Protein AF-0000000066258397 (afdb_homodimer)

Organism: Lactococcus lactis subsp. lactis (strain IL1403) (NCBI:txid272623)

Structure (mmCIF, N/CA/C/O backbone):
data_AF-0000000066258397-model_v1
#
loop_
_entity.id
_entity.type
_entity.pdbx_description
1 polymer 'Anthranilate synthase component 1'
#
loop_
_atom_site.group_PDB
_atom_site.id
_atom_site.type_symbol
_atom_site.label_atom_id
_atom_site.label_alt_id
_atom_site.label_comp_id
_atom_site.label_asym_id
_atom_site.label_entity_id
_atom_site.label_seq_id
_atom_site.pdbx_PDB_ins_code
_atom_site.Cartn_x
_atom_site.Cartn_y
_atom_site.Cartn_z
_atom_site.occupancy
_atom_site.B_iso_or_equiv
_atom_site.auth_seq_id
_atom_site.auth_comp_id
_atom_site.auth_asym_id
_atom_site.auth_atom_id
_atom_site.pdbx_PDB_model_num
ATOM 1 N N . MET A 1 1 ? -23.359 -24.047 6.211 1 88.62 1 MET A N 1
ATOM 2 C CA . MET A 1 1 ? -23.328 -23.016 7.242 1 88.62 1 MET A CA 1
ATOM 3 C C . MET A 1 1 ? -21.953 -22.359 7.297 1 88.62 1 MET A C 1
ATOM 5 O O . MET A 1 1 ? -20.938 -22.984 6.961 1 88.62 1 MET A O 1
ATOM 9 N N . ARG A 1 2 ? -21.891 -21.062 7.586 1 91.75 2 ARG A N 1
ATOM 10 C CA . ARG A 1 2 ? -20.641 -20.328 7.656 1 91.75 2 ARG A CA 1
ATOM 11 C C . ARG A 1 2 ? -20.656 -19.328 8.812 1 91.75 2 ARG A C 1
ATOM 13 O O . ARG A 1 2 ? -21.719 -18.828 9.188 1 91.75 2 ARG A O 1
ATOM 20 N N . LYS A 1 3 ? -19.562 -19.234 9.398 1 95.25 3 LYS A N 1
ATOM 21 C CA . LYS A 1 3 ? -19.359 -18.172 10.375 1 95.25 3 LYS A CA 1
ATOM 22 C C . LYS A 1 3 ? -18.312 -17.172 9.891 1 95.25 3 LYS A C 1
ATOM 24 O O . LYS A 1 3 ? -17.25 -17.562 9.398 1 95.25 3 LYS A O 1
ATOM 29 N N . ILE A 1 4 ? -18.688 -15.914 9.961 1 94.69 4 ILE A N 1
ATOM 30 C CA . ILE A 1 4 ? -17.812 -14.844 9.523 1 94.69 4 ILE A CA 1
ATOM 31 C C . ILE A 1 4 ? -17.625 -13.828 10.656 1 94.69 4 ILE A C 1
ATOM 33 O O . ILE A 1 4 ? -18.594 -13.492 11.352 1 94.69 4 ILE A O 1
ATOM 37 N N . LYS A 1 5 ? -16.469 -13.422 10.93 1 95.25 5 LYS A N 1
ATOM 38 C CA . LYS A 1 5 ? -16.156 -12.359 11.883 1 95.25 5 LYS A CA 1
ATOM 39 C C . LYS A 1 5 ? -15.148 -11.367 11.297 1 95.25 5 LYS A C 1
ATOM 41 O O . LYS A 1 5 ? -14.195 -11.766 10.625 1 95.25 5 LYS A O 1
ATOM 46 N N . GLU A 1 6 ? -15.414 -10.117 11.438 1 93.12 6 GLU A N 1
ATOM 47 C CA . GLU A 1 6 ? -14.508 -9.07 10.977 1 93.12 6 GLU A CA 1
ATOM 48 C C . GLU A 1 6 ? -13.844 -8.352 12.148 1 93.12 6 GLU A C 1
ATOM 50 O O . GLU A 1 6 ? -14.484 -8.102 13.172 1 93.12 6 GLU A O 1
ATOM 55 N N . ILE A 1 7 ? -12.594 -8.109 12 1 91.5 7 ILE A N 1
ATOM 56 C CA . ILE A 1 7 ? -11.883 -7.289 12.977 1 91.5 7 ILE A CA 1
ATOM 57 C C . ILE A 1 7 ? -11.008 -6.27 12.258 1 91.5 7 ILE A C 1
ATOM 59 O O . ILE A 1 7 ? -10.789 -6.379 11.047 1 91.5 7 ILE A O 1
ATOM 63 N N . SER A 1 8 ? -10.531 -5.223 12.992 1 90.31 8 SER A N 1
ATOM 64 C CA . SER A 1 8 ? -9.594 -4.262 12.422 1 90.31 8 SER A CA 1
ATOM 65 C C . SER A 1 8 ? -8.242 -4.914 12.133 1 90.31 8 SER A C 1
ATOM 67 O O . SER A 1 8 ? -7.762 -5.727 12.93 1 90.31 8 SER A O 1
ATOM 69 N N . ALA A 1 9 ? -7.711 -4.551 11.023 1 91.44 9 ALA A N 1
ATOM 70 C CA . ALA A 1 9 ? -6.434 -5.141 10.625 1 91.44 9 ALA A CA 1
ATOM 71 C C . ALA A 1 9 ? -5.32 -4.098 10.641 1 91.44 9 ALA A C 1
ATOM 73 O O . ALA A 1 9 ? -4.23 -4.336 10.117 1 91.44 9 ALA A O 1
ATOM 74 N N . ASP A 1 10 ? -5.539 -2.971 11.219 1 91.62 10 ASP A N 1
ATOM 75 C CA . ASP A 1 10 ? -4.598 -1.864 11.086 1 91.62 10 ASP A CA 1
ATOM 76 C C . ASP A 1 10 ? -3.355 -2.096 11.938 1 91.62 10 ASP A C 1
ATOM 78 O O . ASP A 1 10 ? -2.367 -1.369 11.82 1 91.62 10 ASP A O 1
ATOM 82 N N . THR A 1 11 ? -3.371 -3.172 12.812 1 92.25 11 THR A N 1
ATOM 83 C CA . THR A 1 11 ? -2.223 -3.441 13.672 1 92.25 11 THR A CA 1
ATOM 84 C C . THR A 1 11 ? -1.526 -4.734 13.25 1 92.25 11 THR A C 1
ATOM 86 O O . THR A 1 11 ? -0.631 -5.219 13.945 1 92.25 11 THR A O 1
ATOM 89 N N . MET A 1 12 ? -1.95 -5.32 12.188 1 93.25 12 MET A N 1
ATOM 90 C CA . MET A 1 12 ? -1.392 -6.59 11.734 1 93.25 12 MET A CA 1
ATOM 91 C C . MET A 1 12 ? -1.061 -6.547 10.25 1 93.25 12 MET A C 1
ATOM 93 O O . MET A 1 12 ? -1.583 -5.703 9.516 1 93.25 12 MET A O 1
ATOM 97 N N . THR A 1 13 ? -0.168 -7.434 9.867 1 93.94 13 THR A N 1
ATOM 98 C CA . THR A 1 13 ? 0.16 -7.645 8.461 1 93.94 13 THR A CA 1
ATOM 99 C C . THR A 1 13 ? -0.183 -9.062 8.031 1 93.94 13 THR A C 1
ATOM 101 O O . THR A 1 13 ? -0.36 -9.953 8.875 1 93.94 13 THR A O 1
ATOM 104 N N . PRO A 1 14 ? -0.27 -9.281 6.734 1 95.31 14 PRO A N 1
ATOM 105 C CA . PRO A 1 14 ? -0.478 -10.664 6.293 1 95.31 14 PRO A CA 1
ATOM 106 C C . PRO A 1 14 ? 0.588 -11.617 6.824 1 95.31 14 PRO A C 1
ATOM 108 O O . PRO A 1 14 ? 0.277 -12.758 7.188 1 95.31 14 PRO A O 1
ATOM 111 N N . ILE A 1 15 ? 1.784 -11.156 6.957 1 95.69 15 ILE A N 1
ATOM 112 C CA . ILE A 1 15 ? 2.902 -11.984 7.406 1 95.69 15 ILE A CA 1
ATOM 113 C C . ILE A 1 15 ? 2.734 -12.32 8.883 1 95.69 15 ILE A C 1
ATOM 115 O O . ILE A 1 15 ? 2.877 -13.484 9.281 1 95.69 15 ILE A O 1
ATOM 119 N N . SER A 1 16 ? 2.406 -11.297 9.695 1 94.69 16 SER A N 1
ATOM 120 C CA . SER A 1 16 ? 2.219 -11.57 11.117 1 94.69 16 SER A CA 1
ATOM 121 C C . SER A 1 16 ? 1.047 -12.516 11.344 1 94.69 16 SER A C 1
ATOM 123 O O . SER A 1 16 ? 1.122 -13.406 12.195 1 94.69 16 SER A O 1
ATOM 125 N N . VAL A 1 17 ? -0.025 -12.312 10.57 1 96.06 17 VAL A N 1
ATOM 126 C CA . VAL A 1 17 ? -1.19 -13.18 10.703 1 96.06 17 VAL A CA 1
ATOM 127 C C . VAL A 1 17 ? -0.81 -14.617 10.344 1 96.06 17 VAL A C 1
ATOM 129 O O . VAL A 1 17 ? -1.126 -15.555 11.078 1 96.06 17 VAL A O 1
ATOM 132 N N . TYR A 1 18 ? -0.112 -14.797 9.258 1 97.31 18 TYR A N 1
ATOM 133 C CA . TYR A 1 18 ? 0.313 -16.125 8.82 1 97.31 18 TYR A CA 1
ATOM 134 C C . TYR A 1 18 ? 1.156 -16.797 9.898 1 97.31 18 TYR A C 1
ATOM 136 O O . TYR A 1 18 ? 0.972 -17.984 10.18 1 97.31 18 TYR A O 1
ATOM 144 N N . LEU A 1 19 ? 2.061 -16.047 10.477 1 95.75 19 LEU A N 1
ATOM 145 C CA . LEU A 1 19 ? 2.988 -16.594 11.461 1 95.75 19 LEU A CA 1
ATOM 146 C C . LEU A 1 19 ? 2.258 -16.969 12.75 1 95.75 19 LEU A C 1
ATOM 148 O O . LEU A 1 19 ? 2.609 -17.938 13.406 1 95.75 19 LEU A O 1
ATOM 152 N N . ARG A 1 20 ? 1.218 -16.219 13.078 1 94.88 20 ARG A N 1
ATOM 153 C CA . ARG A 1 20 ? 0.537 -16.391 14.359 1 94.88 20 ARG A CA 1
ATOM 154 C C . ARG A 1 20 ? -0.481 -17.531 14.281 1 94.88 20 ARG A C 1
ATOM 156 O O . ARG A 1 20 ? -0.776 -18.172 15.281 1 94.88 20 ARG A O 1
ATOM 163 N N . LEU A 1 21 ? -0.991 -17.766 13.109 1 96.75 21 LEU A N 1
ATOM 164 C CA . LEU A 1 21 ? -1.981 -18.812 12.945 1 96.75 21 LEU A CA 1
ATOM 165 C C . LEU A 1 21 ? -1.349 -20.188 13.141 1 96.75 21 LEU A C 1
ATOM 167 O O . LEU A 1 21 ? -0.221 -20.438 12.703 1 96.75 21 LEU A O 1
ATOM 171 N N . LYS A 1 22 ? -2.139 -21 13.781 1 94.88 22 LYS A N 1
ATOM 172 C CA . LYS A 1 22 ? -1.744 -22.391 13.953 1 94.88 22 LYS A CA 1
ATOM 173 C C . LYS A 1 22 ? -2.535 -23.312 13.016 1 94.88 22 LYS A C 1
ATOM 175 O O . LYS A 1 22 ? -3.729 -23.094 12.797 1 94.88 22 LYS A O 1
ATOM 180 N N . GLY A 1 23 ? -1.866 -24.141 12.32 1 95.44 23 GLY A N 1
ATOM 181 C CA . GLY A 1 23 ? -2.533 -25.078 11.43 1 95.44 23 GLY A CA 1
ATOM 182 C C . GLY A 1 23 ? -1.586 -25.766 10.461 1 95.44 23 GLY A C 1
ATOM 183 O O . GLY A 1 23 ? -0.372 -25.562 10.523 1 95.44 23 GLY A O 1
ATOM 184 N N . LYS A 1 24 ? -2.223 -26.609 9.609 1 97 24 LYS A N 1
ATOM 185 C CA . LYS A 1 24 ? -1.438 -27.375 8.641 1 97 24 LYS A CA 1
ATOM 186 C C . LYS A 1 24 ? -1.704 -26.891 7.219 1 97 24 LYS A C 1
ATOM 188 O O . LYS A 1 24 ? -2.75 -26.297 6.945 1 97 24 LYS A O 1
ATOM 193 N N . ASN A 1 25 ? -0.706 -27.172 6.363 1 98.44 25 ASN A N 1
ATOM 194 C CA . ASN A 1 25 ? -0.832 -26.875 4.941 1 98.44 25 ASN A CA 1
ATOM 195 C C . ASN A 1 25 ? -1.389 -25.469 4.711 1 98.44 25 ASN A C 1
ATOM 197 O O . ASN A 1 25 ? -2.354 -25.297 3.963 1 98.44 25 ASN A O 1
ATOM 201 N N . LYS A 1 26 ? -0.768 -24.531 5.391 1 98.25 26 LYS A N 1
ATOM 202 C CA . LYS A 1 26 ? -1.188 -23.141 5.254 1 98.25 26 LYS A CA 1
ATOM 203 C C . LYS A 1 26 ? -0.774 -22.562 3.898 1 98.25 26 LYS A C 1
ATOM 205 O O . LYS A 1 26 ? 0.26 -22.953 3.348 1 98.25 26 LYS A O 1
ATOM 210 N N . VAL A 1 27 ? -1.556 -21.641 3.42 1 98.75 27 VAL A N 1
ATOM 211 C CA . VAL A 1 27 ? -1.253 -20.922 2.186 1 98.75 27 VAL A CA 1
ATOM 212 C C . VAL A 1 27 ? -1.474 -19.422 2.389 1 98.75 27 VAL A C 1
ATOM 214 O O . VAL A 1 27 ? -2.355 -19.016 3.15 1 98.75 27 VAL A O 1
ATOM 217 N N . ILE A 1 28 ? -0.637 -18.625 1.788 1 98.31 28 ILE A N 1
ATOM 218 C CA . ILE A 1 28 ? -0.837 -17.188 1.727 1 98.31 28 ILE A CA 1
ATOM 219 C C . ILE A 1 28 ? -0.708 -16.703 0.282 1 98.31 28 ILE A C 1
ATOM 221 O O . ILE A 1 28 ? 0.275 -17.016 -0.395 1 98.31 28 ILE A O 1
ATOM 225 N N . LEU A 1 29 ? -1.745 -16.141 -0.219 1 97.44 29 LEU A N 1
ATOM 226 C CA . LEU A 1 29 ? -1.781 -15.469 -1.517 1 97.44 29 LEU A CA 1
ATOM 227 C C . LEU A 1 29 ? -1.863 -13.953 -1.349 1 97.44 29 LEU A C 1
ATOM 229 O O . LEU A 1 29 ? -2.791 -13.445 -0.715 1 97.44 29 LEU A O 1
ATOM 233 N N . GLU A 1 30 ? -0.84 -13.305 -1.896 1 93.69 30 GLU A N 1
ATOM 234 C CA . GLU A 1 30 ? -0.806 -11.844 -1.771 1 93.69 30 GLU A CA 1
ATOM 235 C C . GLU A 1 30 ? -0.762 -11.18 -3.143 1 93.69 30 GLU A C 1
ATOM 237 O O . GLU A 1 30 ? -0.23 -11.742 -4.098 1 93.69 30 GLU A O 1
ATOM 242 N N . SER A 1 31 ? -1.447 -10.047 -3.139 1 80.31 31 SER A N 1
ATOM 243 C CA . SER A 1 31 ? -1.341 -9.227 -4.34 1 80.31 31 SER A CA 1
ATOM 244 C C . SER A 1 31 ? -0.853 -7.82 -4.004 1 80.31 31 SER A C 1
ATOM 246 O O . SER A 1 31 ? -1.221 -7.262 -2.967 1 80.31 31 SER A O 1
ATOM 248 N N . ILE A 1 32 ? 0.237 -7.426 -4.57 1 64.38 32 ILE A N 1
ATOM 249 C CA . ILE A 1 32 ? 0.676 -6.047 -4.375 1 64.38 32 ILE A CA 1
ATOM 250 C C . ILE A 1 32 ? -0.079 -5.125 -5.332 1 64.38 32 ILE A C 1
ATOM 252 O O . ILE A 1 32 ? -0.235 -5.441 -6.516 1 64.38 32 ILE A O 1
ATOM 256 N N . PRO A 1 33 ? -0.688 -4.145 -4.703 1 53.62 33 PRO A N 1
ATOM 257 C CA . PRO A 1 33 ? -1.507 -3.256 -5.531 1 53.62 33 PRO A CA 1
ATOM 258 C C . PRO A 1 33 ? -0.742 -2.691 -6.727 1 53.62 33 PRO A C 1
ATOM 260 O O . PRO A 1 33 ? 0.428 -2.32 -6.594 1 53.62 33 PRO A O 1
ATOM 263 N N . ARG A 1 34 ? -1.153 -2.951 -7.988 1 48.69 34 ARG A N 1
ATOM 264 C CA . ARG A 1 34 ? -0.758 -2.197 -9.172 1 48.69 34 ARG A CA 1
ATOM 265 C C . ARG A 1 34 ? -1.249 -0.756 -9.094 1 48.69 34 ARG A C 1
ATOM 267 O O . ARG A 1 34 ? -2.176 -0.45 -8.344 1 48.69 34 ARG A O 1
ATOM 274 N N . GLU A 1 35 ? -0.537 0.176 -9.57 1 47 35 GLU A N 1
ATOM 275 C CA . GLU A 1 35 ? -1 1.56 -9.602 1 47 35 GLU A CA 1
ATOM 276 C C . GLU A 1 35 ? -2.508 1.633 -9.828 1 47 35 GLU A C 1
ATOM 278 O O . GLU A 1 35 ? -3.189 2.471 -9.234 1 47 35 GLU A O 1
ATOM 283 N N . ASN A 1 36 ? -2.959 0.744 -10.891 1 43.81 36 ASN A N 1
ATOM 284 C CA . ASN A 1 36 ? -4.379 0.851 -11.211 1 43.81 36 ASN A CA 1
ATOM 285 C C . ASN A 1 36 ? -5.172 -0.315 -10.633 1 43.81 36 ASN A C 1
ATOM 287 O O . ASN A 1 36 ? -6.402 -0.334 -10.711 1 43.81 36 ASN A O 1
ATOM 291 N N . ASP A 1 37 ? -4.449 -1.285 -10.391 1 49.91 37 ASP A N 1
ATOM 292 C CA . ASP A 1 37 ? -5.133 -2.529 -10.055 1 49.91 37 ASP A CA 1
ATOM 293 C C . ASP A 1 37 ? -5.324 -2.66 -8.547 1 49.91 37 ASP A C 1
ATOM 295 O O . ASP A 1 37 ? -4.445 -2.287 -7.77 1 49.91 37 ASP A O 1
ATOM 299 N N . GLN A 1 38 ? -6.523 -2.527 -8.07 1 50.38 38 GLN A N 1
ATOM 300 C CA . GLN A 1 38 ? -6.973 -2.611 -6.684 1 50.38 38 GLN A CA 1
ATOM 301 C C . GLN A 1 38 ? -6.578 -3.949 -6.059 1 50.38 38 GLN A C 1
ATOM 303 O O . GLN A 1 38 ? -7.379 -4.887 -6.039 1 50.38 38 GLN A O 1
ATOM 308 N N . SER A 1 39 ? -5.316 -4.328 -6.152 1 62.12 39 SER A N 1
ATOM 309 C CA . SER A 1 39 ? -5.074 -5.457 -5.262 1 62.12 39 SER A CA 1
ATOM 310 C C . SER A 1 39 ? -5.574 -5.16 -3.85 1 62.12 39 SER A C 1
ATOM 312 O O . SER A 1 39 ? -4.926 -4.43 -3.098 1 62.12 39 SER A O 1
ATOM 314 N N . ARG A 1 40 ? -6.684 -5.621 -3.641 1 78.88 40 ARG A N 1
ATOM 315 C CA . ARG A 1 40 ? -7.449 -5.277 -2.445 1 78.88 40 ARG A CA 1
ATOM 316 C C . ARG A 1 40 ? -7.309 -6.355 -1.376 1 78.88 40 ARG A C 1
ATOM 318 O O . ARG A 1 40 ? -7.316 -6.055 -0.18 1 78.88 40 ARG A O 1
ATOM 325 N N . PHE A 1 41 ? -6.938 -7.629 -1.854 1 91 41 PHE A N 1
ATOM 326 C CA . PHE A 1 41 ? -7.102 -8.672 -0.85 1 91 41 PHE A CA 1
ATOM 327 C C . PHE A 1 41 ? -5.84 -9.523 -0.744 1 91 41 PHE A C 1
ATOM 329 O O . PHE A 1 41 ? -5.098 -9.672 -1.719 1 91 41 PHE A O 1
ATOM 336 N N . SER A 1 42 ? -5.555 -10.031 0.389 1 95.12 42 SER A N 1
ATOM 337 C CA . SER A 1 42 ? -4.691 -11.18 0.647 1 95.12 42 SER A CA 1
ATOM 338 C C . SER A 1 42 ? -5.473 -12.328 1.282 1 95.12 42 SER A C 1
ATOM 340 O O . SER A 1 42 ? -6.375 -12.102 2.09 1 95.12 42 SER A O 1
ATOM 342 N N . ILE A 1 43 ? -5.141 -13.539 0.92 1 97.31 43 ILE A N 1
ATOM 343 C CA . ILE A 1 43 ? -5.867 -14.719 1.383 1 97.31 43 ILE A CA 1
ATOM 344 C C . ILE A 1 43 ? -4.93 -15.625 2.17 1 97.31 43 ILE A C 1
ATOM 346 O O . ILE A 1 43 ? -3.846 -15.977 1.693 1 97.31 43 ILE A O 1
ATOM 350 N N . ILE A 1 44 ? -5.316 -15.977 3.326 1 98.38 44 ILE A N 1
ATOM 351 C CA . ILE A 1 44 ? -4.656 -17.016 4.102 1 98.38 44 ILE A CA 1
ATOM 352 C C . ILE A 1 44 ? -5.633 -18.156 4.375 1 98.38 44 ILE A C 1
ATOM 354 O O . ILE A 1 44 ? -6.75 -17.922 4.848 1 98.38 44 ILE A O 1
ATOM 358 N N . ALA A 1 45 ? -5.277 -19.328 4.031 1 98.69 45 ALA A N 1
ATOM 359 C CA . ALA A 1 45 ? -6.105 -20.5 4.297 1 98.69 45 ALA A CA 1
ATOM 360 C C . ALA A 1 45 ? -5.32 -21.562 5.059 1 98.69 45 ALA A C 1
ATOM 362 O O . ALA A 1 45 ? -4.094 -21.641 4.953 1 98.69 45 ALA A O 1
ATOM 363 N N . LEU A 1 46 ? -6.051 -22.375 5.852 1 98.38 46 LEU A N 1
ATOM 364 C CA . LEU A 1 46 ? -5.367 -23.359 6.672 1 98.38 46 LEU A CA 1
ATOM 365 C C . LEU A 1 46 ? -6.262 -24.578 6.91 1 98.38 46 LEU A C 1
ATOM 367 O O . LEU A 1 46 ? -7.484 -24.484 6.766 1 98.38 46 LEU A O 1
ATOM 371 N N . ASN A 1 47 ? -5.648 -25.672 7.203 1 98.12 47 ASN A N 1
ATOM 372 C CA . ASN A 1 47 ? -6.305 -26.922 7.57 1 98.12 47 ASN A CA 1
ATOM 373 C C . ASN A 1 47 ? -7.246 -27.391 6.469 1 98.12 47 ASN A C 1
ATOM 375 O O . ASN A 1 47 ? -8.453 -27.531 6.691 1 98.12 47 ASN A O 1
ATOM 379 N N . PRO A 1 48 ? -6.652 -27.734 5.281 1 98.5 48 PRO A N 1
ATOM 380 C CA . PRO A 1 48 ? -7.512 -28.25 4.215 1 98.5 48 PRO A CA 1
ATOM 381 C C . PRO A 1 48 ? -8.242 -29.531 4.617 1 98.5 48 PRO A C 1
ATOM 383 O O . PRO A 1 48 ? -7.688 -30.359 5.34 1 98.5 48 PRO A O 1
ATOM 386 N N . VAL A 1 49 ? -9.406 -29.703 4.051 1 97.94 49 VAL A N 1
ATOM 387 C CA . VAL A 1 49 ? -10.234 -30.828 4.453 1 97.94 49 VAL A CA 1
ATOM 388 C C . VAL A 1 49 ? -10.102 -31.953 3.434 1 97.94 49 VAL A C 1
ATOM 390 O O . VAL A 1 49 ? -10.469 -33.094 3.715 1 97.94 49 VAL A O 1
ATOM 393 N N . LYS A 1 50 ? -9.625 -31.625 2.254 1 97.88 50 LYS A N 1
ATOM 394 C CA . LYS A 1 50 ? -9.359 -32.625 1.221 1 97.88 50 LYS A CA 1
ATOM 395 C C . LYS A 1 50 ? -8.086 -32.281 0.445 1 97.88 50 LYS A C 1
ATOM 397 O O . LYS A 1 50 ? -7.727 -31.109 0.312 1 97.88 50 LYS A O 1
ATOM 402 N N . HIS A 1 51 ? -7.445 -33.312 -0.001 1 98.19 51 HIS A N 1
ATOM 403 C CA . HIS A 1 51 ? -6.301 -33.219 -0.9 1 98.19 51 HIS A CA 1
ATOM 404 C C . HIS A 1 51 ? -6.609 -33.875 -2.244 1 98.19 51 HIS A C 1
ATOM 406 O O . HIS A 1 51 ? -6.855 -35.094 -2.314 1 98.19 51 HIS A O 1
ATOM 412 N N . ILE A 1 52 ? -6.629 -33.094 -3.281 1 97.88 52 ILE A N 1
ATOM 413 C CA . ILE A 1 52 ? -6.922 -33.594 -4.621 1 97.88 52 ILE A CA 1
ATOM 414 C C . ILE A 1 52 ? -5.645 -33.594 -5.457 1 97.88 52 ILE A C 1
ATOM 416 O O . ILE A 1 52 ? -5.098 -32.531 -5.785 1 97.88 52 ILE A O 1
ATOM 420 N N . LYS A 1 53 ? -5.242 -34.781 -5.84 1 97.31 53 LYS A N 1
ATOM 421 C CA . LYS A 1 53 ? -3.996 -34.938 -6.586 1 97.31 53 LYS A CA 1
ATOM 422 C C . LYS A 1 53 ? -4.238 -35.625 -7.922 1 97.31 53 LYS A C 1
ATOM 424 O O . LYS A 1 53 ? -5.086 -36.531 -8.016 1 97.31 53 LYS A O 1
ATOM 429 N N . PHE A 1 54 ? -3.609 -35.156 -8.906 1 96.19 54 PHE A N 1
ATOM 430 C CA . PHE A 1 54 ? -3.539 -35.781 -10.219 1 96.19 54 PHE A CA 1
ATOM 431 C C . PHE A 1 54 ? -2.092 -36.062 -10.602 1 96.19 54 PHE A C 1
ATOM 433 O O . PHE A 1 54 ? -1.285 -35.156 -10.742 1 96.19 54 PHE A O 1
ATOM 440 N N . THR A 1 55 ? -1.747 -37.344 -10.695 1 92.88 55 THR A N 1
ATOM 441 C CA . THR A 1 55 ? -0.384 -37.75 -10.992 1 92.88 55 THR A CA 1
ATOM 442 C C . THR A 1 55 ? -0.381 -38.844 -12.062 1 92.88 55 THR A C 1
ATOM 444 O O . THR A 1 55 ? -0.959 -39.906 -11.875 1 92.88 55 THR A O 1
ATOM 447 N N . ASP A 1 56 ? 0.226 -38.531 -13.133 1 88.31 56 ASP A N 1
ATOM 448 C CA . ASP A 1 56 ? 0.394 -39.5 -14.211 1 88.31 56 ASP A CA 1
ATOM 449 C C . ASP A 1 56 ? -0.948 -40.094 -14.625 1 88.31 56 ASP A C 1
ATOM 451 O O . ASP A 1 56 ? -1.089 -41.312 -14.711 1 88.31 56 ASP A O 1
ATOM 455 N N . GLY A 1 57 ? -1.865 -39.219 -14.664 1 88.75 57 GLY A N 1
ATOM 456 C CA . GLY A 1 57 ? -3.16 -39.656 -15.18 1 88.75 57 GLY A CA 1
ATOM 457 C C . GLY A 1 57 ? -4.07 -40.219 -14.102 1 88.75 57 GLY A C 1
ATOM 458 O O . GLY A 1 57 ? -5.211 -40.594 -14.383 1 88.75 57 GLY A O 1
ATOM 459 N N . ILE A 1 58 ? -3.598 -40.25 -12.898 1 92.94 58 ILE A N 1
ATOM 460 C CA . ILE A 1 58 ? -4.383 -40.844 -11.812 1 92.94 58 ILE A CA 1
ATOM 461 C C . ILE A 1 58 ? -4.859 -39.719 -10.875 1 92.94 58 ILE A C 1
ATOM 463 O O . ILE A 1 58 ? -4.051 -38.969 -10.344 1 92.94 58 ILE A O 1
ATOM 467 N N . LEU A 1 59 ? -6.156 -39.719 -10.719 1 96.12 59 LEU A N 1
ATOM 468 C CA . LEU A 1 59 ? -6.773 -38.781 -9.805 1 96.12 59 LEU A CA 1
ATOM 469 C C . LEU A 1 59 ? -7.027 -39.406 -8.445 1 96.12 59 LEU A C 1
ATOM 471 O O . LEU A 1 59 ? -7.496 -40.531 -8.359 1 96.12 59 LEU A O 1
ATOM 475 N N . SER A 1 60 ? -6.676 -38.75 -7.406 1 97 60 SER A N 1
ATOM 476 C CA . SER A 1 60 ? -6.922 -39.25 -6.059 1 97 60 SER A CA 1
ATOM 477 C C . SER A 1 60 ? -7.422 -38.156 -5.141 1 97 60 SER A C 1
ATOM 479 O O . SER A 1 60 ? -7.07 -36.969 -5.324 1 97 60 SER A O 1
ATOM 481 N N . VAL A 1 61 ? -8.25 -38.469 -4.242 1 97.06 61 VAL A N 1
ATOM 482 C CA . VAL A 1 61 ? -8.727 -37.625 -3.166 1 97.06 61 VAL A CA 1
ATOM 483 C C . VAL A 1 61 ? -8.352 -38.219 -1.815 1 97.06 61 VAL A C 1
ATOM 485 O O . VAL A 1 61 ? -8.773 -39.312 -1.485 1 97.06 61 VAL A O 1
ATOM 488 N N . ASN A 1 62 ? -7.598 -37.562 -1.067 1 96.44 62 ASN A N 1
ATOM 489 C CA . ASN A 1 62 ? -7.094 -38.062 0.197 1 96.44 62 ASN A CA 1
ATOM 490 C C . ASN A 1 62 ? -6.434 -39.438 0.014 1 96.44 62 ASN A C 1
ATOM 492 O O . ASN A 1 62 ? -6.73 -40.375 0.753 1 96.44 62 ASN A O 1
ATOM 496 N N . ASP A 1 63 ? -5.785 -39.562 -1.095 1 91.62 63 ASP A N 1
ATOM 497 C CA . ASP A 1 63 ? -4.969 -40.719 -1.434 1 91.62 63 ASP A CA 1
ATOM 498 C C . ASP A 1 63 ? -5.844 -41.906 -1.854 1 91.62 63 ASP A C 1
ATOM 500 O O . ASP A 1 63 ? -5.352 -43.031 -2.002 1 91.62 63 ASP A O 1
ATOM 504 N N . GLU A 1 64 ? -7.086 -41.625 -2.01 1 95.25 64 GLU A N 1
ATOM 505 C CA . GLU A 1 64 ? -7.965 -42.625 -2.611 1 95.25 64 GLU A CA 1
ATOM 506 C C . GLU A 1 64 ? -8.148 -42.375 -4.105 1 95.25 64 GLU A C 1
ATOM 508 O O . GLU A 1 64 ? -8.523 -41.25 -4.508 1 95.25 64 GLU A O 1
ATOM 513 N N . ILE A 1 65 ? -7.957 -43.344 -4.812 1 94.88 65 ILE A N 1
ATOM 514 C CA . ILE A 1 65 ? -7.988 -43.219 -6.266 1 94.88 65 ILE A CA 1
ATOM 515 C C . ILE A 1 65 ? -9.43 -43.031 -6.734 1 94.88 65 ILE A C 1
ATOM 517 O O . ILE A 1 65 ? -10.328 -43.75 -6.293 1 94.88 65 ILE A O 1
ATOM 521 N N . ILE A 1 66 ? -9.586 -42 -7.457 1 90.5 66 ILE A N 1
ATOM 522 C CA . ILE A 1 66 ? -10.875 -41.75 -8.086 1 90.5 66 ILE A CA 1
ATOM 523 C C . ILE A 1 66 ? -10.812 -42.125 -9.57 1 90.5 66 ILE A C 1
ATOM 525 O O . ILE A 1 66 ? -9.914 -41.656 -10.289 1 90.5 66 ILE A O 1
ATOM 529 N N . SER A 1 67 ? -11.508 -43.094 -10.039 1 78.88 67 SER A N 1
ATOM 530 C CA . SER A 1 67 ? -11.383 -43.594 -11.398 1 78.88 67 SER A CA 1
ATOM 531 C C . SER A 1 67 ? -12.203 -42.781 -12.383 1 78.88 67 SER A C 1
ATOM 533 O O . SER A 1 67 ? -13.242 -42.219 -12.023 1 78.88 67 SER A O 1
ATOM 535 N N . ASP A 1 68 ? -11.547 -42.594 -13.711 1 68.12 68 ASP A N 1
ATOM 536 C CA . ASP A 1 68 ? -12.203 -42.25 -14.969 1 68.12 68 ASP A CA 1
ATOM 537 C C . ASP A 1 68 ? -12.805 -40.844 -14.891 1 68.12 68 ASP A C 1
ATOM 539 O O . ASP A 1 68 ? -13.93 -40.625 -15.336 1 68.12 68 ASP A O 1
ATOM 543 N N . GLU A 1 69 ? -11.969 -39.906 -14.266 1 79.56 69 GLU A N 1
ATOM 544 C CA . GLU A 1 69 ? -12.516 -38.562 -14.273 1 79.56 69 GLU A CA 1
ATOM 545 C C . GLU A 1 69 ? -11.469 -37.562 -14.719 1 79.56 69 GLU A C 1
ATOM 547 O O . GLU A 1 69 ? -10.281 -37.719 -14.438 1 79.56 69 GLU A O 1
ATOM 552 N N . ASN A 1 70 ? -11.969 -36.688 -15.562 1 89.19 70 ASN A N 1
ATOM 553 C CA . ASN A 1 70 ? -11.18 -35.469 -15.82 1 89.19 70 ASN A CA 1
ATOM 554 C C . ASN A 1 70 ? -10.953 -34.656 -14.547 1 89.19 70 ASN A C 1
ATOM 556 O O . ASN A 1 70 ? -11.914 -34.281 -13.883 1 89.19 70 ASN A O 1
ATOM 560 N N . PRO A 1 71 ? -9.68 -34.562 -14.211 1 93.81 71 PRO A N 1
ATOM 561 C CA . PRO A 1 71 ? -9.422 -33.906 -12.914 1 93.81 71 PRO A CA 1
ATOM 562 C C . PRO A 1 71 ? -10.016 -32.531 -12.82 1 93.81 71 PRO A C 1
ATOM 564 O O . PRO A 1 71 ? -10.453 -32.094 -11.742 1 93.81 71 PRO A O 1
ATOM 567 N N . MET A 1 72 ? -10.109 -31.75 -13.945 1 94.62 72 MET A N 1
ATOM 568 C CA . MET A 1 72 ? -10.648 -30.406 -13.93 1 94.62 72 MET A CA 1
ATOM 569 C C . MET A 1 72 ? -12.156 -30.422 -13.688 1 94.62 72 MET A C 1
ATOM 571 O O . MET A 1 72 ? -12.672 -29.641 -12.891 1 94.62 72 MET A O 1
ATOM 575 N N . GLU A 1 73 ? -12.781 -31.266 -14.398 1 93.62 73 GLU A N 1
ATOM 576 C CA . GLU A 1 73 ? -14.227 -31.406 -14.227 1 93.62 73 GLU A CA 1
ATOM 577 C C . GLU A 1 73 ? -14.562 -31.906 -12.82 1 93.62 73 GLU A C 1
ATOM 579 O O . GLU A 1 73 ? -15.523 -31.422 -12.211 1 93.62 73 GLU A O 1
ATOM 584 N N . PHE A 1 74 ? -13.797 -32.875 -12.383 1 95.31 74 PHE A N 1
ATOM 585 C CA . PHE A 1 74 ? -13.992 -33.406 -11.039 1 95.31 74 PHE A CA 1
ATOM 586 C C . PHE A 1 74 ? -13.867 -32.312 -10 1 95.31 74 PHE A C 1
ATOM 588 O O . PHE A 1 74 ? -14.711 -32.188 -9.109 1 95.31 74 PHE A O 1
ATOM 595 N N . LEU A 1 75 ? -12.82 -31.5 -10.117 1 96.38 75 LEU A N 1
ATOM 596 C CA . LEU A 1 75 ? -12.586 -30.406 -9.172 1 96.38 75 LEU A CA 1
ATOM 597 C C . LEU A 1 75 ? -13.742 -29.406 -9.188 1 96.38 75 LEU A C 1
ATOM 599 O O . LEU A 1 75 ? -14.18 -28.938 -8.133 1 96.38 75 LEU A O 1
ATOM 603 N N . GLU A 1 76 ? -14.211 -29.109 -10.367 1 95.38 76 GLU A N 1
ATOM 604 C CA . GLU A 1 76 ? -15.328 -28.172 -10.516 1 95.38 76 GLU A CA 1
ATOM 605 C C . GLU A 1 76 ? -16.562 -28.672 -9.781 1 95.38 76 GLU A C 1
ATOM 607 O O . GLU A 1 76 ? -17.188 -27.938 -9.023 1 95.38 76 GLU A O 1
ATOM 612 N N . LYS A 1 77 ? -16.859 -29.891 -9.977 1 94.19 77 LYS A N 1
ATOM 613 C CA . LYS A 1 77 ? -18.047 -30.484 -9.359 1 94.19 77 LYS A CA 1
ATOM 614 C C . LYS A 1 77 ? -17.906 -30.562 -7.844 1 94.19 77 LYS A C 1
ATOM 616 O O . LYS A 1 77 ? -18.875 -30.375 -7.109 1 94.19 77 LYS A O 1
ATOM 621 N N . LEU A 1 78 ? -16.703 -30.891 -7.492 1 95 78 LEU A N 1
ATOM 622 C CA . LEU A 1 78 ? -16.438 -31.047 -6.062 1 95 78 LEU A CA 1
ATOM 623 C C . LEU A 1 78 ? -16.531 -29.703 -5.344 1 95 78 LEU A C 1
ATOM 625 O O . LEU A 1 78 ? -17.062 -29.625 -4.238 1 95 78 LEU A O 1
ATOM 629 N N . VAL A 1 79 ? -16.047 -28.625 -5.938 1 96.31 79 VAL A N 1
ATOM 630 C CA . VAL A 1 79 ? -15.836 -27.359 -5.258 1 96.31 79 VAL A CA 1
ATOM 631 C C . VAL A 1 79 ? -17.094 -26.484 -5.387 1 96.31 79 VAL A C 1
ATOM 633 O O . VAL A 1 79 ? -17.531 -25.875 -4.414 1 96.31 79 VAL A O 1
ATOM 636 N N . CYS A 1 80 ? -17.656 -26.438 -6.555 1 94.19 80 CYS A N 1
ATOM 637 C CA . CYS A 1 80 ? -18.688 -25.469 -6.848 1 94.19 80 CYS A CA 1
ATOM 638 C C . CYS A 1 80 ? -20.047 -25.938 -6.316 1 94.19 80 CYS A C 1
ATOM 640 O O . CYS A 1 80 ? -20.422 -27.094 -6.496 1 94.19 80 CYS A O 1
ATOM 642 N N . GLN A 1 81 ? -20.625 -24.984 -5.609 1 87.25 81 GLN A N 1
ATOM 643 C CA . GLN A 1 81 ? -21.969 -25.25 -5.07 1 87.25 81 GLN A CA 1
ATOM 644 C C . GLN A 1 81 ? -22.984 -24.281 -5.672 1 87.25 81 GLN A C 1
ATOM 646 O O . GLN A 1 81 ? -22.719 -23.094 -5.855 1 87.25 81 GLN A O 1
ATOM 651 N N . PRO A 1 82 ? -24.125 -24.766 -6.148 1 69.94 82 PRO A N 1
ATOM 652 C CA . PRO A 1 82 ? -25.141 -23.922 -6.801 1 69.94 82 PRO A CA 1
ATOM 653 C C . PRO A 1 82 ? -25.562 -22.734 -5.945 1 69.94 82 PRO A C 1
ATOM 655 O O . PRO A 1 82 ? -25.766 -21.641 -6.469 1 69.94 82 PRO A O 1
ATOM 658 N N . GLU A 1 83 ? -26.172 -22.844 -4.723 1 62.84 83 GLU A N 1
ATOM 659 C CA . GLU A 1 83 ? -26.859 -21.797 -3.961 1 62.84 83 GLU A CA 1
ATOM 660 C C . GLU A 1 83 ? -25.859 -20.922 -3.193 1 62.84 83 GLU A C 1
ATOM 662 O O . GLU A 1 83 ? -25.766 -21.031 -1.97 1 62.84 83 GLU A O 1
ATOM 667 N N . SER A 1 84 ? -24.797 -20.5 -3.854 1 61.03 84 SER A N 1
ATOM 668 C CA . SER A 1 84 ? -23.844 -19.844 -2.959 1 61.03 84 SER A CA 1
ATOM 669 C C . SER A 1 84 ? -24.219 -18.375 -2.762 1 61.03 84 SER A C 1
ATOM 671 O O . SER A 1 84 ? -24.438 -17.641 -3.732 1 61.03 84 SER A O 1
ATOM 673 N N . THR A 1 85 ? -24.844 -17.984 -1.566 1 62.16 85 THR A N 1
ATOM 674 C CA . THR A 1 85 ? -25.141 -16.625 -1.134 1 62.16 85 THR A CA 1
ATOM 675 C C . THR A 1 85 ? -23.859 -15.82 -0.964 1 62.16 85 THR A C 1
ATOM 677 O O . THR A 1 85 ? -23.875 -14.711 -0.42 1 62.16 85 THR A O 1
ATOM 680 N N . ASP A 1 86 ? -22.797 -16.391 -1.486 1 65.62 86 ASP A N 1
ATOM 681 C CA . ASP A 1 86 ? -21.516 -15.742 -1.225 1 65.62 86 ASP A CA 1
ATOM 682 C C . ASP A 1 86 ? -21.344 -14.492 -2.082 1 65.62 86 ASP A C 1
ATOM 684 O O . ASP A 1 86 ? -20.516 -13.625 -1.771 1 65.62 86 ASP A O 1
ATOM 688 N N . GLU A 1 87 ? -22.125 -14.367 -3.1 1 59.47 87 GLU A N 1
ATOM 689 C CA . GLU A 1 87 ? -22.016 -13.219 -3.992 1 59.47 87 GLU A CA 1
ATOM 690 C C . GLU A 1 87 ? -22.234 -11.906 -3.24 1 59.47 87 GLU A C 1
ATOM 692 O O . GLU A 1 87 ? -21.719 -10.859 -3.639 1 59.47 87 GLU A O 1
ATOM 697 N N . ASN A 1 88 ? -22.781 -12.047 -2.115 1 67.31 88 ASN A N 1
ATOM 698 C CA . ASN A 1 88 ? -23.109 -10.828 -1.375 1 67.31 88 ASN A CA 1
ATOM 699 C C . ASN A 1 88 ? -21.953 -10.391 -0.473 1 67.31 88 ASN A C 1
ATOM 701 O O . ASN A 1 88 ? -21.969 -9.289 0.066 1 67.31 88 ASN A O 1
ATOM 705 N N . LEU A 1 89 ? -20.891 -11.172 -0.368 1 75.12 89 LEU A N 1
ATOM 706 C CA . LEU A 1 89 ? -19.812 -10.844 0.563 1 75.12 89 LEU A CA 1
ATOM 707 C C . LEU A 1 89 ? -18.672 -10.125 -0.149 1 75.12 89 LEU A C 1
ATOM 709 O O . LEU A 1 89 ? -17.875 -9.43 0.489 1 75.12 89 LEU A O 1
ATOM 713 N N . ASP A 1 90 ? -18.703 -9.703 -1.261 1 83.75 90 ASP A N 1
ATOM 714 C CA . ASP A 1 90 ? -17.641 -9.055 -2.025 1 83.75 90 ASP A CA 1
ATOM 715 C C . ASP A 1 90 ? -16.266 -9.539 -1.574 1 83.75 90 ASP A C 1
ATOM 717 O O . ASP A 1 90 ? -15.398 -8.734 -1.218 1 83.75 90 ASP A O 1
ATOM 721 N N . LEU A 1 91 ? -15.992 -10.805 -1.448 1 90.69 91 LEU A N 1
ATOM 722 C CA . LEU A 1 91 ? -14.734 -11.445 -1.066 1 90.69 91 LEU A CA 1
ATOM 723 C C . LEU A 1 91 ? -14.211 -12.328 -2.191 1 90.69 91 LEU A C 1
ATOM 725 O O . LEU A 1 91 ? -14.992 -12.953 -2.912 1 90.69 91 LEU A O 1
ATOM 729 N N . PRO A 1 92 ? -13.016 -12.375 -2.332 1 90.94 92 PRO A N 1
ATOM 730 C CA . PRO A 1 92 ? -12.43 -13.188 -3.4 1 90.94 92 PRO A CA 1
ATOM 731 C C . PRO A 1 92 ? -12.539 -14.688 -3.127 1 90.94 92 PRO A C 1
ATOM 733 O O . PRO A 1 92 ? -12.523 -15.492 -4.062 1 90.94 92 PRO A O 1
ATOM 736 N N . PHE A 1 93 ? -12.656 -15.078 -1.844 1 93.25 93 PHE A N 1
ATOM 737 C CA . PHE A 1 93 ? -12.594 -16.484 -1.436 1 93.25 93 PHE A CA 1
ATOM 738 C C . PHE A 1 93 ? -13.352 -16.703 -0.132 1 93.25 93 PHE A C 1
ATOM 740 O O . PHE A 1 93 ? -13.219 -15.914 0.81 1 93.25 93 PHE A O 1
ATOM 747 N N . THR A 1 94 ? -14.172 -17.641 -0.045 1 92.06 94 THR A N 1
ATOM 748 C CA . THR A 1 94 ? -14.844 -18.047 1.187 1 92.06 94 THR A CA 1
ATOM 749 C C . THR A 1 94 ? -14.492 -19.484 1.543 1 92.06 94 THR A C 1
ATOM 751 O O . THR A 1 94 ? -14.008 -19.766 2.643 1 92.06 94 THR A O 1
ATOM 754 N N . SER A 1 95 ? -14.68 -20.344 0.649 1 95.5 95 SER A N 1
ATOM 755 C CA . SER A 1 95 ? -14.25 -21.75 0.668 1 95.5 95 SER A CA 1
ATOM 756 C C . SER A 1 95 ? -14.008 -22.266 -0.743 1 95.5 95 SER A C 1
ATOM 758 O O . SER A 1 95 ? -14.57 -21.75 -1.708 1 95.5 95 SER A O 1
ATOM 760 N N . GLY A 1 96 ? -13.133 -23.156 -0.81 1 97.75 96 GLY A N 1
ATOM 761 C CA . GLY A 1 96 ? -12.797 -23.672 -2.133 1 97.75 96 GLY A CA 1
ATOM 762 C C . GLY A 1 96 ? -11.422 -24.297 -2.199 1 97.75 96 GLY A C 1
ATOM 763 O O . GLY A 1 96 ? -10.875 -24.719 -1.179 1 97.75 96 GLY A O 1
ATOM 764 N N . ALA A 1 97 ? -10.984 -24.422 -3.43 1 98.69 97 ALA A N 1
ATOM 765 C CA . ALA A 1 97 ? -9.727 -25.109 -3.688 1 98.69 97 ALA A CA 1
ATOM 766 C C . ALA A 1 97 ? -8.609 -24.125 -3.992 1 98.69 97 ALA A C 1
ATOM 768 O O . ALA A 1 97 ? -8.805 -23.172 -4.754 1 98.69 97 ALA A O 1
ATOM 769 N N . ILE A 1 98 ? -7.477 -24.266 -3.311 1 98.81 98 ILE A N 1
ATOM 770 C CA . ILE A 1 98 ? -6.258 -23.531 -3.609 1 98.81 98 ILE A CA 1
ATOM 771 C C . ILE A 1 98 ? -5.137 -24.5 -3.967 1 98.81 98 ILE A C 1
ATOM 773 O O . ILE A 1 98 ? -4.953 -25.516 -3.301 1 98.81 98 ILE A O 1
ATOM 777 N N . GLY A 1 99 ? -4.453 -24.234 -5.062 1 98.75 99 GLY A N 1
ATOM 778 C CA . GLY A 1 99 ? -3.375 -25.109 -5.492 1 98.75 99 GLY A CA 1
ATOM 779 C C . GLY A 1 99 ? -2.838 -24.766 -6.867 1 98.75 99 GLY A C 1
ATOM 780 O O . GLY A 1 99 ? -2.688 -23.594 -7.207 1 98.75 99 GLY A O 1
ATOM 781 N N . TYR A 1 100 ? -2.416 -25.875 -7.562 1 98.75 100 TYR A N 1
ATOM 782 C CA . TYR A 1 100 ? -1.829 -25.609 -8.867 1 98.75 100 TYR A CA 1
ATOM 783 C C . TYR A 1 100 ? -2.209 -26.688 -9.867 1 98.75 100 TYR A C 1
ATOM 785 O O . TYR A 1 100 ? -2.611 -27.797 -9.477 1 98.75 100 TYR A O 1
ATOM 793 N N . ALA A 1 101 ? -2.213 -26.312 -11.086 1 98.38 101 ALA A N 1
ATOM 794 C CA . ALA A 1 101 ? -2.154 -27.203 -12.242 1 98.38 101 ALA A CA 1
ATOM 795 C C . ALA A 1 101 ? -0.836 -27.047 -12.992 1 98.38 101 ALA A C 1
ATOM 797 O O . ALA A 1 101 ? -0.549 -25.984 -13.539 1 98.38 101 ALA A O 1
ATOM 798 N N . GLY A 1 102 ? -0.114 -28.078 -13.016 1 97.88 102 GLY A N 1
ATOM 799 C CA . GLY A 1 102 ? 1.215 -28.016 -13.602 1 97.88 102 GLY A CA 1
ATOM 800 C C . GLY A 1 102 ? 1.196 -27.891 -15.117 1 97.88 102 GLY A C 1
ATOM 801 O O . GLY A 1 102 ? 0.169 -28.125 -15.75 1 97.88 102 GLY A O 1
ATOM 802 N N . PHE A 1 103 ? 2.32 -27.562 -15.656 1 97.44 103 PHE A N 1
ATOM 803 C CA . PHE A 1 103 ? 2.506 -27.375 -17.094 1 97.44 103 PHE A CA 1
ATOM 804 C C . PHE A 1 103 ? 2.164 -28.656 -17.844 1 97.44 103 PHE A C 1
ATOM 806 O O . PHE A 1 103 ? 1.526 -28.594 -18.906 1 97.44 103 PHE A O 1
ATOM 813 N N . ASP A 1 104 ? 2.406 -29.734 -17.297 1 95.75 104 ASP A N 1
ATOM 814 C CA . ASP A 1 104 ? 2.361 -31.016 -18.016 1 95.75 104 ASP A CA 1
ATOM 815 C C . ASP A 1 104 ? 0.936 -31.562 -18.078 1 95.75 104 ASP A C 1
ATOM 817 O O . ASP A 1 104 ? 0.669 -32.531 -18.781 1 95.75 104 ASP A O 1
ATOM 821 N N . THR A 1 105 ? 0.07 -30.875 -17.391 1 94.44 105 THR A N 1
ATOM 822 C CA . THR A 1 105 ? -1.319 -31.312 -17.453 1 94.44 105 THR A CA 1
ATOM 823 C C . THR A 1 105 ? -1.853 -31.234 -18.875 1 94.44 105 THR A C 1
ATOM 825 O O . THR A 1 105 ? -2.646 -32.094 -19.297 1 94.44 105 THR A O 1
ATOM 828 N N . TYR A 1 106 ? -1.4 -30.266 -19.609 1 93.75 106 TYR A N 1
ATOM 829 C CA . TYR A 1 106 ? -1.817 -30.109 -20.984 1 93.75 106 TYR A CA 1
ATOM 830 C C . TYR A 1 106 ? -1.456 -31.344 -21.812 1 93.75 106 TYR A C 1
ATOM 832 O O . TYR A 1 106 ? -2.281 -31.859 -22.562 1 93.75 106 TYR A O 1
ATOM 840 N N . GLY A 1 107 ? -0.243 -31.797 -21.703 1 92.5 107 GLY A N 1
ATOM 841 C CA . GLY A 1 107 ? 0.197 -32.969 -22.438 1 92.5 107 GLY A CA 1
ATOM 842 C C . GLY A 1 107 ? -0.617 -34.219 -22.109 1 92.5 107 GLY A C 1
ATOM 843 O O . GLY A 1 107 ? -0.881 -35.031 -23 1 92.5 107 GLY A O 1
ATOM 844 N N . ILE A 1 108 ? -0.978 -34.25 -20.922 1 88.75 108 ILE A N 1
ATOM 845 C CA . ILE A 1 108 ? -1.778 -35.406 -20.5 1 88.75 108 ILE A CA 1
ATOM 846 C C . ILE A 1 108 ? -3.168 -35.312 -21.125 1 88.75 108 ILE A C 1
ATOM 848 O O . ILE A 1 108 ? -3.656 -36.312 -21.688 1 88.75 108 ILE A O 1
ATOM 852 N N . PHE A 1 109 ? -3.764 -34.156 -21.109 1 88.69 109 PHE A N 1
ATOM 853 C CA . PHE A 1 109 ? -5.117 -33.969 -21.641 1 88.69 109 PHE A CA 1
ATOM 854 C C . PHE A 1 109 ? -5.145 -34.156 -23.141 1 88.69 109 PHE A C 1
ATOM 856 O O . PHE A 1 109 ? -6.121 -34.688 -23.688 1 88.69 109 PHE A O 1
ATOM 863 N N . GLU A 1 110 ? -4.051 -33.719 -23.75 1 90 110 GLU A N 1
ATOM 864 C CA . GLU A 1 110 ? -4.02 -33.75 -25.219 1 90 110 GLU A CA 1
ATOM 865 C C . GLU A 1 110 ? -3.41 -35.062 -25.719 1 90 110 GLU A C 1
ATOM 867 O O . GLU A 1 110 ? -3.371 -35.281 -26.938 1 90 110 GLU A O 1
ATOM 872 N N . GLY A 1 111 ? -2.936 -35.812 -24.859 1 86.56 111 GLY A N 1
ATOM 873 C CA . GLY A 1 111 ? -2.383 -37.125 -25.234 1 86.56 111 GLY A CA 1
ATOM 874 C C . GLY A 1 111 ? -1.045 -37 -25.938 1 86.56 111 GLY A C 1
ATOM 875 O O . GLY A 1 111 ? -0.776 -37.75 -26.891 1 86.56 111 GLY A O 1
ATOM 876 N N . ILE A 1 112 ? -0.296 -36.031 -25.578 1 85.56 112 ILE A N 1
ATOM 877 C CA . ILE A 1 112 ? 0.976 -35.875 -26.266 1 85.56 112 ILE A CA 1
ATOM 878 C C . ILE A 1 112 ? 2.127 -35.969 -25.266 1 85.56 112 ILE A C 1
ATOM 880 O O . ILE A 1 112 ? 3.262 -35.594 -25.578 1 85.56 112 ILE A O 1
ATOM 884 N N . GLN A 1 113 ? 1.918 -36.438 -24.125 1 76.38 113 GLN A N 1
ATOM 885 C CA . GLN A 1 113 ? 2.996 -36.5 -23.141 1 76.38 113 GLN A CA 1
ATOM 886 C C . GLN A 1 113 ? 3.807 -37.812 -23.297 1 76.38 113 GLN A C 1
ATOM 888 O O . GLN A 1 113 ? 3.307 -38.906 -23.031 1 76.38 113 GLN A O 1
ATOM 893 N N . PRO A 1 114 ? 4.969 -37.531 -23.781 1 74.56 114 PRO A N 1
ATOM 894 C CA . PRO A 1 114 ? 5.859 -38.688 -23.781 1 74.56 114 PRO A CA 1
ATOM 895 C C . PRO A 1 114 ? 6.309 -39.094 -22.375 1 74.56 114 PRO A C 1
ATOM 897 O O . PRO A 1 114 ? 5.887 -38.469 -21.406 1 74.56 114 PRO A O 1
ATOM 900 N N . GLU A 1 115 ? 6.949 -40.219 -22.297 1 81.56 115 GLU A N 1
ATOM 901 C CA . GLU A 1 115 ? 7.59 -40.594 -21.047 1 81.56 115 GLU A CA 1
ATOM 902 C C . GLU A 1 115 ? 8.75 -39.656 -20.719 1 81.56 115 GLU A C 1
ATOM 904 O O . GLU A 1 115 ? 9.797 -39.719 -21.359 1 81.56 115 GLU A O 1
ATOM 909 N N . LEU A 1 116 ? 8.477 -38.719 -19.891 1 86.19 116 LEU A N 1
ATOM 910 C CA . LEU A 1 116 ? 9.531 -37.812 -19.469 1 86.19 116 LEU A CA 1
ATOM 911 C C . LEU A 1 116 ? 9.992 -38.094 -18.047 1 86.19 116 LEU A C 1
ATOM 913 O O . LEU A 1 116 ? 9.219 -38.594 -17.234 1 86.19 116 LEU A O 1
ATOM 917 N N . LYS A 1 117 ? 11.203 -37.812 -17.828 1 90.06 117 LYS A N 1
ATOM 918 C CA . LYS A 1 117 ? 11.742 -37.906 -16.469 1 90.06 117 LYS A CA 1
ATOM 919 C C . LYS A 1 117 ? 11.133 -36.844 -15.57 1 90.06 117 LYS A C 1
ATOM 921 O O . LYS A 1 117 ? 10.977 -35.688 -15.977 1 90.06 117 LYS A O 1
ATOM 926 N N . ASP A 1 118 ? 10.672 -37.25 -14.414 1 93.38 118 ASP A N 1
ATOM 927 C CA . ASP A 1 118 ? 10.172 -36.344 -13.391 1 93.38 118 ASP A CA 1
ATOM 928 C C . ASP A 1 118 ? 11.188 -36.156 -12.266 1 93.38 118 ASP A C 1
ATOM 930 O O . ASP A 1 118 ? 11.125 -36.875 -11.25 1 93.38 118 ASP A O 1
ATOM 934 N N . SER A 1 119 ? 11.961 -35.188 -12.422 1 91.75 119 SER A N 1
ATOM 935 C CA . SER A 1 119 ? 13.102 -35.031 -11.523 1 91.75 119 SER A CA 1
ATOM 936 C C . SER A 1 119 ? 12.688 -34.406 -10.195 1 91.75 119 SER A C 1
ATOM 938 O O . SER A 1 119 ? 13.406 -34.5 -9.203 1 91.75 119 SER A O 1
ATOM 940 N N . ILE A 1 120 ? 11.602 -33.75 -10.102 1 95.62 120 ILE A N 1
ATOM 941 C CA . ILE A 1 120 ? 11.18 -33.125 -8.867 1 95.62 120 ILE A CA 1
ATOM 942 C C . ILE A 1 120 ? 10.195 -34.031 -8.125 1 95.62 120 ILE A C 1
ATOM 944 O O . ILE A 1 120 ? 10.273 -34.156 -6.902 1 95.62 120 ILE A O 1
ATOM 948 N N . GLY A 1 121 ? 9.336 -34.625 -8.867 1 95.69 121 GLY A N 1
ATOM 949 C CA . GLY A 1 121 ? 8.422 -35.594 -8.281 1 95.69 121 GLY A CA 1
ATOM 950 C C . GLY A 1 121 ? 7.23 -34.938 -7.594 1 95.69 121 GLY A C 1
ATOM 951 O O . GLY A 1 121 ? 6.801 -35.406 -6.535 1 95.69 121 GLY A O 1
ATOM 952 N N . THR A 1 122 ? 6.719 -33.844 -8.086 1 97.31 122 THR A N 1
ATOM 953 C CA . THR A 1 122 ? 5.469 -33.281 -7.605 1 97.31 122 THR A CA 1
ATOM 954 C C . THR A 1 122 ? 4.289 -33.75 -8.445 1 97.31 122 THR A C 1
ATOM 956 O O . THR A 1 122 ? 4.453 -34.094 -9.625 1 97.31 122 THR A O 1
ATOM 959 N N . PRO A 1 123 ? 3.07 -33.781 -7.844 1 97.25 123 PRO A N 1
ATOM 960 C CA . PRO A 1 123 ? 1.908 -34.125 -8.672 1 97.25 123 PRO A CA 1
ATOM 961 C C . PRO A 1 123 ? 1.735 -33.188 -9.859 1 97.25 123 PRO A C 1
ATOM 963 O O . PRO A 1 123 ? 2.178 -32.031 -9.797 1 97.25 123 PRO A O 1
ATOM 966 N N . ASP A 1 124 ? 1.069 -33.656 -10.914 1 96.5 124 ASP A N 1
ATOM 967 C CA . ASP A 1 124 ? 0.778 -32.844 -12.07 1 96.5 124 ASP A CA 1
ATOM 968 C C . ASP A 1 124 ? -0.247 -31.75 -11.719 1 96.5 124 ASP A C 1
ATOM 970 O O . ASP A 1 124 ? -0.245 -30.672 -12.312 1 96.5 124 ASP A O 1
ATOM 974 N N . MET A 1 125 ? -1.138 -32.062 -10.906 1 97.38 125 MET A N 1
ATOM 975 C CA . MET A 1 125 ? -2.102 -31.125 -10.312 1 97.38 125 MET A CA 1
ATOM 976 C C . MET A 1 125 ? -2.303 -31.438 -8.836 1 97.38 125 MET A C 1
ATOM 978 O O . MET A 1 125 ? -2.35 -32.594 -8.438 1 97.38 125 MET A O 1
ATOM 982 N N . TYR A 1 126 ? -2.332 -30.438 -8.008 1 98.62 126 TYR A N 1
ATOM 983 C CA . TYR A 1 126 ? -2.555 -30.625 -6.578 1 98.62 126 TYR A CA 1
ATOM 984 C C . TYR A 1 126 ? -3.328 -29.438 -5.996 1 98.62 126 TYR A C 1
ATOM 986 O O . TYR A 1 126 ? -2.809 -28.328 -5.922 1 98.62 126 TYR A O 1
ATOM 994 N N . PHE A 1 127 ? -4.57 -29.703 -5.621 1 98.75 127 PHE A N 1
ATOM 995 C CA . PHE A 1 127 ? -5.418 -28.719 -4.973 1 98.75 127 PHE A CA 1
ATOM 996 C C . PHE A 1 127 ? -5.828 -29.188 -3.582 1 98.75 127 PHE A C 1
ATOM 998 O O . PHE A 1 127 ? -6.086 -30.375 -3.369 1 98.75 127 PHE A O 1
ATOM 1005 N N . MET A 1 128 ? -5.848 -28.281 -2.711 1 98.75 128 MET A N 1
ATOM 1006 C CA . MET A 1 128 ? -6.328 -28.516 -1.352 1 98.75 128 MET A CA 1
ATOM 1007 C C . MET A 1 128 ? -7.617 -27.75 -1.095 1 98.75 128 MET A C 1
ATOM 1009 O O . MET A 1 128 ? -7.738 -26.578 -1.476 1 98.75 128 MET A O 1
ATOM 1013 N N . LEU A 1 129 ? -8.562 -28.438 -0.549 1 98.38 129 LEU A N 1
ATOM 1014 C CA . LEU A 1 129 ? -9.867 -27.844 -0.284 1 98.38 129 LEU A CA 1
ATOM 1015 C C . LEU A 1 129 ? -9.906 -27.219 1.108 1 98.38 129 LEU A C 1
ATOM 1017 O O . LEU A 1 129 ? -9.727 -27.906 2.109 1 98.38 129 LEU A O 1
ATOM 1021 N N . TYR A 1 130 ? -10.211 -25.938 1.17 1 98.44 130 TYR A N 1
ATOM 1022 C CA . TYR A 1 130 ? -10.18 -25.188 2.428 1 98.44 130 TYR A CA 1
ATOM 1023 C C . TYR A 1 130 ? -11.57 -24.703 2.807 1 98.44 130 TYR A C 1
ATOM 1025 O O . TYR A 1 130 ? -12.359 -24.312 1.94 1 98.44 130 TYR A O 1
ATOM 1033 N N . GLU A 1 131 ? -11.844 -24.703 4.117 1 97.81 131 GLU A N 1
ATOM 1034 C CA . GLU A 1 131 ? -13.062 -24.141 4.699 1 97.81 131 GLU A CA 1
ATOM 1035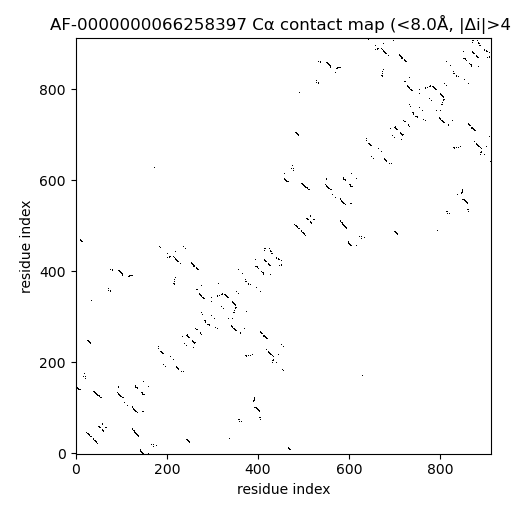 C C . GLU A 1 131 ? -12.742 -23.094 5.766 1 97.81 131 GLU A C 1
ATOM 1037 O O . GLU A 1 131 ? -13.648 -22.469 6.32 1 97.81 131 GLU A O 1
ATOM 1042 N N . SER A 1 132 ? -11.469 -22.984 6.148 1 98.19 132 SER A N 1
ATOM 1043 C CA . SER A 1 132 ? -10.961 -21.969 7.074 1 98.19 132 SER A CA 1
ATOM 1044 C C . SER A 1 132 ? -10.023 -21 6.371 1 98.19 132 SER A C 1
ATOM 1046 O O . SER A 1 132 ? -8.969 -21.391 5.875 1 98.19 132 SER A O 1
ATOM 1048 N N . ALA A 1 133 ? -10.484 -19.734 6.348 1 97.94 133 ALA A N 1
ATOM 1049 C CA . ALA A 1 133 ? -9.672 -18.734 5.66 1 97.94 133 ALA A CA 1
ATOM 1050 C C . ALA A 1 133 ? -9.773 -17.375 6.355 1 97.94 133 ALA A C 1
ATOM 1052 O O . ALA A 1 133 ? -10.742 -17.109 7.066 1 97.94 133 ALA A O 1
ATOM 1053 N N . LEU A 1 134 ? -8.758 -16.656 6.289 1 97.88 134 LEU A N 1
ATOM 1054 C CA . LEU A 1 134 ? -8.703 -15.25 6.68 1 97.88 134 LEU A CA 1
ATOM 1055 C C . LEU A 1 134 ? -8.398 -14.359 5.477 1 97.88 134 LEU A C 1
ATOM 1057 O O . LEU A 1 134 ? -7.414 -14.578 4.77 1 97.88 134 LEU A O 1
ATOM 1061 N N . ILE A 1 135 ? -9.266 -13.391 5.266 1 96.56 135 ILE A N 1
ATOM 1062 C CA . ILE A 1 135 ? -9.109 -12.477 4.137 1 96.56 135 ILE A CA 1
ATOM 1063 C C . ILE A 1 135 ? -8.727 -11.086 4.645 1 96.56 135 ILE A C 1
ATOM 1065 O O . ILE A 1 135 ? -9.461 -10.484 5.426 1 96.56 135 ILE A O 1
ATOM 1069 N N . PHE A 1 136 ? -7.582 -10.68 4.195 1 94 136 PHE A N 1
ATOM 1070 C CA . PHE A 1 136 ? -7.191 -9.297 4.449 1 94 136 PHE A CA 1
ATOM 1071 C C . PHE A 1 136 ? -7.793 -8.367 3.404 1 94 136 PHE A C 1
ATOM 1073 O O . PHE A 1 136 ? -7.543 -8.523 2.207 1 94 136 PHE A O 1
ATOM 1080 N N . ASP A 1 137 ? -8.609 -7.438 3.846 1 90.56 137 ASP A N 1
ATOM 1081 C CA . ASP A 1 137 ? -9.07 -6.332 3.012 1 90.56 137 ASP A CA 1
ATOM 1082 C C . ASP A 1 137 ? -8.211 -5.086 3.227 1 90.56 137 ASP A C 1
ATOM 1084 O O . ASP A 1 137 ? -8.453 -4.32 4.164 1 90.56 137 ASP A O 1
ATOM 1088 N N . HIS A 1 138 ? -7.293 -4.906 2.303 1 86.75 138 HIS A N 1
ATOM 1089 C CA . HIS A 1 138 ? -6.309 -3.844 2.475 1 86.75 138 HIS A CA 1
ATOM 1090 C C . HIS A 1 138 ? -6.953 -2.469 2.354 1 86.75 138 HIS A C 1
ATOM 1092 O O . HIS A 1 138 ? -6.496 -1.506 2.975 1 86.75 138 HIS A O 1
ATOM 1098 N N . LYS A 1 139 ? -7.977 -2.389 1.567 1 80.06 139 LYS A N 1
ATOM 1099 C CA . LYS A 1 139 ? -8.664 -1.118 1.364 1 80.06 139 LYS A CA 1
ATOM 1100 C C . LYS A 1 139 ? -9.414 -0.692 2.623 1 80.06 139 LYS A C 1
ATOM 1102 O O . LYS A 1 139 ? -9.32 0.46 3.051 1 80.06 139 LYS A O 1
ATOM 1107 N N . ARG A 1 140 ? -10.062 -1.603 3.25 1 84.38 140 ARG A N 1
ATOM 1108 C CA . ARG A 1 140 ? -10.883 -1.286 4.418 1 84.38 140 ARG A CA 1
ATOM 1109 C C . ARG A 1 140 ? -10.102 -1.514 5.707 1 84.38 140 ARG A C 1
ATOM 1111 O O . ARG A 1 140 ? -10.57 -1.18 6.797 1 84.38 140 ARG A O 1
ATOM 1118 N N . GLU A 1 141 ? -8.93 -2.092 5.57 1 88.12 141 GLU A N 1
ATOM 1119 C CA . GLU A 1 141 ? -8.086 -2.445 6.711 1 88.12 141 GLU A CA 1
ATOM 1120 C C . GLU A 1 141 ? -8.844 -3.332 7.699 1 88.12 141 GLU A C 1
ATOM 1122 O O . GLU A 1 141 ? -8.898 -3.029 8.891 1 88.12 141 GLU A O 1
ATOM 1127 N N . LYS A 1 142 ? -9.375 -4.355 7.145 1 92.19 142 LYS A N 1
ATOM 1128 C CA . LYS A 1 142 ? -10.109 -5.344 7.934 1 92.19 142 LYS A CA 1
ATOM 1129 C C . LYS A 1 142 ? -9.578 -6.754 7.68 1 92.19 142 LYS A C 1
ATOM 1131 O O . LYS A 1 142 ? -9.062 -7.039 6.598 1 92.19 142 LYS A O 1
ATOM 1136 N N . LEU A 1 143 ? -9.664 -7.52 8.695 1 95.44 143 LEU A N 1
ATOM 1137 C CA . LEU A 1 143 ? -9.414 -8.953 8.602 1 95.44 143 LEU A CA 1
ATOM 1138 C C . LEU A 1 143 ? -10.711 -9.742 8.781 1 95.44 143 LEU A C 1
ATOM 1140 O O . LEU A 1 143 ? -11.398 -9.578 9.789 1 95.44 143 LEU A O 1
ATOM 1144 N N . ILE A 1 144 ? -11.039 -10.492 7.797 1 96.38 144 ILE A N 1
ATOM 1145 C CA . ILE A 1 144 ? -12.289 -11.242 7.809 1 96.38 144 ILE A CA 1
ATOM 1146 C C . ILE A 1 144 ? -11.992 -12.727 8.023 1 96.38 144 ILE A C 1
ATOM 1148 O O . ILE A 1 144 ? -11.328 -13.367 7.207 1 96.38 144 ILE A O 1
ATOM 1152 N N . PHE A 1 145 ? -12.531 -13.258 9.133 1 97.19 145 PHE A N 1
ATOM 1153 C CA . PHE A 1 145 ? -12.438 -14.688 9.43 1 97.19 145 PHE A CA 1
ATOM 1154 C C . PHE A 1 145 ? -13.602 -15.445 8.797 1 97.19 145 PHE A C 1
ATOM 1156 O O . PHE A 1 145 ? -14.758 -15.047 8.938 1 97.19 145 PHE A O 1
ATOM 1163 N N . ILE A 1 146 ? -13.258 -16.484 8.156 1 97 146 ILE A N 1
ATOM 1164 C CA . ILE A 1 146 ? -14.297 -17.312 7.543 1 97 146 ILE A CA 1
ATOM 1165 C C . ILE A 1 146 ? -14.125 -18.766 7.992 1 97 146 ILE A C 1
ATOM 1167 O O . ILE A 1 146 ? -13.055 -19.344 7.828 1 97 146 ILE A O 1
ATOM 1171 N N . GLU A 1 147 ? -15.148 -19.312 8.578 1 97.44 147 GLU A N 1
ATOM 1172 C CA . GLU A 1 147 ? -15.289 -20.734 8.852 1 97.44 147 GLU A CA 1
ATOM 1173 C C . GLU A 1 147 ? -16.516 -21.312 8.148 1 97.44 147 GLU A C 1
ATOM 1175 O O . GLU A 1 147 ? -17.656 -20.906 8.438 1 97.44 147 GLU A O 1
ATOM 1180 N N . ASP A 1 14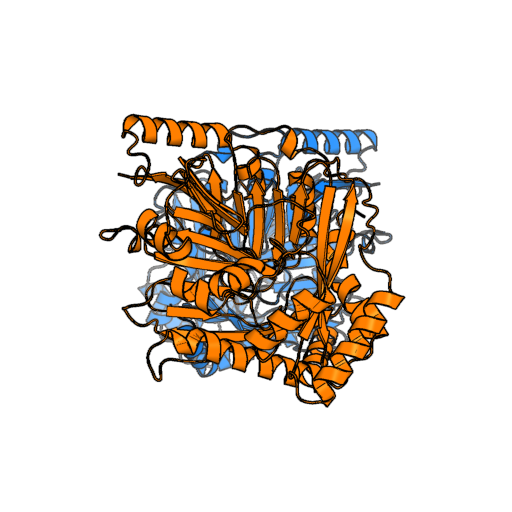8 ? -16.219 -22.156 7.246 1 95.81 148 ASP A N 1
ATOM 1181 C CA . ASP A 1 148 ? -17.281 -22.766 6.445 1 95.81 148 ASP A CA 1
ATOM 1182 C C . ASP A 1 148 ? -17.359 -24.281 6.688 1 95.81 148 ASP A C 1
ATOM 1184 O O . ASP A 1 148 ? -16.469 -24.844 7.34 1 95.81 148 ASP A O 1
ATOM 1188 N N . ASN A 1 149 ? -18.484 -24.938 6.281 1 95.94 149 ASN A N 1
ATOM 1189 C CA . ASN A 1 149 ? -18.625 -26.375 6.453 1 95.94 149 ASN A CA 1
ATOM 1190 C C . ASN A 1 149 ? -19.156 -27.047 5.188 1 95.94 149 ASN A C 1
ATOM 1192 O O . ASN A 1 149 ? -19.828 -28.078 5.258 1 95.94 149 ASN A O 1
ATOM 1196 N N . THR A 1 150 ? -18.938 -26.375 4.047 1 92.94 150 THR A N 1
ATOM 1197 C CA . THR A 1 150 ? -19.453 -26.828 2.758 1 92.94 150 THR A CA 1
ATOM 1198 C C . THR A 1 150 ? -19 -28.25 2.451 1 92.94 150 THR A C 1
ATOM 1200 O O . THR A 1 150 ? -19.766 -29.062 1.928 1 92.94 150 THR A O 1
ATOM 1203 N N . TYR A 1 151 ? -17.797 -28.594 2.771 1 95.25 151 TYR A N 1
ATOM 1204 C CA . TYR A 1 151 ? -17.219 -29.844 2.314 1 95.25 151 TYR A CA 1
ATOM 1205 C C . TYR A 1 151 ? -17.094 -30.844 3.463 1 95.25 151 TYR A C 1
ATOM 1207 O O . TYR A 1 151 ? -17.266 -32.062 3.264 1 95.25 151 TYR A O 1
ATOM 1215 N N . SER A 1 152 ? -16.859 -30.359 4.645 1 95.25 152 SER A N 1
ATOM 1216 C CA . SER A 1 152 ? -16.625 -31.234 5.789 1 95.25 152 SER A CA 1
ATOM 1217 C C . SER A 1 152 ? -17.922 -31.5 6.547 1 95.25 152 SER A C 1
ATOM 1219 O O . SER A 1 152 ? -18 -32.438 7.34 1 95.25 152 SER A O 1
ATOM 1221 N N . GLN A 1 153 ? -18.828 -30.641 6.473 1 94.62 153 GLN A N 1
ATOM 1222 C CA . GLN A 1 153 ? -20.094 -30.703 7.203 1 94.62 153 GLN A CA 1
ATOM 1223 C C . GLN A 1 153 ? -19.875 -30.578 8.703 1 94.62 153 GLN A C 1
ATOM 1225 O O . GLN A 1 153 ? -20.594 -31.172 9.5 1 94.62 153 GLN A O 1
ATOM 1230 N N . ARG A 1 154 ? -18.828 -29.891 9.094 1 95.12 154 ARG A N 1
ATOM 1231 C CA . ARG A 1 154 ? -18.578 -29.625 10.5 1 95.12 154 ARG A CA 1
ATOM 1232 C C . ARG A 1 154 ? -19.766 -28.953 11.164 1 95.12 154 ARG A C 1
ATOM 1234 O O . ARG A 1 154 ? -20.531 -28.234 10.5 1 95.12 154 ARG A O 1
ATOM 1241 N N . SER A 1 155 ? -19.906 -29.188 12.43 1 96.88 155 SER A N 1
ATOM 1242 C CA . SER A 1 155 ? -21.016 -28.625 13.195 1 96.88 155 SER A CA 1
ATOM 1243 C C . SER A 1 155 ? -20.797 -27.141 13.469 1 96.88 155 SER A C 1
ATOM 1245 O O . SER A 1 155 ? -19.688 -26.625 13.305 1 96.88 155 SER A O 1
ATOM 1247 N N . GLU A 1 156 ? -21.844 -26.547 13.852 1 96.38 156 GLU A N 1
ATOM 1248 C CA . GLU A 1 156 ? -21.781 -25.125 14.219 1 96.38 156 GLU A CA 1
ATOM 1249 C C . GLU A 1 156 ? -20.797 -24.906 15.367 1 96.38 156 GLU A C 1
ATOM 1251 O O . GLU A 1 156 ? -20.062 -23.906 15.375 1 96.38 156 GLU A O 1
ATOM 1256 N N . LYS A 1 157 ? -20.891 -25.812 16.297 1 97.06 157 LYS A N 1
ATOM 1257 C CA . LYS A 1 157 ? -20 -25.734 17.438 1 97.06 157 LYS A CA 1
ATOM 1258 C C . LYS A 1 157 ? -18.531 -25.828 16.984 1 97.06 157 LYS A C 1
ATOM 1260 O O . LYS A 1 157 ? -17.672 -25.109 17.5 1 97.06 157 LYS A O 1
ATOM 1265 N N . GLU A 1 158 ? -18.25 -26.688 16.078 1 97.12 158 GLU A N 1
ATOM 1266 C CA . GLU A 1 158 ? -16.891 -26.844 15.555 1 97.12 158 GLU A CA 1
ATOM 1267 C C . GLU A 1 158 ? -16.453 -25.578 14.82 1 97.12 158 GLU A C 1
ATOM 1269 O O . GLU A 1 158 ? -15.289 -25.172 14.914 1 97.12 158 GLU A O 1
ATOM 1274 N N . LEU A 1 159 ? -17.375 -24.984 14.125 1 97.31 159 LEU A N 1
ATOM 1275 C CA . LEU A 1 159 ? -17.078 -23.734 13.43 1 97.31 159 LEU A CA 1
ATOM 1276 C C . LEU A 1 159 ? -16.734 -22.625 14.422 1 97.31 159 LEU A C 1
ATOM 1278 O O . LEU A 1 159 ? -15.773 -21.891 14.227 1 97.31 159 LEU A O 1
ATOM 1282 N N . GLN A 1 160 ? -17.516 -22.547 15.453 1 97.38 160 GLN A N 1
ATOM 1283 C CA . GLN A 1 160 ? -17.297 -21.516 16.469 1 97.38 160 GLN A CA 1
ATOM 1284 C C . GLN A 1 160 ? -15.969 -21.734 17.188 1 97.38 160 GLN A C 1
ATOM 1286 O O . GLN A 1 160 ? -15.266 -20.766 17.5 1 97.38 160 GLN A O 1
ATOM 1291 N N . ASN A 1 161 ? -15.703 -22.953 17.484 1 97.38 161 ASN A N 1
ATOM 1292 C CA . ASN A 1 161 ? -14.438 -23.266 18.156 1 97.38 161 ASN A CA 1
ATOM 1293 C C . ASN A 1 161 ? -13.242 -22.875 17.281 1 97.38 161 ASN A C 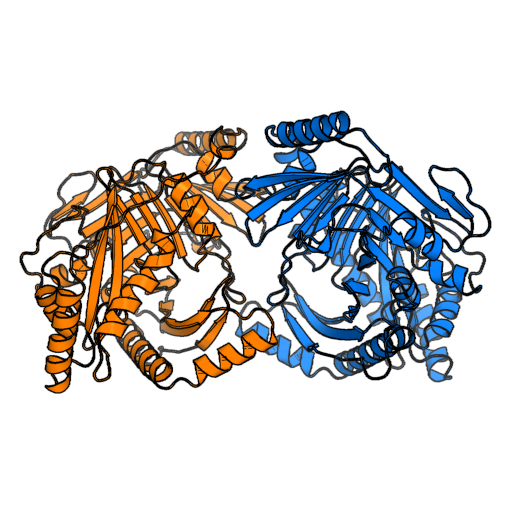1
ATOM 1295 O O . ASN A 1 161 ? -12.258 -22.328 17.781 1 97.38 161 ASN A O 1
ATOM 1299 N N . ALA A 1 162 ? -13.336 -23.203 15.992 1 97.12 162 ALA A N 1
ATOM 1300 C CA . ALA A 1 162 ? -12.25 -22.859 15.07 1 97.12 162 ALA A CA 1
ATOM 1301 C C . ALA A 1 162 ? -12.078 -21.344 14.969 1 97.12 162 ALA A C 1
ATOM 1303 O O . ALA A 1 162 ? -10.953 -20.844 14.977 1 97.12 162 ALA A O 1
ATOM 1304 N N . LEU A 1 163 ? -13.18 -20.656 14.875 1 97.25 163 LEU A N 1
ATOM 1305 C CA . LEU A 1 163 ? -13.172 -19.188 14.797 1 97.25 163 LEU A CA 1
ATOM 1306 C C . LEU A 1 163 ? -12.508 -18.594 16.031 1 97.25 163 LEU A C 1
ATOM 1308 O O . LEU A 1 163 ? -11.625 -17.734 15.906 1 97.25 163 LEU A O 1
ATOM 1312 N N . SER A 1 164 ? -12.898 -19.031 17.203 1 96.75 164 SER A N 1
ATOM 1313 C CA . SER A 1 164 ? -12.359 -18.516 18.453 1 96.75 164 SER A CA 1
ATOM 1314 C C . SER A 1 164 ? -10.867 -18.828 18.578 1 96.75 164 SER A C 1
ATOM 1316 O O . SER A 1 164 ? -10.094 -18 19.062 1 96.75 164 SER A O 1
ATOM 1318 N N . ALA A 1 165 ? -10.516 -19.984 18.172 1 96.56 165 ALA A N 1
ATOM 1319 C CA . ALA A 1 165 ? -9.117 -20.406 18.25 1 96.56 165 ALA A CA 1
ATOM 1320 C C . ALA A 1 165 ? -8.242 -19.516 17.359 1 96.56 165 ALA A C 1
ATOM 1322 O O . ALA A 1 165 ? -7.141 -19.125 17.766 1 96.56 165 ALA A O 1
ATOM 1323 N N . ASN A 1 166 ? -8.703 -19.25 16.172 1 96.38 166 ASN A N 1
ATOM 1324 C CA . ASN A 1 166 ? -7.945 -18.406 15.25 1 96.38 166 ASN A CA 1
ATOM 1325 C C . ASN A 1 166 ? -7.824 -16.984 15.773 1 96.38 166 ASN A C 1
ATOM 1327 O O . ASN A 1 166 ? -6.762 -16.359 15.672 1 96.38 166 ASN A O 1
ATOM 1331 N N . ILE A 1 167 ? -8.875 -16.469 16.328 1 94.19 167 ILE A N 1
ATOM 1332 C CA . ILE A 1 167 ? -8.852 -15.133 16.891 1 94.19 167 ILE A CA 1
ATOM 1333 C C . ILE A 1 167 ? -7.875 -15.078 18.062 1 94.19 167 ILE A C 1
ATOM 1335 O O . ILE A 1 167 ? -7.09 -14.133 18.188 1 94.19 167 ILE A O 1
ATOM 1339 N N . GLU A 1 168 ? -7.91 -16.062 18.891 1 93.25 168 GLU A N 1
ATOM 1340 C CA . GLU A 1 168 ? -7.012 -16.141 20.047 1 93.25 168 GLU A CA 1
ATOM 1341 C C . GLU A 1 168 ? -5.555 -16.219 19.609 1 93.25 168 GLU A C 1
ATOM 1343 O O . GLU A 1 168 ? -4.68 -15.617 20.219 1 93.25 168 GLU A O 1
ATOM 1348 N N . SER A 1 169 ? -5.324 -16.938 18.562 1 94.12 169 SER A N 1
ATOM 1349 C CA . SER A 1 169 ? -3.961 -17.109 18.062 1 94.12 169 SER A CA 1
ATOM 1350 C C . SER A 1 169 ? -3.377 -15.766 17.609 1 94.12 169 SER A C 1
ATOM 1352 O O . SER A 1 169 ? -2.166 -15.547 17.703 1 94.12 169 SER A O 1
ATOM 1354 N N . LEU A 1 170 ? -4.172 -14.883 17.109 1 92.06 170 LEU A N 1
ATOM 1355 C CA . LEU A 1 170 ? -3.709 -13.602 16.578 1 92.06 170 LEU A CA 1
ATOM 1356 C C . LEU A 1 170 ? -3.312 -12.664 17.719 1 92.06 170 LEU A C 1
ATOM 1358 O O . LEU A 1 170 ? -2.641 -11.656 17.484 1 92.06 170 LEU A O 1
ATOM 1362 N N . SER A 1 171 ? -3.705 -12.953 18.922 1 86.88 171 SER A N 1
ATOM 1363 C CA . SER A 1 171 ? -3.404 -12.102 20.078 1 86.88 171 SER A CA 1
ATOM 1364 C C . SER A 1 171 ? -2.055 -12.461 20.688 1 86.88 171 SER A C 1
ATOM 1366 O O . SER A 1 171 ? -1.641 -11.859 21.688 1 86.88 171 SER A O 1
ATOM 1368 N N . LEU A 1 172 ? -1.405 -13.414 20.062 1 82.94 172 LEU A N 1
ATOM 1369 C CA . LEU A 1 172 ? -0.124 -13.875 20.594 1 82.94 172 LEU A CA 1
ATOM 1370 C C . LEU A 1 172 ? 0.994 -13.633 19.578 1 82.94 172 LEU A C 1
ATOM 1372 O O . LEU A 1 172 ? 0.842 -13.945 18.406 1 82.94 172 LEU A O 1
ATOM 1376 N N . LEU A 1 173 ? 2.07 -13.047 20.109 1 84.19 173 LEU A N 1
ATOM 1377 C CA . LEU A 1 173 ? 3.248 -12.914 19.266 1 84.19 173 LEU A CA 1
ATOM 1378 C C . LEU A 1 173 ? 4.008 -14.234 19.172 1 84.19 173 LEU A C 1
ATOM 1380 O O . LEU A 1 173 ? 3.977 -15.031 20.109 1 84.19 173 LEU A O 1
ATOM 1384 N N . THR A 1 174 ? 4.57 -14.391 18.016 1 84.5 174 THR A N 1
ATOM 1385 C CA . THR A 1 174 ? 5.414 -15.57 17.859 1 84.5 174 THR A CA 1
ATOM 1386 C C . THR A 1 174 ? 6.887 -15.172 17.781 1 84.5 174 THR A C 1
ATOM 1388 O O . THR A 1 174 ? 7.211 -14.055 17.375 1 84.5 174 THR A O 1
ATOM 1391 N N . GLU A 1 175 ? 7.754 -16.047 18.156 1 79.19 175 GLU A N 1
ATOM 1392 C CA . GLU A 1 175 ? 9.188 -15.797 18.094 1 79.19 175 GLU A CA 1
ATOM 1393 C C . GLU A 1 175 ? 9.648 -15.555 16.656 1 79.19 175 GLU A C 1
ATOM 1395 O O . GLU A 1 175 ? 10.602 -14.812 16.422 1 79.19 175 GLU A O 1
ATOM 1400 N N . ALA A 1 176 ? 8.961 -16.094 15.781 1 79.75 176 ALA A N 1
ATOM 1401 C CA . ALA A 1 176 ? 9.312 -16.016 14.367 1 79.75 176 ALA A CA 1
ATOM 1402 C C . ALA A 1 176 ? 9.172 -14.594 13.844 1 79.75 176 ALA A C 1
ATOM 1404 O O . ALA A 1 176 ? 9.812 -14.219 12.859 1 79.75 176 ALA A O 1
ATOM 1405 N N . GLU A 1 177 ? 8.352 -13.867 14.484 1 82.31 177 GLU A N 1
ATOM 1406 C CA . GLU A 1 177 ? 8.133 -12.484 14.047 1 82.31 177 GLU A CA 1
ATOM 1407 C C . GLU A 1 177 ? 9.391 -11.641 14.25 1 82.31 177 GLU A C 1
ATOM 1409 O O . GLU A 1 177 ? 9.609 -10.672 13.523 1 82.31 177 GLU A O 1
ATOM 1414 N N . ASN A 1 178 ? 10.211 -12.039 15.156 1 75.06 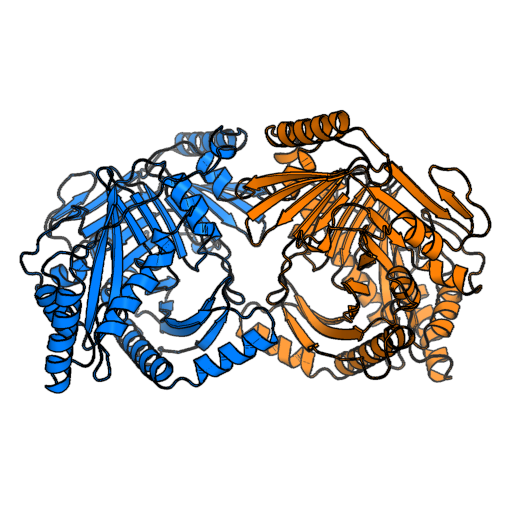178 ASN A N 1
ATOM 1415 C CA . ASN A 1 178 ? 11.398 -11.258 15.484 1 75.06 178 ASN A CA 1
ATOM 1416 C C . ASN A 1 178 ? 12.664 -11.898 14.93 1 75.06 178 ASN A C 1
ATOM 1418 O O . ASN A 1 178 ? 13.766 -11.414 15.18 1 75.06 178 ASN A O 1
ATOM 1422 N N . GLU A 1 179 ? 12.461 -12.969 14.25 1 72.44 179 GLU A N 1
ATOM 1423 C CA . GLU A 1 179 ? 13.625 -13.664 13.711 1 72.44 179 GLU A CA 1
ATOM 1424 C C . GLU A 1 179 ? 14.195 -12.93 12.5 1 72.44 179 GLU A C 1
ATOM 1426 O O . GLU A 1 179 ? 13.445 -12.391 11.688 1 72.44 179 GLU A O 1
ATOM 1431 N N . LEU A 1 180 ? 15.531 -12.75 12.625 1 65.31 180 LEU A N 1
ATOM 1432 C CA . LEU A 1 180 ? 16.219 -12.195 11.469 1 65.31 180 LEU A CA 1
ATOM 1433 C C . LEU A 1 180 ? 16.141 -13.141 10.281 1 65.31 180 LEU A C 1
ATOM 1435 O O . LEU A 1 180 ? 16.359 -14.352 10.422 1 65.31 180 LEU A O 1
ATOM 1439 N N . THR A 1 181 ? 15.688 -12.711 9.266 1 69.25 181 THR A N 1
ATOM 1440 C CA . THR A 1 181 ? 15.531 -13.523 8.062 1 69.25 181 THR A CA 1
ATOM 1441 C C . THR A 1 181 ? 16.859 -13.719 7.359 1 69.25 181 THR A C 1
ATOM 1443 O O . THR A 1 181 ? 17.094 -13.164 6.281 1 69.25 181 THR A O 1
ATOM 1446 N N . GLU A 1 182 ? 17.859 -14.18 8.094 1 77.94 182 GLU A N 1
ATOM 1447 C CA . GLU A 1 182 ? 19.109 -14.453 7.395 1 77.94 182 GLU A CA 1
ATOM 1448 C C . GLU A 1 182 ? 19.031 -15.758 6.605 1 77.94 182 GLU A C 1
ATOM 1450 O O . GLU A 1 182 ? 18.547 -16.781 7.121 1 77.94 182 GLU A O 1
ATOM 1455 N N . LEU A 1 183 ? 19.266 -15.68 5.355 1 86.44 183 LEU A N 1
ATOM 1456 C CA . LEU A 1 183 ? 19.219 -16.844 4.469 1 86.44 183 LEU A CA 1
ATOM 1457 C C . LEU A 1 183 ? 20.625 -17.234 4.023 1 86.44 183 LEU A C 1
ATOM 1459 O O . LEU A 1 183 ? 21.484 -16.359 3.834 1 86.44 183 LEU A O 1
ATOM 1463 N N . SER A 1 184 ? 20.812 -18.469 3.926 1 87.38 184 SER A N 1
ATOM 1464 C CA . SER A 1 184 ? 22.062 -18.969 3.373 1 87.38 184 SER A CA 1
ATOM 1465 C C . SER A 1 184 ? 22.156 -18.719 1.872 1 87.38 184 SER A C 1
ATOM 1467 O O . SER A 1 184 ? 21.125 -18.656 1.188 1 87.38 184 SER A O 1
ATOM 1469 N N . LYS A 1 185 ? 23.406 -18.562 1.478 1 88.19 185 LYS A N 1
ATOM 1470 C CA . LYS A 1 185 ? 23.609 -18.438 0.039 1 88.19 185 LYS A CA 1
ATOM 1471 C C . LYS A 1 185 ? 23.25 -19.734 -0.686 1 88.19 185 LYS A C 1
ATOM 1473 O O . LYS A 1 185 ? 23.656 -20.812 -0.265 1 88.19 185 LYS A O 1
ATOM 1478 N N . LEU A 1 186 ? 22.484 -19.609 -1.71 1 91.69 186 LEU A N 1
ATOM 1479 C CA . LEU A 1 186 ? 22.094 -20.766 -2.502 1 91.69 186 LEU A CA 1
ATOM 1480 C C . LEU A 1 186 ? 23.016 -20.938 -3.709 1 91.69 186 LEU A C 1
ATOM 1482 O O . LEU A 1 186 ? 23.203 -20 -4.484 1 91.69 186 LEU A O 1
ATOM 1486 N N . ASN A 1 187 ? 23.609 -22.031 -3.85 1 93.69 187 ASN A N 1
ATOM 1487 C CA . ASN A 1 187 ? 24.453 -22.359 -4.992 1 93.69 187 ASN A CA 1
ATOM 1488 C C . ASN A 1 187 ? 23.703 -23.172 -6.039 1 93.69 187 ASN A C 1
ATOM 1490 O O . ASN A 1 187 ? 23.734 -24.406 -6.008 1 93.69 187 ASN A O 1
ATOM 1494 N N . PHE A 1 188 ? 23.219 -22.516 -7.004 1 94.69 188 PHE A N 1
ATOM 1495 C CA . PHE A 1 188 ? 22.375 -23.156 -8.008 1 94.69 188 PHE A CA 1
ATOM 1496 C C . PHE A 1 188 ? 23.219 -23.766 -9.125 1 94.69 188 PHE A C 1
ATOM 1498 O O . PHE A 1 188 ? 24.219 -23.172 -9.547 1 94.69 188 PHE A O 1
ATOM 1505 N N . VAL A 1 189 ? 22.797 -24.891 -9.516 1 95.5 189 VAL A N 1
ATOM 1506 C CA . VAL A 1 189 ? 23.391 -25.562 -10.656 1 95.5 189 VAL A CA 1
ATOM 1507 C C . VAL A 1 189 ? 22.328 -25.844 -11.719 1 95.5 189 VAL A C 1
ATOM 1509 O O . VAL A 1 189 ? 21.25 -26.344 -11.398 1 95.5 189 VAL A O 1
ATOM 1512 N N . SER A 1 190 ? 22.688 -25.531 -12.914 1 95.56 190 SER A N 1
ATOM 1513 C CA . SER A 1 190 ? 21.75 -25.75 -14.016 1 95.56 190 SER A CA 1
ATOM 1514 C C . SER A 1 190 ? 21.75 -27.203 -14.461 1 95.56 190 SER A C 1
ATOM 1516 O O . SER A 1 190 ? 22.766 -27.891 -14.352 1 95.56 190 SER A O 1
ATOM 1518 N N . ASN A 1 191 ? 20.625 -27.656 -14.914 1 94.38 191 ASN A N 1
ATOM 1519 C CA . ASN A 1 191 ? 20.531 -29 -15.469 1 94.38 191 ASN A CA 1
ATOM 1520 C C . ASN A 1 191 ? 21.047 -29.047 -16.906 1 94.38 191 ASN A C 1
ATOM 1522 O O . ASN A 1 191 ? 21.062 -30.109 -17.516 1 94.38 191 ASN A O 1
ATOM 1526 N N . MET A 1 192 ? 21.422 -27.906 -17.391 1 94.5 192 MET A N 1
ATOM 1527 C CA . MET A 1 192 ? 21.906 -27.812 -18.766 1 94.5 192 MET A CA 1
ATOM 1528 C C . MET A 1 192 ? 23.078 -26.828 -18.875 1 94.5 192 MET A C 1
ATOM 1530 O O . MET A 1 192 ? 23.062 -25.766 -18.234 1 94.5 192 MET A O 1
ATOM 1534 N N . SER A 1 193 ? 24.141 -27.234 -19.688 1 96.19 193 SER A N 1
ATOM 1535 C CA . SER A 1 193 ? 25.234 -26.297 -19.938 1 96.19 193 SER A CA 1
ATOM 1536 C C . SER A 1 193 ? 24.812 -25.172 -20.875 1 96.19 193 SER A C 1
ATOM 1538 O O . SER A 1 193 ? 23.844 -25.312 -21.609 1 96.19 193 SER A O 1
ATOM 1540 N N . GLN A 1 194 ? 25.531 -24.141 -20.797 1 97.38 194 GLN A N 1
ATOM 1541 C CA . GLN A 1 194 ? 25.266 -23.031 -21.703 1 97.38 194 GLN A CA 1
ATOM 1542 C C . GLN A 1 194 ? 25.359 -23.469 -23.156 1 97.38 194 GLN A C 1
ATOM 1544 O O . GLN A 1 194 ? 24.516 -23.109 -23.984 1 97.38 194 GLN A O 1
ATOM 1549 N N . GLU A 1 195 ? 26.375 -24.219 -23.453 1 97.81 195 GLU A N 1
ATOM 1550 C CA . GLU A 1 195 ? 26.594 -24.688 -24.828 1 97.81 195 GLU A CA 1
ATOM 1551 C C . GLU A 1 195 ? 25.406 -25.516 -25.312 1 97.81 195 GLU A C 1
ATOM 1553 O O . GLU A 1 195 ? 24.953 -25.328 -26.453 1 97.81 195 GLU A O 1
ATOM 1558 N N . LEU A 1 196 ? 25.016 -26.375 -24.453 1 97.5 196 LEU A N 1
ATOM 1559 C CA . LEU A 1 196 ? 23.891 -27.219 -24.828 1 97.5 196 LEU A CA 1
ATOM 1560 C C . LEU A 1 196 ? 22.641 -26.375 -25.047 1 97.5 196 LEU A C 1
ATOM 1562 O O . LEU A 1 196 ? 21.875 -26.625 -25.984 1 97.5 196 LEU A O 1
ATOM 1566 N N . PHE A 1 197 ? 22.359 -25.453 -24.156 1 97.88 197 PHE A N 1
ATOM 1567 C CA . PHE A 1 197 ? 21.203 -24.578 -24.312 1 97.88 197 PHE A CA 1
ATOM 1568 C C . PHE A 1 197 ? 21.266 -23.828 -25.625 1 97.88 197 PHE A C 1
ATOM 1570 O O . PHE A 1 197 ? 20.266 -23.75 -26.359 1 97.88 197 PHE A O 1
ATOM 1577 N N . GLU A 1 198 ? 22.391 -23.297 -25.938 1 98.25 198 GLU A N 1
ATOM 1578 C CA . GLU A 1 198 ? 22.562 -22.531 -27.156 1 98.25 198 GLU A CA 1
ATOM 1579 C C . GLU A 1 198 ? 22.391 -23.406 -28.391 1 98.25 198 GLU A C 1
ATOM 1581 O O . GLU A 1 198 ? 21.859 -22.953 -29.422 1 98.25 198 GLU A O 1
ATOM 1586 N N . GLU A 1 199 ? 22.828 -24.547 -28.266 1 98.19 199 GLU A N 1
ATOM 1587 C CA . GLU A 1 199 ? 22.609 -25.5 -29.359 1 98.19 199 GLU A CA 1
ATOM 1588 C C . GLU A 1 199 ? 21.125 -25.734 -29.594 1 98.19 199 GLU A C 1
ATOM 1590 O O . GLU A 1 199 ? 20.672 -25.797 -30.75 1 98.19 199 GLU A O 1
ATOM 1595 N N . LYS A 1 200 ? 20.422 -25.938 -28.516 1 97.94 200 LYS A N 1
ATOM 1596 C CA . LYS A 1 200 ? 18.969 -26.141 -28.625 1 97.94 200 LYS A CA 1
ATOM 1597 C C . LYS A 1 200 ? 18.281 -24.922 -29.219 1 97.94 200 LYS A C 1
ATOM 1599 O O . LYS A 1 200 ? 17.328 -25.047 -29.984 1 97.94 200 LYS A O 1
ATOM 1604 N N . VAL A 1 201 ? 18.766 -23.719 -28.844 1 97.88 201 VAL A N 1
ATOM 1605 C CA . VAL A 1 201 ? 18.219 -22.5 -29.406 1 97.88 201 VAL A CA 1
ATOM 1606 C C . VAL A 1 201 ? 18.453 -22.469 -30.922 1 97.88 201 VAL A C 1
ATOM 1608 O O . VAL A 1 201 ? 17.562 -22.125 -31.688 1 97.88 201 VAL A O 1
ATOM 1611 N N . ALA A 1 202 ? 19.609 -22.859 -31.359 1 98 202 ALA A N 1
ATOM 1612 C CA . ALA A 1 202 ? 19.938 -22.875 -32.781 1 98 202 ALA A CA 1
ATOM 1613 C C . ALA A 1 202 ? 19.047 -23.859 -33.531 1 98 202 ALA A C 1
ATOM 1615 O O . ALA A 1 202 ? 18.562 -23.562 -34.625 1 98 202 ALA A O 1
ATOM 1616 N N . LYS A 1 203 ? 18.859 -24.969 -32.938 1 98.12 203 LYS A N 1
ATOM 1617 C CA . LYS A 1 203 ? 18 -25.969 -33.531 1 98.12 203 LYS A CA 1
ATOM 1618 C C . LYS A 1 203 ? 16.562 -25.469 -33.625 1 98.12 203 LYS A C 1
ATOM 1620 O O . LYS A 1 203 ? 15.875 -25.719 -34.625 1 98.12 203 LYS A O 1
ATOM 1625 N N . ALA A 1 204 ? 16.109 -24.859 -32.562 1 97.94 204 ALA A N 1
ATOM 1626 C CA . ALA A 1 204 ? 14.758 -24.297 -32.562 1 97.94 204 ALA A CA 1
ATOM 1627 C C . ALA A 1 204 ? 14.594 -23.25 -33.656 1 97.94 204 ALA A C 1
ATOM 1629 O O . ALA A 1 204 ? 13.562 -23.203 -34.312 1 97.94 204 ALA A O 1
ATOM 1630 N N . LYS A 1 205 ? 15.594 -22.438 -33.844 1 96.62 205 LYS A N 1
ATOM 1631 C CA . LYS A 1 205 ? 15.57 -21.422 -34.906 1 96.62 205 LYS A CA 1
ATOM 1632 C C . LYS A 1 205 ? 15.43 -22.062 -36.281 1 96.62 205 LYS A C 1
ATOM 1634 O O . LYS A 1 205 ? 14.719 -21.531 -37.125 1 96.62 205 LYS A O 1
ATOM 1639 N N . GLU A 1 206 ? 16.109 -23.078 -36.438 1 97.38 206 GLU A N 1
ATOM 1640 C CA . GLU A 1 206 ? 16.031 -23.781 -37.719 1 97.38 206 GLU A CA 1
ATOM 1641 C C . GLU A 1 206 ? 14.617 -24.297 -38 1 97.38 206 GLU A C 1
ATOM 1643 O O . GLU A 1 206 ? 14.117 -24.203 -39.125 1 97.38 206 GLU A O 1
ATOM 1648 N N . LEU A 1 207 ? 14.062 -24.828 -36.969 1 97.56 207 LEU A N 1
ATOM 1649 C CA . LEU A 1 207 ? 12.695 -25.312 -37.094 1 97.56 207 LEU A CA 1
ATOM 1650 C C . LEU A 1 207 ? 11.734 -24.172 -37.406 1 97.56 207 LEU A C 1
ATOM 1652 O O . LEU A 1 207 ? 10.805 -24.344 -38.219 1 97.56 207 LEU A O 1
ATOM 1656 N N . ILE A 1 208 ? 11.969 -23.031 -36.812 1 96.06 208 ILE A N 1
ATOM 1657 C CA . ILE A 1 208 ? 11.148 -21.859 -37.062 1 96.06 208 ILE A CA 1
ATOM 1658 C C . ILE A 1 208 ? 11.344 -21.359 -38.5 1 96.06 208 ILE A C 1
ATOM 1660 O O . ILE A 1 208 ? 10.375 -21.031 -39.188 1 96.06 208 ILE A O 1
ATOM 1664 N N . ARG A 1 209 ? 12.523 -21.391 -38.938 1 95.38 209 ARG A N 1
ATOM 1665 C CA . ARG A 1 209 ? 12.828 -20.984 -40.312 1 95.38 209 ARG A CA 1
ATOM 1666 C C . ARG A 1 209 ? 12.141 -21.891 -41.312 1 95.38 209 ARG A C 1
ATOM 1668 O O . ARG A 1 209 ? 11.734 -21.453 -42.375 1 95.38 209 ARG A O 1
ATOM 1675 N N . ASN A 1 210 ? 11.977 -23.078 -40.938 1 96.75 210 ASN A N 1
ATOM 1676 C CA . ASN A 1 210 ? 11.383 -24.078 -41.812 1 96.75 210 ASN A CA 1
ATOM 1677 C C . ASN A 1 210 ? 9.859 -24.078 -41.719 1 96.75 210 ASN A C 1
ATOM 1679 O O . ASN A 1 210 ? 9.195 -24.922 -42.312 1 96.75 210 ASN A O 1
ATOM 1683 N N . GLY A 1 211 ? 9.352 -23.266 -40.875 1 95.38 211 GLY A N 1
ATOM 1684 C CA . GLY A 1 211 ? 7.91 -23.094 -40.781 1 95.38 211 GLY A CA 1
ATOM 1685 C C . GLY A 1 211 ? 7.246 -24.062 -39.812 1 95.38 211 GLY A C 1
ATOM 1686 O O . GLY A 1 211 ? 6.027 -24.25 -39.875 1 95.38 211 GLY A O 1
ATOM 1687 N N . ASP A 1 212 ? 8.031 -24.719 -38.969 1 96.19 212 ASP A N 1
ATOM 1688 C CA . ASP A 1 212 ? 7.488 -25.688 -38.031 1 96.19 212 ASP A CA 1
ATOM 1689 C C . ASP A 1 212 ? 6.613 -25 -37 1 96.19 212 ASP A C 1
ATOM 1691 O O . ASP A 1 212 ? 5.602 -25.547 -36.562 1 96.19 212 ASP A O 1
ATOM 1695 N N . MET A 1 213 ? 7.055 -23.906 -36.531 1 94.94 213 MET A N 1
ATOM 1696 C CA . MET A 1 213 ? 6.387 -23.062 -35.562 1 94.94 213 MET A CA 1
ATOM 1697 C C . MET A 1 213 ? 6.879 -21.625 -35.656 1 94.94 213 MET A C 1
ATOM 1699 O O . MET A 1 213 ? 7.84 -21.344 -36.375 1 94.94 213 MET A O 1
ATOM 1703 N N . PHE A 1 214 ? 6.148 -20.75 -35 1 91.5 214 PHE A N 1
ATOM 1704 C CA . PHE A 1 214 ? 6.551 -19.344 -35 1 91.5 214 PHE A CA 1
ATOM 1705 C C . PHE A 1 214 ? 7.445 -19.047 -33.781 1 91.5 214 PHE A C 1
ATOM 1707 O O . PHE A 1 214 ? 8.297 -18.156 -33.844 1 91.5 214 PHE A O 1
ATOM 1714 N N . GLN A 1 215 ? 7.191 -19.719 -32.719 1 92.44 215 GLN A N 1
ATOM 1715 C CA . GLN A 1 215 ? 7.914 -19.5 -31.484 1 92.44 215 GLN A CA 1
ATOM 1716 C C . GLN A 1 215 ? 7.875 -20.734 -30.594 1 92.44 215 GLN A C 1
ATOM 1718 O O . GLN A 1 215 ? 6.891 -21.469 -30.594 1 92.44 215 GLN A O 1
ATOM 1723 N N . VAL A 1 216 ? 8.938 -20.938 -29.828 1 96.06 216 VAL A N 1
ATOM 1724 C CA . VAL A 1 216 ? 8.969 -21.953 -28.797 1 96.06 216 VAL A CA 1
ATOM 1725 C C . VAL A 1 216 ? 9.719 -21.422 -27.578 1 96.06 216 VAL A C 1
ATOM 1727 O O . VAL A 1 216 ? 10.695 -20.688 -27.703 1 96.06 216 VAL A O 1
ATOM 1730 N N . VAL A 1 217 ? 9.273 -21.75 -26.391 1 95.75 217 VAL A N 1
ATOM 1731 C CA . VAL A 1 217 ? 9.922 -21.281 -25.172 1 95.75 217 VAL A CA 1
ATOM 1732 C C . VAL A 1 217 ? 10.789 -22.391 -24.594 1 95.75 217 VAL A C 1
ATOM 1734 O O . VAL A 1 217 ? 10.281 -23.406 -24.141 1 95.75 217 VAL A O 1
ATOM 1737 N N . LEU A 1 218 ? 12.039 -22.219 -24.625 1 97.25 218 LEU A N 1
ATOM 1738 C CA . LEU A 1 218 ? 12.977 -23.156 -24.016 1 97.25 218 LEU A CA 1
ATOM 1739 C C . LEU A 1 218 ? 13.391 -22.688 -22.625 1 97.25 218 LEU A C 1
ATOM 1741 O O . LEU A 1 218 ? 13.57 -21.5 -22.391 1 97.25 218 LEU A O 1
ATOM 1745 N N . SER A 1 219 ? 13.555 -23.688 -21.703 1 97.38 219 SER A N 1
ATOM 1746 C CA . SER A 1 219 ? 13.867 -23.312 -20.328 1 97.38 219 SER A CA 1
ATOM 1747 C C . SER A 1 219 ? 14.977 -24.188 -19.75 1 97.38 219 SER A C 1
ATOM 1749 O O . SER A 1 219 ? 15.32 -25.219 -20.328 1 97.38 219 SER A O 1
ATOM 1751 N N . GLN A 1 220 ? 15.602 -23.719 -18.75 1 97.12 220 GLN A N 1
ATOM 1752 C CA . GLN A 1 220 ? 16.531 -24.484 -17.938 1 97.12 220 GLN A CA 1
ATOM 1753 C C . GLN A 1 220 ? 16.156 -24.453 -16.469 1 97.12 220 GLN A C 1
ATOM 1755 O O . GLN A 1 220 ? 15.469 -23.516 -16.031 1 97.12 220 GLN A O 1
ATOM 1760 N N . ARG A 1 221 ? 16.484 -25.453 -15.758 1 97.56 221 ARG A N 1
ATOM 1761 C CA . ARG A 1 221 ? 16.188 -25.562 -14.328 1 97.56 221 ARG A CA 1
ATOM 1762 C C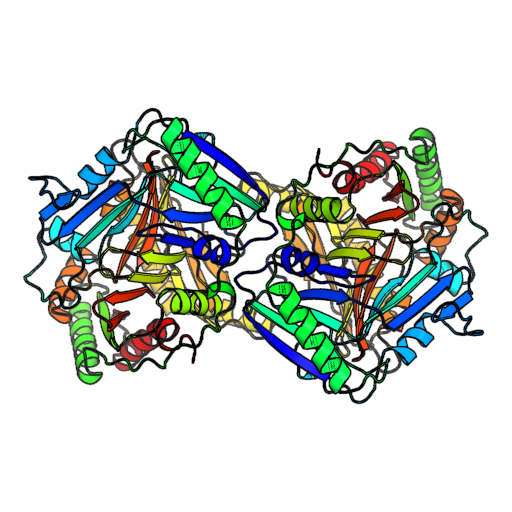 . ARG A 1 221 ? 17.453 -25.438 -13.492 1 97.56 221 ARG A C 1
ATOM 1764 O O . ARG A 1 221 ? 18.453 -26.109 -13.766 1 97.56 221 ARG A O 1
ATOM 1771 N N . LEU A 1 222 ? 17.406 -24.578 -12.57 1 97.5 222 LEU A N 1
ATOM 1772 C CA . LEU A 1 222 ? 18.469 -24.406 -11.586 1 97.5 222 LEU A CA 1
ATOM 1773 C C . LEU A 1 222 ? 18.078 -25.047 -10.258 1 97.5 222 LEU A C 1
ATOM 1775 O O . LEU A 1 222 ? 16.953 -24.891 -9.797 1 97.5 222 LEU A O 1
ATOM 1779 N N . THR A 1 223 ? 18.984 -25.812 -9.688 1 97.62 223 THR A N 1
ATOM 1780 C CA . THR A 1 223 ? 18.719 -26.5 -8.438 1 97.62 223 THR A CA 1
ATOM 1781 C C . THR A 1 223 ? 19.812 -26.219 -7.41 1 97.62 223 THR A C 1
ATOM 1783 O O . THR A 1 223 ? 21 -26.109 -7.762 1 97.62 223 THR A O 1
ATOM 1786 N N . ALA A 1 224 ? 19.453 -26.047 -6.199 1 97.31 224 ALA A N 1
ATOM 1787 C CA . ALA A 1 224 ? 20.375 -25.828 -5.09 1 97.31 224 ALA A CA 1
ATOM 1788 C C . ALA A 1 224 ? 19.922 -26.578 -3.842 1 97.31 224 ALA A C 1
ATOM 1790 O O . ALA A 1 224 ? 18.734 -26.922 -3.711 1 97.31 224 ALA A O 1
ATOM 1791 N N . ASP A 1 225 ? 20.844 -26.844 -2.982 1 96.81 225 ASP A N 1
ATOM 1792 C CA . ASP A 1 225 ? 20.469 -27.312 -1.652 1 96.81 225 ASP A CA 1
ATOM 1793 C C . ASP A 1 225 ? 19.781 -26.219 -0.852 1 96.81 225 ASP A C 1
ATOM 1795 O O . ASP A 1 225 ? 20.141 -25.047 -0.954 1 96.81 225 ASP A O 1
ATOM 1799 N N . PHE A 1 226 ? 18.844 -26.672 -0.163 1 96.06 226 PHE A N 1
ATOM 1800 C CA . PHE A 1 226 ? 18.078 -25.703 0.624 1 96.06 226 PHE A CA 1
ATOM 1801 C C . PHE A 1 226 ? 17.812 -26.234 2.027 1 96.06 226 PHE A C 1
ATOM 1803 O O . PHE A 1 226 ? 17.156 -27.266 2.195 1 96.06 226 PHE A O 1
ATOM 1810 N N . THR A 1 227 ? 18.281 -25.438 3.078 1 92 227 THR A N 1
ATOM 1811 C CA . THR A 1 227 ? 18.141 -25.906 4.453 1 92 227 THR A CA 1
ATOM 1812 C C . THR A 1 227 ? 17.469 -24.844 5.312 1 92 227 THR A C 1
ATOM 1814 O O . THR A 1 227 ? 17.109 -25.094 6.469 1 92 227 THR A O 1
ATOM 1817 N N . ASP A 1 228 ? 17.219 -23.719 4.805 1 92.62 228 ASP A N 1
ATOM 1818 C CA . ASP A 1 228 ? 16.641 -22.625 5.57 1 92.62 228 ASP A CA 1
ATOM 1819 C C . ASP A 1 228 ? 15.133 -22.812 5.754 1 92.62 228 ASP A C 1
ATOM 1821 O O . ASP A 1 228 ? 14.555 -23.766 5.227 1 92.62 228 ASP A O 1
ATOM 1825 N N . ASN A 1 229 ? 14.562 -21.891 6.586 1 93.38 229 ASN A N 1
ATOM 1826 C CA . ASN A 1 229 ? 13.109 -21.875 6.738 1 93.38 229 ASN A CA 1
ATOM 1827 C C . ASN A 1 229 ? 12.422 -21.328 5.484 1 93.38 229 ASN A C 1
ATOM 1829 O O . ASN A 1 229 ? 12.664 -20.203 5.074 1 93.38 229 ASN A O 1
ATOM 1833 N N . PRO A 1 230 ? 11.57 -22.141 4.863 1 95.62 230 PRO A N 1
ATOM 1834 C CA . PRO A 1 230 ? 10.938 -21.734 3.609 1 95.62 230 PRO A CA 1
ATOM 1835 C C . PRO A 1 230 ? 10.195 -20.391 3.732 1 95.62 230 PRO A C 1
ATOM 1837 O O . PRO A 1 230 ? 10.234 -19.578 2.811 1 95.62 230 PRO A O 1
ATOM 1840 N N . PHE A 1 231 ? 9.555 -20.188 4.848 1 95.75 231 PHE A N 1
ATOM 1841 C CA . PHE A 1 231 ? 8.758 -18.984 4.98 1 95.75 231 PHE A CA 1
ATOM 1842 C C . PHE A 1 231 ? 9.656 -17.75 5.117 1 95.75 231 PHE A C 1
ATOM 1844 O O . PHE A 1 231 ? 9.297 -16.656 4.676 1 95.75 231 PHE A O 1
ATOM 1851 N N . ASN A 1 232 ? 10.812 -17.891 5.746 1 93.81 232 ASN A N 1
ATOM 1852 C CA . ASN A 1 232 ? 11.773 -16.797 5.773 1 93.81 232 ASN A CA 1
ATOM 1853 C C . ASN A 1 232 ? 12.211 -16.391 4.371 1 93.81 232 ASN A C 1
ATOM 1855 O O . ASN A 1 232 ? 12.398 -15.211 4.086 1 93.81 232 ASN A O 1
ATOM 1859 N N . TYR A 1 233 ? 12.359 -17.438 3.531 1 94.81 233 TYR A N 1
ATOM 1860 C CA . TYR A 1 233 ? 12.68 -17.141 2.139 1 94.81 233 TYR A CA 1
ATOM 1861 C C . TYR A 1 233 ? 11.57 -16.328 1.486 1 94.81 233 TYR A C 1
ATOM 1863 O O . TYR A 1 233 ? 11.844 -15.352 0.789 1 94.81 233 TYR A O 1
ATOM 1871 N N . TYR A 1 234 ? 10.367 -16.672 1.765 1 96.25 234 TYR A N 1
ATOM 1872 C CA . TYR A 1 234 ? 9.227 -15.969 1.194 1 96.25 234 TYR A CA 1
ATOM 1873 C C . TYR A 1 234 ? 9.203 -14.516 1.664 1 96.25 234 TYR A C 1
ATOM 1875 O O . TYR A 1 234 ? 8.945 -13.602 0.872 1 96.25 234 TYR A O 1
ATOM 1883 N N . ARG A 1 235 ? 9.383 -14.305 2.922 1 94.12 235 ARG A N 1
ATOM 1884 C CA . ARG A 1 235 ? 9.383 -12.961 3.502 1 94.12 235 ARG A CA 1
ATOM 1885 C C . ARG A 1 235 ? 10.391 -12.062 2.795 1 94.12 235 ARG A C 1
ATOM 1887 O O . ARG A 1 235 ? 10.109 -10.891 2.525 1 94.12 235 ARG A O 1
ATOM 1894 N N . LYS A 1 236 ? 11.531 -12.586 2.457 1 91.94 236 LYS A N 1
ATOM 1895 C CA . LYS A 1 236 ? 12.562 -11.805 1.772 1 91.94 236 LYS A CA 1
ATOM 1896 C C . LYS A 1 236 ? 12.203 -11.602 0.303 1 91.94 236 LYS A C 1
ATOM 1898 O O . LYS A 1 236 ? 12.398 -10.508 -0.239 1 91.94 236 LYS A O 1
ATOM 1903 N N . LEU A 1 237 ? 11.688 -12.656 -0.301 1 92.69 237 LEU A N 1
ATOM 1904 C CA . LEU A 1 237 ? 11.32 -12.594 -1.712 1 92.69 237 LEU A CA 1
ATOM 1905 C C . LEU A 1 237 ? 10.305 -11.484 -1.966 1 92.69 237 LEU A C 1
ATOM 1907 O O . LEU A 1 237 ? 10.438 -10.727 -2.926 1 92.69 237 LEU A O 1
ATOM 1911 N N . ARG A 1 238 ? 9.344 -11.398 -1.146 1 89.88 238 ARG A N 1
ATOM 1912 C CA . ARG A 1 238 ? 8.234 -10.453 -1.329 1 89.88 238 ARG A CA 1
ATOM 1913 C C . ARG A 1 238 ? 8.734 -9.016 -1.28 1 89.88 238 ARG A C 1
ATOM 1915 O O . ARG A 1 238 ? 8.125 -8.125 -1.877 1 89.88 238 ARG A O 1
ATOM 1922 N N . VAL A 1 239 ? 9.75 -8.789 -0.57 1 86.12 239 VAL A N 1
ATOM 1923 C CA . VAL A 1 239 ? 10.289 -7.445 -0.405 1 86.12 239 VAL A CA 1
ATOM 1924 C C . VAL A 1 239 ? 11.227 -7.117 -1.568 1 86.12 239 VAL A C 1
ATOM 1926 O O . VAL A 1 239 ? 11.172 -6.016 -2.119 1 86.12 239 VAL A O 1
ATOM 1929 N N . GLU A 1 240 ? 11.984 -8.039 -1.932 1 86.38 240 GLU A N 1
ATOM 1930 C CA . GLU A 1 240 ? 13.031 -7.797 -2.92 1 86.38 240 GLU A CA 1
ATOM 1931 C C . GLU A 1 240 ? 12.477 -7.859 -4.34 1 86.38 240 GLU A C 1
ATOM 1933 O O . GLU A 1 240 ? 12.961 -7.164 -5.234 1 86.38 240 GLU A O 1
ATOM 1938 N N . ASN A 1 241 ? 11.477 -8.742 -4.496 1 86.62 241 ASN A N 1
ATOM 1939 C CA . ASN A 1 241 ? 10.898 -8.93 -5.824 1 86.62 241 ASN A CA 1
ATOM 1940 C C . ASN A 1 241 ? 9.375 -8.945 -5.777 1 86.62 241 ASN A C 1
ATOM 1942 O O . ASN A 1 241 ? 8.75 -9.922 -6.188 1 86.62 241 ASN A O 1
ATOM 1946 N N . PRO A 1 242 ? 8.852 -7.82 -5.344 1 85.19 242 PRO A N 1
ATOM 1947 C CA . PRO A 1 242 ? 7.387 -7.785 -5.312 1 85.19 242 PRO A CA 1
ATOM 1948 C C . PRO A 1 242 ? 6.762 -7.941 -6.695 1 85.19 242 PRO A C 1
ATOM 1950 O O . PRO A 1 242 ? 7.344 -7.504 -7.691 1 85.19 242 PRO A O 1
ATOM 1953 N N . SER A 1 243 ? 5.621 -8.617 -6.727 1 86.25 243 SER A N 1
ATOM 1954 C CA . SER A 1 243 ? 4.918 -8.844 -7.988 1 86.25 243 SER A CA 1
ATOM 1955 C C . SER A 1 243 ? 3.408 -8.859 -7.785 1 86.25 243 SER A C 1
ATOM 1957 O O . SER A 1 243 ? 2.926 -8.75 -6.656 1 86.25 243 SER A O 1
ATOM 1959 N N . SER A 1 244 ? 2.701 -9.008 -8.82 1 86.25 244 SER A N 1
ATOM 1960 C CA . SER A 1 244 ? 1.242 -8.984 -8.781 1 86.25 244 SER A CA 1
ATOM 1961 C C . SER A 1 244 ? 0.687 -10.195 -8.039 1 86.25 244 SER A C 1
ATOM 1963 O O . SER A 1 244 ? -0.358 -10.102 -7.391 1 86.25 244 SER A O 1
ATOM 1965 N N . TYR A 1 245 ? 1.373 -11.297 -8.203 1 92.38 245 TYR A N 1
ATOM 1966 C CA . TYR A 1 245 ? 0.934 -12.531 -7.559 1 92.38 245 TYR A CA 1
ATOM 1967 C C . TYR A 1 245 ? 2.047 -13.125 -6.703 1 92.38 245 TYR A C 1
ATOM 1969 O O . TYR A 1 245 ? 2.998 -13.711 -7.227 1 92.38 245 TYR A O 1
ATOM 1977 N N . MET A 1 246 ? 1.927 -12.961 -5.449 1 95.25 246 MET A N 1
ATOM 1978 C CA . MET A 1 246 ? 2.855 -13.594 -4.512 1 95.25 246 MET A CA 1
ATOM 1979 C C . MET A 1 246 ? 2.176 -14.727 -3.748 1 95.25 246 MET A C 1
ATOM 1981 O O . MET A 1 246 ? 1.008 -14.609 -3.371 1 95.25 246 MET A O 1
ATOM 1985 N N . TYR A 1 247 ? 2.883 -15.805 -3.629 1 98 247 TYR A N 1
ATOM 1986 C CA . TYR A 1 247 ? 2.246 -16.938 -2.963 1 98 247 TYR A CA 1
ATOM 1987 C C . TYR A 1 247 ? 3.273 -17.781 -2.229 1 98 247 TYR A C 1
ATOM 1989 O O . TYR A 1 247 ? 4.422 -17.891 -2.666 1 98 247 TYR A O 1
ATOM 1997 N N . PHE A 1 248 ? 2.904 -18.328 -1.111 1 98.62 248 PHE A N 1
ATOM 1998 C CA . PHE A 1 248 ? 3.553 -19.375 -0.317 1 98.62 248 PHE A CA 1
ATOM 1999 C C . PHE A 1 248 ? 2.576 -20.484 0.014 1 98.62 248 PHE A C 1
ATOM 2001 O O . PHE A 1 248 ? 1.554 -20.266 0.663 1 98.62 248 PHE A O 1
ATOM 2008 N N . MET A 1 249 ? 2.863 -21.641 -0.483 1 98.88 249 MET A N 1
ATOM 2009 C CA . MET A 1 249 ? 1.967 -22.781 -0.274 1 98.88 249 MET A CA 1
ATOM 2010 C C . MET A 1 249 ? 2.709 -23.953 0.363 1 98.88 249 MET A C 1
ATOM 2012 O O . MET A 1 249 ? 3.721 -24.406 -0.169 1 98.88 249 MET A O 1
ATOM 2016 N N . GLU A 1 250 ? 2.168 -24.391 1.449 1 98.62 250 GLU A N 1
ATOM 2017 C CA . GLU A 1 250 ? 2.668 -25.594 2.096 1 98.62 250 GLU A CA 1
ATOM 2018 C C . GLU A 1 250 ? 1.869 -26.828 1.665 1 98.62 250 GLU A C 1
ATOM 2020 O O . GLU A 1 250 ? 0.678 -26.938 1.962 1 98.62 250 GLU A O 1
ATOM 2025 N N . PHE A 1 251 ? 2.537 -27.656 0.924 1 98.06 251 PHE A N 1
ATOM 2026 C CA . PHE A 1 251 ? 1.954 -28.953 0.624 1 98.06 251 PHE A CA 1
ATOM 2027 C C . PHE A 1 251 ? 2.488 -30.016 1.574 1 98.06 251 PHE A C 1
ATOM 2029 O O . PHE A 1 251 ? 3.07 -29.703 2.611 1 98.06 251 PHE A O 1
ATOM 2036 N N . ASP A 1 252 ? 2.141 -31.281 1.375 1 94.06 252 ASP A N 1
ATOM 2037 C CA . ASP A 1 252 ? 2.51 -32.344 2.324 1 94.06 252 ASP A CA 1
ATOM 2038 C C . ASP A 1 252 ? 4.023 -32.531 2.369 1 94.06 252 ASP A C 1
ATOM 2040 O O . ASP A 1 252 ? 4.613 -32.594 3.449 1 94.06 252 ASP A O 1
ATOM 2044 N N . ASN A 1 253 ? 4.703 -32.5 1.288 1 95.5 253 ASN A N 1
ATOM 2045 C CA . ASN A 1 253 ? 6.125 -32.844 1.306 1 95.5 253 ASN A CA 1
ATOM 2046 C C . ASN A 1 253 ? 6.941 -31.844 0.489 1 95.5 253 ASN A C 1
ATOM 2048 O O . ASN A 1 253 ? 8.102 -32.094 0.154 1 95.5 253 ASN A O 1
ATOM 2052 N N . PHE A 1 254 ? 6.34 -30.75 0.205 1 98.31 254 PHE A N 1
ATOM 2053 C CA . PHE A 1 254 ? 7.086 -29.719 -0.522 1 98.31 254 PHE A CA 1
ATOM 2054 C C . PHE A 1 254 ? 6.41 -28.359 -0.392 1 98.31 254 PHE A C 1
ATOM 2056 O O . PHE A 1 254 ? 5.332 -28.25 0.193 1 98.31 254 PHE A O 1
ATOM 2063 N N . HIS A 1 255 ? 7.059 -27.266 -0.775 1 98.69 255 HIS A N 1
ATOM 2064 C CA . HIS A 1 255 ? 6.57 -25.891 -0.759 1 98.69 255 HIS A CA 1
ATOM 2065 C C . HIS A 1 255 ? 6.66 -25.266 -2.145 1 98.69 255 HIS A C 1
ATOM 2067 O O . HIS A 1 255 ? 7.516 -25.641 -2.947 1 98.69 255 HIS A O 1
ATOM 2073 N N . VAL A 1 256 ? 5.738 -24.438 -2.402 1 98.88 256 VAL A N 1
ATOM 2074 C CA . VAL A 1 256 ? 5.781 -23.609 -3.596 1 98.88 256 VAL A CA 1
ATOM 2075 C C . VAL A 1 256 ? 5.801 -22.125 -3.189 1 98.88 256 VAL A C 1
ATOM 2077 O O . VAL A 1 256 ? 4.941 -21.672 -2.432 1 98.88 256 VAL A O 1
ATOM 2080 N N . ILE A 1 257 ? 6.801 -21.453 -3.602 1 98.44 257 ILE A N 1
ATOM 2081 C CA . ILE A 1 257 ? 7.012 -20.047 -3.291 1 98.44 257 ILE A CA 1
ATOM 2082 C C . ILE A 1 257 ? 7.191 -19.25 -4.582 1 98.44 257 ILE A C 1
ATOM 2084 O O . ILE A 1 257 ? 7.969 -19.641 -5.457 1 98.44 257 ILE A O 1
ATOM 2088 N N . GLY A 1 258 ? 6.41 -18.141 -4.691 1 97.12 258 GLY A N 1
ATOM 2089 C CA . GLY A 1 258 ? 6.621 -17.438 -5.949 1 97.12 258 GLY A CA 1
ATOM 2090 C C . GLY A 1 258 ? 6.156 -16 -5.922 1 97.12 258 GLY A C 1
ATOM 2091 O O . GLY A 1 258 ? 5.508 -15.57 -4.961 1 97.12 258 GLY A O 1
ATOM 2092 N N . SER A 1 259 ? 6.566 -15.258 -6.879 1 94.06 259 SER A N 1
ATOM 2093 C CA . SER A 1 259 ? 6.219 -13.875 -7.168 1 94.06 259 SER A CA 1
ATOM 2094 C C . SER A 1 259 ? 5.965 -13.672 -8.656 1 94.06 259 SER A C 1
ATOM 2096 O O . SER A 1 259 ? 6.699 -12.93 -9.32 1 94.06 259 SER A O 1
ATOM 2098 N N . SER A 1 260 ? 4.883 -14.141 -9.109 1 93.19 260 SER A N 1
ATOM 2099 C CA . SER A 1 260 ? 4.562 -14.156 -10.531 1 93.19 260 SER A CA 1
ATOM 2100 C C . SER A 1 260 ? 3.971 -12.82 -10.969 1 93.19 260 SER A C 1
ATOM 2102 O O . SER A 1 260 ? 3.051 -12.305 -10.336 1 93.19 260 SER A O 1
ATOM 2104 N N . PRO A 1 261 ? 4.383 -12.266 -12.039 1 88.81 261 PRO A N 1
ATOM 2105 C CA . PRO A 1 261 ? 3.848 -10.992 -12.516 1 88.81 261 PRO A CA 1
ATOM 2106 C C . PRO A 1 261 ? 2.627 -11.164 -13.422 1 88.81 261 PRO A C 1
ATOM 2108 O O . PRO A 1 261 ? 1.976 -10.18 -13.773 1 88.81 261 PRO A O 1
ATOM 2111 N N . GLU A 1 262 ? 2.205 -12.398 -13.633 1 89.88 262 GLU A N 1
ATOM 2112 C CA . GLU A 1 262 ? 1.284 -12.555 -14.758 1 89.88 262 GLU A CA 1
ATOM 2113 C C . GLU A 1 262 ? 0.098 -13.438 -14.375 1 89.88 262 GLU A C 1
ATOM 2115 O O . GLU A 1 262 ? 0.279 -14.539 -13.859 1 89.88 262 GLU A O 1
ATOM 2120 N N . ARG A 1 263 ? -1.072 -12.906 -14.734 1 93.25 263 ARG A N 1
ATOM 2121 C CA . ARG A 1 263 ? -2.293 -13.703 -14.617 1 93.25 263 ARG A CA 1
ATOM 2122 C C . ARG A 1 263 ? -2.463 -14.633 -15.812 1 93.25 263 ARG A C 1
ATOM 2124 O O . ARG A 1 263 ? -2.326 -14.211 -16.953 1 93.25 263 ARG A O 1
ATOM 2131 N N . LEU A 1 264 ? -2.744 -15.828 -15.508 1 96.75 264 LEU A N 1
ATOM 2132 C CA . LEU A 1 264 ? -3.104 -16.75 -16.562 1 96.75 264 LEU A CA 1
ATOM 2133 C C . LEU A 1 264 ? -4.57 -16.609 -16.953 1 96.75 264 LEU A C 1
ATOM 2135 O O . LEU A 1 264 ? -4.895 -16.406 -18.125 1 96.75 264 LEU A O 1
ATOM 2139 N N . VAL A 1 265 ? -5.418 -16.703 -15.914 1 97.06 265 VAL A N 1
ATOM 2140 C CA . VAL A 1 265 ? -6.844 -16.609 -16.203 1 97.06 265 VAL A CA 1
ATOM 2141 C C . VAL A 1 265 ? -7.617 -16.297 -14.922 1 97.06 265 VAL A C 1
ATOM 2143 O O . VAL A 1 265 ? -7.25 -16.766 -13.844 1 97.06 265 VAL A O 1
ATOM 2146 N N . ALA A 1 266 ? -8.602 -15.5 -15.016 1 96.44 266 ALA A N 1
ATOM 2147 C CA . ALA A 1 266 ? -9.562 -15.258 -13.945 1 96.44 266 ALA A CA 1
ATOM 2148 C C . ALA A 1 266 ? -10.992 -15.32 -14.469 1 96.44 266 ALA A C 1
ATOM 2150 O O . ALA A 1 266 ? -11.266 -14.898 -15.602 1 96.44 266 ALA A O 1
ATOM 2151 N N . VAL A 1 267 ? -11.828 -15.922 -13.695 1 95.75 267 VAL A N 1
ATOM 2152 C CA . VAL A 1 267 ? -13.258 -15.93 -13.977 1 95.75 267 VAL A CA 1
ATOM 2153 C C . VAL A 1 267 ? -14.023 -15.305 -12.812 1 95.75 267 VAL A C 1
ATOM 2155 O O . VAL A 1 267 ? -13.867 -15.734 -11.664 1 95.75 267 VAL A O 1
ATOM 2158 N N . HIS A 1 268 ? -14.75 -14.336 -13.039 1 92.56 268 HIS A N 1
ATOM 2159 C CA . HIS A 1 268 ? -15.672 -13.695 -12.117 1 92.56 268 HIS A CA 1
ATOM 2160 C C . HIS A 1 268 ? -17.078 -13.602 -12.719 1 92.56 268 HIS A C 1
ATOM 2162 O O . HIS A 1 268 ? -17.328 -12.75 -13.578 1 92.56 268 HIS A O 1
ATOM 2168 N N . GLY A 1 269 ? -17.922 -14.367 -12.133 1 89.88 269 GLY A N 1
ATOM 2169 C CA . GLY A 1 269 ? -19.203 -14.492 -12.805 1 89.88 269 GLY A CA 1
ATOM 2170 C C . GLY A 1 269 ? -19.078 -15.062 -14.211 1 89.88 269 GLY A C 1
ATOM 2171 O O . GLY A 1 269 ? -18.562 -16.156 -14.398 1 89.88 269 GLY A O 1
ATOM 2172 N N . ASN A 1 270 ? -19.5 -14.289 -15.164 1 93.69 270 ASN A N 1
ATOM 2173 C CA . ASN A 1 270 ? -19.406 -14.75 -16.547 1 93.69 270 ASN A CA 1
ATOM 2174 C C . ASN A 1 270 ? -18.281 -14.039 -17.297 1 93.69 270 ASN A C 1
ATOM 2176 O O . ASN A 1 270 ? -18.203 -14.141 -18.531 1 93.69 270 ASN A O 1
ATOM 2180 N N . GLN A 1 271 ? -17.516 -13.383 -16.547 1 94.94 271 GLN A N 1
ATOM 2181 C CA . GLN A 1 271 ? -16.406 -12.688 -17.188 1 94.94 271 GLN A CA 1
ATOM 2182 C C . GLN A 1 271 ? -15.102 -13.477 -17.062 1 94.94 271 GLN A C 1
ATOM 2184 O O . GLN A 1 271 ? -14.734 -13.891 -15.961 1 94.94 271 GLN A O 1
ATOM 2189 N N . VAL A 1 272 ? -14.492 -13.703 -18.172 1 96.62 272 VAL A N 1
ATOM 2190 C CA . VAL A 1 272 ? -13.188 -14.359 -18.203 1 96.62 272 VAL A CA 1
ATOM 2191 C C . VAL A 1 272 ? -12.125 -13.367 -18.656 1 96.62 272 VAL A C 1
ATOM 2193 O O . VAL A 1 272 ? -12.367 -12.539 -19.547 1 96.62 272 VAL A O 1
ATOM 2196 N N . SER A 1 273 ? -10.977 -13.414 -18.016 1 95.5 273 SER A N 1
ATOM 2197 C CA . SER A 1 273 ? -9.922 -12.469 -18.359 1 95.5 273 SER A CA 1
ATOM 2198 C C . SER A 1 273 ? -8.547 -13.117 -18.281 1 95.5 273 SER A C 1
ATOM 2200 O O . SER A 1 273 ? -8.344 -14.055 -17.5 1 95.5 273 SER A O 1
ATOM 2202 N N . THR A 1 274 ? -7.637 -12.727 -19.125 1 94.19 274 THR A N 1
ATOM 2203 C CA . THR A 1 274 ? -6.215 -13.055 -19.109 1 94.19 274 THR A CA 1
ATOM 2204 C C . THR A 1 274 ? -5.367 -11.805 -19.297 1 94.19 274 THR A C 1
ATOM 2206 O O . THR A 1 274 ? -5.828 -10.82 -19.875 1 94.19 274 THR A O 1
ATOM 2209 N N . ASN A 1 275 ? -4.188 -11.781 -18.75 1 90.81 275 ASN A N 1
ATOM 2210 C CA . ASN A 1 275 ? -3.334 -10.594 -18.766 1 90.81 275 ASN A CA 1
ATOM 2211 C C . ASN A 1 275 ? -1.936 -10.914 -19.281 1 90.81 275 ASN A C 1
ATOM 2213 O O . ASN A 1 275 ? -0.99 -11.031 -18.5 1 90.81 275 ASN A O 1
ATOM 2217 N N . PRO A 1 276 ? -1.802 -10.891 -20.578 1 88.75 276 PRO A N 1
ATOM 2218 C CA . PRO A 1 276 ? -0.457 -11.102 -21.109 1 88.75 276 PRO A CA 1
ATOM 2219 C C . PRO A 1 276 ? 0.507 -9.977 -20.75 1 88.75 276 PRO A C 1
ATOM 2221 O O . PRO A 1 276 ? 0.118 -8.805 -20.75 1 88.75 276 PRO A O 1
ATOM 2224 N N . ILE A 1 277 ? 1.714 -10.328 -20.422 1 84.81 277 ILE A N 1
ATOM 2225 C CA . ILE A 1 277 ? 2.756 -9.359 -20.094 1 84.81 277 ILE A CA 1
ATOM 2226 C C . ILE A 1 277 ? 4.008 -9.656 -20.922 1 84.81 277 ILE A C 1
ATOM 2228 O O . ILE A 1 277 ? 4.328 -10.82 -21.172 1 84.81 277 ILE A O 1
ATOM 2232 N N . ALA A 1 278 ? 4.609 -8.594 -21.422 1 80.06 278 ALA A N 1
ATOM 2233 C CA . ALA A 1 278 ? 5.887 -8.711 -22.125 1 80.06 278 ALA A CA 1
ATOM 2234 C C . ALA A 1 278 ? 6.68 -7.41 -22.047 1 80.06 278 ALA A C 1
ATOM 2236 O O . ALA A 1 278 ? 6.125 -6.359 -21.719 1 80.06 278 ALA A O 1
ATOM 2237 N N . GLY A 1 279 ? 7.957 -7.547 -22.234 1 78.44 279 GLY A N 1
ATOM 2238 C CA . GLY A 1 279 ? 8.789 -6.352 -22.203 1 78.44 279 GLY A CA 1
ATOM 2239 C C . GLY A 1 279 ? 9.055 -5.852 -20.797 1 78.44 279 GLY A C 1
ATOM 2240 O O . GLY A 1 279 ? 8.125 -5.609 -20.016 1 78.44 279 GLY A O 1
ATOM 2241 N N . THR A 1 280 ? 10.312 -5.742 -20.422 1 80.12 280 THR A N 1
ATOM 2242 C CA . THR A 1 280 ? 10.688 -5.316 -19.078 1 80.12 280 THR A CA 1
ATOM 2243 C C . THR A 1 280 ? 11.805 -4.281 -19.125 1 80.12 280 THR A C 1
ATOM 2245 O O . THR A 1 280 ? 12.711 -4.375 -19.953 1 80.12 280 THR A O 1
ATOM 2248 N N . ARG A 1 281 ? 11.625 -3.189 -18.422 1 84.94 281 ARG A N 1
ATOM 2249 C CA . ARG A 1 281 ? 12.719 -2.256 -18.141 1 84.94 281 ARG A CA 1
ATOM 2250 C C . ARG A 1 281 ? 12.828 -1.971 -16.656 1 84.94 281 ARG A C 1
ATOM 2252 O O . ARG A 1 281 ? 11.859 -2.125 -15.914 1 84.94 281 ARG A O 1
ATOM 2259 N N . LYS A 1 282 ? 14.016 -1.59 -16.25 1 83.88 282 LYS A N 1
ATOM 2260 C CA . LYS A 1 282 ? 14.195 -1.128 -14.875 1 83.88 282 LYS A CA 1
ATOM 2261 C C . LYS A 1 282 ? 13.555 0.241 -14.672 1 83.88 282 LYS A C 1
ATOM 2263 O O . LYS A 1 282 ? 13.359 0.995 -15.625 1 83.88 282 LYS A O 1
ATOM 2268 N N . ARG A 1 283 ? 13.156 0.574 -13.422 1 83 283 ARG A N 1
ATOM 2269 C CA . ARG A 1 283 ? 12.672 1.908 -13.086 1 83 283 ARG A CA 1
ATOM 2270 C C . ARG A 1 283 ? 13.805 2.926 -13.109 1 83 283 ARG A C 1
ATOM 2272 O O . ARG A 1 283 ? 14.945 2.602 -12.766 1 83 283 ARG A O 1
ATOM 2279 N N . GLY A 1 284 ? 13.43 4.09 -13.516 1 80.88 284 GLY A N 1
ATOM 2280 C CA . GLY A 1 284 ? 14.398 5.172 -13.461 1 80.88 284 GLY A CA 1
ATOM 2281 C C . GLY A 1 284 ? 14.617 5.703 -12.055 1 80.88 284 GLY A C 1
ATOM 2282 O O . GLY A 1 284 ? 13.805 5.461 -11.156 1 80.88 284 GLY A O 1
ATOM 2283 N N . GLN A 1 285 ? 15.766 6.258 -11.945 1 73.06 285 GLN A N 1
ATOM 2284 C CA . GLN A 1 285 ? 16.062 6.902 -10.672 1 73.06 285 GLN A CA 1
ATOM 2285 C C . GLN A 1 285 ? 15.211 8.156 -10.477 1 73.06 285 GLN A C 1
ATOM 2287 O O . GLN A 1 285 ? 14.984 8.586 -9.344 1 73.06 285 GLN A O 1
ATOM 2292 N N . THR A 1 286 ? 14.867 8.742 -11.578 1 70.12 286 THR A N 1
ATOM 2293 C CA . THR A 1 286 ? 14.023 9.938 -11.594 1 70.12 286 THR A CA 1
ATOM 2294 C C . THR A 1 286 ? 12.781 9.711 -12.453 1 70.12 286 THR A C 1
ATOM 2296 O O . THR A 1 286 ? 12.719 8.75 -13.219 1 70.12 286 THR A O 1
ATOM 2299 N N . GLU A 1 287 ? 11.812 10.594 -12.266 1 71.31 287 GLU A N 1
ATOM 2300 C CA . GLU A 1 287 ? 10.617 10.492 -13.094 1 71.31 287 GLU A CA 1
ATOM 2301 C C . GLU A 1 287 ? 10.945 10.695 -14.57 1 71.31 287 GLU A C 1
ATOM 2303 O O . GLU A 1 287 ? 10.32 10.086 -15.438 1 71.31 287 GLU A O 1
ATOM 2308 N N . PHE A 1 288 ? 11.875 11.508 -14.734 1 69.75 288 PHE A N 1
ATOM 2309 C CA . PHE A 1 288 ? 12.281 11.766 -16.109 1 69.75 288 PHE A CA 1
ATOM 2310 C C . PHE A 1 288 ? 12.914 10.531 -16.734 1 69.75 288 PHE A C 1
ATOM 2312 O O . PHE A 1 288 ? 12.617 10.172 -17.875 1 69.75 288 PHE A O 1
ATOM 2319 N N . GLU A 1 289 ? 13.703 9.906 -15.922 1 80.5 289 GLU A N 1
ATOM 2320 C CA . GLU A 1 289 ? 14.328 8.68 -16.391 1 80.5 289 GLU A CA 1
ATOM 2321 C C . GLU A 1 289 ? 13.297 7.578 -16.594 1 80.5 289 GLU A C 1
ATOM 2323 O O . GLU A 1 289 ? 13.398 6.793 -17.547 1 80.5 289 GLU A O 1
ATOM 2328 N N . ASP A 1 290 ? 12.367 7.629 -15.781 1 84.06 290 ASP A N 1
ATOM 2329 C CA . ASP A 1 290 ? 11.289 6.656 -15.914 1 84.06 290 ASP A CA 1
ATOM 2330 C C . ASP A 1 290 ? 10.531 6.852 -17.234 1 84.06 290 ASP A C 1
ATOM 2332 O O . ASP A 1 290 ? 10.219 5.883 -17.922 1 84.06 290 ASP A O 1
ATOM 2336 N N . GLN A 1 291 ? 10.336 8.062 -17.484 1 82.56 291 GLN A N 1
ATOM 2337 C CA . GLN A 1 291 ? 9.586 8.367 -18.703 1 82.56 291 GLN A CA 1
ATOM 2338 C C . GLN A 1 291 ? 10.391 7.984 -19.938 1 82.56 291 GLN A C 1
ATOM 2340 O O . GLN A 1 291 ? 9.828 7.484 -20.922 1 82.56 291 GLN A O 1
ATOM 2345 N N . ALA A 1 292 ? 11.609 8.203 -19.844 1 87.06 292 ALA A N 1
ATOM 2346 C CA . ALA A 1 292 ? 12.469 7.836 -20.969 1 87.06 292 ALA A CA 1
ATOM 2347 C C . ALA A 1 292 ? 12.469 6.324 -21.188 1 87.06 292 ALA A C 1
ATOM 2349 O O . ALA A 1 292 ? 12.461 5.855 -22.328 1 87.06 292 ALA A O 1
ATOM 2350 N N . LEU A 1 293 ? 12.469 5.648 -20.172 1 89.56 293 LEU A N 1
ATOM 2351 C CA . LEU A 1 293 ? 12.469 4.191 -20.25 1 89.56 293 LEU A CA 1
ATOM 2352 C C . LEU A 1 293 ? 11.125 3.668 -20.75 1 89.56 293 LEU A C 1
ATOM 2354 O O . LEU A 1 293 ? 11.07 2.662 -21.453 1 89.56 293 LEU A O 1
ATOM 2358 N N . ILE A 1 294 ? 10.117 4.379 -20.375 1 87.94 294 ILE A N 1
ATOM 2359 C CA . ILE A 1 294 ? 8.789 4.02 -20.859 1 87.94 294 ILE A CA 1
ATOM 2360 C C . ILE A 1 294 ? 8.727 4.18 -22.375 1 87.94 294 ILE A C 1
ATOM 2362 O O . ILE A 1 294 ? 8.289 3.273 -23.094 1 87.94 294 ILE A O 1
ATOM 2366 N N . GLU A 1 295 ? 9.227 5.258 -22.812 1 89 295 GLU A N 1
ATOM 2367 C CA . GLU A 1 295 ? 9.219 5.523 -24.25 1 89 295 GLU A CA 1
ATOM 2368 C C . GLU A 1 295 ? 10.07 4.508 -25 1 89 295 GLU A C 1
ATOM 2370 O O . GLU A 1 295 ? 9.695 4.066 -26.094 1 89 295 GLU A O 1
ATOM 2375 N N . ASP A 1 296 ? 11.086 4.18 -24.391 1 89.88 296 ASP A N 1
ATOM 2376 C CA . ASP A 1 296 ? 11.961 3.17 -24.984 1 89.88 296 ASP A CA 1
ATOM 2377 C C . ASP A 1 296 ? 11.242 1.828 -25.109 1 89.88 296 ASP A C 1
ATOM 2379 O O . ASP A 1 296 ? 11.312 1.178 -26.156 1 89.88 296 ASP A O 1
ATOM 2383 N N . LEU A 1 297 ? 10.617 1.513 -24.141 1 88.06 297 LEU A N 1
ATOM 2384 C CA . LEU A 1 297 ? 9.914 0.236 -24.094 1 88.06 297 LEU A CA 1
ATOM 2385 C C . LEU A 1 297 ? 8.758 0.219 -25.094 1 88.06 297 LEU A C 1
ATOM 2387 O O . LEU A 1 297 ? 8.555 -0.774 -25.781 1 88.06 297 LEU A O 1
ATOM 2391 N N . GLU A 1 298 ? 8.156 1.301 -25.188 1 89.12 298 GLU A N 1
ATOM 2392 C CA . GLU A 1 298 ? 6.992 1.407 -26.062 1 89.12 298 GLU A CA 1
ATOM 2393 C C . GLU A 1 298 ? 7.395 1.421 -27.531 1 89.12 298 GLU A C 1
ATOM 2395 O O . GLU A 1 298 ? 6.617 1.019 -28.406 1 89.12 298 GLU A O 1
ATOM 2400 N N . SER A 1 299 ? 8.602 1.823 -27.766 1 88.56 299 SER A N 1
ATOM 2401 C CA . SER A 1 299 ? 9.031 1.988 -29.141 1 88.56 299 SER A CA 1
ATOM 2402 C C . SER A 1 299 ? 9.914 0.828 -29.594 1 88.56 299 SER A C 1
ATOM 2404 O O . SER A 1 299 ? 10.352 0.778 -30.734 1 88.56 299 SER A O 1
ATOM 2406 N N . ASP A 1 300 ? 10.148 -0.063 -28.75 1 85.62 300 ASP A N 1
ATOM 2407 C CA . ASP A 1 300 ? 10.984 -1.207 -29.109 1 85.62 300 ASP A CA 1
ATOM 2408 C C . ASP A 1 300 ? 10.234 -2.182 -30 1 85.62 300 ASP A C 1
ATOM 2410 O O . ASP A 1 300 ? 9.297 -2.846 -29.562 1 85.62 300 ASP A O 1
ATOM 2414 N N . PRO A 1 301 ? 10.633 -2.318 -31.188 1 83.75 301 PRO A N 1
ATOM 2415 C CA . PRO A 1 301 ? 9.859 -3.115 -32.125 1 83.75 301 PRO A CA 1
ATOM 2416 C C . PRO A 1 301 ? 9.781 -4.59 -31.75 1 83.75 301 PRO A C 1
ATOM 2418 O O . PRO A 1 301 ? 8.75 -5.23 -31.969 1 83.75 301 PRO A O 1
ATOM 2421 N N . LYS A 1 302 ? 10.742 -5.082 -31.219 1 76.62 302 LYS A N 1
ATOM 2422 C CA . LYS A 1 302 ? 10.758 -6.488 -30.828 1 76.62 302 LYS A CA 1
ATOM 2423 C C . LYS A 1 302 ? 9.758 -6.758 -29.703 1 76.62 302 LYS A C 1
ATOM 2425 O O . LYS A 1 302 ? 8.969 -7.695 -29.781 1 76.62 302 LYS A O 1
ATOM 2430 N N . GLU A 1 303 ? 9.875 -5.922 -28.766 1 81.44 303 GLU A N 1
ATOM 2431 C CA . GLU A 1 303 ? 9 -6.105 -27.625 1 81.44 303 GLU A CA 1
ATOM 2432 C C . GLU A 1 303 ? 7.531 -5.926 -28 1 81.44 303 GLU A C 1
ATOM 2434 O O . GLU A 1 303 ? 6.664 -6.664 -27.531 1 81.44 303 GLU A O 1
ATOM 2439 N N . VAL A 1 304 ? 7.336 -5.008 -28.875 1 84.88 304 VAL A N 1
ATOM 2440 C CA . VAL A 1 304 ? 5.977 -4.695 -29.297 1 84.88 304 VAL A CA 1
ATOM 2441 C C . VAL A 1 304 ? 5.41 -5.859 -30.109 1 84.88 304 VAL A C 1
ATOM 2443 O O . VAL A 1 304 ? 4.266 -6.27 -29.906 1 84.88 304 VAL A O 1
ATOM 2446 N N . ALA A 1 305 ? 6.172 -6.336 -30.984 1 81.81 305 ALA A N 1
ATOM 2447 C CA . ALA A 1 305 ? 5.734 -7.449 -31.828 1 81.81 305 ALA A CA 1
ATOM 2448 C C . ALA A 1 305 ? 5.434 -8.688 -30.984 1 81.81 305 ALA A C 1
ATOM 2450 O O . ALA A 1 305 ? 4.418 -9.359 -31.188 1 81.81 305 ALA A O 1
ATOM 2451 N N . GLU A 1 306 ? 6.258 -8.945 -30.094 1 80.38 306 GLU A N 1
ATOM 2452 C CA . GLU A 1 306 ? 6.059 -10.086 -29.203 1 80.38 306 GLU A CA 1
ATOM 2453 C C . GLU A 1 306 ? 4.793 -9.914 -28.359 1 80.38 306 GLU A C 1
ATOM 2455 O O . GLU A 1 306 ? 4.027 -10.867 -28.188 1 80.38 306 GLU A O 1
ATOM 2460 N N . HIS A 1 307 ? 4.668 -8.781 -27.906 1 85.81 307 HIS A N 1
ATOM 2461 C CA . HIS A 1 307 ? 3.506 -8.547 -27.062 1 85.81 307 HIS A CA 1
ATOM 2462 C C . HIS A 1 307 ? 2.209 -8.695 -27.844 1 85.81 307 HIS A C 1
ATOM 2464 O O . HIS A 1 307 ? 1.24 -9.273 -27.359 1 85.81 307 HIS A O 1
ATOM 2470 N N . LYS A 1 308 ? 2.229 -8.188 -29.016 1 87.31 308 LYS A N 1
ATOM 2471 C CA . LYS A 1 308 ? 1.045 -8.305 -29.875 1 87.31 308 LYS A CA 1
ATOM 2472 C C . LYS A 1 308 ? 0.696 -9.766 -30.125 1 87.31 308 LYS A C 1
ATOM 2474 O O . LYS A 1 308 ? -0.477 -10.148 -30.109 1 87.31 308 LYS A O 1
ATOM 2479 N N . MET A 1 309 ? 1.684 -10.492 -30.344 1 85.06 309 MET A N 1
ATOM 2480 C CA . MET A 1 309 ? 1.487 -11.922 -30.578 1 85.06 309 MET A CA 1
ATOM 2481 C C . MET A 1 309 ? 0.856 -12.578 -29.344 1 85.06 309 MET A C 1
ATOM 2483 O O . MET A 1 309 ? -0.05 -13.406 -29.484 1 85.06 309 MET A O 1
ATOM 2487 N N . LEU A 1 310 ? 1.28 -12.195 -28.25 1 84.62 310 LEU A N 1
ATOM 2488 C CA . LEU A 1 310 ? 0.781 -12.797 -27.016 1 84.62 310 LEU A CA 1
ATOM 2489 C C . LEU A 1 310 ? -0.669 -12.398 -26.766 1 84.62 310 LEU A C 1
ATOM 2491 O O . LEU A 1 310 ? -1.456 -13.195 -26.25 1 84.62 310 LEU A O 1
ATOM 2495 N N . VAL A 1 311 ? -0.986 -11.164 -27.094 1 89.25 311 VAL A N 1
ATOM 2496 C CA . VAL A 1 311 ? -2.369 -10.711 -26.984 1 89.25 311 VAL A CA 1
ATOM 2497 C C . VAL A 1 311 ? -3.258 -11.547 -27.906 1 89.25 311 VAL A C 1
ATOM 2499 O O . VAL A 1 311 ? -4.352 -11.961 -27.516 1 89.25 311 VAL A O 1
ATOM 2502 N N . ASP A 1 312 ? -2.727 -11.812 -29.062 1 89.62 312 ASP A N 1
ATOM 2503 C CA . ASP A 1 312 ? -3.49 -12.609 -30.031 1 89.62 312 ASP A CA 1
ATOM 2504 C C . ASP A 1 312 ? -3.688 -14.039 -29.516 1 89.62 312 ASP A C 1
ATOM 2506 O O . ASP A 1 312 ? -4.754 -14.625 -29.703 1 89.62 312 ASP A O 1
ATOM 2510 N N . LEU A 1 313 ? -2.695 -14.516 -28.984 1 88.56 313 LEU A N 1
ATOM 2511 C CA . LEU A 1 313 ? -2.803 -15.844 -28.406 1 88.56 313 LEU A CA 1
ATOM 2512 C C . LEU A 1 313 ? -3.824 -15.867 -27.281 1 88.56 313 LEU A C 1
ATOM 2514 O O . LEU A 1 313 ? -4.594 -16.828 -27.141 1 88.56 313 LEU A O 1
ATOM 2518 N N . GLY A 1 314 ? -3.836 -14.891 -26.469 1 90.38 314 GLY A N 1
ATOM 2519 C CA . GLY A 1 314 ? -4.824 -14.758 -25.406 1 90.38 314 GLY A CA 1
ATOM 2520 C C . GLY A 1 314 ? -6.246 -14.656 -25.922 1 90.38 314 GLY A C 1
ATOM 2521 O O . GLY A 1 314 ? -7.152 -15.297 -25.391 1 90.38 314 GLY A O 1
ATOM 2522 N N . ARG A 1 315 ? -6.375 -13.867 -26.938 1 92.12 315 ARG A N 1
ATOM 2523 C CA . ARG A 1 315 ? -7.676 -13.742 -27.578 1 92.12 315 ARG A CA 1
ATOM 2524 C C . ARG A 1 315 ? -8.172 -15.094 -28.078 1 92.12 315 ARG A C 1
ATOM 2526 O O . ARG A 1 315 ? -9.352 -15.422 -27.922 1 92.12 315 ARG A O 1
ATOM 2533 N N . ASN A 1 316 ? -7.277 -15.742 -28.625 1 90.88 316 ASN A N 1
ATOM 2534 C CA . ASN A 1 316 ? -7.629 -17.062 -29.156 1 90.88 316 ASN A CA 1
ATOM 2535 C C . ASN A 1 316 ? -8.016 -18.016 -28.031 1 90.88 316 ASN A C 1
ATOM 2537 O O . ASN A 1 316 ? -9.008 -18.75 -28.141 1 90.88 316 ASN A O 1
ATOM 2541 N N . ASP A 1 317 ? -7.285 -18.078 -27.062 1 92.44 317 ASP A N 1
ATOM 2542 C CA . ASP A 1 317 ? -7.512 -19.016 -25.969 1 92.44 317 ASP A CA 1
ATOM 2543 C C . ASP A 1 317 ? -8.859 -18.766 -25.281 1 92.44 317 ASP A C 1
ATOM 2545 O O . ASP A 1 317 ? -9.633 -19.703 -25.062 1 92.44 317 ASP A O 1
ATOM 2549 N N . ILE A 1 318 ? -9.148 -17.562 -24.906 1 93.94 318 ILE A N 1
ATOM 2550 C CA . ILE A 1 318 ? -10.406 -17.312 -24.203 1 93.94 318 ILE A CA 1
ATOM 2551 C C . ILE A 1 318 ? -11.555 -17.234 -25.219 1 93.94 318 ILE A C 1
ATOM 2553 O O . ILE A 1 318 ? -12.719 -17.391 -24.844 1 93.94 318 ILE A O 1
ATOM 2557 N N . GLY A 1 319 ? -11.227 -16.938 -26.453 1 93.75 319 GLY A N 1
ATOM 2558 C CA . GLY A 1 319 ? -12.242 -16.906 -27.5 1 93.75 319 GLY A CA 1
ATOM 2559 C C . GLY A 1 319 ? -12.969 -18.234 -27.641 1 93.75 319 GLY A C 1
ATOM 2560 O O . GLY A 1 319 ? -14.164 -18.25 -27.969 1 93.75 319 GLY A O 1
ATOM 2561 N N . LYS A 1 320 ? -12.281 -19.281 -27.406 1 93.19 320 LYS A N 1
ATOM 2562 C CA . LYS A 1 320 ? -12.836 -20.625 -27.562 1 93.19 320 LYS A CA 1
ATOM 2563 C C . LYS A 1 320 ? -13.961 -20.859 -26.562 1 93.19 320 LYS A C 1
ATOM 2565 O O . LYS A 1 320 ? -14.836 -21.703 -26.797 1 93.19 320 LYS A O 1
ATOM 2570 N N . ILE A 1 321 ? -13.961 -20.156 -25.531 1 96 321 ILE A N 1
ATOM 2571 C CA . ILE A 1 321 ? -14.914 -20.453 -24.453 1 96 321 ILE A CA 1
ATOM 2572 C C . ILE A 1 321 ? -15.797 -19.234 -24.188 1 96 321 ILE A C 1
ATOM 2574 O O . ILE A 1 321 ? -16.578 -19.234 -23.25 1 96 321 ILE A O 1
ATOM 2578 N N . SER A 1 322 ? -15.664 -18.25 -24.969 1 97.19 322 SER A N 1
ATOM 2579 C CA . SER A 1 322 ? -16.406 -17.016 -24.75 1 97.19 322 SER A CA 1
ATOM 2580 C C . SER A 1 322 ? -17.531 -16.875 -25.781 1 97.19 322 SER A C 1
ATOM 2582 O O . SER A 1 322 ? -17.484 -17.484 -26.844 1 97.19 322 SER A O 1
ATOM 2584 N N . LYS A 1 323 ? -18.469 -16.031 -25.406 1 96.94 323 LYS A N 1
ATOM 2585 C CA . LYS A 1 323 ? -19.531 -15.68 -26.344 1 96.94 323 LYS A CA 1
ATOM 2586 C C . LYS A 1 323 ? -18.969 -14.938 -27.562 1 96.94 323 LYS A C 1
ATOM 2588 O O . LYS A 1 323 ? -18.078 -14.094 -27.422 1 96.94 323 LYS A O 1
ATOM 2593 N N . TYR A 1 324 ? -19.578 -15.305 -28.672 1 93.19 324 TYR A N 1
ATOM 2594 C CA . TYR A 1 324 ? -19.125 -14.664 -29.906 1 93.19 324 TYR A CA 1
ATOM 2595 C C . TYR A 1 324 ? -19.281 -13.148 -29.828 1 93.19 324 TYR A C 1
ATOM 2597 O O . TYR A 1 324 ? -20.328 -12.648 -29.391 1 93.19 324 TYR A O 1
ATOM 2605 N N . GLY A 1 325 ? -18.234 -12.469 -30.141 1 93.62 325 GLY A N 1
ATOM 2606 C CA . GLY A 1 325 ? -18.281 -11.016 -30.188 1 93.62 325 GLY A CA 1
ATOM 2607 C C . GLY A 1 325 ? -18.031 -10.359 -28.844 1 93.62 325 GLY A C 1
ATOM 2608 O O . GLY A 1 325 ? -18.031 -9.133 -28.734 1 93.62 325 GLY A O 1
ATOM 2609 N N . SER A 1 326 ? -17.75 -11.188 -27.828 1 95.31 326 SER A N 1
ATOM 2610 C CA . SER A 1 326 ? -17.641 -10.617 -26.5 1 95.31 326 SER A CA 1
ATOM 2611 C C . SER A 1 326 ? -16.203 -10.305 -26.141 1 95.31 326 SER A C 1
ATOM 2613 O O . SER A 1 326 ? -15.922 -9.656 -25.125 1 95.31 326 SER A O 1
ATOM 2615 N N . ILE A 1 327 ? -15.266 -10.664 -26.953 1 94.62 327 ILE A N 1
ATOM 2616 C CA . ILE A 1 327 ? -13.844 -10.484 -26.641 1 94.62 327 ILE A CA 1
ATOM 2617 C C . ILE A 1 327 ? -13.484 -9 -26.734 1 94.62 327 ILE A C 1
ATOM 2619 O O . ILE A 1 327 ? -13.789 -8.344 -27.719 1 94.62 327 ILE A O 1
ATOM 2623 N N . GLU A 1 328 ? -12.867 -8.523 -25.672 1 92.75 328 GLU A N 1
ATOM 2624 C CA . GLU A 1 328 ? -12.391 -7.148 -25.609 1 92.75 328 GLU A CA 1
ATOM 2625 C C . GLU A 1 328 ? -10.969 -7.09 -25.062 1 92.75 328 GLU A C 1
ATOM 2627 O O . GLU A 1 328 ? -10.516 -8.008 -24.375 1 92.75 328 GLU A O 1
ATOM 2632 N N . VAL A 1 329 ? -10.266 -6.059 -25.469 1 90.94 329 VAL A N 1
ATOM 2633 C CA . VAL A 1 329 ? -8.945 -5.754 -24.922 1 90.94 329 VAL A CA 1
ATOM 2634 C C . VAL A 1 329 ? -8.969 -4.391 -24.234 1 90.94 329 VAL A C 1
ATOM 2636 O O . VAL A 1 329 ? -8.391 -3.424 -24.75 1 90.94 329 VAL A O 1
ATOM 2639 N N . PRO A 1 330 ? -9.5 -4.352 -23.047 1 84.88 330 PRO A N 1
ATOM 2640 C CA . PRO A 1 330 ? -9.68 -3.064 -22.375 1 84.88 330 PRO A CA 1
ATOM 2641 C C . PRO A 1 330 ? -8.352 -2.355 -22.094 1 84.88 330 PRO A C 1
ATOM 2643 O O . PRO A 1 330 ? -8.312 -1.126 -22.016 1 84.88 330 PRO A O 1
ATOM 2646 N N . VAL A 1 331 ? -7.348 -3.072 -21.859 1 82.25 331 VAL A N 1
ATOM 2647 C CA . VAL A 1 331 ? -5.992 -2.555 -21.719 1 82.25 331 VAL A CA 1
ATOM 2648 C C . VAL A 1 331 ? -5.09 -3.133 -22.797 1 82.25 331 VAL A C 1
ATOM 2650 O O . VAL A 1 331 ? -4.926 -4.352 -22.891 1 82.25 331 VAL A O 1
ATOM 2653 N N . PHE A 1 332 ? -4.602 -2.24 -23.609 1 88.25 332 PHE A N 1
ATOM 2654 C CA . PHE A 1 332 ? -3.783 -2.713 -24.719 1 88.25 332 PHE A CA 1
ATOM 2655 C C . PHE A 1 332 ? -2.404 -2.064 -24.688 1 88.25 332 PHE A C 1
ATOM 2657 O O . PHE A 1 332 ? -2.271 -0.861 -24.922 1 88.25 332 PHE A O 1
ATOM 2664 N N . MET A 1 333 ? -1.411 -2.791 -24.266 1 89.38 333 MET A N 1
ATOM 2665 C CA . MET A 1 333 ? 0.004 -2.434 -24.312 1 89.38 333 MET A CA 1
ATOM 2666 C C . MET A 1 333 ? 0.286 -1.196 -23.469 1 89.38 333 MET A C 1
ATOM 2668 O O . MET A 1 333 ? 0.902 -0.241 -23.953 1 89.38 333 MET A O 1
ATOM 2672 N N . LYS A 1 334 ? -0.198 -1.229 -22.406 1 86.5 334 LYS A N 1
ATOM 2673 C CA . LYS A 1 334 ? 0.1 -0.162 -21.453 1 86.5 334 LYS A CA 1
ATOM 2674 C C . LYS A 1 334 ? 1.33 -0.501 -20.609 1 86.5 334 LYS A C 1
ATOM 2676 O O . LYS A 1 334 ? 1.497 -1.644 -20.188 1 86.5 334 LYS A O 1
ATOM 2681 N N . VAL A 1 335 ? 2.195 0.488 -20.406 1 86.19 335 VAL A N 1
ATOM 2682 C CA . VAL A 1 335 ? 3.348 0.279 -19.531 1 86.19 335 VAL A CA 1
ATOM 2683 C C . VAL A 1 335 ? 2.93 0.436 -18.078 1 86.19 335 VAL A C 1
ATOM 2685 O O . VAL A 1 335 ? 2.404 1.48 -17.688 1 86.19 335 VAL A O 1
ATOM 2688 N N . GLU A 1 336 ? 3.062 -0.571 -17.391 1 82.06 336 GLU A N 1
ATOM 2689 C CA . GLU A 1 336 ? 2.748 -0.552 -15.961 1 82.06 336 GLU A CA 1
ATOM 2690 C C . GLU A 1 336 ? 4.016 -0.552 -15.117 1 82.06 336 GLU A C 1
ATOM 2692 O O . GLU A 1 336 ? 4.941 -1.325 -15.375 1 82.06 336 GLU A O 1
ATOM 2697 N N . LYS A 1 337 ? 3.949 0.382 -14.133 1 77.38 337 LYS A N 1
ATOM 2698 C CA . LYS A 1 337 ? 5.113 0.537 -13.266 1 77.38 337 LYS A CA 1
ATOM 2699 C C . LYS A 1 337 ? 4.965 -0.304 -12 1 77.38 337 LYS A C 1
ATOM 2701 O O . LYS A 1 337 ? 3.883 -0.375 -11.414 1 77.38 337 LYS A O 1
ATOM 2706 N N . TYR A 1 338 ? 6.043 -1.078 -11.703 1 71.94 338 TYR A N 1
ATOM 2707 C CA . TYR A 1 338 ? 6.18 -1.765 -10.422 1 71.94 338 TYR A CA 1
ATOM 2708 C C . TYR A 1 338 ? 7.305 -1.152 -9.594 1 71.94 338 TYR A C 1
ATOM 2710 O O . TYR A 1 338 ? 7.801 -0.069 -9.914 1 71.94 338 TYR A O 1
ATOM 2718 N N . ARG A 1 339 ? 7.648 -1.738 -8.484 1 67.56 339 ARG A N 1
ATOM 2719 C CA . ARG A 1 339 ? 8.602 -1.143 -7.551 1 67.56 339 ARG A CA 1
ATOM 2720 C C . ARG A 1 339 ? 9.977 -0.985 -8.195 1 67.56 339 ARG A C 1
ATOM 2722 O O . ARG A 1 339 ? 10.633 0.045 -8.023 1 67.56 339 ARG A O 1
ATOM 2729 N N . TYR A 1 340 ? 10.398 -2.051 -8.953 1 69.94 340 TYR A N 1
ATOM 2730 C CA . TYR A 1 340 ? 11.766 -2.029 -9.453 1 69.94 340 TYR A CA 1
ATOM 2731 C C . TYR A 1 340 ? 11.797 -2.168 -10.969 1 69.94 340 TYR A C 1
ATOM 2733 O O . TYR A 1 340 ? 12.836 -1.949 -11.602 1 69.94 340 TYR A O 1
ATOM 2741 N N . VAL A 1 341 ? 10.602 -2.475 -11.508 1 77.62 341 VAL A N 1
ATOM 2742 C CA . VAL A 1 341 ? 10.57 -2.727 -12.945 1 77.62 341 VAL A CA 1
ATOM 2743 C C . VAL A 1 341 ? 9.266 -2.199 -13.539 1 77.62 341 VAL A C 1
ATOM 2745 O O . VAL A 1 341 ? 8.367 -1.791 -12.805 1 77.62 341 VAL A O 1
ATOM 2748 N N . MET A 1 342 ? 9.289 -2.018 -14.867 1 85.94 342 MET A N 1
ATOM 2749 C CA . MET A 1 342 ? 8.078 -1.721 -15.617 1 85.94 342 MET A CA 1
ATOM 2750 C C . MET A 1 342 ? 7.871 -2.732 -16.734 1 85.94 342 MET A C 1
ATOM 2752 O O . MET A 1 342 ? 8.836 -3.281 -17.266 1 85.94 342 MET A O 1
ATOM 2756 N N . HIS A 1 343 ? 6.648 -3.096 -17.016 1 85.06 343 HIS A N 1
ATOM 2757 C CA . HIS A 1 343 ? 6.281 -4.062 -18.047 1 85.06 343 HIS A CA 1
ATOM 2758 C C . HIS A 1 343 ? 5.234 -3.486 -19 1 85.06 343 HIS A C 1
ATOM 2760 O O . HIS A 1 343 ? 4.469 -2.596 -18.609 1 85.06 343 HIS A O 1
ATOM 2766 N N . ILE A 1 344 ? 5.219 -3.965 -20.203 1 87.69 344 ILE A N 1
ATOM 2767 C CA . ILE A 1 344 ? 4.059 -3.756 -21.062 1 87.69 344 ILE A CA 1
ATOM 2768 C C . ILE A 1 344 ? 2.963 -4.758 -20.703 1 87.69 344 ILE A C 1
ATOM 2770 O O . ILE A 1 344 ? 3.215 -5.961 -20.625 1 87.69 344 ILE A O 1
ATOM 2774 N N . THR A 1 345 ? 1.771 -4.258 -20.438 1 88.12 345 THR A N 1
ATOM 2775 C CA . THR A 1 345 ? 0.685 -5.125 -20 1 88.12 345 THR A CA 1
ATOM 2776 C C . THR A 1 345 ? -0.553 -4.926 -20.875 1 88.12 345 THR A C 1
ATOM 2778 O O . THR A 1 345 ? -0.783 -3.83 -21.391 1 88.12 345 THR A O 1
ATOM 2781 N N . SER A 1 346 ? -1.257 -6.012 -21.094 1 89.88 346 SER A N 1
ATOM 2782 C CA . SER A 1 346 ? -2.576 -5.984 -21.719 1 89.88 346 SER A CA 1
ATOM 2783 C C . SER A 1 346 ? -3.568 -6.848 -20.938 1 89.88 346 SER A C 1
ATOM 2785 O O . SER A 1 346 ? -3.172 -7.668 -20.109 1 89.88 346 SER A O 1
ATOM 2787 N N . GLU A 1 347 ? -4.797 -6.531 -21.172 1 90.25 347 GLU A N 1
ATOM 2788 C CA . GLU A 1 347 ? -5.871 -7.359 -20.625 1 90.25 347 GLU A CA 1
ATOM 2789 C C . GLU A 1 347 ? -6.844 -7.789 -21.719 1 90.25 347 GLU A C 1
ATOM 2791 O O . GLU A 1 347 ? -7.305 -6.961 -22.516 1 90.25 347 GLU A O 1
ATOM 2796 N N . VAL A 1 348 ? -7.039 -9.047 -21.781 1 92.88 348 VAL A N 1
ATOM 2797 C CA . VAL A 1 348 ? -8.031 -9.602 -22.688 1 92.88 348 VAL A CA 1
ATOM 2798 C C . VAL A 1 348 ? -9.219 -10.156 -21.891 1 92.88 348 VAL A C 1
ATOM 2800 O O . VAL A 1 348 ? -9.031 -10.922 -20.938 1 92.88 348 VAL A O 1
ATOM 2803 N N . THR A 1 349 ? -10.383 -9.75 -22.266 1 94.81 349 THR A N 1
ATOM 2804 C CA . THR A 1 349 ? -11.57 -10.188 -21.531 1 94.81 349 THR A CA 1
ATOM 2805 C C . THR A 1 349 ? -12.633 -10.719 -22.5 1 94.81 349 THR A C 1
ATOM 2807 O O . THR A 1 349 ? -12.586 -10.438 -23.688 1 94.81 349 THR A O 1
ATOM 2810 N N . GLY A 1 350 ? -13.477 -11.57 -22 1 96.25 350 GLY A N 1
ATOM 2811 C CA . GLY A 1 350 ? -14.633 -12.094 -22.703 1 96.25 350 GLY A CA 1
ATOM 2812 C C . GLY A 1 350 ? -15.734 -12.562 -21.781 1 96.25 350 GLY A C 1
ATOM 2813 O O . GLY A 1 350 ? -15.547 -12.625 -20.562 1 96.25 350 GLY A O 1
ATOM 2814 N N . GLU A 1 351 ? -16.891 -12.711 -22.422 1 97.44 351 GLU A N 1
ATOM 2815 C CA . GLU A 1 351 ? -18 -13.297 -21.672 1 97.44 351 GLU A CA 1
ATOM 2816 C C . GLU A 1 351 ? -18.016 -14.82 -21.812 1 97.44 351 GLU A C 1
ATOM 2818 O O . GLU A 1 351 ? -18.203 -15.336 -22.906 1 97.44 351 GLU A O 1
ATOM 2823 N N . LEU A 1 352 ? -17.828 -15.492 -20.688 1 97.06 352 LEU A N 1
ATOM 2824 C CA . LEU A 1 352 ? -17.812 -16.953 -20.672 1 97.06 352 LEU A CA 1
ATOM 2825 C C . LEU A 1 352 ? -19.156 -17.516 -21.109 1 97.06 352 LEU A C 1
ATOM 2827 O O . LEU A 1 352 ? -20.203 -17.078 -20.609 1 97.06 352 LEU A O 1
ATOM 2831 N N . ARG A 1 353 ? -19.172 -18.453 -22.047 1 97.12 353 ARG A N 1
ATOM 2832 C CA . ARG A 1 353 ? -20.406 -19.125 -22.422 1 97.12 353 ARG A CA 1
ATOM 2833 C C . ARG A 1 353 ? -20.953 -19.953 -21.25 1 97.12 353 ARG A C 1
ATOM 2835 O O . ARG A 1 353 ? -20.188 -20.516 -20.484 1 97.12 353 ARG A O 1
ATOM 2842 N N . PRO A 1 354 ? -22.219 -20.109 -21.188 1 94.38 354 PRO A N 1
ATOM 2843 C CA . PRO A 1 354 ? -22.844 -20.719 -20.016 1 94.38 354 PRO A CA 1
ATOM 2844 C C . PRO A 1 354 ? -22.469 -22.172 -19.844 1 94.38 354 PRO A C 1
ATOM 2846 O O . PRO A 1 354 ? -22.531 -22.703 -18.719 1 94.38 354 PRO A O 1
ATOM 2849 N N . GLU A 1 355 ? -22.078 -22.844 -20.875 1 95 355 GLU A N 1
ATOM 2850 C CA . GLU A 1 355 ? -21.766 -24.266 -20.781 1 95 355 GLU A CA 1
ATOM 2851 C C . GLU A 1 355 ? -20.344 -24.469 -20.25 1 95 355 GLU A C 1
ATOM 2853 O O . GLU A 1 355 ? -19.969 -25.594 -19.875 1 95 355 GLU A O 1
ATOM 2858 N N . PHE A 1 356 ? -19.609 -23.453 -20.219 1 95.88 356 PHE A N 1
ATOM 2859 C CA . PHE A 1 356 ? -18.234 -23.578 -19.75 1 95.88 356 PHE A CA 1
ATOM 2860 C C . PHE A 1 356 ? -18.094 -23.062 -18.312 1 95.88 356 PHE A C 1
ATOM 2862 O O . PHE A 1 356 ? -18.906 -22.25 -17.859 1 95.88 356 PHE A O 1
ATOM 2869 N N . THR A 1 357 ? -17.094 -23.609 -17.625 1 95.44 357 THR A N 1
ATOM 2870 C CA . THR A 1 357 ? -16.844 -23.281 -16.234 1 95.44 357 THR A CA 1
ATOM 2871 C C . THR A 1 357 ? -15.469 -22.625 -16.078 1 95.44 357 THR A C 1
ATOM 2873 O O . THR A 1 357 ? -14.742 -22.469 -17.062 1 95.44 357 THR A O 1
ATOM 2876 N N . ALA A 1 358 ? -15.164 -22.234 -14.844 1 96.5 358 ALA A N 1
ATOM 2877 C CA . ALA A 1 358 ? -13.852 -21.672 -14.523 1 96.5 358 ALA A CA 1
ATOM 2878 C C . ALA A 1 358 ? -12.734 -22.656 -14.844 1 96.5 358 ALA A C 1
ATOM 2880 O O . ALA A 1 358 ? -11.672 -22.25 -15.32 1 96.5 358 ALA A O 1
ATOM 2881 N N . MET A 1 359 ? -12.961 -23.891 -14.602 1 96.62 359 MET A N 1
ATOM 2882 C CA . MET A 1 359 ? -11.93 -24.891 -14.852 1 96.62 359 MET A CA 1
ATOM 2883 C C . MET A 1 359 ? -11.789 -25.172 -16.344 1 96.62 359 MET A C 1
ATOM 2885 O O . MET A 1 359 ? -10.703 -25.516 -16.812 1 96.62 359 MET A O 1
ATOM 2889 N N . ASP A 1 360 ? -12.883 -24.953 -17.094 1 96.06 360 ASP A N 1
ATOM 2890 C CA . ASP A 1 360 ? -12.75 -24.969 -18.547 1 96.06 360 ASP A CA 1
ATOM 2891 C C . ASP A 1 360 ? -11.852 -23.828 -19.031 1 96.06 360 ASP A C 1
ATOM 2893 O O . ASP A 1 360 ? -11.055 -24.016 -19.953 1 96.06 360 ASP A O 1
ATOM 2897 N N . ALA A 1 361 ? -12.094 -22.719 -18.406 1 97.38 361 ALA A N 1
ATOM 2898 C CA . ALA A 1 361 ? -11.258 -21.578 -18.75 1 97.38 361 ALA A CA 1
ATOM 2899 C C . ALA A 1 361 ? -9.789 -21.859 -18.453 1 97.38 361 ALA A C 1
ATOM 2901 O O . ALA A 1 361 ? -8.914 -21.531 -19.266 1 97.38 361 ALA A O 1
ATOM 2902 N N . LEU A 1 362 ? -9.547 -22.469 -17.328 1 97.69 362 LEU A N 1
ATOM 2903 C CA . LEU A 1 362 ? -8.18 -22.828 -16.984 1 97.69 362 LEU A CA 1
ATOM 2904 C C . LEU A 1 362 ? -7.598 -23.797 -18 1 97.69 362 LEU A C 1
ATOM 2906 O O . LEU A 1 362 ? -6.465 -23.625 -18.453 1 97.69 362 LEU A O 1
ATOM 2910 N N . ARG A 1 363 ? -8.32 -24.75 -18.359 1 95.31 363 ARG A N 1
ATOM 2911 C CA . ARG A 1 363 ? -7.871 -25.75 -19.328 1 95.31 363 ARG A CA 1
ATOM 2912 C C . ARG A 1 363 ? -7.582 -25.109 -20.688 1 95.31 363 ARG A C 1
ATOM 2914 O O . ARG A 1 363 ? -6.617 -25.484 -21.359 1 95.31 363 ARG A O 1
ATOM 2921 N N . ALA A 1 364 ? -8.359 -24.203 -21.031 1 94.12 364 ALA A N 1
ATOM 2922 C CA . ALA A 1 364 ? -8.242 -23.562 -22.344 1 94.12 364 ALA A CA 1
ATOM 2923 C C . ALA A 1 364 ? -7 -22.672 -22.406 1 94.12 364 ALA A C 1
ATOM 2925 O O . ALA A 1 364 ? -6.426 -22.484 -23.484 1 94.12 364 ALA A O 1
ATOM 2926 N N . THR A 1 365 ? -6.609 -22.172 -21.312 1 96 365 THR A N 1
ATOM 2927 C CA . THR A 1 365 ? -5.559 -21.156 -21.328 1 96 365 THR A CA 1
ATOM 2928 C C . THR A 1 365 ? -4.219 -21.766 -20.922 1 96 365 THR A C 1
ATOM 2930 O O . THR A 1 365 ? -3.162 -21.203 -21.203 1 96 365 THR A O 1
ATOM 2933 N N . LEU A 1 366 ? -4.25 -22.922 -20.312 1 95.69 366 LEU A N 1
ATOM 2934 C CA . LEU A 1 366 ? -3.037 -23.578 -19.828 1 95.69 366 LEU A CA 1
ATOM 2935 C C . LEU A 1 366 ? -2.453 -24.484 -20.906 1 95.69 366 LEU A C 1
ATOM 2937 O O . LEU A 1 366 ? -3.16 -25.328 -21.469 1 95.69 366 LEU A O 1
ATOM 2941 N N . PRO A 1 367 ? -1.199 -24.422 -21.234 1 95.44 367 PRO A N 1
ATOM 2942 C CA . PRO A 1 367 ? -0.259 -23.406 -20.75 1 95.44 367 PRO A CA 1
ATOM 2943 C C . PRO A 1 367 ? -0.392 -22.078 -21.5 1 95.44 367 PRO A C 1
ATOM 2945 O O . PRO A 1 367 ? -0.979 -22.016 -22.578 1 95.44 367 PRO A O 1
ATOM 2948 N N . ALA A 1 368 ? 0.1 -21.078 -20.844 1 93.69 368 ALA A N 1
ATOM 2949 C CA . ALA A 1 368 ? 0.141 -19.781 -21.516 1 93.69 368 ALA A CA 1
ATOM 2950 C C . ALA A 1 368 ? 1.065 -19.812 -22.734 1 93.69 368 ALA A C 1
ATOM 2952 O O . ALA A 1 368 ? 2.107 -20.469 -22.703 1 93.69 368 ALA A O 1
ATOM 2953 N N . GLY A 1 369 ? 0.709 -19.047 -23.734 1 89.69 369 GLY A N 1
ATOM 2954 C CA . GLY A 1 369 ? 1.584 -18.922 -24.891 1 89.69 369 GLY A CA 1
ATOM 2955 C C . GLY A 1 369 ? 2.967 -18.406 -24.531 1 89.69 369 GLY A C 1
ATOM 2956 O O . GLY A 1 369 ? 3.953 -18.766 -25.172 1 89.69 369 GLY A O 1
ATOM 2957 N N . THR A 1 370 ? 3.035 -17.625 -23.531 1 89 370 THR A N 1
ATOM 2958 C CA . THR A 1 370 ? 4.293 -17.031 -23.078 1 89 370 THR A CA 1
ATOM 2959 C C . THR A 1 370 ? 5.211 -18.109 -22.5 1 89 370 THR A C 1
ATOM 2961 O O . THR A 1 370 ? 6.41 -17.875 -22.312 1 89 370 THR A O 1
ATOM 2964 N N . LEU A 1 371 ? 4.688 -19.312 -22.312 1 93.75 371 LEU A N 1
ATOM 2965 C CA . LEU A 1 371 ? 5.488 -20.375 -21.734 1 93.75 371 LEU A CA 1
ATOM 2966 C C . LEU A 1 371 ? 5.57 -21.578 -22.672 1 93.75 371 LEU A C 1
ATOM 2968 O O . LEU A 1 371 ? 6.316 -22.531 -22.422 1 93.75 371 LEU A O 1
ATOM 2972 N N . SER A 1 372 ? 4.832 -21.578 -23.703 1 94.31 372 SER A N 1
ATOM 2973 C CA . SER A 1 372 ? 4.867 -22.656 -24.672 1 94.31 372 SER A CA 1
ATOM 2974 C C . SER A 1 372 ? 5.379 -22.156 -26.031 1 94.31 372 SER A C 1
ATOM 2976 O O . SER A 1 372 ? 6.551 -22.359 -26.359 1 94.31 372 SER A O 1
ATOM 2978 N N . GLY A 1 373 ? 4.645 -21.266 -26.641 1 92.25 373 GLY A N 1
ATOM 2979 C CA . GLY A 1 373 ? 4.926 -20.766 -27.969 1 92.25 373 GLY A CA 1
ATOM 2980 C C . GLY A 1 373 ? 3.717 -20.797 -28.891 1 92.25 373 GLY A C 1
ATOM 2981 O O . GLY A 1 373 ? 2.578 -20.828 -28.422 1 92.25 373 GLY A O 1
ATOM 2982 N N . ALA A 1 374 ? 4.105 -20.688 -30.094 1 90.69 374 ALA A N 1
ATOM 2983 C CA . ALA A 1 374 ? 3.045 -20.594 -31.094 1 90.69 374 ALA A CA 1
ATOM 2984 C C . ALA A 1 374 ? 3.426 -21.344 -32.375 1 90.69 374 ALA A C 1
ATOM 2986 O O . ALA A 1 374 ? 4.527 -21.172 -32.875 1 90.69 374 ALA A O 1
ATOM 2987 N N . PRO A 1 375 ? 2.426 -22.172 -32.938 1 92.69 375 PRO A N 1
ATOM 2988 C CA . PRO A 1 375 ? 1.162 -22.625 -32.344 1 92.69 375 PRO A CA 1
ATOM 2989 C C . PRO A 1 375 ? 1.36 -23.438 -31.078 1 92.69 375 PRO A C 1
ATOM 2991 O O . PRO A 1 375 ? 2.279 -24.266 -31 1 92.69 375 PRO A O 1
ATOM 2994 N N . LYS A 1 376 ? 0.503 -23.375 -30.141 1 92 376 LYS A N 1
ATOM 2995 C CA . LYS A 1 376 ? 0.658 -23.906 -28.781 1 92 376 LYS A CA 1
ATOM 2996 C C . LYS A 1 376 ? 0.943 -25.391 -28.797 1 92 376 LYS A C 1
ATOM 2998 O O . LYS A 1 376 ? 1.922 -25.859 -28.203 1 92 376 LYS A O 1
ATOM 3003 N N . HIS A 1 377 ? 0.142 -26.125 -29.547 1 93.31 377 HIS A N 1
ATOM 3004 C CA . HIS A 1 377 ? 0.248 -27.578 -29.562 1 93.31 377 HIS A CA 1
ATOM 3005 C C . HIS A 1 377 ? 1.589 -28.016 -30.125 1 93.31 377 HIS A C 1
ATOM 3007 O O . HIS A 1 377 ? 2.25 -28.891 -29.562 1 93.31 377 HIS A O 1
ATOM 3013 N N . ARG A 1 378 ? 1.971 -27.469 -31.219 1 95.06 378 ARG A N 1
ATOM 3014 C CA . ARG A 1 378 ? 3.229 -27.812 -31.875 1 95.06 378 ARG A CA 1
ATOM 3015 C C . ARG A 1 378 ? 4.422 -27.406 -31.016 1 95.06 378 ARG A C 1
ATOM 3017 O O . ARG A 1 378 ? 5.367 -28.188 -30.859 1 95.06 378 ARG A O 1
ATOM 3024 N N . ALA A 1 379 ? 4.379 -26.25 -30.516 1 95.44 379 ALA A N 1
ATOM 3025 C CA . ALA A 1 379 ? 5.449 -25.781 -29.641 1 95.44 379 ALA A CA 1
ATOM 3026 C C . ALA A 1 379 ? 5.598 -26.688 -28.422 1 95.44 379 ALA A C 1
ATOM 3028 O O . ALA A 1 379 ? 6.715 -27.016 -28.016 1 95.44 379 ALA A O 1
ATOM 3029 N N . TYR A 1 380 ? 4.531 -27.078 -27.875 1 95.5 380 TYR A N 1
ATOM 3030 C CA . TYR A 1 380 ? 4.516 -27.953 -26.703 1 95.5 380 TYR A CA 1
ATOM 3031 C C . TYR A 1 380 ? 5.207 -29.281 -27.016 1 95.5 380 TYR A C 1
ATOM 3033 O O . TYR A 1 380 ? 6.012 -29.766 -26.219 1 95.5 380 TYR A O 1
ATOM 3041 N N . GLN A 1 381 ? 4.941 -29.859 -28.125 1 95.5 381 GLN A N 1
ATOM 3042 C CA . GLN A 1 381 ? 5.582 -31.094 -28.562 1 95.5 381 GLN A CA 1
ATOM 3043 C C . GLN A 1 381 ? 7.098 -30.922 -28.656 1 95.5 381 GLN A C 1
ATOM 3045 O O . GLN A 1 381 ? 7.855 -31.781 -28.203 1 95.5 381 GLN A O 1
ATOM 3050 N N . ARG A 1 382 ? 7.441 -29.844 -29.25 1 96.5 382 ARG A N 1
ATOM 3051 C CA . ARG A 1 382 ? 8.867 -29.578 -29.438 1 96.5 382 ARG A CA 1
ATOM 3052 C C . ARG A 1 382 ? 9.562 -29.375 -28.094 1 96.5 382 ARG A C 1
ATOM 3054 O O . ARG A 1 382 ? 10.719 -29.766 -27.922 1 96.5 382 ARG A O 1
ATOM 3061 N N . ILE A 1 383 ? 8.898 -28.734 -27.109 1 96.75 383 ILE A N 1
ATOM 3062 C CA . ILE A 1 383 ? 9.453 -28.516 -25.781 1 96.75 383 ILE A CA 1
ATOM 3063 C C . ILE A 1 383 ? 9.844 -29.875 -25.172 1 96.75 383 ILE A C 1
ATOM 3065 O O . ILE A 1 383 ? 10.93 -30.016 -24.609 1 96.75 383 ILE A O 1
ATOM 3069 N N . TYR A 1 384 ? 9.016 -30.891 -25.297 1 94.69 384 TYR A N 1
ATOM 3070 C CA . TYR A 1 384 ? 9.281 -32.219 -24.719 1 94.69 384 TYR A CA 1
ATOM 3071 C C . TYR A 1 384 ? 10.477 -32.844 -25.406 1 94.69 384 TYR A C 1
ATOM 3073 O O . TYR A 1 384 ? 11.211 -33.625 -24.781 1 94.69 384 TYR A O 1
ATOM 3081 N N . GLU A 1 385 ? 10.672 -32.5 -26.656 1 94.38 385 GLU A N 1
ATOM 3082 C CA . GLU A 1 385 ? 11.828 -33.031 -27.375 1 94.38 385 GLU A CA 1
ATOM 3083 C C . GLU A 1 385 ? 13.117 -32.344 -26.922 1 94.38 385 GLU A C 1
ATOM 3085 O O . GLU A 1 385 ? 14.156 -33 -26.781 1 94.38 385 GLU A O 1
ATOM 3090 N N . PHE A 1 386 ? 13.008 -31.078 -26.703 1 95.56 386 PHE A N 1
ATOM 3091 C CA . PHE A 1 386 ? 14.195 -30.297 -26.375 1 95.56 386 PHE A CA 1
ATOM 3092 C C . PHE A 1 386 ? 14.578 -30.469 -24.922 1 95.56 386 PHE A C 1
ATOM 3094 O O . PHE A 1 386 ? 15.766 -30.531 -24.594 1 95.56 386 PHE A O 1
ATOM 3101 N N . GLU A 1 387 ? 13.617 -30.438 -23.938 1 94.31 387 GLU A N 1
ATOM 3102 C CA . GLU A 1 387 ? 13.922 -30.406 -22.516 1 94.31 387 GLU A CA 1
ATOM 3103 C C . GLU A 1 387 ? 13.992 -31.828 -21.938 1 94.31 387 GLU A C 1
ATOM 3105 O O . GLU A 1 387 ? 14.68 -32.062 -20.938 1 94.31 387 GLU A O 1
ATOM 3110 N N . THR A 1 388 ? 13.336 -32.781 -22.344 1 89.25 388 THR A N 1
ATOM 3111 C CA . THR A 1 388 ? 13.383 -34.219 -22.062 1 89.25 388 THR A CA 1
ATOM 3112 C C . THR A 1 388 ? 13.016 -34.5 -20.609 1 89.25 388 THR A C 1
ATOM 3114 O O . THR A 1 388 ? 13.289 -35.562 -20.078 1 89.25 388 THR A O 1
ATOM 3117 N N . GLN A 1 389 ? 12.617 -33.531 -19.859 1 92.5 389 GLN A N 1
ATOM 3118 C CA . GLN A 1 389 ? 12.117 -33.656 -18.5 1 92.5 389 GLN A CA 1
ATOM 3119 C C . GLN A 1 389 ? 10.805 -32.906 -18.328 1 92.5 389 GLN A C 1
ATOM 3121 O O . GLN A 1 389 ? 10.539 -31.938 -19.031 1 92.5 389 GLN A O 1
ATOM 3126 N N . LYS A 1 390 ? 10.039 -33.344 -17.312 1 94.69 390 LYS A N 1
ATOM 3127 C CA . LYS A 1 390 ? 8.82 -32.625 -16.984 1 94.69 390 LYS A CA 1
ATOM 3128 C C . LYS A 1 390 ? 9.148 -31.234 -16.422 1 94.69 390 LYS A C 1
ATOM 3130 O O . LYS A 1 390 ? 10.109 -31.078 -15.664 1 94.69 390 LYS A O 1
ATOM 3135 N N . ARG A 1 391 ? 8.352 -30.266 -16.828 1 96.81 391 ARG A N 1
ATOM 3136 C CA . ARG A 1 391 ? 8.492 -28.938 -16.219 1 96.81 391 ARG A CA 1
ATOM 3137 C C . ARG A 1 391 ? 7.828 -28.891 -14.852 1 96.81 391 ARG A C 1
ATOM 3139 O O . ARG A 1 391 ? 8.242 -28.125 -13.984 1 96.81 391 ARG A O 1
ATOM 3146 N N . GLY A 1 392 ? 6.777 -29.781 -14.695 1 96.94 392 GLY A N 1
ATOM 3147 C CA . GLY A 1 392 ? 6.062 -29.781 -13.43 1 96.94 392 GLY A CA 1
ATOM 3148 C C . GLY A 1 392 ? 5.281 -28.516 -13.18 1 96.94 392 GLY A C 1
ATOM 3149 O O . GLY A 1 392 ? 4.488 -28.094 -14.016 1 96.94 392 GLY A O 1
ATOM 3150 N N . ILE A 1 393 ? 5.559 -27.859 -12.07 1 98.38 393 ILE A N 1
ATOM 3151 C CA . ILE A 1 393 ? 4.797 -26.703 -11.633 1 98.38 393 ILE A CA 1
ATOM 3152 C C . ILE A 1 393 ? 5.172 -25.484 -12.484 1 98.38 393 ILE A C 1
ATOM 3154 O O . ILE A 1 393 ? 4.324 -24.641 -12.781 1 98.38 393 ILE A O 1
ATOM 3158 N N . TYR A 1 394 ? 6.496 -25.422 -12.945 1 98.12 394 TYR A N 1
ATOM 3159 C CA . TYR A 1 394 ? 6.945 -24.312 -13.766 1 98.12 394 TYR A CA 1
ATOM 3160 C C . TYR A 1 394 ? 6.121 -24.203 -15.047 1 98.12 394 TYR A C 1
ATOM 3162 O O . TYR A 1 394 ? 5.953 -25.188 -15.766 1 98.12 394 TYR A O 1
ATOM 3170 N N . GLY A 1 395 ? 5.613 -22.984 -15.242 1 97.44 395 GLY A N 1
ATOM 3171 C CA . GLY A 1 395 ? 4.824 -22.734 -16.438 1 97.44 395 GLY A CA 1
ATOM 3172 C C . GLY A 1 395 ? 3.369 -23.141 -16.297 1 97.44 395 GLY A C 1
ATOM 3173 O O . GLY A 1 395 ? 2.566 -22.922 -17.203 1 97.44 395 GLY A O 1
ATOM 3174 N N . GLY A 1 396 ? 3.051 -23.734 -15.188 1 98.25 396 GLY A N 1
ATOM 3175 C CA . GLY A 1 396 ? 1.669 -24.062 -14.883 1 98.25 396 GLY A CA 1
ATOM 3176 C C . GLY A 1 396 ? 0.875 -22.891 -14.352 1 98.25 396 GLY A C 1
ATOM 3177 O O . GLY A 1 396 ? 1.143 -21.734 -14.703 1 98.25 396 GLY A O 1
ATOM 3178 N N . ALA A 1 397 ? -0.182 -23.281 -13.609 1 98.5 397 ALA A N 1
ATOM 3179 C CA . ALA A 1 397 ? -1.098 -22.281 -13.039 1 98.5 397 ALA A CA 1
ATOM 3180 C C . ALA A 1 397 ? -1.204 -22.438 -11.523 1 98.5 397 ALA A C 1
ATOM 3182 O O . ALA A 1 397 ? -1.303 -23.562 -11.016 1 98.5 397 ALA A O 1
ATOM 3183 N N . ILE A 1 398 ? -1.11 -21.344 -10.805 1 98.5 398 ILE A N 1
ATOM 3184 C CA . ILE A 1 398 ? -1.261 -21.328 -9.352 1 98.5 398 ILE A CA 1
ATOM 3185 C C . ILE A 1 398 ? -2.371 -20.359 -8.961 1 98.5 398 ILE A C 1
ATOM 3187 O O . ILE A 1 398 ? -2.395 -19.219 -9.422 1 98.5 398 ILE A O 1
ATOM 3191 N N . GLY A 1 399 ? -3.271 -20.828 -8.156 1 98.19 399 GLY A N 1
ATOM 3192 C CA . GLY A 1 399 ? -4.359 -19.953 -7.742 1 98.19 399 GLY A CA 1
ATOM 3193 C C . GLY A 1 399 ? -5.477 -20.688 -7.023 1 98.19 399 GLY A C 1
ATOM 3194 O O . GLY A 1 399 ? -5.215 -21.609 -6.234 1 98.19 399 GLY A O 1
ATOM 3195 N N . TYR A 1 400 ? -6.715 -20.172 -7.199 1 98.38 400 TYR A N 1
ATOM 3196 C CA . TYR A 1 400 ? -7.801 -20.766 -6.43 1 98.38 400 TYR A CA 1
ATOM 3197 C C . TYR A 1 400 ? -9.078 -20.844 -7.262 1 98.38 400 TYR A C 1
ATOM 3199 O O . TYR A 1 400 ? -9.219 -20.141 -8.266 1 98.38 400 TYR A O 1
ATOM 3207 N N . LEU A 1 401 ? -9.867 -21.797 -6.949 1 97.94 401 LEU A N 1
ATOM 3208 C CA . LEU A 1 401 ? -11.273 -21.953 -7.324 1 97.94 401 LEU A CA 1
ATOM 3209 C C . LEU A 1 401 ? -12.172 -21.875 -6.094 1 97.94 401 LEU A C 1
ATOM 3211 O O . LEU A 1 401 ? -12.008 -22.641 -5.148 1 97.94 401 LEU A O 1
ATOM 3215 N N . THR A 1 402 ? -13.047 -20.953 -6.109 1 95.62 402 THR A N 1
ATOM 3216 C CA . THR A 1 402 ? -13.906 -20.781 -4.941 1 95.62 402 THR A CA 1
ATOM 3217 C C . THR A 1 402 ? -15.273 -21.422 -5.172 1 95.62 402 THR A C 1
ATOM 3219 O O . THR A 1 402 ? -15.633 -21.734 -6.309 1 95.62 402 THR A O 1
ATOM 3222 N N . LYS A 1 403 ? -16.016 -21.609 -4.145 1 94.06 403 LYS A N 1
ATOM 3223 C CA . LYS A 1 403 ? -17.266 -22.375 -4.141 1 94.06 403 LYS A CA 1
ATOM 3224 C C . LYS A 1 403 ? -18.297 -21.75 -5.078 1 94.06 403 LYS A C 1
ATOM 3226 O O . LYS A 1 403 ? -19.172 -22.438 -5.602 1 94.06 403 LYS A O 1
ATOM 3231 N N . ASN A 1 404 ? -18.188 -20.453 -5.34 1 92.06 404 ASN A N 1
ATOM 3232 C CA . ASN A 1 404 ? -19.156 -19.781 -6.211 1 92.06 404 ASN A CA 1
ATOM 3233 C C . ASN A 1 404 ? -18.75 -19.906 -7.68 1 92.06 404 ASN A C 1
ATOM 3235 O O . ASN A 1 404 ? -19.422 -19.344 -8.547 1 92.06 404 ASN A O 1
ATOM 3239 N N . GLY A 1 405 ? -17.625 -20.5 -7.969 1 93.56 405 GLY A N 1
ATOM 3240 C CA . GLY A 1 405 ? -17.25 -20.781 -9.344 1 93.56 405 GLY A CA 1
ATOM 3241 C C . GLY A 1 405 ? -16.25 -19.781 -9.898 1 93.56 405 GLY A C 1
ATOM 3242 O O . GLY A 1 405 ? -15.773 -19.938 -11.023 1 93.56 405 GLY A O 1
ATOM 3243 N N . ASN A 1 406 ? -15.953 -18.734 -9.117 1 94.38 406 ASN A N 1
ATOM 3244 C CA . ASN A 1 406 ? -14.914 -17.812 -9.531 1 94.38 406 ASN A CA 1
ATOM 3245 C C . ASN A 1 406 ? -13.523 -18.406 -9.336 1 94.38 406 ASN A C 1
ATOM 3247 O O . ASN A 1 406 ? -13.328 -19.281 -8.5 1 94.38 406 ASN A O 1
ATOM 3251 N N . CYS A 1 407 ? -12.633 -17.969 -10.172 1 96.75 407 CYS A N 1
ATOM 3252 C CA . CYS A 1 407 ? -11.25 -18.406 -10 1 96.75 407 CYS A CA 1
ATOM 3253 C C . CYS A 1 407 ? -10.273 -17.312 -10.391 1 96.75 407 CYS A C 1
ATOM 3255 O O . CYS A 1 407 ? -10.656 -16.328 -11.031 1 96.75 407 CYS A O 1
ATOM 3257 N N . ASP A 1 408 ? -9.102 -17.391 -9.938 1 96.5 408 ASP A N 1
ATOM 3258 C CA . ASP A 1 408 ? -7.984 -16.516 -10.297 1 96.5 408 ASP A CA 1
ATOM 3259 C C . ASP A 1 408 ? -6.66 -17.281 -10.227 1 96.5 408 ASP A C 1
ATOM 3261 O O . ASP A 1 408 ? -6.238 -17.703 -9.148 1 96.5 408 ASP A O 1
ATOM 3265 N N . PHE A 1 409 ? -6.035 -17.438 -11.406 1 97.81 409 PHE A N 1
ATOM 3266 C CA . PHE A 1 409 ? -4.805 -18.219 -11.492 1 97.81 409 PHE A CA 1
ATOM 3267 C C . PHE A 1 409 ? -3.682 -17.391 -12.102 1 97.81 409 PHE A C 1
ATOM 3269 O O . PHE A 1 409 ? -3.877 -16.734 -13.133 1 97.81 409 PHE A O 1
ATOM 3276 N N . ALA A 1 410 ? -2.533 -17.453 -11.492 1 96.81 410 ALA A N 1
ATOM 3277 C CA . ALA A 1 410 ? -1.307 -16.875 -12.039 1 96.81 410 ALA A CA 1
ATOM 3278 C C . ALA A 1 410 ? -0.471 -17.922 -12.758 1 96.81 410 ALA A C 1
ATOM 3280 O O . ALA A 1 410 ? -0.6 -19.125 -12.484 1 96.81 410 ALA A O 1
ATOM 3281 N N . ILE A 1 411 ? 0.346 -17.438 -13.656 1 97.06 411 ILE A N 1
ATOM 3282 C CA . ILE A 1 411 ? 1.316 -18.344 -14.258 1 97.06 411 ILE A CA 1
ATOM 3283 C C . ILE A 1 411 ? 2.418 -18.672 -13.25 1 97.06 411 ILE A C 1
ATOM 3285 O O . ILE A 1 411 ? 2.92 -17.781 -12.562 1 97.06 411 ILE A O 1
ATOM 3289 N N . ALA A 1 412 ? 2.734 -19.922 -13.148 1 98.06 412 ALA A N 1
ATOM 3290 C CA . ALA A 1 412 ? 3.771 -20.344 -12.211 1 98.06 412 ALA A CA 1
ATOM 3291 C C . ALA A 1 412 ? 5.164 -20.047 -12.758 1 98.06 412 ALA A C 1
ATOM 3293 O O . ALA A 1 412 ? 5.938 -20.969 -13.039 1 98.06 412 ALA A O 1
ATOM 3294 N N . ILE A 1 413 ? 5.48 -18.828 -12.883 1 95.38 413 ILE A N 1
ATOM 3295 C CA . ILE A 1 413 ? 6.82 -18.344 -13.188 1 95.38 413 ILE A CA 1
ATOM 3296 C C . ILE A 1 413 ? 7.371 -17.578 -11.992 1 95.38 413 ILE A C 1
ATOM 3298 O O . ILE A 1 413 ? 6.629 -17.219 -11.078 1 95.38 413 ILE A O 1
ATOM 3302 N N . ARG A 1 414 ? 8.727 -17.406 -12.062 1 94.12 414 ARG A N 1
ATOM 3303 C CA . ARG A 1 414 ? 9.367 -16.844 -10.883 1 94.12 414 ARG A CA 1
ATOM 3304 C C . ARG A 1 414 ? 8.922 -17.578 -9.617 1 94.12 414 ARG A C 1
ATOM 3306 O O . ARG A 1 414 ? 8.492 -16.953 -8.648 1 94.12 414 ARG A O 1
ATOM 3313 N N . THR A 1 415 ? 8.992 -18.797 -9.742 1 97.88 415 THR A N 1
ATOM 3314 C CA . THR A 1 415 ? 8.5 -19.719 -8.719 1 97.88 415 THR A CA 1
ATOM 3315 C C . THR A 1 415 ? 9.602 -20.688 -8.297 1 97.88 415 THR A C 1
ATOM 3317 O O . THR A 1 415 ? 10.344 -21.203 -9.141 1 97.88 415 THR A O 1
ATOM 3320 N N . MET A 1 416 ? 9.734 -20.906 -7.062 1 98.19 416 MET A N 1
ATOM 3321 C CA . MET A 1 416 ? 10.641 -21.891 -6.484 1 98.19 416 MET A CA 1
ATOM 3322 C C . MET A 1 416 ? 9.867 -23.047 -5.883 1 98.19 416 MET A C 1
ATOM 3324 O O . MET A 1 416 ? 8.891 -22.859 -5.168 1 98.19 416 MET A O 1
ATOM 3328 N N . VAL A 1 417 ? 10.281 -24.234 -6.25 1 98.62 417 VAL A N 1
ATOM 3329 C CA . VAL A 1 417 ? 9.75 -25.453 -5.633 1 98.62 417 VAL A CA 1
ATOM 3330 C C . VAL A 1 417 ? 10.773 -26.031 -4.656 1 98.62 417 VAL A C 1
ATOM 3332 O O . VAL A 1 417 ? 11.914 -26.312 -5.039 1 98.62 417 VAL A O 1
ATOM 3335 N N . LEU A 1 418 ? 10.391 -26.125 -3.416 1 98.44 418 LEU A N 1
ATOM 3336 C CA . LEU A 1 418 ? 11.234 -26.75 -2.393 1 98.44 418 LEU A CA 1
ATOM 3337 C C . LEU A 1 418 ? 10.789 -28.172 -2.111 1 98.44 418 LEU A C 1
ATOM 3339 O O . LEU A 1 418 ? 9.656 -28.406 -1.676 1 98.44 418 LEU A O 1
ATOM 3343 N N . LYS A 1 419 ? 11.602 -29.062 -2.35 1 98.25 419 LYS A N 1
ATOM 3344 C CA . LYS A 1 419 ? 11.305 -30.469 -2.078 1 98.25 419 LYS A CA 1
ATOM 3345 C C . LYS A 1 419 ? 12.586 -31.25 -1.8 1 98.25 419 LYS A C 1
ATOM 3347 O O . LYS A 1 419 ? 13.594 -31.062 -2.484 1 98.25 419 LYS A O 1
ATOM 3352 N N . ASP A 1 420 ? 12.539 -32.062 -0.76 1 97.38 420 ASP A N 1
ATOM 3353 C CA . ASP A 1 420 ? 13.641 -32.938 -0.412 1 97.38 420 ASP A CA 1
ATOM 3354 C C . ASP A 1 420 ? 14.938 -32.156 -0.185 1 97.38 420 ASP A C 1
ATOM 3356 O O . ASP A 1 420 ? 15.992 -32.531 -0.7 1 97.38 420 ASP A O 1
ATOM 3360 N N . LYS A 1 421 ? 14.82 -31.016 0.405 1 96.69 421 LYS A N 1
ATOM 3361 C CA . LYS A 1 421 ? 15.93 -30.141 0.791 1 96.69 421 LYS A CA 1
ATOM 3362 C C . LYS A 1 421 ? 16.625 -29.562 -0.436 1 96.69 421 LYS A C 1
ATOM 3364 O O . LYS A 1 421 ? 17.828 -29.297 -0.409 1 96.69 421 LYS A O 1
ATOM 3369 N N . LYS A 1 422 ? 15.828 -29.531 -1.468 1 97.88 422 LYS A N 1
ATOM 3370 C CA . LYS A 1 422 ? 16.328 -28.891 -2.686 1 97.88 422 LYS A CA 1
ATOM 3371 C C . LYS A 1 422 ? 15.391 -27.75 -3.125 1 97.88 422 LYS A C 1
ATOM 3373 O O . LYS A 1 422 ? 14.172 -27.859 -2.979 1 97.88 422 LYS A O 1
ATOM 3378 N N . ALA A 1 423 ? 16 -26.766 -3.623 1 98 423 ALA A N 1
ATOM 3379 C CA . ALA A 1 423 ? 15.281 -25.672 -4.25 1 98 423 ALA A CA 1
ATOM 3380 C C . ALA A 1 423 ? 15.406 -25.719 -5.77 1 98 423 ALA A C 1
ATOM 3382 O O . ALA A 1 423 ? 16.516 -25.812 -6.305 1 98 423 ALA A O 1
ATOM 3383 N N . HIS A 1 424 ? 14.289 -25.734 -6.43 1 98.25 424 HIS A N 1
ATOM 3384 C CA . HIS A 1 424 ? 14.266 -25.781 -7.887 1 98.25 424 HIS A CA 1
ATOM 3385 C C . HIS A 1 424 ? 13.672 -24.5 -8.469 1 98.25 424 HIS A C 1
ATOM 3387 O O . HIS A 1 424 ? 12.555 -24.109 -8.102 1 98.25 424 HIS A O 1
ATOM 3393 N N . VAL A 1 425 ? 14.398 -23.859 -9.336 1 97.81 425 VAL A N 1
ATOM 3394 C CA . VAL A 1 425 ? 13.953 -22.672 -10.062 1 97.81 425 VAL A CA 1
ATOM 3395 C C . VAL A 1 425 ? 14.133 -22.891 -11.562 1 97.81 425 VAL A C 1
ATOM 3397 O O . VAL A 1 425 ? 15.211 -23.312 -12.008 1 97.81 425 VAL A O 1
ATOM 3400 N N . GLN A 1 426 ? 13.078 -22.688 -12.258 1 97.81 426 GLN A N 1
ATOM 3401 C CA . GLN A 1 426 ? 13.156 -22.844 -13.703 1 97.81 426 GLN A CA 1
ATOM 3402 C C . GLN A 1 426 ? 12.734 -21.562 -14.422 1 97.81 426 GLN A C 1
ATOM 3404 O O . GLN A 1 426 ? 11.875 -20.828 -13.938 1 97.81 426 GLN A O 1
ATOM 3409 N N . ALA A 1 427 ? 13.406 -21.203 -15.477 1 96.12 427 ALA A N 1
ATOM 3410 C CA . ALA A 1 427 ? 13.148 -20.016 -16.266 1 96.12 427 ALA A CA 1
ATOM 3411 C C . ALA A 1 427 ? 13.391 -20.281 -17.75 1 96.12 427 ALA A C 1
ATOM 3413 O O . ALA A 1 427 ? 14.273 -21.062 -18.109 1 96.12 427 ALA A O 1
ATOM 3414 N N . GLY A 1 428 ? 12.594 -19.609 -18.547 1 95.06 428 GLY A N 1
ATOM 3415 C CA . GLY A 1 428 ? 12.672 -19.859 -19.984 1 95.06 428 GLY A CA 1
ATOM 3416 C C . GLY A 1 428 ? 12.758 -18.594 -20.797 1 95.06 428 GLY A C 1
ATOM 3417 O O . GLY A 1 428 ? 12.648 -17.484 -20.266 1 95.06 428 GLY A O 1
ATOM 3418 N N . ALA A 1 429 ? 13.031 -18.797 -22.078 1 92.62 429 ALA A N 1
ATOM 3419 C CA . ALA A 1 429 ? 13.109 -17.734 -23.078 1 92.62 429 ALA A CA 1
ATOM 3420 C C . ALA A 1 429 ? 12.359 -18.125 -24.344 1 92.62 429 ALA A C 1
ATOM 3422 O O . ALA A 1 429 ? 12.422 -19.266 -24.781 1 92.62 429 ALA A O 1
ATOM 3423 N N . GLY A 1 430 ? 11.633 -17.156 -24.844 1 91.88 430 GLY A N 1
ATOM 3424 C CA . GLY A 1 430 ? 10.945 -17.375 -26.094 1 91.88 430 GLY A CA 1
ATOM 3425 C C . GLY A 1 430 ? 11.867 -17.25 -27.297 1 91.88 430 GLY A C 1
ATOM 3426 O O . GLY A 1 430 ? 12.438 -16.188 -27.547 1 91.88 430 GLY A O 1
ATOM 3427 N N . ILE A 1 431 ? 11.977 -18.359 -28.047 1 94.19 431 ILE A N 1
ATOM 3428 C CA . ILE A 1 431 ? 12.844 -18.406 -29.234 1 94.19 431 ILE A CA 1
ATOM 3429 C C . ILE A 1 431 ? 12.039 -18.047 -30.484 1 94.19 431 ILE A C 1
ATOM 3431 O O . ILE A 1 431 ? 10.992 -18.656 -30.734 1 94.19 431 ILE A O 1
ATOM 3435 N N . VAL A 1 432 ? 12.492 -17.031 -31.156 1 91 432 VAL A N 1
ATOM 3436 C CA . VAL A 1 432 ? 11.883 -16.625 -32.406 1 91 432 VAL A CA 1
ATOM 3437 C C . VAL A 1 432 ? 12.945 -16.609 -33.531 1 91 432 VAL A C 1
ATOM 3439 O O . VAL A 1 432 ? 14.094 -16.984 -33.281 1 91 432 VAL A O 1
ATOM 3442 N N . TYR A 1 433 ? 12.531 -16.156 -34.688 1 90.31 433 TYR A N 1
ATOM 3443 C CA . TYR A 1 433 ? 13.383 -16.156 -35.875 1 90.31 433 TYR A CA 1
ATOM 3444 C C . TYR A 1 433 ? 14.656 -15.359 -35.625 1 90.31 433 TYR A C 1
ATOM 3446 O O . TYR A 1 433 ? 15.742 -15.773 -36.031 1 90.31 433 TYR A O 1
ATOM 3454 N N . ASP A 1 434 ? 14.586 -14.281 -34.938 1 88.38 434 ASP A N 1
ATOM 3455 C CA . ASP A 1 434 ? 15.688 -13.344 -34.781 1 88.38 434 ASP A CA 1
ATOM 3456 C C . ASP A 1 434 ? 16.438 -13.57 -33.469 1 88.38 434 ASP A C 1
ATOM 3458 O O . ASP A 1 434 ? 17.297 -12.766 -33.094 1 88.38 434 ASP A O 1
ATOM 3462 N N . SER A 1 435 ? 16.188 -14.688 -32.844 1 91.44 435 SER A N 1
ATOM 3463 C CA . SER A 1 435 ? 16.797 -14.938 -31.547 1 91.44 435 SER A CA 1
ATOM 3464 C C . SER A 1 435 ? 18.297 -15.148 -31.672 1 91.44 435 SER A C 1
ATOM 3466 O O . SER A 1 435 ? 18.781 -15.695 -32.688 1 91.44 435 SER A O 1
ATOM 3468 N N . VAL A 1 436 ? 19.031 -14.617 -30.703 1 94.06 436 VAL A N 1
ATOM 3469 C CA . VAL A 1 436 ? 20.469 -14.867 -30.562 1 94.06 436 VAL A CA 1
ATOM 3470 C C . VAL A 1 436 ? 20.703 -15.82 -29.391 1 94.06 436 VAL A C 1
ATOM 3472 O O . VAL A 1 436 ? 20.359 -15.508 -28.25 1 94.06 436 VAL A O 1
ATOM 3475 N N . PRO A 1 437 ? 21.281 -17 -29.688 1 96.81 437 PRO A N 1
ATOM 3476 C CA . PRO A 1 437 ? 21.391 -18.062 -28.672 1 96.81 437 PRO A CA 1
ATOM 3477 C C . PRO A 1 437 ? 21.969 -17.562 -27.359 1 96.81 437 PRO A C 1
ATOM 3479 O O . PRO A 1 437 ? 21.391 -17.828 -26.297 1 96.81 437 PRO A O 1
ATOM 3482 N N . GLU A 1 438 ? 23.016 -16.812 -27.406 1 96.31 438 GLU A N 1
ATOM 3483 C CA . GLU A 1 438 ? 23.656 -16.312 -26.188 1 96.31 438 GLU A CA 1
ATOM 3484 C C . GLU A 1 438 ? 22.719 -15.383 -25.422 1 96.31 438 GLU A C 1
ATOM 3486 O O . GLU A 1 438 ? 22.703 -15.406 -24.188 1 96.31 438 GLU A O 1
ATOM 3491 N N . HIS A 1 439 ? 22 -14.641 -26.094 1 93.56 439 HIS A N 1
ATOM 3492 C CA . HIS A 1 439 ? 21.078 -13.711 -25.453 1 93.56 439 HIS A CA 1
ATOM 3493 C C . HIS A 1 439 ? 19.922 -14.453 -24.766 1 93.56 439 HIS A C 1
ATOM 3495 O O . HIS A 1 439 ? 19.516 -14.078 -23.672 1 93.56 439 HIS A O 1
ATOM 3501 N N . GLU A 1 440 ? 19.453 -15.406 -25.422 1 94.31 440 GLU A N 1
ATOM 3502 C CA . GLU A 1 440 ? 18.359 -16.188 -24.859 1 94.31 440 GLU A CA 1
ATOM 3503 C C . GLU A 1 440 ? 18.797 -16.922 -23.594 1 94.31 440 GLU A C 1
ATOM 3505 O O . GLU A 1 440 ? 18.031 -17 -22.625 1 94.31 440 GLU A O 1
ATOM 3510 N N . TYR A 1 441 ? 20.031 -17.438 -23.703 1 95.62 441 TYR A N 1
ATOM 3511 C CA . TYR A 1 441 ? 20.594 -18.078 -22.516 1 95.62 441 TYR A CA 1
ATOM 3512 C C . TYR A 1 441 ? 20.656 -17.109 -21.344 1 95.62 441 TYR A C 1
ATOM 3514 O O . TYR A 1 441 ? 20.203 -17.422 -20.234 1 95.62 441 TYR A O 1
ATOM 3522 N N . GLN A 1 442 ? 21.141 -15.969 -21.625 1 93.5 442 GLN A N 1
ATOM 3523 C CA . GLN A 1 442 ? 21.297 -14.961 -20.578 1 93.5 442 GLN A CA 1
ATOM 3524 C C . GLN A 1 442 ? 19.938 -14.5 -20.062 1 93.5 442 GLN A C 1
ATOM 3526 O O . GLN A 1 442 ? 19.781 -14.195 -18.875 1 93.5 442 GLN A O 1
ATOM 3531 N N . GLU A 1 443 ? 18.969 -14.461 -20.844 1 89.62 443 GLU A N 1
ATOM 3532 C CA . GLU A 1 443 ? 17.609 -14.062 -20.453 1 89.62 443 GLU A CA 1
ATOM 3533 C C . GLU A 1 443 ? 17.047 -15.008 -19.406 1 89.62 443 GLU A C 1
ATOM 3535 O O . GLU A 1 443 ? 16.391 -14.562 -18.453 1 89.62 443 GLU A O 1
ATOM 3540 N N . THR A 1 444 ? 17.281 -16.297 -19.609 1 94.31 444 THR A N 1
ATOM 3541 C CA . THR A 1 444 ? 16.797 -17.25 -18.641 1 94.31 444 THR A CA 1
ATOM 3542 C C . THR A 1 444 ? 17.406 -17 -17.266 1 94.31 444 THR A C 1
ATOM 3544 O O . THR A 1 444 ? 16.719 -17.062 -16.25 1 94.31 444 THR A O 1
ATOM 3547 N N . LEU A 1 445 ? 18.609 -16.688 -17.266 1 93.69 445 LEU A N 1
ATOM 3548 C CA . LEU A 1 445 ? 19.312 -16.438 -16 1 93.69 445 LEU A CA 1
ATOM 3549 C C . LEU A 1 445 ? 18.812 -15.141 -15.367 1 93.69 445 LEU A C 1
ATOM 3551 O O . LEU A 1 445 ? 18.641 -15.062 -14.148 1 93.69 445 LEU A O 1
ATOM 3555 N N . ASN A 1 446 ? 18.625 -14.195 -16.188 1 88.44 446 ASN A N 1
ATOM 3556 C CA . ASN A 1 446 ? 18.109 -12.922 -15.688 1 88.44 446 ASN A CA 1
ATOM 3557 C C . ASN A 1 446 ? 16.734 -13.086 -15.055 1 88.44 446 ASN A C 1
ATOM 3559 O O . ASN A 1 446 ? 16.453 -12.508 -14 1 88.44 446 ASN A O 1
ATOM 3563 N N . LYS A 1 447 ? 15.93 -13.836 -15.633 1 88.25 447 LYS A N 1
ATOM 3564 C CA . LYS A 1 447 ? 14.578 -14.078 -15.141 1 88.25 447 LYS A CA 1
ATOM 3565 C C . LYS A 1 447 ? 14.609 -14.852 -13.82 1 88.25 447 LYS A C 1
ATOM 3567 O O . LYS A 1 447 ? 13.734 -14.672 -12.969 1 88.25 447 LYS A O 1
ATOM 3572 N N . ALA A 1 448 ? 15.617 -15.641 -13.695 1 92.81 448 ALA A N 1
ATOM 3573 C CA . ALA A 1 448 ? 15.734 -16.453 -12.484 1 92.81 448 ALA A CA 1
ATOM 3574 C C . ALA A 1 448 ? 16.391 -15.672 -11.359 1 92.81 448 ALA A C 1
ATOM 3576 O O . ALA A 1 448 ? 16.297 -16.047 -10.188 1 92.81 448 ALA A O 1
ATOM 3577 N N . GLN A 1 449 ? 17.047 -14.633 -11.711 1 88.38 449 GLN A N 1
ATOM 3578 C CA . GLN A 1 449 ? 17.906 -13.906 -10.789 1 88.38 449 GLN A CA 1
ATOM 3579 C C . GLN A 1 449 ? 17.125 -13.406 -9.586 1 88.38 449 GLN A C 1
ATOM 3581 O O . GLN A 1 449 ? 17.641 -13.383 -8.461 1 88.38 449 GLN A O 1
ATOM 3586 N N . GLY A 1 450 ? 15.93 -13 -9.805 1 86 450 GLY A N 1
ATOM 3587 C CA . GLY A 1 450 ? 15.117 -12.516 -8.703 1 86 450 GLY A CA 1
ATOM 3588 C C . GLY A 1 450 ? 14.961 -13.523 -7.586 1 86 450 GLY A C 1
ATOM 3589 O O . GLY A 1 450 ? 14.867 -13.148 -6.414 1 86 450 GLY A O 1
ATOM 3590 N N . LEU A 1 451 ? 14.914 -14.758 -7.91 1 91.38 451 LEU A N 1
ATOM 3591 C CA . LEU A 1 451 ? 14.758 -15.82 -6.926 1 91.38 451 LEU A CA 1
ATOM 3592 C C . LEU A 1 451 ? 16.125 -16.297 -6.418 1 91.38 451 LEU A C 1
ATOM 3594 O O . LEU A 1 451 ? 16.25 -16.719 -5.266 1 91.38 451 LEU A O 1
ATOM 3598 N N . LEU A 1 452 ? 17.141 -16.203 -7.242 1 90.5 452 LEU A N 1
ATOM 3599 C CA . LEU A 1 452 ? 18.438 -16.766 -6.918 1 90.5 452 LEU A CA 1
ATOM 3600 C C . LEU A 1 452 ? 19.203 -15.844 -5.961 1 90.5 452 LEU A C 1
ATOM 3602 O O . LEU A 1 452 ? 20.047 -16.312 -5.184 1 90.5 452 LEU A O 1
ATOM 3606 N N . LYS A 1 453 ? 18.828 -14.625 -5.922 1 85.88 453 LYS A N 1
ATOM 3607 C CA . LYS A 1 453 ? 19.625 -13.664 -5.172 1 85.88 453 LYS A CA 1
ATOM 3608 C C . LYS A 1 453 ? 18.891 -13.18 -3.932 1 85.88 453 LYS A C 1
ATOM 3610 O O . LYS A 1 453 ? 19.281 -12.195 -3.309 1 85.88 453 LYS A O 1
ATOM 3615 N N . VAL A 1 454 ? 17.906 -13.859 -3.674 1 86.19 454 VAL A N 1
ATOM 3616 C CA . VAL A 1 454 ? 17.141 -13.461 -2.494 1 86.19 454 VAL A CA 1
ATOM 3617 C C . VAL A 1 454 ? 18.016 -13.578 -1.25 1 86.19 454 VAL A C 1
ATOM 3619 O O . VAL A 1 454 ? 18.641 -14.617 -1.015 1 86.19 454 VAL A O 1
ATOM 3622 N N . GLY A 1 455 ? 18.109 -12.547 -0.429 1 72.69 455 GLY A N 1
ATOM 3623 C CA . GLY A 1 455 ? 18.859 -12.562 0.823 1 72.69 455 GLY A CA 1
ATOM 3624 C C . GLY A 1 455 ? 20.344 -12.281 0.643 1 72.69 455 GLY A C 1
ATOM 3625 O O . GLY A 1 455 ? 21.109 -12.352 1.602 1 72.69 455 GLY A O 1
ATOM 3626 N N . GLN A 1 456 ? 20.812 -12.07 -0.656 1 73.69 456 GLN A N 1
ATOM 3627 C CA . GLN A 1 456 ? 22.219 -11.797 -0.878 1 73.69 456 GLN A CA 1
ATOM 3628 C C . GLN A 1 456 ? 22.5 -10.297 -0.849 1 73.69 456 GLN A C 1
ATOM 3630 O O . GLN A 1 456 ? 21.625 -9.492 -1.166 1 73.69 456 GLN A O 1
ATOM 3635 N N . MET B 1 1 ? 26.391 12.414 18.312 1 88.69 1 MET B N 1
ATOM 3636 C CA . MET B 1 1 ? 26.438 10.961 18.172 1 88.69 1 MET B CA 1
ATOM 3637 C C . MET B 1 1 ? 25.047 10.391 17.922 1 88.69 1 MET B C 1
ATOM 3639 O O . MET B 1 1 ? 24.047 10.969 18.359 1 88.69 1 MET B O 1
ATOM 3643 N N . ARG B 1 2 ? 24.938 9.336 17.109 1 91.69 2 ARG B N 1
ATOM 3644 C CA . ARG B 1 2 ? 23.656 8.719 16.797 1 91.69 2 ARG B CA 1
ATOM 3645 C C . ARG B 1 2 ? 23.781 7.203 16.75 1 91.69 2 ARG B C 1
ATOM 3647 O O . ARG B 1 2 ? 24.844 6.668 16.422 1 91.69 2 ARG B O 1
ATOM 3654 N N . LYS B 1 3 ? 22.797 6.629 17.219 1 95.25 3 LYS B N 1
ATOM 3655 C CA . LYS B 1 3 ? 22.672 5.184 17.062 1 95.25 3 LYS B CA 1
ATOM 3656 C C . LYS B 1 3 ? 21.484 4.84 16.156 1 95.25 3 LYS B C 1
ATOM 3658 O O . LYS B 1 3 ? 20.391 5.375 16.344 1 95.25 3 LYS B O 1
ATOM 3663 N N . ILE B 1 4 ? 21.766 4.016 15.195 1 94.69 4 ILE B N 1
ATOM 3664 C CA . ILE B 1 4 ? 20.75 3.594 14.242 1 94.69 4 ILE B CA 1
ATOM 3665 C C . ILE B 1 4 ? 20.672 2.07 14.203 1 94.69 4 ILE B C 1
ATOM 3667 O O . ILE B 1 4 ? 21.703 1.394 14.219 1 94.69 4 ILE B O 1
ATOM 3671 N N . LYS B 1 5 ? 19.531 1.51 14.258 1 95.31 5 LYS B N 1
ATOM 3672 C CA . LYS B 1 5 ? 19.297 0.077 14.086 1 95.31 5 LYS B CA 1
ATOM 3673 C C . LYS B 1 5 ? 18.141 -0.185 13.133 1 95.31 5 LYS B C 1
ATOM 3675 O O . LYS B 1 5 ? 17.125 0.506 13.18 1 95.31 5 LYS B O 1
ATOM 3680 N N . GLU B 1 6 ? 18.328 -1.07 12.227 1 93.12 6 GLU B N 1
ATOM 3681 C CA . GLU B 1 6 ? 17.281 -1.458 11.281 1 93.12 6 GLU B CA 1
ATOM 3682 C C . GLU B 1 6 ? 16.766 -2.863 11.578 1 93.12 6 GLU B C 1
ATOM 3684 O O . GLU B 1 6 ? 17.547 -3.756 11.914 1 93.12 6 GLU B O 1
ATOM 3689 N N . ILE B 1 7 ? 15.492 -3 11.516 1 91.5 7 ILE B N 1
ATOM 3690 C CA . ILE B 1 7 ? 14.898 -4.328 11.617 1 91.5 7 ILE B CA 1
ATOM 3691 C C . ILE B 1 7 ? 13.836 -4.496 10.531 1 91.5 7 ILE B C 1
ATOM 3693 O O . ILE B 1 7 ? 13.422 -3.521 9.898 1 91.5 7 ILE B O 1
ATOM 3697 N N . SER B 1 8 ? 13.406 -5.77 10.266 1 90.25 8 SER B N 1
ATOM 3698 C CA . SER B 1 8 ? 12.305 -6.02 9.336 1 90.25 8 SER B CA 1
ATOM 3699 C C . SER B 1 8 ? 10.984 -5.492 9.883 1 90.25 8 SER B C 1
ATOM 3701 O O . SER B 1 8 ? 10.711 -5.617 11.078 1 90.25 8 SER B O 1
ATOM 3703 N N . ALA B 1 9 ? 10.242 -4.906 9.008 1 91.44 9 ALA B N 1
ATOM 3704 C CA . ALA B 1 9 ? 8.969 -4.332 9.43 1 91.44 9 ALA B CA 1
ATOM 3705 C C . ALA B 1 9 ? 7.797 -5.102 8.828 1 91.44 9 ALA B C 1
ATOM 3707 O O . ALA B 1 9 ? 6.652 -4.637 8.875 1 91.44 9 ALA B O 1
ATOM 3708 N N . ASP B 1 10 ? 8.023 -6.242 8.289 1 91.62 10 ASP B N 1
ATOM 3709 C CA . ASP B 1 10 ? 6.984 -6.926 7.516 1 91.62 10 ASP B CA 1
ATOM 3710 C C . ASP B 1 10 ? 5.926 -7.527 8.438 1 91.62 10 ASP B C 1
ATOM 3712 O O . ASP B 1 10 ? 4.871 -7.973 7.973 1 91.62 10 ASP B O 1
ATOM 3716 N N . THR B 1 11 ? 6.168 -7.508 9.789 1 92.25 11 THR B N 1
ATOM 3717 C CA . THR B 1 11 ? 5.203 -8.078 10.727 1 92.25 11 THR B CA 1
ATOM 3718 C C . THR B 1 11 ? 4.555 -6.984 11.57 1 92.25 11 THR B C 1
ATOM 3720 O O . THR B 1 11 ? 3.836 -7.277 12.531 1 92.25 11 THR B O 1
ATOM 3723 N N . MET B 1 12 ? 4.84 -5.762 11.281 1 93.19 12 MET B N 1
ATOM 3724 C CA . MET B 1 12 ? 4.316 -4.645 12.07 1 93.19 12 MET B CA 1
ATOM 3725 C C . MET B 1 12 ? 3.74 -3.562 11.164 1 93.19 12 MET B C 1
ATOM 3727 O O . MET B 1 12 ? 4.074 -3.5 9.977 1 93.19 12 MET B O 1
ATOM 3731 N N . THR B 1 13 ? 2.867 -2.781 11.75 1 93.88 13 THR B N 1
ATOM 3732 C CA . THR B 1 13 ? 2.328 -1.599 11.086 1 93.88 13 THR B CA 1
ATOM 3733 C C . THR B 1 13 ? 2.707 -0.333 11.852 1 93.88 13 THR B C 1
ATOM 3735 O O . THR B 1 13 ? 3.09 -0.398 13.023 1 93.88 13 THR B O 1
ATOM 3738 N N . PRO B 1 14 ? 2.6 0.809 11.188 1 95.25 14 PRO B N 1
ATOM 3739 C CA . PRO B 1 14 ? 2.84 2.045 11.938 1 95.25 14 PRO B CA 1
ATOM 3740 C C . PRO B 1 14 ? 1.958 2.166 13.18 1 95.25 14 PRO B C 1
ATOM 3742 O O . PRO B 1 14 ? 2.416 2.639 14.227 1 95.25 14 PRO B O 1
ATOM 3745 N N . ILE B 1 15 ? 0.764 1.678 13.117 1 95.69 15 ILE B N 1
ATOM 3746 C CA . ILE B 1 15 ? -0.194 1.775 14.211 1 95.69 15 ILE B CA 1
ATOM 3747 C C . ILE B 1 15 ? 0.244 0.873 15.359 1 95.69 15 ILE B C 1
ATOM 3749 O O . ILE B 1 15 ? 0.261 1.296 16.516 1 95.69 15 ILE B O 1
ATOM 3753 N N . SER B 1 16 ? 0.62 -0.372 15.023 1 94.69 16 SER B N 1
ATOM 3754 C CA . SER B 1 16 ? 1.062 -1.272 16.078 1 94.69 16 SER B CA 1
ATOM 3755 C C . SER B 1 16 ? 2.328 -0.753 16.766 1 94.69 16 SER B C 1
ATOM 3757 O O . SER B 1 16 ? 2.465 -0.84 17.984 1 94.69 16 SER B O 1
ATOM 3759 N N . VAL B 1 17 ? 3.24 -0.203 15.945 1 96 17 VAL B N 1
ATOM 3760 C CA . VAL B 1 17 ? 4.477 0.343 16.5 1 96 17 VAL B CA 1
ATOM 3761 C C . VAL B 1 17 ? 4.156 1.505 17.438 1 96 17 VAL B C 1
ATOM 3763 O O . VAL B 1 17 ? 4.668 1.565 18.547 1 96 17 VAL B O 1
ATOM 3766 N N . TYR B 1 18 ? 3.303 2.391 17.016 1 97.25 18 TYR B N 1
ATOM 3767 C CA . TYR B 1 18 ? 2.916 3.535 17.828 1 97.25 18 TYR B CA 1
ATOM 3768 C C . TYR B 1 18 ? 2.32 3.08 19.156 1 97.25 18 TYR B C 1
ATOM 3770 O O . TYR B 1 18 ? 2.645 3.631 20.203 1 97.25 18 TYR B O 1
ATOM 3778 N N . LEU B 1 19 ? 1.469 2.086 19.078 1 95.75 19 LEU B N 1
ATOM 3779 C CA . LEU B 1 19 ? 0.765 1.603 20.266 1 95.75 19 LEU B CA 1
ATOM 3780 C C . LEU B 1 19 ? 1.728 0.916 21.234 1 95.75 19 LEU B C 1
ATOM 3782 O O . LEU B 1 19 ? 1.565 1.011 22.453 1 95.75 19 LEU B O 1
ATOM 3786 N N . ARG B 1 20 ? 2.744 0.264 20.688 1 94.81 20 ARG B N 1
ATOM 3787 C CA . ARG B 1 20 ? 3.643 -0.543 21.516 1 94.81 20 ARG B CA 1
ATOM 3788 C C . ARG B 1 20 ? 4.719 0.321 22.156 1 94.81 20 ARG B C 1
ATOM 3790 O O . ARG B 1 20 ? 5.23 -0.013 23.234 1 94.81 20 ARG B O 1
ATOM 3797 N N . LEU B 1 21 ? 5.043 1.404 21.531 1 96.75 21 LEU B N 1
ATOM 3798 C CA . LEU B 1 21 ? 6.074 2.285 22.062 1 96.75 21 LEU B CA 1
ATOM 3799 C C . LEU B 1 21 ? 5.594 2.961 23.344 1 96.75 21 LEU B C 1
ATOM 3801 O O . LEU B 1 21 ? 4.43 3.357 23.438 1 96.75 21 LEU B O 1
ATOM 3805 N N . LYS B 1 22 ? 6.547 3.051 24.219 1 94.81 22 LYS B N 1
ATOM 3806 C CA . LYS B 1 22 ? 6.301 3.781 25.453 1 94.81 22 LYS B CA 1
ATOM 3807 C C . LYS B 1 22 ? 6.992 5.141 25.438 1 94.81 22 LYS B C 1
ATOM 3809 O O . LYS B 1 22 ? 8.102 5.273 24.922 1 94.81 22 LYS B O 1
ATOM 3814 N N . GLY B 1 23 ? 6.297 6.16 25.766 1 95.44 23 GLY B N 1
ATOM 3815 C CA . GLY B 1 23 ? 6.879 7.492 25.812 1 95.44 23 GLY B CA 1
ATOM 3816 C C . GLY B 1 23 ? 5.84 8.594 25.891 1 95.44 23 GLY B C 1
ATOM 3817 O O . GLY B 1 23 ? 4.641 8.32 25.969 1 95.44 23 GLY B O 1
ATOM 3818 N N . LYS B 1 24 ? 6.391 9.828 25.922 1 97.06 24 LYS B N 1
ATOM 3819 C CA . LYS B 1 24 ? 5.52 10.992 26.031 1 97.06 24 LYS B CA 1
ATOM 3820 C C . LYS B 1 24 ? 5.496 11.797 24.734 1 97.06 24 LYS B C 1
ATOM 3822 O O . LYS B 1 24 ? 6.43 11.711 23.938 1 97.06 24 LYS B O 1
ATOM 3827 N N . ASN B 1 25 ? 4.395 12.555 24.578 1 98.44 25 ASN B N 1
ATOM 3828 C CA . ASN B 1 25 ? 4.254 13.461 23.453 1 98.44 25 ASN B CA 1
ATOM 3829 C C . ASN B 1 25 ? 4.645 12.781 22.141 1 98.44 25 ASN B C 1
ATOM 3831 O O . ASN B 1 25 ? 5.449 13.32 21.375 1 98.44 25 ASN B O 1
ATOM 3835 N N . LYS B 1 26 ? 4.078 11.609 21.953 1 98.25 26 LYS B N 1
ATOM 3836 C CA . LYS B 1 26 ? 4.355 10.859 20.719 1 98.25 26 LYS B CA 1
ATOM 3837 C C . LYS B 1 26 ? 3.674 11.5 19.516 1 98.25 26 LYS B C 1
ATOM 3839 O O . LYS B 1 26 ? 2.594 12.078 19.641 1 98.25 26 LYS B O 1
ATOM 3844 N N . VAL B 1 27 ? 4.289 11.344 18.375 1 98.75 27 VAL B N 1
ATOM 3845 C CA . VAL B 1 27 ? 3.727 11.805 17.109 1 98.75 27 VAL B CA 1
ATOM 3846 C C . VAL B 1 27 ? 3.859 10.711 16.062 1 98.75 27 VAL B C 1
ATOM 3848 O O . VAL B 1 27 ? 4.82 9.945 16.078 1 98.75 27 VAL B O 1
ATOM 3851 N N . ILE B 1 28 ? 2.873 10.594 15.227 1 98.31 28 ILE B N 1
ATOM 3852 C CA . ILE B 1 28 ? 2.945 9.734 14.047 1 98.31 28 ILE B CA 1
ATOM 3853 C C . ILE B 1 28 ? 2.537 10.523 12.805 1 98.31 28 ILE B C 1
ATOM 3855 O O . ILE B 1 28 ? 1.482 11.164 12.789 1 98.31 28 ILE B O 1
ATOM 3859 N N . LEU B 1 29 ? 3.428 10.625 11.883 1 97.5 29 LEU B N 1
ATOM 3860 C CA . LEU B 1 29 ? 3.193 11.195 10.555 1 97.5 29 LEU B CA 1
ATOM 3861 C C . LEU B 1 29 ? 3.184 10.102 9.492 1 97.5 29 LEU B C 1
ATOM 3863 O O . LEU B 1 29 ? 4.16 9.367 9.344 1 97.5 29 LEU B O 1
ATOM 3867 N N . GLU B 1 30 ? 2.029 10.023 8.82 1 93.62 30 GLU B N 1
ATOM 3868 C CA . GLU B 1 30 ? 1.9 9 7.793 1 93.62 30 GLU B CA 1
ATOM 3869 C C . GLU B 1 30 ? 1.573 9.609 6.434 1 93.62 30 GLU B C 1
ATOM 3871 O O . GLU B 1 30 ? 0.928 10.664 6.359 1 93.62 30 GLU B O 1
ATOM 3876 N N . SER B 1 31 ? 2.166 8.945 5.453 1 80.06 31 SER B N 1
ATOM 3877 C CA . SER B 1 31 ? 1.794 9.32 4.094 1 80.06 31 SER B CA 1
ATOM 3878 C C . SER B 1 31 ? 1.258 8.125 3.314 1 80.06 31 SER B C 1
ATOM 3880 O O . SER B 1 31 ? 1.741 7.004 3.477 1 80.06 31 SER B O 1
ATOM 3882 N N . ILE B 1 32 ? 0.063 8.227 2.859 1 64.31 32 ILE B N 1
ATOM 3883 C CA . ILE B 1 32 ? -0.449 7.16 2.012 1 64.31 32 ILE B CA 1
ATOM 3884 C C . ILE B 1 32 ? 0.041 7.359 0.578 1 64.31 32 ILE B C 1
ATOM 3886 O O . ILE B 1 32 ? 0.009 8.477 0.054 1 64.31 32 ILE B O 1
ATOM 3890 N N . PRO B 1 33 ? 0.654 6.297 0.122 1 53.66 33 PRO B N 1
ATOM 3891 C CA . PRO B 1 33 ? 1.221 6.426 -1.223 1 53.66 33 PRO B CA 1
ATOM 3892 C C . PRO B 1 33 ? 0.197 6.898 -2.252 1 53.66 33 PRO B C 1
ATOM 3894 O O . PRO B 1 33 ? -0.958 6.465 -2.225 1 53.66 33 PRO B O 1
ATOM 3897 N N . ARG B 1 34 ? 0.406 8.039 -2.93 1 48.78 34 ARG B N 1
ATOM 3898 C CA . ARG B 1 34 ? -0.266 8.398 -4.172 1 48.78 34 ARG B CA 1
ATOM 3899 C C . ARG B 1 34 ? 0.071 7.414 -5.285 1 48.78 34 ARG B C 1
ATOM 3901 O O . ARG B 1 34 ? 1.073 6.699 -5.207 1 48.78 34 ARG B O 1
ATOM 3908 N N . GLU B 1 35 ? -0.812 7.109 -6.125 1 47.19 35 GLU B N 1
ATOM 3909 C CA . GLU B 1 35 ? -0.51 6.238 -7.258 1 47.19 35 GLU B CA 1
ATOM 3910 C C . GLU B 1 35 ? 0.919 6.449 -7.75 1 47.19 35 GLU B C 1
ATOM 3912 O O . GLU B 1 35 ? 1.596 5.496 -8.133 1 47.19 35 GLU B O 1
ATOM 3917 N N . ASN B 1 36 ? 1.297 7.844 -7.844 1 43.81 36 ASN B N 1
ATOM 3918 C CA . ASN B 1 36 ? 2.627 8.102 -8.383 1 43.81 36 ASN B CA 1
ATOM 3919 C C . ASN B 1 36 ? 3.617 8.477 -7.285 1 43.81 36 ASN B C 1
ATOM 3921 O O . ASN B 1 36 ? 4.816 8.609 -7.543 1 43.81 36 ASN B O 1
ATOM 3925 N N . ASP B 1 37 ? 3.039 8.875 -6.27 1 49.72 37 ASP B N 1
ATOM 3926 C CA . ASP B 1 37 ? 3.885 9.492 -5.25 1 49.72 37 ASP B CA 1
ATOM 3927 C C . ASP B 1 37 ? 4.336 8.461 -4.219 1 49.72 37 ASP B C 1
ATOM 3929 O O . ASP B 1 37 ? 3.551 7.602 -3.809 1 49.72 37 ASP B O 1
ATOM 3933 N N . GLN B 1 38 ? 5.562 8.078 -4.258 1 50.31 38 GLN B N 1
ATOM 3934 C CA . GLN B 1 38 ? 6.234 7.129 -3.373 1 50.31 38 GLN B CA 1
ATOM 3935 C C . GLN B 1 38 ? 6.109 7.559 -1.914 1 50.31 38 GLN B C 1
ATOM 3937 O O . GLN B 1 38 ? 6.992 8.234 -1.383 1 50.31 38 GLN B O 1
ATOM 3942 N N . SER B 1 39 ? 4.895 7.777 -1.459 1 62.31 39 SER B N 1
ATOM 3943 C CA . SER B 1 39 ? 4.938 7.859 -0.002 1 62.31 39 SER B CA 1
ATOM 3944 C C . SER B 1 39 ? 5.656 6.652 0.598 1 62.31 39 SER B C 1
ATOM 3946 O O . SER B 1 39 ? 5.09 5.562 0.671 1 62.31 39 SER B O 1
ATOM 3948 N N . ARG B 1 40 ? 6.844 6.887 0.866 1 79.38 40 ARG B N 1
ATOM 3949 C CA . ARG B 1 40 ? 7.781 5.824 1.222 1 79.38 40 ARG B CA 1
ATOM 3950 C C . ARG B 1 40 ? 7.906 5.691 2.734 1 79.38 40 ARG B C 1
ATOM 3952 O O . ARG B 1 40 ? 8.094 4.59 3.252 1 79.38 40 ARG B O 1
ATOM 3959 N N . PHE B 1 41 ? 7.566 6.848 3.479 1 91.12 41 PHE B N 1
ATOM 3960 C CA . PHE B 1 41 ? 7.98 6.762 4.875 1 91.12 41 PHE B CA 1
ATOM 3961 C C . PHE B 1 41 ? 6.828 7.121 5.805 1 91.12 41 PHE B C 1
ATOM 3963 O O . PHE B 1 41 ? 5.945 7.898 5.434 1 91.12 41 PHE B O 1
ATOM 3970 N N . SER B 1 42 ? 6.777 6.551 6.945 1 95.12 42 SER B N 1
ATOM 3971 C CA . SER B 1 42 ? 6.066 7.02 8.133 1 95.12 42 SER B CA 1
ATOM 3972 C C . SER B 1 42 ? 7.035 7.328 9.266 1 95.12 42 SER B C 1
ATOM 3974 O O . SER B 1 42 ? 8.039 6.633 9.445 1 95.12 42 SER B O 1
ATOM 3976 N N . ILE B 1 43 ? 6.742 8.359 10.031 1 97.31 43 ILE B N 1
ATOM 3977 C CA . ILE B 1 43 ? 7.629 8.82 11.094 1 97.31 43 ILE B CA 1
ATOM 3978 C C . ILE B 1 43 ? 6.91 8.727 12.438 1 97.31 43 ILE B C 1
ATOM 3980 O O . ILE B 1 43 ? 5.793 9.227 12.586 1 97.31 43 ILE B O 1
ATOM 3984 N N . ILE B 1 44 ? 7.512 8.086 13.367 1 98.38 44 ILE B N 1
ATOM 3985 C CA . ILE B 1 44 ? 7.078 8.109 14.758 1 98.38 44 ILE B CA 1
ATOM 3986 C C . ILE B 1 44 ? 8.18 8.703 15.633 1 98.38 44 ILE B C 1
ATOM 3988 O O . ILE B 1 44 ? 9.336 8.273 15.562 1 98.38 44 ILE B O 1
ATOM 3992 N N . ALA B 1 45 ? 7.863 9.695 16.375 1 98.69 45 ALA B N 1
ATOM 3993 C CA . ALA B 1 45 ? 8.812 10.305 17.297 1 98.69 45 ALA B CA 1
ATOM 3994 C C . ALA B 1 45 ? 8.258 10.344 18.719 1 98.69 45 ALA B C 1
ATOM 3996 O O . ALA B 1 45 ? 7.039 10.367 18.906 1 98.69 45 ALA B O 1
ATOM 3997 N N . LEU B 1 46 ? 9.172 10.297 19.703 1 98.44 46 LEU B N 1
ATOM 3998 C CA . LEU B 1 46 ? 8.719 10.258 21.078 1 98.44 46 LEU B CA 1
ATOM 3999 C C . LEU B 1 46 ? 9.734 10.914 22.016 1 98.44 46 LEU B C 1
ATOM 4001 O O . LEU B 1 46 ? 10.906 11.07 21.641 1 98.44 46 LEU B O 1
ATOM 4005 N N . ASN B 1 47 ? 9.273 11.336 23.125 1 98.12 47 ASN B N 1
ATOM 4006 C CA . ASN B 1 47 ? 10.078 11.906 24.203 1 98.12 47 ASN B CA 1
ATOM 4007 C C . ASN B 1 47 ? 10.859 13.125 23.719 1 98.12 47 ASN B C 1
ATOM 4009 O O . ASN B 1 47 ? 12.086 13.141 23.766 1 98.12 47 ASN B O 1
ATOM 4013 N N . PRO B 1 48 ? 10.102 14.211 23.344 1 98.5 48 PRO B N 1
ATOM 4014 C CA . PRO B 1 48 ? 10.805 15.422 22.938 1 98.5 48 PRO B CA 1
ATOM 4015 C C . PRO B 1 48 ? 11.695 15.992 24.047 1 98.5 48 PRO B C 1
ATOM 4017 O O . PRO B 1 48 ? 11.344 15.93 25.219 1 98.5 48 PRO B O 1
ATOM 4020 N N . VAL B 1 49 ? 12.758 16.625 23.609 1 97.94 49 VAL B N 1
ATOM 4021 C CA . VAL B 1 49 ? 13.734 17.109 24.594 1 97.94 49 VAL B CA 1
ATOM 4022 C C . VAL B 1 49 ? 13.523 18.594 24.844 1 97.94 49 VAL B C 1
ATOM 4024 O O . VAL B 1 49 ? 14.016 19.141 25.828 1 97.94 49 VAL B O 1
ATOM 4027 N N . LYS B 1 50 ? 12.82 19.25 23.938 1 97.81 50 LYS B N 1
ATOM 4028 C CA . LYS B 1 50 ? 12.469 20.656 24.094 1 97.81 50 LYS B CA 1
ATOM 4029 C C . LYS B 1 50 ? 11.062 20.922 23.578 1 97.81 50 LYS B C 1
ATOM 4031 O O . LYS B 1 50 ? 10.586 20.25 22.656 1 97.81 50 LYS B O 1
ATOM 4036 N N . HIS B 1 51 ? 10.438 21.875 24.188 1 98.19 51 HIS B N 1
ATOM 4037 C CA . HIS B 1 51 ? 9.148 22.422 23.766 1 98.19 51 HIS B CA 1
ATOM 4038 C C . HIS B 1 51 ? 9.273 23.891 23.375 1 98.19 51 HIS B C 1
ATOM 4040 O O . HIS B 1 51 ? 9.602 24.734 24.219 1 98.19 51 HIS B O 1
ATOM 4046 N N . ILE B 1 52 ? 9.062 24.188 22.125 1 97.62 52 ILE B N 1
ATOM 4047 C CA . ILE B 1 52 ? 9.164 25.547 21.625 1 97.62 52 ILE B CA 1
ATOM 4048 C C . ILE B 1 52 ? 7.77 26.094 21.312 1 97.62 52 ILE B C 1
ATOM 4050 O O . ILE B 1 52 ? 7.094 25.625 20.406 1 97.62 52 ILE B O 1
ATOM 4054 N N . LYS B 1 53 ? 7.398 27.109 22.062 1 97.06 53 LYS B N 1
ATOM 4055 C CA . LYS B 1 53 ? 6.062 27.688 21.922 1 97.06 53 LYS B CA 1
ATOM 4056 C C . LYS B 1 53 ? 6.133 29.172 21.578 1 97.06 53 LYS B C 1
ATOM 4058 O O . LYS B 1 53 ? 7.02 29.875 22.062 1 97.06 53 LYS B O 1
ATOM 4063 N N . PHE B 1 54 ? 5.305 29.562 20.688 1 96.12 54 PHE B N 1
ATOM 4064 C CA . PHE B 1 54 ? 5.066 30.969 20.375 1 96.12 54 PHE B CA 1
ATOM 4065 C C . PHE B 1 54 ? 3.604 31.328 20.609 1 96.12 54 PHE B C 1
ATOM 4067 O O . PHE B 1 54 ? 2.713 30.781 19.953 1 96.12 54 PHE B O 1
ATOM 4074 N N . THR B 1 55 ? 3.346 32.188 21.578 1 92.81 55 THR B N 1
ATOM 4075 C CA . THR B 1 55 ? 1.99 32.562 21.938 1 92.81 55 THR B CA 1
ATOM 4076 C C . THR B 1 55 ? 1.894 34.094 22.094 1 92.81 55 THR B C 1
ATOM 4078 O O . THR B 1 55 ? 2.578 34.656 22.938 1 92.81 55 THR B O 1
ATOM 4081 N N . ASP B 1 56 ? 1.089 34.656 21.281 1 88.38 56 ASP B N 1
ATOM 4082 C CA . ASP B 1 56 ? 0.821 36.094 21.375 1 88.38 56 ASP B CA 1
ATOM 4083 C C . ASP B 1 56 ? 2.119 36.906 21.359 1 88.38 56 ASP B C 1
ATOM 4085 O O . ASP B 1 56 ? 2.336 37.75 22.203 1 88.38 56 ASP B O 1
ATOM 4089 N N . GLY B 1 57 ? 2.953 36.438 20.516 1 88.69 57 GLY B N 1
ATOM 4090 C CA . GLY B 1 57 ? 4.176 37.188 20.312 1 88.69 57 GLY B CA 1
ATOM 4091 C C . GLY B 1 57 ? 5.293 36.812 21.25 1 88.69 57 GLY B C 1
ATOM 4092 O O . GLY B 1 57 ? 6.395 37.344 21.188 1 88.69 57 GLY B O 1
ATOM 4093 N N . ILE B 1 58 ? 5.027 35.875 22.109 1 92.69 58 ILE B N 1
ATOM 4094 C CA . ILE B 1 58 ? 6.023 35.5 23.109 1 92.69 58 ILE B CA 1
ATOM 4095 C C . ILE B 1 58 ? 6.566 34.094 22.766 1 92.69 58 ILE B C 1
ATOM 4097 O O . ILE B 1 58 ? 5.801 33.156 22.656 1 92.69 58 ILE B O 1
ATOM 4101 N N . LEU B 1 59 ? 7.867 34.062 22.641 1 96 59 LEU B N 1
ATOM 4102 C CA . LEU B 1 59 ? 8.555 32.812 22.375 1 96 59 LEU B CA 1
ATOM 4103 C C . LEU B 1 59 ? 9.086 32.188 23.656 1 96 59 LEU B C 1
ATOM 4105 O O . LEU B 1 59 ? 9.672 32.906 24.484 1 96 59 LEU B O 1
ATOM 4109 N N . SER B 1 60 ? 8.836 30.969 23.875 1 96.56 60 SER B N 1
ATOM 4110 C CA . SER B 1 60 ? 9.336 30.281 25.062 1 96.56 60 SER B CA 1
ATOM 4111 C C . SER B 1 60 ? 9.891 28.906 24.688 1 96.56 60 SER B C 1
ATOM 4113 O O . SER B 1 60 ? 9.43 28.266 23.75 1 96.56 60 SER B O 1
ATOM 4115 N N . VAL B 1 61 ? 10.891 28.484 25.375 1 96.75 61 VAL B N 1
ATOM 4116 C CA . VAL B 1 61 ? 11.469 27.156 25.297 1 96.75 61 VAL B CA 1
ATOM 4117 C C . VAL B 1 61 ? 11.375 26.469 26.672 1 96.75 61 VAL B C 1
ATOM 4119 O O . VAL B 1 61 ? 11.93 26.969 27.656 1 96.75 61 VAL B O 1
ATOM 4122 N N . ASN B 1 62 ? 10.734 25.422 26.734 1 96.31 62 ASN B N 1
ATOM 4123 C CA . ASN B 1 62 ? 10.484 24.734 28.016 1 96.31 62 ASN B CA 1
ATOM 4124 C C . ASN B 1 62 ? 9.906 25.703 29.047 1 96.31 62 ASN B C 1
ATOM 4126 O O . ASN B 1 62 ? 10.391 25.75 30.188 1 96.31 62 ASN B O 1
ATOM 4130 N N . ASP B 1 63 ? 9.086 26.562 28.562 1 91.31 63 ASP B N 1
ATOM 4131 C CA . ASP B 1 63 ? 8.312 27.484 29.375 1 91.31 63 ASP B CA 1
ATOM 4132 C C . ASP B 1 63 ? 9.18 28.641 29.875 1 91.31 63 ASP B C 1
ATOM 4134 O O . ASP B 1 63 ? 8.758 29.406 30.75 1 91.31 63 ASP B O 1
ATOM 4138 N N . GLU B 1 64 ? 10.352 28.688 29.359 1 94.75 64 GLU B N 1
ATOM 4139 C CA . GLU B 1 64 ? 11.188 29.859 29.609 1 94.75 64 GLU B CA 1
ATOM 4140 C C . GLU B 1 64 ? 11.117 30.844 28.453 1 94.75 64 GLU B C 1
ATOM 4142 O O . GLU B 1 64 ? 11.336 30.469 27.297 1 94.75 64 GLU B O 1
ATOM 4147 N N . ILE B 1 65 ? 10.852 32 28.766 1 94.19 65 ILE B N 1
ATOM 4148 C CA . ILE B 1 65 ? 10.656 33.031 27.75 1 94.19 65 ILE B CA 1
ATOM 4149 C C . ILE B 1 65 ? 12 33.375 27.094 1 94.19 65 ILE B C 1
ATOM 4151 O O . ILE B 1 65 ? 13 33.562 27.797 1 94.19 65 ILE B O 1
ATOM 4155 N N . ILE B 1 66 ? 11.969 33.219 25.844 1 88.75 66 ILE B N 1
ATOM 4156 C CA . ILE B 1 66 ? 13.141 33.594 25.062 1 88.75 66 ILE B CA 1
ATOM 4157 C C . ILE B 1 66 ? 12.945 34.969 24.453 1 88.75 66 ILE B C 1
ATOM 4159 O O . ILE B 1 66 ? 11.828 35.344 24.078 1 88.75 66 ILE B O 1
ATOM 4163 N N . SER B 1 67 ? 13.641 36 24.625 1 74.19 67 SER B N 1
ATOM 4164 C CA . SER B 1 67 ? 13.477 37.375 24.234 1 74.19 67 SER B CA 1
ATOM 4165 C C . SER B 1 67 ? 13.5 37.562 22.719 1 74.19 67 SER B C 1
ATOM 4167 O O . SER B 1 67 ? 13.992 36.688 22 1 74.19 67 SER B O 1
ATOM 4169 N N . ASP B 1 68 ? 12.891 38.75 22.109 1 69.12 68 ASP B N 1
ATOM 4170 C CA . ASP B 1 68 ? 12.672 39.5 20.859 1 69.12 68 ASP B CA 1
ATOM 4171 C C . ASP B 1 68 ? 13.133 38.719 19.656 1 69.12 68 ASP B C 1
ATOM 4173 O O . ASP B 1 68 ? 13.375 39.281 18.578 1 69.12 68 ASP B O 1
ATOM 4177 N N . GLU B 1 69 ? 12.938 37.312 19.703 1 78.38 69 GLU B N 1
ATOM 4178 C CA . GLU B 1 69 ? 13.398 36.594 18.516 1 78.38 69 GLU B CA 1
ATOM 4179 C C . GLU B 1 69 ? 12.227 36.188 17.641 1 78.38 69 GLU B C 1
ATOM 4181 O O . GLU B 1 69 ? 11.125 35.906 18.141 1 78.38 69 GLU B O 1
ATOM 4186 N N . ASN B 1 70 ? 12.484 36.312 16.359 1 88.62 70 ASN B N 1
ATOM 4187 C CA . ASN B 1 70 ? 11.594 35.656 15.398 1 88.62 70 ASN B CA 1
ATOM 4188 C C . ASN B 1 70 ? 11.53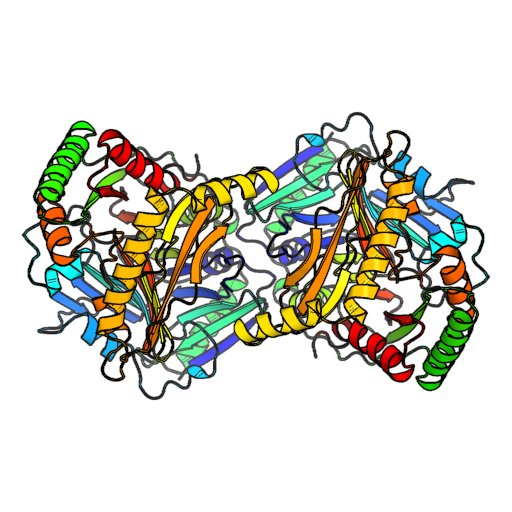9 34.156 15.602 1 88.62 70 ASN B C 1
ATOM 4190 O O . ASN B 1 70 ? 12.57 33.5 15.555 1 88.62 70 ASN B O 1
ATOM 4194 N N . PRO B 1 71 ? 10.344 33.688 15.945 1 93.31 71 PRO B N 1
ATOM 4195 C CA . PRO B 1 71 ? 10.266 32.281 16.297 1 93.31 71 PRO B CA 1
ATOM 4196 C C . PRO B 1 71 ? 10.758 31.344 15.188 1 93.31 71 PRO B C 1
ATOM 4198 O O . PRO B 1 71 ? 11.328 30.297 15.461 1 93.31 71 PRO B O 1
ATOM 4201 N N . MET B 1 72 ? 10.594 31.734 13.898 1 94.38 72 MET B N 1
ATOM 4202 C CA . MET B 1 72 ? 11.023 30.891 12.781 1 94.38 72 MET B CA 1
ATOM 4203 C C . MET B 1 72 ? 12.547 30.859 12.688 1 94.38 72 MET B C 1
ATOM 4205 O O . MET B 1 72 ? 13.125 29.781 12.492 1 94.38 72 MET B O 1
ATOM 4209 N N . GLU B 1 73 ? 13.102 31.984 12.789 1 93.19 73 GLU B N 1
ATOM 4210 C CA . GLU B 1 73 ? 14.555 32.062 12.766 1 93.19 73 GLU B CA 1
ATOM 4211 C C . GLU B 1 73 ? 15.164 31.312 13.953 1 93.19 73 GLU B C 1
ATOM 4213 O O . GLU B 1 73 ? 16.172 30.625 13.805 1 93.19 73 GLU B O 1
ATOM 4218 N N . PHE B 1 74 ? 14.562 31.547 15.109 1 95.06 74 PHE B N 1
ATOM 4219 C CA . PHE B 1 74 ? 15.031 30.859 16.312 1 95.06 74 PHE B CA 1
ATOM 4220 C C . PHE B 1 74 ? 15 29.359 16.125 1 95.06 74 PHE B C 1
ATOM 4222 O O . PHE B 1 74 ? 15.969 28.656 16.438 1 95.06 74 PHE B O 1
ATOM 4229 N N . LEU B 1 75 ? 13.883 28.844 15.602 1 96.06 75 LEU B N 1
ATOM 4230 C CA . LEU B 1 75 ? 13.719 27.406 15.383 1 96.06 75 LEU B CA 1
ATOM 4231 C C . LEU B 1 75 ? 14.781 26.875 14.422 1 96.06 75 LEU B C 1
ATOM 4233 O O . LEU B 1 75 ? 15.344 25.812 14.648 1 96.06 75 LEU B O 1
ATOM 4237 N N . GLU B 1 76 ? 15.023 27.625 13.375 1 95.12 76 GLU B N 1
ATOM 4238 C CA . GLU B 1 76 ? 16.016 27.234 12.383 1 95.12 76 GLU B CA 1
ATOM 4239 C C . GLU B 1 76 ? 17.406 27.094 13.023 1 95.12 76 GLU B C 1
ATOM 4241 O O . GLU B 1 76 ? 18.078 26.094 12.812 1 95.12 76 GLU B O 1
ATOM 4246 N N . LYS B 1 77 ? 17.75 28.031 13.781 1 93.62 77 LYS B N 1
ATOM 4247 C CA . LYS B 1 77 ? 19.062 28.047 14.43 1 93.62 77 LYS B CA 1
ATOM 4248 C C . LYS B 1 77 ? 19.172 26.922 15.453 1 93.62 77 LYS B C 1
ATOM 4250 O O . LYS B 1 77 ? 20.25 26.312 15.602 1 93.62 77 LYS B O 1
ATOM 4255 N N . LEU B 1 78 ? 18.094 26.75 16.109 1 94.62 78 LEU B N 1
ATOM 4256 C CA . LEU B 1 78 ? 18.094 25.734 17.156 1 94.62 78 LEU B CA 1
ATOM 4257 C C . LEU B 1 78 ? 18.188 24.328 16.562 1 94.62 78 LEU B C 1
ATOM 4259 O O . LEU B 1 78 ? 18.891 23.469 17.094 1 94.62 78 LEU B O 1
ATOM 4263 N N . VAL B 1 79 ? 17.531 24.062 15.461 1 96.19 79 VAL B N 1
ATOM 4264 C CA . VAL B 1 79 ? 17.328 22.719 14.938 1 96.19 79 VAL B CA 1
ATOM 4265 C C . VAL B 1 79 ? 18.469 22.359 13.984 1 96.19 79 VAL B C 1
ATOM 4267 O O . VAL B 1 79 ? 19.016 21.25 14.039 1 96.19 79 VAL B O 1
ATOM 4270 N N . CYS B 1 80 ? 18.828 23.281 13.125 1 94.12 80 CYS B N 1
ATOM 4271 C CA . CYS B 1 80 ? 19.719 22.953 12.023 1 94.12 80 CYS B CA 1
ATOM 4272 C C . CYS B 1 80 ? 21.172 22.953 12.484 1 94.12 80 CYS B C 1
ATOM 4274 O O . CYS B 1 80 ? 21.609 23.859 13.203 1 94.12 80 CYS B O 1
ATOM 4276 N N . GLN B 1 81 ? 21.797 21.859 12.102 1 87.12 81 GLN B N 1
ATOM 4277 C CA . GLN B 1 81 ? 23.219 21.719 12.406 1 87.12 81 GLN B CA 1
ATOM 4278 C C . GLN B 1 81 ? 24.047 21.641 11.133 1 87.12 81 GLN B C 1
ATOM 4280 O O . GLN B 1 81 ? 23.641 21.016 10.148 1 87.12 81 GLN B O 1
ATOM 4285 N N . PRO B 1 82 ? 25.125 22.391 11 1 70.12 82 PRO B N 1
ATOM 4286 C CA . PRO B 1 82 ? 25.953 22.438 9.789 1 70.12 82 PRO B CA 1
ATOM 4287 C C . PRO B 1 82 ? 26.406 21.047 9.328 1 70.12 82 PRO B C 1
ATOM 4289 O O . PRO B 1 82 ? 26.406 20.766 8.133 1 70.12 82 PRO B O 1
ATOM 4292 N N . GLU B 1 83 ? 27.219 20.234 10.055 1 62.66 83 GLU B N 1
ATOM 4293 C CA . GLU B 1 83 ? 27.938 19.047 9.609 1 62.66 83 GLU B CA 1
ATOM 4294 C C . GLU B 1 83 ? 27.016 17.812 9.602 1 62.66 83 GLU B C 1
ATOM 4296 O O . GLU B 1 83 ? 27.141 16.938 10.469 1 62.66 83 GLU B O 1
ATOM 4301 N N . SER B 1 84 ? 25.812 17.969 9.031 1 61.34 84 SER B N 1
ATOM 4302 C CA . SER B 1 84 ? 24.984 16.781 9.242 1 61.34 84 SER B CA 1
ATOM 4303 C C . SER B 1 84 ? 25.25 15.719 8.18 1 61.34 84 SER B C 1
ATOM 4305 O O . SER B 1 84 ? 25.234 16.016 6.984 1 61.34 84 SER B O 1
ATOM 4307 N N . THR B 1 85 ? 26.031 14.609 8.531 1 62.78 85 THR B N 1
ATOM 4308 C CA . THR B 1 85 ? 26.281 13.43 7.707 1 62.78 85 THR B CA 1
ATOM 4309 C C . THR B 1 85 ? 24.984 12.688 7.418 1 62.78 85 THR B C 1
ATOM 4311 O O . THR B 1 85 ? 25 11.562 6.914 1 62.78 85 THR B O 1
ATOM 4314 N N . ASP B 1 86 ? 23.906 13.383 7.707 1 66.62 86 ASP B N 1
ATOM 4315 C CA . ASP B 1 86 ? 22.641 12.672 7.602 1 66.62 86 ASP B CA 1
ATOM 4316 C C . ASP B 1 86 ? 22.219 12.523 6.141 1 66.62 86 ASP B C 1
ATOM 4318 O O . ASP B 1 86 ? 21.375 11.672 5.816 1 66.62 86 ASP B O 1
ATOM 4322 N N . GLU B 1 87 ? 22.812 13.289 5.289 1 60.06 87 GLU B N 1
ATOM 4323 C CA . GLU B 1 87 ? 22.438 13.227 3.881 1 60.06 87 GLU B CA 1
ATOM 4324 C C . GLU B 1 87 ? 22.672 11.836 3.307 1 60.06 87 GLU B C 1
ATOM 4326 O O . GLU B 1 87 ? 22 11.43 2.352 1 60.06 87 GLU B O 1
ATOM 4331 N N . ASN B 1 88 ? 23.438 11.117 3.996 1 67.81 88 ASN B N 1
ATOM 4332 C CA . ASN B 1 88 ? 23.781 9.797 3.473 1 67.81 88 ASN B CA 1
ATOM 4333 C C . ASN B 1 88 ? 22.766 8.742 3.898 1 67.81 88 ASN B C 1
ATOM 4335 O O . ASN B 1 88 ? 22.781 7.621 3.383 1 67.81 88 ASN B O 1
ATOM 4339 N N . LEU B 1 89 ? 21.812 9.078 4.758 1 76.06 89 LEU B N 1
ATOM 4340 C CA . LEU B 1 89 ? 20.891 8.078 5.273 1 76.06 89 LEU B CA 1
ATOM 4341 C C . LEU B 1 89 ? 19.594 8.07 4.473 1 76.06 89 LEU B C 1
ATOM 4343 O O . LEU B 1 89 ? 18.859 7.074 4.477 1 76.06 89 LEU B O 1
ATOM 4347 N N . ASP B 1 90 ? 19.391 8.617 3.447 1 84.25 90 ASP B N 1
ATOM 4348 C CA . ASP B 1 90 ? 18.156 8.695 2.656 1 84.25 90 ASP B CA 1
ATOM 4349 C C . ASP B 1 90 ? 16.922 8.555 3.543 1 84.25 90 ASP B C 1
ATOM 4351 O O . ASP B 1 90 ? 16.078 7.695 3.301 1 84.25 90 ASP B O 1
ATOM 4355 N N . LEU B 1 91 ? 16.781 9.258 4.629 1 90.81 91 LEU B N 1
ATOM 4356 C CA . LEU B 1 91 ? 15.664 9.281 5.566 1 90.81 91 LEU B CA 1
ATOM 4357 C C . LEU B 1 91 ? 15.031 10.664 5.629 1 90.81 91 LEU B C 1
ATOM 4359 O O . LEU B 1 91 ? 15.734 11.68 5.527 1 90.81 91 LEU B O 1
ATOM 4363 N N . PRO B 1 92 ? 13.844 10.711 5.781 1 91.12 92 PRO B N 1
ATOM 4364 C CA . PRO B 1 92 ? 13.156 12 5.832 1 91.12 92 PRO B CA 1
ATOM 4365 C C . PRO B 1 92 ? 13.43 12.766 7.125 1 91.12 92 PRO B C 1
ATOM 4367 O O . PRO B 1 92 ? 13.336 13.992 7.152 1 91.12 92 PRO B O 1
ATOM 4370 N N . PHE B 1 93 ? 13.781 12.055 8.211 1 93.38 93 PHE B N 1
ATOM 4371 C CA . PHE B 1 93 ? 13.898 12.633 9.547 1 93.38 93 PHE B CA 1
ATOM 4372 C C . PHE B 1 93 ? 14.883 11.844 10.398 1 93.38 93 PHE B C 1
ATOM 4374 O O . PHE B 1 93 ? 14.852 10.609 10.406 1 93.38 93 PHE B O 1
ATOM 4381 N N . THR B 1 94 ? 15.781 12.438 11.031 1 92.19 94 THR B N 1
ATOM 4382 C CA . THR B 1 94 ? 16.672 11.812 11.992 1 92.19 94 THR B CA 1
ATOM 4383 C C . THR B 1 94 ? 16.5 12.422 13.383 1 92.19 94 THR B C 1
ATOM 4385 O O . THR B 1 94 ? 16.203 11.719 14.344 1 92.19 94 THR B O 1
ATOM 4388 N N . SER B 1 95 ? 16.625 13.672 13.469 1 95.5 95 SER B N 1
ATOM 4389 C CA . SER B 1 95 ? 16.312 14.508 14.625 1 95.5 95 SER B CA 1
ATOM 4390 C C . SER B 1 95 ? 15.891 15.906 14.188 1 95.5 95 SER B C 1
ATOM 4392 O O . SER B 1 95 ? 16.266 16.359 13.109 1 95.5 95 SER B O 1
ATOM 4394 N N . GLY B 1 96 ? 15.078 16.438 14.977 1 97.75 96 GLY B N 1
ATOM 4395 C CA . GLY B 1 96 ? 14.57 17.75 14.602 1 97.75 96 GLY B CA 1
ATOM 4396 C C . GLY B 1 96 ? 13.25 18.094 15.266 1 97.75 96 GLY B C 1
ATOM 4397 O O . GLY B 1 96 ? 12.914 17.547 16.312 1 97.75 96 GLY B O 1
ATOM 4398 N N . ALA B 1 97 ? 12.633 19.094 14.672 1 98.69 97 ALA B N 1
ATOM 4399 C CA . ALA B 1 97 ? 11.398 19.625 15.25 1 98.69 97 ALA B CA 1
ATOM 4400 C C . ALA B 1 97 ? 10.172 19.141 14.492 1 98.69 97 ALA B C 1
ATOM 4402 O O . ALA B 1 97 ? 10.164 19.125 13.258 1 98.69 97 ALA B O 1
ATOM 4403 N N . ILE B 1 98 ? 9.188 18.625 15.219 1 98.81 98 ILE B N 1
ATOM 4404 C CA . ILE B 1 98 ? 7.879 18.281 14.664 1 98.81 98 ILE B CA 1
ATOM 4405 C C . ILE B 1 98 ? 6.793 19.094 15.375 1 98.81 98 ILE B C 1
ATOM 4407 O O . ILE B 1 98 ? 6.809 19.234 16.594 1 98.81 98 ILE B O 1
ATOM 4411 N N . GLY B 1 99 ? 5.926 19.703 14.609 1 98.75 99 GLY B N 1
ATOM 4412 C CA . GLY B 1 99 ? 4.863 20.516 15.195 1 98.75 99 GLY B CA 1
ATOM 4413 C C . GLY B 1 99 ? 4.078 21.312 14.164 1 98.75 99 GLY B C 1
ATOM 4414 O O . GLY B 1 99 ? 3.785 20.797 13.078 1 98.75 99 GLY B O 1
ATOM 4415 N N . TYR B 1 100 ? 3.621 22.516 14.648 1 98.75 100 TYR B N 1
ATOM 4416 C CA . TYR B 1 100 ? 2.805 23.297 13.734 1 98.75 100 TYR B CA 1
ATOM 4417 C C . TYR B 1 100 ? 3.096 24.781 13.883 1 98.75 100 TYR B C 1
ATOM 4419 O O . TYR B 1 100 ? 3.641 25.219 14.898 1 98.75 100 TYR B O 1
ATOM 4427 N N . ALA B 1 101 ? 2.867 25.484 12.828 1 98.38 101 ALA B N 1
ATOM 4428 C CA . ALA B 1 101 ? 2.688 26.922 12.805 1 98.38 101 ALA B CA 1
ATOM 4429 C C . ALA B 1 101 ? 1.251 27.297 12.438 1 98.38 101 ALA B C 1
ATOM 4431 O O . ALA B 1 101 ? 0.791 27 11.336 1 98.38 101 ALA B O 1
ATOM 4432 N N . GLY B 1 102 ? 0.612 27.922 13.336 1 98 102 GLY B N 1
ATOM 4433 C CA . GLY B 1 102 ? -0.8 28.219 13.148 1 98 102 GLY B CA 1
ATOM 4434 C C . GLY B 1 102 ? -1.05 29.297 12.102 1 98 102 GLY B C 1
ATOM 4435 O O . GLY B 1 102 ? -0.13 30.016 11.719 1 98 102 GLY B O 1
ATOM 4436 N N . PHE B 1 103 ? -2.27 29.422 11.719 1 97.69 103 PHE B N 1
ATOM 4437 C CA . PHE B 1 103 ? -2.715 30.375 10.711 1 97.69 103 PHE B CA 1
ATOM 4438 C C . PHE B 1 103 ? -2.404 31.797 11.148 1 97.69 103 PHE B C 1
ATOM 4440 O O . PHE B 1 103 ? -1.956 32.625 10.344 1 97.69 103 PHE B O 1
ATOM 4447 N N . ASP B 1 104 ? -2.465 32.062 12.367 1 96.25 104 ASP B N 1
ATOM 4448 C CA . ASP B 1 104 ? -2.438 33.438 12.891 1 96.25 104 ASP B CA 1
ATOM 4449 C C . ASP B 1 104 ? -1.004 33.938 13.016 1 96.25 104 ASP B C 1
ATOM 4451 O O . ASP B 1 104 ? -0.781 35.125 13.266 1 96.25 104 ASP B O 1
ATOM 4455 N N . THR B 1 105 ? -0.094 33.062 12.781 1 94.88 105 THR B N 1
ATOM 4456 C CA . THR B 1 105 ? 1.299 33.469 12.852 1 94.88 105 THR B CA 1
ATOM 4457 C C . THR B 1 105 ? 1.585 34.562 11.812 1 94.88 105 THR B C 1
ATOM 4459 O O . THR B 1 105 ? 2.354 35.5 12.078 1 94.88 105 THR B O 1
ATOM 4462 N N . TYR B 1 106 ? 0.955 34.469 10.711 1 94.12 106 TYR B N 1
ATOM 4463 C CA . TYR B 1 106 ? 1.132 35.469 9.656 1 94.12 106 TYR B CA 1
ATOM 4464 C C . TYR B 1 106 ? 0.734 36.844 10.141 1 94.12 106 TYR B C 1
ATOM 4466 O O . TYR B 1 106 ? 1.466 37.812 9.938 1 94.12 106 TYR B O 1
ATOM 4474 N N . GLY B 1 107 ? -0.414 36.969 10.734 1 93.25 107 GLY B N 1
ATOM 4475 C CA . GLY B 1 107 ? -0.88 38.25 11.242 1 93.25 107 GLY B CA 1
ATOM 4476 C C . GLY B 1 107 ? 0.058 38.875 12.266 1 93.25 107 GLY B C 1
ATOM 4477 O O . GLY B 1 107 ? 0.232 40.094 12.305 1 93.25 107 GLY B O 1
ATOM 4478 N N . ILE B 1 108 ? 0.603 38 12.977 1 89.81 108 ILE B N 1
ATOM 4479 C CA . ILE B 1 108 ? 1.542 38.469 13.992 1 89.81 108 ILE B CA 1
ATOM 4480 C C . ILE B 1 108 ? 2.807 39 13.32 1 89.81 108 ILE B C 1
ATOM 4482 O O . ILE B 1 108 ? 3.268 40.094 13.641 1 89.81 108 ILE B O 1
ATOM 4486 N N . PHE B 1 109 ? 3.322 38.281 12.359 1 89.44 109 PHE B N 1
ATOM 4487 C CA . PHE B 1 109 ? 4.559 38.656 11.688 1 89.44 109 PHE B CA 1
ATOM 4488 C C . PHE B 1 109 ? 4.367 39.938 10.883 1 89.44 109 PHE B C 1
ATOM 4490 O O . PHE B 1 109 ? 5.281 40.75 10.781 1 89.44 109 PHE B O 1
ATOM 4497 N N . GLU B 1 110 ? 3.164 40.062 10.344 1 90.81 110 GLU B N 1
ATOM 4498 C CA . GLU B 1 110 ? 2.904 41.188 9.461 1 90.81 110 GLU B CA 1
ATOM 4499 C C . GLU B 1 110 ? 2.338 42.375 10.242 1 90.81 110 GLU B C 1
ATOM 4501 O O . GLU B 1 110 ? 2.137 43.438 9.68 1 90.81 110 GLU B O 1
ATOM 4506 N N . GLY B 1 111 ? 2.061 42.156 11.453 1 88.06 111 GLY B N 1
ATOM 4507 C CA . GLY B 1 111 ? 1.56 43.219 12.297 1 88.06 111 GLY B CA 1
ATOM 4508 C C . GLY B 1 111 ? 0.13 43.625 11.977 1 88.06 111 GLY B C 1
ATOM 4509 O O . GLY B 1 111 ? -0.215 44.812 12.008 1 88.06 111 GLY B O 1
ATOM 4510 N N . ILE B 1 112 ? -0.623 42.625 11.578 1 87.88 112 ILE B N 1
ATOM 4511 C CA . ILE B 1 112 ? -1.987 42.969 11.195 1 87.88 112 ILE B CA 1
ATOM 4512 C C . ILE B 1 112 ? -2.979 42.188 12.055 1 87.88 112 ILE B C 1
ATOM 4514 O O . ILE B 1 112 ? -4.18 42.188 11.781 1 87.88 112 ILE B O 1
ATOM 4518 N N . GLN B 1 113 ? -2.557 41.562 13.094 1 81.62 113 GLN B N 1
ATOM 4519 C CA . GLN B 1 113 ? -3.479 40.781 13.914 1 81.62 113 GLN B CA 1
ATOM 4520 C C . GLN B 1 113 ? -4.176 41.688 14.945 1 81.62 113 GLN B C 1
ATOM 4522 O O . GLN B 1 113 ? -3.527 42.219 15.844 1 81.62 113 GLN B O 1
ATOM 4527 N N . PRO B 1 114 ? -5.434 41.75 14.734 1 81.94 114 PRO B N 1
ATOM 4528 C CA . PRO B 1 114 ? -6.184 42.438 15.789 1 81.94 114 PRO B CA 1
ATOM 4529 C C . PRO B 1 114 ? -6.363 41.594 17.031 1 81.94 114 PRO B C 1
ATOM 4531 O O . PRO B 1 114 ? -5.805 40.5 17.125 1 81.94 114 PRO B O 1
ATOM 4534 N N . GLU B 1 115 ? -6.953 42.188 18.031 1 84.12 115 GLU B N 1
ATOM 4535 C CA . GLU B 1 115 ? -7.348 41.406 19.188 1 84.12 115 GLU B CA 1
ATOM 4536 C C . GLU B 1 115 ? -8.508 40.469 18.859 1 84.12 115 GLU B C 1
ATOM 4538 O O . GLU B 1 115 ? -9.617 40.938 18.578 1 84.12 115 GLU B O 1
ATOM 4543 N N . LEU B 1 116 ? -8.18 39.281 18.719 1 88.75 116 LEU B N 1
ATOM 4544 C CA . LEU B 1 116 ? -9.203 38.281 18.438 1 88.75 116 LEU B CA 1
ATOM 4545 C C . LEU B 1 116 ? -9.414 37.344 19.625 1 88.75 116 LEU B C 1
ATOM 4547 O O . LEU B 1 116 ? -8.484 37.094 20.391 1 88.75 116 LEU B O 1
ATOM 4551 N N . LYS B 1 117 ? -10.594 36.906 19.734 1 91.06 117 LYS B N 1
ATOM 4552 C CA . LYS B 1 117 ? -10.883 35.875 20.719 1 91.06 117 LYS B CA 1
ATOM 4553 C C . LYS B 1 117 ? -10.211 34.562 20.359 1 91.06 117 LYS B C 1
ATOM 4555 O O . LYS B 1 117 ? -10.219 34.125 19.203 1 91.06 117 LYS B O 1
ATOM 4560 N N . ASP B 1 118 ? -9.539 33.969 21.328 1 94 118 ASP B N 1
ATOM 4561 C CA . ASP B 1 118 ? -8.938 32.656 21.188 1 94 118 ASP B CA 1
ATOM 4562 C C . ASP B 1 118 ? -9.75 31.578 21.906 1 94 118 ASP B C 1
ATOM 4564 O O . ASP B 1 118 ? -9.453 31.25 23.062 1 94 118 ASP B O 1
ATOM 4568 N N . SER B 1 119 ? -10.602 31.031 21.203 1 92.19 119 SER B N 1
ATOM 4569 C CA . SER B 1 119 ? -11.586 30.141 21.828 1 92.19 119 SER B CA 1
ATOM 4570 C C . SER B 1 119 ? -10.992 28.766 22.094 1 92.19 119 SER B C 1
ATOM 4572 O O . SER B 1 119 ? -11.531 28 22.906 1 92.19 119 SER B O 1
ATOM 4574 N N . ILE B 1 120 ? -9.969 28.375 21.469 1 95.81 120 ILE B N 1
ATOM 4575 C CA . ILE B 1 120 ? -9.391 27.047 21.672 1 95.81 120 ILE B CA 1
ATOM 4576 C C . ILE B 1 120 ? -8.219 27.125 22.656 1 95.81 120 ILE B C 1
ATOM 4578 O O . ILE B 1 120 ? -8.086 26.281 23.531 1 95.81 120 ILE B O 1
ATOM 4582 N N . GLY B 1 121 ? -7.453 28.141 22.516 1 95.94 121 GLY B N 1
ATOM 4583 C CA . GLY B 1 121 ? -6.387 28.391 23.469 1 95.94 121 GLY B CA 1
ATOM 4584 C C . GLY B 1 121 ? -5.145 27.562 23.203 1 95.94 121 GLY B C 1
ATOM 4585 O O . GLY B 1 121 ? -4.504 27.078 24.141 1 95.94 121 GLY B O 1
ATOM 4586 N N . THR B 1 122 ? -4.805 27.281 21.984 1 97.44 122 THR B N 1
ATOM 4587 C CA . THR B 1 122 ? -3.539 26.641 21.625 1 97.44 122 THR B CA 1
ATOM 4588 C C . THR B 1 122 ? -2.486 27.688 21.266 1 97.44 122 THR B C 1
ATOM 4590 O O . THR B 1 122 ? -2.822 28.781 20.828 1 97.44 122 THR B O 1
ATOM 4593 N N . PRO B 1 123 ? -1.181 27.344 21.469 1 97.25 123 PRO B N 1
ATOM 4594 C CA . PRO B 1 123 ? -0.155 28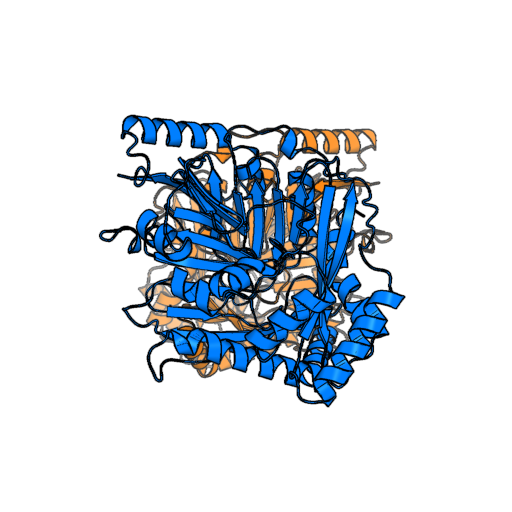.297 21 1 97.25 123 PRO B CA 1
ATOM 4595 C C . PRO B 1 123 ? -0.261 28.594 19.516 1 97.25 123 PRO B C 1
ATOM 4597 O O . PRO B 1 123 ? -0.777 27.781 18.75 1 97.25 123 PRO B O 1
ATOM 4600 N N . ASP B 1 124 ? 0.249 29.781 19.125 1 96.62 124 ASP B N 1
ATOM 4601 C CA . ASP B 1 124 ? 0.272 30.156 17.703 1 96.62 124 ASP B CA 1
ATOM 4602 C C . ASP B 1 124 ? 1.25 29.281 16.922 1 96.62 124 ASP B C 1
ATOM 4604 O O . ASP B 1 124 ? 1.059 29.031 15.734 1 96.62 124 ASP B O 1
ATOM 4608 N N . MET B 1 125 ? 2.297 28.922 17.516 1 97.44 125 MET B N 1
ATOM 4609 C CA . MET B 1 125 ? 3.268 27.953 17.016 1 97.44 125 MET B CA 1
ATOM 4610 C C . MET B 1 125 ? 3.738 27.031 18.141 1 97.44 125 MET B C 1
ATOM 4612 O O . MET B 1 125 ? 3.947 27.469 19.266 1 97.44 125 MET B O 1
ATOM 4616 N N . TYR B 1 126 ? 3.824 25.766 17.875 1 98.56 126 TYR B N 1
ATOM 4617 C CA . TYR B 1 126 ? 4.301 24.797 18.875 1 98.56 126 TYR B CA 1
ATOM 4618 C C . TYR B 1 126 ? 5.066 23.672 18.203 1 98.56 126 TYR B C 1
ATOM 4620 O O . TYR B 1 126 ? 4.48 22.859 17.469 1 98.56 126 TYR B O 1
ATOM 4628 N N . PHE B 1 127 ? 6.367 23.656 18.422 1 98.69 127 PHE B N 1
ATOM 4629 C CA . PHE B 1 127 ? 7.23 22.578 17.938 1 98.69 127 PHE B CA 1
ATOM 4630 C C . PHE B 1 127 ? 7.902 21.844 19.078 1 98.69 127 PHE B C 1
ATOM 4632 O O . PHE B 1 127 ? 8.281 22.469 20.078 1 98.69 127 PHE B O 1
ATOM 4639 N N . MET B 1 128 ? 8 20.609 18.938 1 98.75 128 MET B N 1
ATOM 4640 C CA . MET B 1 128 ? 8.719 19.766 19.875 1 98.75 128 MET B CA 1
ATOM 4641 C C . MET B 1 128 ? 9.969 19.172 19.234 1 98.75 128 MET B C 1
ATOM 4643 O O . MET B 1 128 ? 9.93 18.734 18.078 1 98.75 128 MET B O 1
ATOM 4647 N N . LEU B 1 129 ? 11.039 19.281 19.938 1 98.38 129 LEU B N 1
ATOM 4648 C CA . LEU B 1 129 ? 12.32 18.797 19.422 1 98.38 129 LEU B CA 1
ATOM 4649 C C . LEU B 1 129 ? 12.547 17.344 19.812 1 98.38 129 LEU B C 1
ATOM 4651 O O . LEU B 1 129 ? 12.609 17.016 21 1 98.38 129 LEU B O 1
ATOM 4655 N N . TYR B 1 130 ? 12.766 16.484 18.812 1 98.44 130 TYR B N 1
ATOM 4656 C CA . TYR B 1 130 ? 12.891 15.055 19.031 1 98.44 130 TYR B CA 1
ATOM 4657 C C . TYR B 1 130 ? 14.281 14.562 18.656 1 98.44 130 TYR B C 1
ATOM 4659 O O . TYR B 1 130 ? 14.875 15.039 17.688 1 98.44 130 TYR B O 1
ATOM 4667 N N . GLU B 1 131 ? 14.758 13.562 19.422 1 97.81 131 GLU B N 1
ATOM 4668 C CA . GLU B 1 131 ? 16.016 12.859 19.156 1 97.81 131 GLU B CA 1
ATOM 4669 C C . GLU B 1 131 ? 15.797 11.352 19.078 1 97.81 131 GLU B C 1
ATOM 4671 O O . GLU B 1 131 ? 16.719 10.602 18.781 1 97.81 131 GLU B O 1
ATOM 4676 N N . SER B 1 132 ? 14.602 10.883 19.438 1 98.19 132 SER B N 1
ATOM 4677 C CA . SER B 1 132 ? 14.172 9.492 19.328 1 98.19 132 SER B CA 1
ATOM 4678 C C . SER B 1 132 ? 13.055 9.336 18.312 1 98.19 132 SER B C 1
ATOM 4680 O O . SER B 1 132 ? 11.961 9.883 18.484 1 98.19 132 SER B O 1
ATOM 4682 N N . ALA B 1 133 ? 13.406 8.586 17.25 1 98 133 ALA B N 1
ATOM 4683 C CA . ALA B 1 133 ? 12.414 8.414 16.188 1 98 133 ALA B CA 1
ATOM 4684 C C . ALA B 1 133 ? 12.523 7.02 15.57 1 98 133 ALA B C 1
ATOM 4686 O O . ALA B 1 133 ? 13.578 6.387 15.633 1 98 133 ALA B O 1
ATOM 4687 N N . LEU B 1 134 ? 11.453 6.531 15.141 1 97.88 134 LEU B N 1
ATOM 4688 C CA . LEU B 1 134 ? 11.352 5.332 14.32 1 97.88 134 LEU B CA 1
ATOM 4689 C C . LEU B 1 134 ? 10.781 5.66 12.945 1 97.88 134 LEU B C 1
ATOM 4691 O O . LEU B 1 134 ? 9.711 6.258 12.836 1 97.88 134 LEU B O 1
ATOM 4695 N N . ILE B 1 135 ? 11.523 5.262 11.922 1 96.56 135 ILE B N 1
ATOM 4696 C CA . ILE B 1 135 ? 11.109 5.527 10.555 1 96.56 135 ILE B CA 1
ATOM 4697 C C . ILE B 1 135 ? 10.703 4.223 9.875 1 96.56 135 ILE B C 1
ATOM 4699 O O . ILE B 1 135 ? 11.508 3.297 9.766 1 96.56 135 ILE B O 1
ATOM 4703 N N . PHE B 1 136 ? 9.469 4.227 9.469 1 94.06 136 PHE B N 1
ATOM 4704 C CA . PHE B 1 136 ? 9.016 3.117 8.633 1 94.06 136 PHE B CA 1
ATOM 4705 C C . PHE B 1 136 ? 9.359 3.369 7.172 1 94.06 136 PHE B C 1
ATOM 4707 O O . PHE B 1 136 ? 8.922 4.367 6.59 1 94.06 136 PHE B O 1
ATOM 4714 N N . ASP B 1 137 ? 10.156 2.504 6.594 1 90.62 137 ASP B N 1
ATOM 4715 C CA . ASP B 1 137 ? 10.383 2.471 5.148 1 90.62 137 ASP B CA 1
ATOM 4716 C C . ASP B 1 137 ? 9.477 1.44 4.477 1 90.62 137 ASP B C 1
ATOM 4718 O O . ASP B 1 137 ? 9.812 0.254 4.43 1 90.62 137 ASP B O 1
ATOM 4722 N N . HIS B 1 138 ? 8.406 1.958 3.916 1 86.81 138 HIS B N 1
ATOM 4723 C CA . HIS B 1 138 ? 7.387 1.065 3.377 1 86.81 138 HIS B CA 1
ATOM 4724 C C . HIS B 1 138 ? 7.895 0.333 2.141 1 86.81 138 HIS B C 1
ATOM 4726 O O . HIS B 1 138 ? 7.484 -0.798 1.872 1 86.81 138 HIS B O 1
ATOM 4732 N N . LYS B 1 139 ? 8.75 0.967 1.413 1 80.31 139 LYS B N 1
ATOM 4733 C CA . LYS B 1 139 ? 9.297 0.365 0.2 1 80.31 139 LYS B CA 1
ATOM 4734 C C . LYS B 1 139 ? 10.211 -0.81 0.533 1 80.31 139 LYS B C 1
ATOM 4736 O O . LYS B 1 139 ? 10.102 -1.881 -0.068 1 80.31 139 LYS B O 1
ATOM 4741 N N . ARG B 1 140 ? 11.023 -0.649 1.512 1 84.56 140 ARG B N 1
ATOM 4742 C CA . ARG B 1 140 ? 11.992 -1.681 1.86 1 84.56 140 ARG B CA 1
ATOM 4743 C C . ARG B 1 140 ? 11.461 -2.586 2.965 1 84.56 140 ARG B C 1
ATOM 4745 O O . ARG B 1 140 ? 12.078 -3.598 3.301 1 84.56 140 ARG B O 1
ATOM 4752 N N . GLU B 1 141 ? 10.336 -2.209 3.521 1 88.12 141 GLU B N 1
ATOM 4753 C CA . GLU B 1 141 ? 9.727 -2.924 4.641 1 88.12 141 GLU B CA 1
ATOM 4754 C C . GLU B 1 141 ? 10.703 -3.055 5.805 1 88.12 141 GLU B C 1
ATOM 4756 O O . GLU B 1 141 ? 10.93 -4.156 6.305 1 88.12 141 GLU B O 1
ATOM 4761 N N . LYS B 1 142 ? 11.227 -1.931 6.16 1 92.19 142 LYS B N 1
ATOM 4762 C CA . LYS B 1 142 ? 12.156 -1.846 7.281 1 92.19 142 LYS B CA 1
ATOM 4763 C C . LYS B 1 142 ? 11.703 -0.793 8.289 1 92.19 142 LYS B C 1
ATOM 4765 O O . LYS B 1 142 ? 11.039 0.179 7.926 1 92.19 142 LYS B O 1
ATOM 4770 N N . LEU B 1 143 ? 12.008 -1.079 9.492 1 95.44 143 LEU B N 1
ATOM 4771 C CA . LEU B 1 143 ? 11.867 -0.107 10.57 1 95.44 143 LEU B CA 1
ATOM 4772 C C . LEU B 1 143 ? 13.227 0.36 11.07 1 95.44 143 LEU B C 1
ATOM 4774 O O . LEU B 1 143 ? 14.062 -0.458 11.461 1 95.44 143 LEU B O 1
ATOM 4778 N N . ILE B 1 144 ? 13.453 1.627 10.984 1 96.38 144 ILE B N 1
ATOM 4779 C CA . ILE B 1 144 ? 14.742 2.199 11.359 1 96.38 144 ILE B CA 1
ATOM 4780 C C . ILE B 1 144 ? 14.609 2.951 12.68 1 96.38 144 ILE B C 1
ATOM 4782 O O . ILE B 1 144 ? 13.867 3.934 12.773 1 96.38 144 ILE B O 1
ATOM 4786 N N . PHE B 1 145 ? 15.359 2.477 13.688 1 97.19 145 PHE B N 1
ATOM 4787 C CA . PHE B 1 145 ? 15.438 3.158 14.977 1 97.19 145 PHE B CA 1
ATOM 4788 C C . PHE B 1 145 ? 16.531 4.215 14.961 1 97.19 145 PHE B C 1
ATOM 4790 O O . PHE B 1 145 ? 17.656 3.941 14.555 1 97.19 145 PHE B O 1
ATOM 4797 N N . ILE B 1 146 ? 16.172 5.352 15.414 1 97 146 ILE B N 1
ATOM 4798 C CA . ILE B 1 146 ? 17.156 6.43 15.492 1 97 146 ILE B CA 1
ATOM 4799 C C . ILE B 1 146 ? 17.188 6.996 16.906 1 97 146 ILE B C 1
ATOM 4801 O O . ILE B 1 146 ? 16.156 7.414 17.438 1 97 146 ILE B O 1
ATOM 4805 N N . GLU B 1 147 ? 18.328 6.965 17.531 1 97.5 147 GLU B N 1
ATOM 4806 C CA . GLU B 1 147 ? 18.625 7.68 18.766 1 97.5 147 GLU B CA 1
ATOM 4807 C C . GLU B 1 147 ? 19.766 8.672 18.562 1 97.5 147 GLU B C 1
ATOM 4809 O O . GLU B 1 147 ? 20.891 8.281 18.234 1 97.5 147 GLU B O 1
ATOM 4814 N N . ASP B 1 148 ? 19.391 9.883 18.688 1 95.81 148 ASP B N 1
ATOM 4815 C CA . ASP B 1 148 ? 20.344 10.969 18.484 1 95.81 148 ASP B CA 1
ATOM 4816 C C . ASP B 1 148 ? 20.578 11.75 19.781 1 95.81 148 ASP B C 1
ATOM 4818 O O . ASP B 1 148 ? 19.875 11.547 20.766 1 95.81 148 ASP B O 1
ATOM 4822 N N . ASN B 1 149 ? 21.672 12.57 19.828 1 95.94 149 ASN B N 1
ATOM 4823 C CA . ASN B 1 149 ? 21.938 13.375 21.016 1 95.94 149 ASN B CA 1
ATOM 4824 C C . ASN B 1 149 ? 22.312 14.805 20.641 1 95.94 149 ASN B C 1
ATOM 4826 O O . ASN B 1 149 ? 23.062 15.469 21.375 1 95.94 149 ASN B O 1
ATOM 4830 N N . THR B 1 150 ? 21.859 15.242 19.469 1 92.94 150 THR B N 1
ATOM 4831 C CA . THR B 1 150 ? 22.203 16.547 18.922 1 92.94 150 THR B CA 1
ATOM 4832 C C . THR B 1 150 ? 21.812 17.656 19.891 1 92.94 150 THR B C 1
ATOM 4834 O O . THR B 1 150 ? 22.547 18.641 20.047 1 92.94 150 THR B O 1
ATOM 4837 N N . TYR B 1 151 ? 20.719 17.531 20.562 1 95.19 151 TYR B N 1
ATOM 4838 C CA . TYR B 1 151 ? 20.172 18.641 21.328 1 95.19 151 TYR B CA 1
ATOM 4839 C C . TYR B 1 151 ? 20.328 18.391 22.828 1 95.19 151 TYR B C 1
ATOM 4841 O O . TYR B 1 151 ? 20.562 19.328 23.594 1 95.19 151 TYR B O 1
ATOM 4849 N N . SER B 1 152 ? 20.25 17.156 23.234 1 95.19 152 SER B N 1
ATOM 4850 C CA . SER B 1 152 ? 20.281 16.812 24.656 1 95.19 152 SER B CA 1
ATOM 4851 C C . SER B 1 152 ? 21.703 16.516 25.109 1 95.19 152 SER B C 1
ATOM 4853 O O . SER B 1 152 ? 21.984 16.516 26.312 1 95.19 152 SER B O 1
ATOM 4855 N N . GLN B 1 153 ? 22.5 16.078 24.25 1 94.62 153 GLN B N 1
ATOM 4856 C CA . GLN B 1 153 ? 23.875 15.672 24.531 1 94.62 153 GLN B CA 1
ATOM 4857 C C . GLN B 1 153 ? 23.891 14.414 25.406 1 94.62 153 GLN B C 1
ATOM 4859 O O . GLN B 1 153 ? 24.797 14.234 26.219 1 94.62 153 GLN B O 1
ATOM 4864 N N . ARG B 1 154 ? 22.875 13.609 25.312 1 95.12 154 ARG B N 1
ATOM 4865 C CA . ARG B 1 154 ? 22.844 12.344 26.031 1 95.12 154 ARG B CA 1
ATOM 4866 C C . ARG B 1 154 ? 24.078 11.5 25.719 1 95.12 154 ARG B C 1
ATOM 4868 O O . ARG B 1 154 ? 24.641 11.602 24.625 1 95.12 154 ARG B O 1
ATOM 4875 N N . SER B 1 155 ? 24.438 10.703 26.672 1 96.88 155 SER B N 1
ATOM 4876 C CA . SER B 1 155 ? 25.594 9.836 26.531 1 96.88 155 SER B CA 1
ATOM 4877 C C . SER B 1 155 ? 25.312 8.664 25.609 1 96.88 155 SER B C 1
ATOM 4879 O O . SER B 1 155 ? 24.156 8.375 25.297 1 96.88 155 SER B O 1
ATOM 4881 N N . GLU B 1 156 ? 26.375 8.055 25.219 1 96.38 156 GLU B N 1
ATOM 4882 C CA . GLU B 1 156 ? 26.25 6.867 24.375 1 96.38 156 GLU B CA 1
ATOM 4883 C C . GLU B 1 156 ? 25.453 5.777 25.094 1 96.38 156 GLU B C 1
ATOM 4885 O O . GLU B 1 156 ? 24.656 5.07 24.453 1 96.38 156 GLU B O 1
ATOM 4890 N N . LYS B 1 157 ? 25.781 5.668 26.344 1 97.06 157 LYS B N 1
ATOM 4891 C CA . LYS B 1 157 ? 25.062 4.676 27.141 1 97.06 157 LYS B CA 1
ATOM 4892 C C . LYS B 1 157 ? 23.562 4.961 27.172 1 97.06 157 LYS B C 1
ATOM 4894 O O . LYS B 1 157 ? 22.75 4.043 27.094 1 97.06 157 LYS B O 1
ATOM 4899 N N . GLU B 1 158 ? 23.219 6.184 27.312 1 97.12 158 GLU B N 1
ATOM 4900 C CA . GLU B 1 158 ? 21.812 6.578 27.328 1 97.12 158 GLU B CA 1
ATOM 4901 C C . GLU B 1 158 ? 21.141 6.301 25.984 1 97.12 158 GLU B C 1
ATOM 4903 O O . GLU B 1 158 ? 19.984 5.887 25.938 1 97.12 158 GLU B O 1
ATOM 4908 N N . LEU B 1 159 ? 21.906 6.52 24.953 1 97.31 159 LEU B N 1
ATOM 4909 C CA . LEU B 1 159 ? 21.391 6.23 23.609 1 97.31 159 LEU B CA 1
ATOM 4910 C C . LEU B 1 159 ? 21.125 4.738 23.438 1 97.31 159 LEU B C 1
ATOM 4912 O O . LEU B 1 159 ? 20.078 4.344 22.922 1 97.31 159 LEU B O 1
ATOM 4916 N N . GLN B 1 160 ? 22.062 3.961 23.891 1 97.38 160 GLN B N 1
ATOM 4917 C CA . GLN B 1 160 ? 21.938 2.512 23.781 1 97.38 160 GLN B CA 1
ATOM 4918 C C . GLN B 1 160 ? 20.75 1.998 24.609 1 97.38 160 GLN B C 1
ATOM 4920 O O . GLN B 1 160 ? 20.031 1.094 24.188 1 97.38 160 GLN B O 1
ATOM 4925 N N . ASN B 1 161 ? 20.641 2.527 25.766 1 97.31 161 ASN B N 1
ATOM 4926 C CA . ASN B 1 161 ? 19.531 2.131 26.625 1 97.31 161 ASN B CA 1
ATOM 4927 C C . ASN B 1 161 ? 18.188 2.455 26 1 97.31 161 ASN B C 1
ATOM 4929 O O . ASN B 1 161 ? 17.25 1.649 26.062 1 97.31 161 ASN B O 1
ATOM 4933 N N . ALA B 1 162 ? 18.094 3.645 25.422 1 97.12 162 ALA B N 1
ATOM 4934 C CA . ALA B 1 162 ? 16.844 4.047 24.766 1 97.12 162 ALA B CA 1
ATOM 4935 C C . ALA B 1 162 ? 16.531 3.145 23.578 1 97.12 162 ALA B C 1
ATOM 4937 O O . ALA B 1 162 ? 15.391 2.73 23.375 1 97.12 162 ALA B O 1
ATOM 4938 N N . LEU B 1 163 ? 17.547 2.857 22.797 1 97.31 163 LEU B N 1
ATOM 4939 C CA . LEU B 1 163 ? 17.406 1.983 21.641 1 97.31 163 LEU B CA 1
ATOM 4940 C C . LEU B 1 163 ? 16.922 0.603 22.062 1 97.31 163 LEU B C 1
ATOM 4942 O O . LEU B 1 163 ? 15.961 0.079 21.469 1 97.31 163 LEU B O 1
ATOM 4946 N N . SER B 1 164 ? 17.531 0.029 23.047 1 96.75 164 SER B N 1
ATOM 4947 C CA . SER B 1 164 ? 17.172 -1.299 23.531 1 96.75 164 SER B CA 1
ATOM 4948 C C . SER B 1 164 ? 15.75 -1.313 24.109 1 96.75 164 SER B C 1
ATOM 4950 O O . SER B 1 164 ? 15.008 -2.271 23.891 1 96.75 164 SER B O 1
ATOM 4952 N N . ALA B 1 165 ? 15.43 -0.292 24.797 1 96.5 165 ALA B N 1
ATOM 4953 C CA . ALA B 1 165 ? 14.102 -0.197 25.391 1 96.5 165 ALA B CA 1
ATOM 4954 C C . ALA B 1 165 ? 13.023 -0.154 24.312 1 96.5 165 ALA B C 1
ATOM 4956 O O . ALA B 1 165 ? 11.977 -0.792 24.453 1 96.5 165 ALA B O 1
ATOM 4957 N N . ASN B 1 166 ? 13.258 0.625 23.281 1 96.38 166 ASN B N 1
ATOM 4958 C CA . ASN B 1 166 ? 12.289 0.725 22.203 1 96.38 166 ASN B CA 1
ATOM 4959 C C . ASN B 1 166 ? 12.141 -0.599 21.453 1 96.38 166 ASN B C 1
ATOM 4961 O O . ASN B 1 166 ? 11.031 -0.995 21.094 1 96.38 166 ASN B O 1
ATOM 4965 N N . ILE B 1 167 ? 13.234 -1.259 21.234 1 94.25 167 ILE B N 1
ATOM 4966 C CA . ILE B 1 167 ? 13.195 -2.553 20.562 1 94.25 167 ILE B CA 1
ATOM 4967 C C . ILE B 1 167 ? 12.422 -3.557 21.422 1 94.25 167 ILE B C 1
ATOM 4969 O O . ILE B 1 167 ? 11.594 -4.312 20.906 1 94.25 167 ILE B O 1
ATOM 4973 N N . GLU B 1 168 ? 12.672 -3.557 22.672 1 93.25 168 GLU B N 1
ATOM 4974 C CA . GLU B 1 168 ? 11.984 -4.453 23.609 1 93.25 168 GLU B CA 1
ATOM 4975 C C . GLU B 1 168 ? 10.484 -4.176 23.625 1 93.25 168 GLU B C 1
ATOM 4977 O O . GLU B 1 168 ? 9.68 -5.105 23.703 1 93.25 168 GLU B O 1
ATOM 4982 N N . SER B 1 169 ? 10.141 -2.939 23.578 1 94.19 169 SER B N 1
ATOM 4983 C CA . SER B 1 169 ? 8.734 -2.562 23.609 1 94.19 169 SER B CA 1
ATOM 4984 C C . SER B 1 169 ? 7.984 -3.119 22.406 1 94.19 169 SER B C 1
ATOM 4986 O O . SER B 1 169 ? 6.793 -3.432 22.5 1 94.19 169 SER B O 1
ATOM 4988 N N . LEU B 1 170 ? 8.609 -3.23 21.281 1 92.12 170 LEU B N 1
ATOM 4989 C CA . LEU B 1 170 ? 7.969 -3.691 20.062 1 92.12 170 LEU B CA 1
ATOM 4990 C C . LEU B 1 170 ? 7.699 -5.191 20.109 1 92.12 170 LEU B C 1
ATOM 4992 O O . LEU B 1 170 ? 6.918 -5.715 19.312 1 92.12 170 LEU B O 1
ATOM 4996 N N . SER B 1 171 ? 8.312 -5.891 21.016 1 86.88 171 SER B N 1
ATOM 4997 C CA . SER B 1 171 ? 8.148 -7.336 21.125 1 86.88 171 SER B CA 1
ATOM 4998 C C . SER B 1 171 ? 6.945 -7.684 22 1 86.88 171 SER B C 1
ATOM 5000 O O . SER B 1 171 ? 6.656 -8.859 22.234 1 86.88 171 SER B O 1
ATOM 5002 N N . LEU B 1 172 ? 6.281 -6.648 22.453 1 82.88 172 LEU B N 1
ATOM 5003 C CA . LEU B 1 172 ? 5.145 -6.863 23.344 1 82.88 172 LEU B CA 1
ATOM 5004 C C . LEU B 1 172 ? 3.859 -6.332 22.719 1 82.88 172 LEU B C 1
ATOM 5006 O O . LEU B 1 172 ? 3.832 -5.215 22.203 1 82.88 172 LEU B O 1
ATOM 5010 N N . LEU B 1 173 ? 2.85 -7.207 22.766 1 84.06 173 LEU B N 1
ATOM 5011 C CA . LEU B 1 173 ? 1.538 -6.734 22.344 1 84.06 173 LEU B CA 1
ATOM 5012 C C . LEU B 1 173 ? 0.876 -5.895 23.422 1 84.06 173 LEU B C 1
ATOM 5014 O O . LEU B 1 173 ? 1.123 -6.105 24.609 1 84.06 173 LEU B O 1
ATOM 5018 N N . THR B 1 174 ? 0.146 -4.941 22.922 1 84.44 174 THR B N 1
ATOM 5019 C CA . THR B 1 174 ? -0.623 -4.141 23.875 1 84.44 174 THR B CA 1
ATOM 5020 C C . THR B 1 174 ? -2.111 -4.453 23.766 1 84.44 174 THR B C 1
ATOM 5022 O O . THR B 1 174 ? -2.584 -4.883 22.703 1 84.44 174 THR B O 1
ATOM 5025 N N . GLU B 1 175 ? -2.83 -4.262 24.812 1 79.12 175 GLU B N 1
ATOM 5026 C CA . GLU B 1 175 ? -4.27 -4.488 24.828 1 79.12 175 GLU B CA 1
ATOM 5027 C C . GLU B 1 175 ? -4.98 -3.584 23.812 1 79.12 175 GLU B C 1
ATOM 5029 O O . GLU B 1 175 ? -6.02 -3.953 23.266 1 79.12 175 GLU B O 1
ATOM 5034 N N . ALA B 1 176 ? -4.406 -2.506 23.578 1 79.56 176 ALA B N 1
ATOM 5035 C CA . ALA B 1 176 ? -4.996 -1.501 22.688 1 79.56 176 ALA B CA 1
ATOM 5036 C C . ALA B 1 176 ? -5.059 -1.997 21.25 1 79.56 176 ALA B C 1
ATOM 5038 O O . ALA B 1 176 ? -5.891 -1.54 20.469 1 79.56 176 ALA B O 1
ATOM 5039 N N . GLU B 1 177 ? -4.199 -2.887 20.953 1 82.25 177 GLU B N 1
ATOM 5040 C CA . GLU B 1 177 ? -4.168 -3.414 19.594 1 82.25 177 GLU B CA 1
ATOM 5041 C C . GLU B 1 177 ? -5.43 -4.211 19.281 1 82.25 177 GLU B C 1
ATOM 5043 O O . GLU B 1 177 ? -5.844 -4.301 18.125 1 82.25 177 GLU B O 1
ATOM 5048 N N . ASN B 1 178 ? -6.039 -4.719 20.281 1 75 178 ASN B N 1
ATOM 5049 C CA . ASN B 1 178 ? -7.207 -5.57 20.078 1 75 178 ASN B CA 1
ATOM 5050 C C . ASN B 1 178 ? -8.5 -4.844 20.438 1 75 178 ASN B C 1
ATOM 5052 O O . ASN B 1 178 ? -9.578 -5.434 20.406 1 75 178 ASN B O 1
ATOM 5056 N N . GLU B 1 179 ? -8.344 -3.623 20.797 1 72.75 179 GLU B N 1
ATOM 5057 C CA . GLU B 1 179 ? -9.531 -2.871 21.203 1 72.75 179 GLU B CA 1
ATOM 5058 C C . GLU B 1 179 ? -10.367 -2.465 20 1 72.75 179 GLU B C 1
ATOM 5060 O O . GLU B 1 179 ? -9.82 -2.127 18.938 1 72.75 179 GLU B O 1
ATOM 5065 N N . LEU B 1 180 ? -11.664 -2.779 20.172 1 65.62 180 LEU B N 1
ATOM 5066 C CA . LEU B 1 180 ? -12.586 -2.305 19.156 1 65.62 180 LEU B CA 1
ATOM 5067 C C . LEU B 1 180 ? -12.641 -0.781 19.141 1 65.62 180 LEU B C 1
ATOM 5069 O O . LEU B 1 180 ? -12.742 -0.143 20.188 1 65.62 180 LEU B O 1
ATOM 5073 N N . THR B 1 181 ? -12.414 -0.249 18.109 1 69.31 181 THR B N 1
ATOM 5074 C CA . THR B 1 181 ? -12.375 1.202 17.953 1 69.31 181 THR B CA 1
ATOM 5075 C C . THR B 1 181 ? -13.789 1.771 17.891 1 69.31 181 THR B C 1
ATOM 5077 O O . THR B 1 181 ? -14.25 2.184 16.812 1 69.31 181 THR B O 1
ATOM 5080 N N . GLU B 1 182 ? -14.602 1.438 18.844 1 78.19 182 GLU B N 1
ATOM 5081 C CA . GLU B 1 182 ? -15.922 2.055 18.812 1 78.19 182 GLU B CA 1
ATOM 5082 C C . GLU B 1 182 ? -15.875 3.494 19.328 1 78.19 182 GLU B C 1
ATOM 5084 O O . GLU B 1 182 ? -15.242 3.779 20.344 1 78.19 182 GLU B O 1
ATOM 5089 N N . LEU B 1 183 ? -16.312 4.391 18.516 1 86.12 183 LEU B N 1
ATOM 5090 C CA . LEU B 1 183 ? -16.328 5.812 18.859 1 86.12 183 LEU B CA 1
ATOM 5091 C C . LEU B 1 183 ? -17.75 6.293 19.109 1 86.12 183 LEU B C 1
ATOM 5093 O O . LEU B 1 183 ? -18.688 5.816 18.484 1 86.12 183 LEU B O 1
ATOM 5097 N N . SER B 1 184 ? -17.844 7.141 20.047 1 87.31 184 SER B N 1
ATOM 5098 C CA . SER B 1 184 ? -19.141 7.785 20.297 1 87.31 184 SER B CA 1
ATOM 5099 C C . SER B 1 184 ? -19.484 8.766 19.172 1 87.31 184 SER B C 1
ATOM 5101 O O . SER B 1 184 ? -18.609 9.328 18.531 1 87.31 184 SER B O 1
ATOM 5103 N N . LYS B 1 185 ? -20.797 8.883 19.031 1 88.12 185 LYS B N 1
ATOM 5104 C CA . LYS B 1 185 ? -21.25 9.883 18.062 1 88.12 185 LYS B CA 1
ATOM 5105 C C . LYS B 1 185 ? -20.922 11.289 18.547 1 88.12 185 LYS B C 1
ATOM 5107 O O . LYS B 1 185 ? -21.156 11.633 19.703 1 88.12 185 LYS B O 1
ATOM 5112 N N . LEU B 1 186 ? -20.359 12.062 17.688 1 91.62 186 LEU B N 1
ATOM 5113 C CA . LEU B 1 186 ? -20.016 13.445 18.016 1 91.62 186 LEU B CA 1
ATOM 5114 C C . LEU B 1 186 ? -21.109 14.398 17.547 1 91.62 186 LEU B C 1
ATOM 5116 O O . LEU B 1 186 ? -21.5 14.383 16.375 1 91.62 186 LEU B O 1
ATOM 5120 N N . ASN B 1 187 ? -21.641 15.156 18.406 1 93.56 187 ASN B N 1
ATOM 5121 C CA . ASN B 1 187 ? -22.641 16.172 18.078 1 93.56 187 ASN B CA 1
ATOM 5122 C C . ASN B 1 187 ? -22.016 17.547 17.922 1 93.56 187 ASN B C 1
ATOM 5124 O O . ASN B 1 187 ? -21.938 18.312 18.891 1 93.56 187 ASN B O 1
ATOM 5128 N N . PHE B 1 188 ? -21.75 17.922 16.75 1 94.69 188 PHE B N 1
ATOM 5129 C CA . PHE B 1 188 ? -21.047 19.156 16.469 1 94.69 188 PHE B CA 1
ATOM 5130 C C . PHE B 1 188 ? -22 20.328 16.391 1 94.69 188 PHE B C 1
ATOM 5132 O O . PHE B 1 188 ? -23.109 20.203 15.852 1 94.69 188 PHE B O 1
ATOM 5139 N N . VAL B 1 189 ? -21.562 21.391 16.938 1 95.5 189 VAL B N 1
ATOM 5140 C CA . VAL B 1 189 ? -22.297 22.656 16.844 1 95.5 189 VAL B CA 1
ATOM 5141 C C . VAL B 1 189 ? -21.391 23.719 16.219 1 95.5 189 VAL B C 1
ATOM 5143 O O . VAL B 1 189 ? -20.234 23.875 16.625 1 95.5 189 VAL B O 1
ATOM 5146 N N . SER B 1 190 ? -21.969 24.406 15.281 1 95.56 190 SER B N 1
ATOM 5147 C CA . SER B 1 190 ? -21.203 25.453 14.609 1 95.56 190 SER B CA 1
ATOM 5148 C C . SER B 1 190 ? -21.172 26.734 15.445 1 95.56 190 SER B C 1
ATOM 5150 O O . SER B 1 190 ? -22.109 27.016 16.203 1 95.56 190 SER B O 1
ATOM 5152 N N . ASN B 1 191 ? -20.109 27.438 15.32 1 94.44 191 ASN B N 1
ATOM 5153 C CA . ASN B 1 191 ? -20 28.734 15.992 1 94.44 191 ASN B CA 1
ATOM 5154 C C . ASN B 1 191 ? -20.734 29.828 15.219 1 94.44 191 ASN B C 1
ATOM 5156 O O . ASN B 1 191 ? -20.766 30.984 15.641 1 94.44 191 ASN B O 1
ATOM 5160 N N . MET B 1 192 ? -21.281 29.438 14.094 1 94.56 192 MET B N 1
ATOM 5161 C CA . MET B 1 192 ? -21.984 30.391 13.242 1 94.56 192 MET B CA 1
ATOM 5162 C C . MET B 1 192 ? -23.234 29.766 12.633 1 94.56 192 MET B C 1
ATOM 5164 O O . MET B 1 192 ? -23.203 28.594 12.219 1 94.56 192 MET B O 1
ATOM 5168 N N . SER B 1 193 ? -24.375 30.562 12.625 1 96.19 193 SER B N 1
ATOM 5169 C CA . SER B 1 193 ? -25.578 30.062 11.953 1 96.19 193 SER B CA 1
ATOM 5170 C C . SER B 1 193 ? -25.406 30.094 10.438 1 96.19 193 SER B C 1
ATOM 5172 O O . SER B 1 193 ? -24.578 30.828 9.914 1 96.19 193 SER B O 1
ATOM 5174 N N . GLN B 1 194 ? -26.188 29.328 9.805 1 97.38 194 GLN B N 1
ATOM 5175 C CA . GLN B 1 194 ? -26.172 29.328 8.352 1 97.38 194 GLN B CA 1
ATOM 5176 C C . GLN B 1 194 ? -26.484 30.719 7.797 1 97.38 194 GLN B C 1
ATOM 5178 O O . GLN B 1 194 ? -25.812 31.172 6.863 1 97.38 194 GLN B O 1
ATOM 5183 N N . GLU B 1 195 ? -27.453 31.344 8.359 1 97.81 195 GLU B N 1
ATOM 5184 C CA . GLU B 1 195 ? -27.859 32.656 7.91 1 97.81 195 GLU B CA 1
ATOM 5185 C C . GLU B 1 195 ? -26.719 33.656 8.031 1 97.81 195 GLU B C 1
ATOM 5187 O O . GLU B 1 195 ? -26.484 34.469 7.113 1 97.81 195 GLU B O 1
ATOM 5192 N N . LEU B 1 196 ? -26.125 33.594 9.156 1 97.5 196 LEU B N 1
ATOM 5193 C CA . LEU B 1 196 ? -25.016 34.5 9.375 1 97.5 196 LEU B CA 1
ATOM 5194 C C . LEU B 1 196 ? -23.891 34.25 8.391 1 97.5 196 LEU B C 1
ATOM 5196 O O . LEU B 1 196 ? -23.281 35.156 7.867 1 97.5 196 LEU B O 1
ATOM 5200 N N . PHE B 1 197 ? -23.531 33 8.195 1 97.88 197 PHE B N 1
ATOM 5201 C CA . PHE B 1 197 ? -22.5 32.625 7.242 1 97.88 197 PHE B CA 1
ATOM 5202 C C . PHE B 1 197 ? -22.828 33.156 5.852 1 97.88 197 PHE B C 1
ATOM 5204 O O . PHE B 1 197 ? -21.984 33.75 5.18 1 97.88 197 PHE B O 1
ATOM 5211 N N . GLU B 1 198 ? -24.031 32.969 5.438 1 98.25 198 GLU B N 1
ATOM 5212 C CA . GLU B 1 198 ? -24.484 33.406 4.117 1 98.25 198 GLU B CA 1
ATOM 5213 C C . GLU B 1 198 ? -24.438 34.906 3.988 1 98.25 198 GLU B C 1
ATOM 5215 O O . GLU B 1 198 ? -24.125 35.438 2.918 1 98.25 198 GLU B O 1
ATOM 5220 N N . GLU B 1 199 ? -24.75 35.531 5.023 1 98.19 199 GLU B N 1
ATOM 5221 C CA . GLU B 1 199 ? -24.641 36.969 5.035 1 98.19 199 GLU B CA 1
ATOM 5222 C C . GLU B 1 199 ? -23.203 37.438 4.816 1 98.19 199 GLU B C 1
ATOM 5224 O O . GLU B 1 199 ? -22.953 38.375 4.082 1 98.19 199 GLU B O 1
ATOM 5229 N N . LYS B 1 200 ? -22.312 36.781 5.52 1 97.94 200 LYS B N 1
ATOM 5230 C CA . LYS B 1 200 ? -20.906 37.094 5.375 1 97.94 200 LYS B CA 1
ATOM 5231 C C . LYS B 1 200 ? -20.406 36.812 3.957 1 97.94 200 LYS B C 1
ATOM 5233 O O . LYS B 1 200 ? -19.594 37.562 3.42 1 97.94 200 LYS B O 1
ATOM 5238 N N . VAL B 1 201 ? -20.922 35.75 3.352 1 97.88 201 VAL B N 1
ATOM 5239 C CA . VAL B 1 201 ? -20.578 35.438 1.967 1 97.88 201 VAL B CA 1
ATOM 5240 C C . VAL B 1 201 ? -21.062 36.562 1.052 1 97.88 201 VAL B C 1
ATOM 5242 O O . VAL B 1 201 ? -20.328 37 0.153 1 97.88 201 VAL B O 1
ATOM 5245 N N . ALA B 1 202 ? -22.25 37.031 1.269 1 98 202 ALA B N 1
ATOM 5246 C CA . ALA B 1 202 ? -22.797 38.125 0.461 1 98 202 ALA B CA 1
ATOM 5247 C C . ALA B 1 202 ? -21.969 39.375 0.597 1 98 202 ALA B C 1
ATOM 5249 O O . ALA B 1 202 ? -21.703 40.062 -0.393 1 98 202 ALA B O 1
ATOM 5250 N N . LYS B 1 203 ? -21.594 39.656 1.777 1 98.12 203 LYS B N 1
ATOM 5251 C CA . LYS B 1 203 ? -20.766 40.812 2.025 1 98.12 203 LYS B CA 1
ATOM 5252 C C . LYS B 1 203 ? -19.406 40.688 1.343 1 98.12 203 LYS B C 1
ATOM 5254 O O . LYS B 1 203 ? -18.891 41.656 0.797 1 98.12 203 LYS B O 1
ATOM 5259 N N . ALA B 1 204 ? -18.844 39.531 1.469 1 98 204 ALA B N 1
ATOM 5260 C CA . ALA B 1 204 ? -17.562 39.281 0.816 1 98 204 ALA B CA 1
ATOM 5261 C C . ALA B 1 204 ? -17.672 39.438 -0.695 1 98 204 ALA B C 1
ATOM 5263 O O . ALA B 1 204 ? -16.766 40.031 -1.323 1 98 204 ALA B O 1
ATOM 5264 N N . LYS B 1 205 ? -18.75 39 -1.271 1 96.62 205 LYS B N 1
ATOM 5265 C CA . LYS B 1 205 ? -18.984 39.156 -2.703 1 96.62 205 LYS B CA 1
ATOM 5266 C C . LYS B 1 205 ? -19.031 40.625 -3.1 1 96.62 205 LYS B C 1
ATOM 5268 O O . LYS B 1 205 ? -18.516 41 -4.152 1 96.62 205 LYS B O 1
ATOM 5273 N N . GLU B 1 206 ? -19.641 41.375 -2.324 1 97.38 206 GLU B N 1
ATOM 5274 C CA . GLU B 1 206 ? -19.719 42.781 -2.592 1 97.38 206 GLU B CA 1
ATOM 5275 C C . GLU B 1 206 ? -18.328 43.438 -2.594 1 97.38 206 GLU B C 1
ATOM 5277 O O . GLU B 1 206 ? -18.031 44.281 -3.441 1 97.38 206 GLU B O 1
ATOM 5282 N N . LEU B 1 207 ? -17.562 43.031 -1.642 1 97.5 207 LEU B N 1
ATOM 5283 C CA . LEU B 1 207 ? -16.203 43.562 -1.575 1 97.5 207 LEU B CA 1
ATOM 5284 C C . LEU B 1 207 ? -15.406 43.156 -2.809 1 97.5 207 LEU B C 1
ATOM 5286 O O . LEU B 1 207 ? -14.617 43.938 -3.326 1 97.5 207 LEU B O 1
ATOM 5290 N N . ILE B 1 208 ? -15.633 41.938 -3.275 1 95.94 208 ILE B N 1
ATOM 5291 C CA . ILE B 1 208 ? -14.961 41.438 -4.465 1 95.94 208 ILE B CA 1
ATOM 5292 C C . ILE B 1 208 ? -15.43 42.219 -5.695 1 95.94 208 ILE B C 1
ATOM 5294 O O . ILE B 1 208 ? -14.617 42.594 -6.539 1 95.94 208 ILE B O 1
ATOM 5298 N N . ARG B 1 209 ? -16.656 42.469 -5.75 1 95.31 209 ARG B N 1
ATOM 5299 C CA . ARG B 1 209 ? -17.219 43.219 -6.855 1 95.31 209 ARG B CA 1
ATOM 5300 C C . ARG B 1 209 ? -16.641 44.656 -6.902 1 95.31 209 ARG B C 1
ATOM 5302 O O . ARG B 1 209 ? -16.453 45.219 -7.984 1 95.31 209 ARG B O 1
ATOM 5309 N N . ASN B 1 210 ? -16.312 45.125 -5.789 1 96.69 210 ASN B N 1
ATOM 5310 C CA . ASN B 1 210 ? -15.805 46.469 -5.676 1 96.69 210 ASN B CA 1
ATOM 5311 C C . ASN B 1 210 ? -14.289 46.531 -5.863 1 96.69 210 ASN B C 1
ATOM 5313 O O . ASN B 1 210 ? -13.672 47.594 -5.691 1 96.69 210 ASN B O 1
ATOM 5317 N N . GLY B 1 211 ? -13.719 45.406 -6.031 1 95.31 211 GLY B N 1
ATOM 5318 C CA . GLY B 1 211 ? -12.297 45.344 -6.352 1 95.31 211 GLY B CA 1
ATOM 5319 C C . GLY B 1 211 ? -11.406 45.281 -5.125 1 95.31 211 GLY B C 1
ATOM 5320 O O . GLY B 1 211 ? -10.203 45.531 -5.211 1 95.31 211 GLY B O 1
ATOM 5321 N N . ASP B 1 212 ? -11.984 45 -3.975 1 96.12 212 ASP B N 1
ATOM 5322 C CA . ASP B 1 212 ? -11.219 44.938 -2.734 1 96.12 212 ASP B CA 1
ATOM 5323 C C . ASP B 1 212 ? -10.242 43.75 -2.764 1 96.12 212 ASP B C 1
ATOM 5325 O O . ASP B 1 212 ? -9.133 43.844 -2.229 1 96.12 212 ASP B O 1
ATOM 5329 N N . MET B 1 213 ? -10.688 42.688 -3.262 1 94.88 213 MET B N 1
ATOM 5330 C CA . MET B 1 213 ? -9.938 41.438 -3.408 1 94.88 213 MET B CA 1
ATOM 5331 C C . MET B 1 213 ? -10.555 40.562 -4.484 1 94.88 213 MET B C 1
ATOM 5333 O O . MET B 1 213 ? -11.633 40.844 -4.992 1 94.88 213 MET B O 1
ATOM 5337 N N . PHE B 1 214 ? -9.797 39.562 -4.871 1 91.5 214 PHE B N 1
ATOM 5338 C CA . PHE B 1 214 ? -10.297 38.625 -5.871 1 91.5 214 PHE B CA 1
ATOM 5339 C C . PHE B 1 214 ? -11 37.438 -5.203 1 91.5 214 PHE B C 1
ATOM 5341 O O . PHE B 1 214 ? -11.914 36.844 -5.781 1 91.5 214 PHE B O 1
ATOM 5348 N N . GLN B 1 215 ? -10.523 37.062 -4.074 1 92.5 215 GLN B N 1
ATOM 5349 C CA . GLN B 1 215 ? -11.039 35.906 -3.355 1 92.5 215 GLN B CA 1
ATOM 5350 C C . GLN B 1 215 ? -10.758 36.031 -1.86 1 92.5 215 GLN B C 1
ATOM 5352 O O . GLN B 1 215 ? -9.727 36.562 -1.456 1 92.5 215 GLN B O 1
ATOM 5357 N N . VAL B 1 216 ? -11.664 35.5 -1.059 1 96.12 216 VAL B N 1
ATOM 5358 C CA . VAL B 1 216 ? -11.43 35.344 0.375 1 96.12 216 VAL B CA 1
ATOM 5359 C C . VAL B 1 216 ? -12.008 34 0.85 1 96.12 216 VAL B C 1
ATOM 5361 O O . VAL B 1 216 ? -13.055 33.562 0.365 1 96.12 216 VAL B O 1
ATOM 5364 N N . VAL B 1 217 ? -11.352 33.344 1.755 1 95.75 217 VAL B N 1
ATOM 5365 C CA . VAL B 1 217 ? -11.82 32.062 2.26 1 95.75 217 VAL B CA 1
ATOM 5366 C C . VAL B 1 217 ? -12.492 32.25 3.621 1 95.75 217 VAL B C 1
ATOM 5368 O O . VAL B 1 217 ? -11.828 32.594 4.602 1 95.75 217 VAL B O 1
ATOM 5371 N N . LEU B 1 218 ? -13.727 32.062 3.689 1 97.25 218 LEU B N 1
ATOM 5372 C CA . LEU B 1 218 ? -14.477 32.125 4.941 1 97.25 218 LEU B CA 1
ATOM 5373 C C . LEU B 1 218 ? -14.688 30.734 5.52 1 97.25 218 LEU B C 1
ATOM 5375 O O . LEU B 1 218 ? -14.93 29.781 4.773 1 97.25 218 LEU B O 1
ATOM 5379 N N . SER B 1 219 ? -14.617 30.656 6.863 1 97.44 219 SER B N 1
ATOM 5380 C CA . SER B 1 219 ? -14.719 29.344 7.488 1 97.44 219 SER B CA 1
ATOM 5381 C C . SER B 1 219 ? -15.641 29.375 8.703 1 97.44 219 SER B C 1
ATOM 5383 O O . SER B 1 219 ? -15.992 30.453 9.195 1 97.44 219 SER B O 1
ATOM 5385 N N . GLN B 1 220 ? -16.125 28.266 9.078 1 97.12 220 GLN B N 1
ATOM 5386 C CA . GLN B 1 220 ? -16.844 28.078 10.328 1 97.12 220 GLN B CA 1
ATOM 5387 C C . GLN B 1 220 ? -16.219 26.953 11.148 1 97.12 220 GLN B C 1
ATOM 5389 O O . GLN B 1 220 ? -15.547 26.062 10.602 1 97.12 220 GLN B O 1
ATOM 5394 N N . ARG B 1 221 ? -16.359 27.016 12.414 1 97.62 221 ARG B N 1
ATOM 5395 C CA . ARG B 1 221 ? -15.812 26.016 13.328 1 97.62 221 ARG B CA 1
ATOM 5396 C C . ARG B 1 221 ? -16.938 25.203 13.977 1 97.62 221 ARG B C 1
ATOM 5398 O O . ARG B 1 221 ? -17.906 25.766 14.484 1 97.62 221 ARG B O 1
ATOM 5405 N N . LEU B 1 222 ? -16.797 23.953 13.883 1 97.5 222 LEU B N 1
ATOM 5406 C CA . LEU B 1 222 ? -17.688 23 14.547 1 97.5 222 LEU B CA 1
ATOM 5407 C C . LEU B 1 222 ? -17.031 22.422 15.797 1 97.5 222 LEU B C 1
ATOM 5409 O O . LEU B 1 222 ? -15.852 22.062 15.773 1 97.5 222 LEU B O 1
ATOM 5413 N N . THR B 1 223 ? -17.781 22.406 16.891 1 97.62 223 THR B N 1
ATOM 5414 C CA . THR B 1 223 ? -17.25 21.906 18.156 1 97.62 223 THR B CA 1
ATOM 5415 C C . THR B 1 223 ? -18.172 20.859 18.75 1 97.62 223 THR B C 1
ATOM 5417 O O . THR B 1 223 ? -19.391 20.969 18.641 1 97.62 223 THR B O 1
ATOM 5420 N N . ALA B 1 224 ? -17.625 19.844 19.297 1 97.31 224 ALA B N 1
ATOM 5421 C CA . ALA B 1 224 ? -18.359 18.781 19.984 1 97.31 224 ALA B CA 1
ATOM 5422 C C . ALA B 1 224 ? -17.641 18.344 21.25 1 97.31 224 ALA B C 1
ATOM 5424 O O . ALA B 1 224 ? -16.438 18.547 21.391 1 97.31 224 ALA B O 1
ATOM 5425 N N . ASP B 1 225 ? -18.391 17.797 22.141 1 96.81 225 ASP B N 1
ATOM 5426 C CA . ASP B 1 225 ? -17.766 17.109 23.266 1 96.81 225 ASP B CA 1
ATOM 5427 C C . ASP B 1 225 ? -17.031 15.844 22.812 1 96.81 225 ASP B C 1
ATOM 5429 O O . ASP B 1 225 ? -17.5 15.141 21.906 1 96.81 225 ASP B O 1
ATOM 5433 N N . PHE B 1 226 ? -15.961 15.672 23.438 1 96.06 226 PHE B N 1
ATOM 5434 C CA . PHE B 1 226 ? -15.148 14.516 23.062 1 96.06 226 PHE B CA 1
ATOM 5435 C C . PHE B 1 226 ? -14.617 13.805 24.297 1 96.06 226 PHE B C 1
ATOM 5437 O O . PHE B 1 226 ? -13.859 14.391 25.078 1 96.06 226 PHE B O 1
ATOM 5444 N N . THR B 1 227 ? -14.953 12.453 24.406 1 92 227 THR B N 1
ATOM 5445 C CA . THR B 1 227 ? -14.539 11.711 25.594 1 92 227 THR B CA 1
ATOM 5446 C C . THR B 1 227 ? -13.82 10.422 25.203 1 92 227 THR B C 1
ATOM 5448 O O . THR B 1 227 ? -13.258 9.734 26.062 1 92 227 THR B O 1
ATOM 5451 N N . ASP B 1 228 ? -13.758 10.117 23.984 1 92.62 228 ASP B N 1
ATOM 5452 C CA . ASP B 1 228 ? -13.148 8.867 23.531 1 92.62 228 ASP B CA 1
ATOM 5453 C C . ASP B 1 228 ? -11.625 8.969 23.531 1 92.62 228 ASP B C 1
ATOM 5455 O O . ASP B 1 228 ? -11.07 10.031 23.828 1 92.62 228 ASP B O 1
ATOM 5459 N N . ASN B 1 229 ? -10.984 7.797 23.25 1 93.38 229 ASN B N 1
ATOM 5460 C CA . ASN B 1 229 ? -9.539 7.773 23.078 1 93.38 229 ASN B CA 1
ATOM 5461 C C . ASN B 1 229 ? -9.117 8.445 21.766 1 93.38 229 ASN B C 1
ATOM 5463 O O . ASN B 1 229 ? -9.516 8.008 20.688 1 93.38 229 ASN B O 1
ATOM 5467 N N . PRO B 1 230 ? -8.328 9.5 21.875 1 95.62 230 PRO B N 1
ATOM 5468 C CA . PRO B 1 230 ? -7.949 10.25 20.672 1 95.62 230 PRO B CA 1
ATOM 5469 C C . PRO B 1 230 ? -7.305 9.359 19.609 1 95.62 230 PRO B C 1
ATOM 5471 O O . PRO B 1 230 ? -7.559 9.547 18.406 1 95.62 230 PRO B O 1
ATOM 5474 N N . PHE B 1 231 ? -6.496 8.43 20.031 1 95.69 231 PHE B N 1
ATOM 5475 C CA . PHE B 1 231 ? -5.789 7.617 19.047 1 95.69 231 PHE B CA 1
ATOM 5476 C C . PHE B 1 231 ? -6.746 6.66 18.359 1 95.69 231 PHE B C 1
ATOM 5478 O O . PHE B 1 231 ? -6.559 6.336 17.188 1 95.69 231 PHE B O 1
ATOM 5485 N N . ASN B 1 232 ? -7.762 6.16 19.031 1 93.81 232 ASN B N 1
ATOM 5486 C CA . ASN B 1 232 ? -8.789 5.363 18.375 1 93.81 232 ASN B CA 1
ATOM 5487 C C . ASN B 1 232 ? -9.484 6.148 17.266 1 93.81 232 ASN B C 1
ATOM 5489 O O . ASN B 1 232 ? -9.805 5.598 16.219 1 93.81 232 ASN B O 1
ATOM 5493 N N . TYR B 1 233 ? -9.703 7.453 17.578 1 94.75 233 TYR B N 1
ATOM 5494 C CA . TYR B 1 233 ? -10.273 8.312 16.547 1 94.75 233 TYR B CA 1
ATOM 5495 C C . TYR B 1 233 ? -9.359 8.375 15.328 1 94.75 233 TYR B C 1
ATOM 5497 O O . TYR B 1 233 ? -9.828 8.266 14.188 1 94.75 233 TYR B O 1
ATOM 5505 N N . TYR B 1 234 ? -8.102 8.484 15.555 1 96.31 234 TYR B N 1
ATOM 5506 C CA . TYR B 1 234 ? -7.137 8.555 14.469 1 96.31 234 TYR B CA 1
ATOM 5507 C C . TYR B 1 234 ? -7.145 7.277 13.641 1 96.31 234 TYR B C 1
ATOM 5509 O O . TYR B 1 234 ? -7.102 7.324 12.414 1 96.31 234 TYR B O 1
ATOM 5517 N N . ARG B 1 235 ? -7.129 6.164 14.297 1 94.12 235 ARG B N 1
ATOM 5518 C CA . ARG B 1 235 ? -7.133 4.867 13.625 1 94.12 235 ARG B CA 1
ATOM 5519 C C . ARG B 1 235 ? -8.32 4.75 12.672 1 94.12 235 ARG B C 1
ATOM 5521 O O . ARG B 1 235 ? -8.172 4.23 11.562 1 94.12 235 ARG B O 1
ATOM 5528 N N . LYS B 1 236 ? -9.453 5.25 13.062 1 91.81 236 LYS B N 1
ATOM 5529 C CA . LYS B 1 236 ? -10.641 5.195 12.211 1 91.81 236 LYS B CA 1
ATOM 5530 C C . LYS B 1 236 ? -10.555 6.215 11.078 1 91.81 236 LYS B C 1
ATOM 5532 O O . LYS B 1 236 ? -10.93 5.918 9.945 1 91.81 236 LYS B O 1
ATOM 5537 N N . LEU B 1 237 ? -10.07 7.391 11.422 1 92.56 237 LEU B N 1
ATOM 5538 C CA . LEU B 1 237 ? -9.953 8.461 10.438 1 92.56 237 LEU B CA 1
ATOM 5539 C C . LEU B 1 237 ? -9.086 8.031 9.266 1 92.56 237 LEU B C 1
ATOM 5541 O O . LEU B 1 237 ? -9.438 8.273 8.102 1 92.56 237 LEU B O 1
ATOM 5545 N N . ARG B 1 238 ? -8.008 7.422 9.531 1 89.81 238 ARG B N 1
ATOM 5546 C CA . ARG B 1 238 ? -7.027 7.055 8.516 1 89.81 238 ARG B CA 1
ATOM 5547 C C . ARG B 1 238 ? -7.617 6.059 7.523 1 89.81 238 ARG B C 1
ATOM 5549 O O . ARG B 1 238 ? -7.191 5.992 6.367 1 89.81 238 ARG B O 1
ATOM 5556 N N . VAL B 1 239 ? -8.508 5.289 7.969 1 85.75 239 VAL B N 1
ATOM 5557 C CA . VAL B 1 239 ? -9.117 4.262 7.133 1 85.75 239 VAL B CA 1
ATOM 5558 C C . VAL B 1 239 ? -10.258 4.867 6.316 1 85.75 239 VAL B C 1
ATOM 5560 O O . VAL B 1 239 ? -10.391 4.59 5.121 1 85.75 239 VAL B O 1
ATOM 5563 N N . GLU B 1 240 ? -11 5.664 6.93 1 86.19 240 GLU B N 1
ATOM 5564 C CA . GLU B 1 240 ? -12.211 6.184 6.309 1 86.19 240 GLU B CA 1
ATOM 5565 C C . GLU B 1 240 ? -11.906 7.355 5.383 1 86.19 240 GLU B C 1
ATOM 5567 O O . GLU B 1 240 ? -12.586 7.551 4.375 1 86.19 240 GLU B O 1
ATOM 5572 N N . ASN B 1 241 ? -10.875 8.117 5.789 1 86.38 241 ASN B N 1
ATOM 5573 C CA . ASN B 1 241 ? -10.516 9.305 5.012 1 86.38 241 ASN B CA 1
ATOM 5574 C C . ASN B 1 241 ? -9.008 9.398 4.801 1 86.38 241 ASN B C 1
ATOM 5576 O O . ASN B 1 241 ? -8.383 10.383 5.188 1 86.38 241 ASN B O 1
ATOM 5580 N N . PRO B 1 242 ? -8.508 8.391 4.109 1 84.94 242 PRO B N 1
ATOM 5581 C CA . PRO B 1 242 ? -7.066 8.461 3.863 1 84.94 242 PRO B CA 1
ATOM 5582 C C . PRO B 1 242 ? -6.672 9.664 3.016 1 84.94 242 PRO B C 1
ATOM 5584 O O . PRO B 1 242 ? -7.438 10.094 2.152 1 84.94 242 PRO B O 1
ATOM 5587 N N . SER B 1 243 ? -5.512 10.219 3.332 1 86 243 SER B N 1
ATOM 5588 C CA . SER B 1 243 ? -5.016 11.383 2.6 1 86 243 SER B CA 1
ATOM 5589 C C . SER B 1 243 ? -3.494 11.359 2.486 1 86 243 SER B C 1
ATOM 5591 O O . SER B 1 243 ? -2.84 10.469 3.033 1 86 243 SER B O 1
ATOM 5593 N N . SER B 1 244 ? -2.961 12.305 1.833 1 86.06 244 SER B N 1
ATOM 5594 C CA . SER B 1 244 ? -1.524 12.367 1.59 1 86.06 244 SER B CA 1
ATOM 5595 C C . SER B 1 244 ? -0.757 12.617 2.883 1 86.06 244 SER B C 1
ATOM 5597 O O . SER B 1 244 ? 0.376 12.156 3.039 1 86.06 244 SER B O 1
ATOM 5599 N N . TYR B 1 245 ? -1.383 13.398 3.744 1 92.25 245 TYR B N 1
ATOM 5600 C CA . TYR B 1 245 ? -0.743 13.727 5.012 1 92.25 245 TYR B CA 1
ATOM 5601 C C . TYR B 1 245 ? -1.643 13.367 6.188 1 92.25 245 TYR B C 1
ATOM 5603 O O . TYR B 1 245 ? -2.609 14.07 6.48 1 92.25 245 TYR B O 1
ATOM 5611 N N . MET B 1 246 ? -1.322 12.305 6.82 1 95.12 246 MET B N 1
ATOM 5612 C CA . MET B 1 246 ? -2.027 11.914 8.039 1 95.12 246 MET B CA 1
ATOM 5613 C C . MET B 1 246 ? -1.14 12.102 9.266 1 95.12 246 MET B C 1
ATOM 5615 O O . MET B 1 246 ? 0.061 11.828 9.211 1 95.12 246 MET B O 1
ATOM 5619 N N . TYR B 1 247 ? -1.726 12.656 10.281 1 97.94 247 TYR B N 1
ATOM 5620 C CA . TYR B 1 247 ? -0.897 12.914 11.453 1 97.94 247 TYR B CA 1
ATOM 5621 C C . TYR B 1 247 ? -1.717 12.812 12.734 1 97.94 247 TYR B C 1
ATOM 5623 O O . TYR B 1 247 ? -2.91 13.125 12.742 1 97.94 247 TYR B O 1
ATOM 5631 N N . PHE B 1 248 ? -1.128 12.336 13.789 1 98.62 248 PHE B N 1
ATOM 5632 C CA . PHE B 1 248 ? -1.55 12.336 15.188 1 98.62 248 PHE B CA 1
ATOM 5633 C C . PHE B 1 248 ? -0.445 12.875 16.078 1 98.62 248 PHE B C 1
ATOM 5635 O O . PHE B 1 248 ? 0.651 12.312 16.141 1 98.62 248 PHE B O 1
ATOM 5642 N N . MET B 1 249 ? -0.711 13.977 16.703 1 98.88 249 MET B N 1
ATOM 5643 C CA . MET B 1 249 ? 0.295 14.609 17.547 1 98.88 249 MET B CA 1
ATOM 5644 C C . MET B 1 249 ? -0.232 14.812 18.953 1 98.88 249 MET B C 1
ATOM 5646 O O . MET B 1 249 ? -1.274 15.445 19.156 1 98.88 249 MET B O 1
ATOM 5650 N N . GLU B 1 250 ? 0.513 14.305 19.875 1 98.62 250 GLU B N 1
ATOM 5651 C CA . GLU B 1 250 ? 0.225 14.539 21.281 1 98.62 250 GLU B CA 1
ATOM 5652 C C . GLU B 1 250 ? 1.035 15.719 21.828 1 98.62 250 GLU B C 1
ATOM 5654 O O . GLU B 1 250 ? 2.264 15.656 21.891 1 98.62 250 GLU B O 1
ATOM 5659 N N . PHE B 1 251 ? 0.322 16.766 22.109 1 98.06 251 PHE B N 1
ATOM 5660 C CA . PHE B 1 251 ? 0.947 17.875 22.812 1 98.06 251 PHE B CA 1
ATOM 5661 C C . PHE B 1 251 ? 0.667 17.781 24.312 1 98.06 251 PHE B C 1
ATOM 5663 O O . PHE B 1 251 ? 0.243 16.734 24.812 1 98.06 251 PHE B O 1
ATOM 5670 N N . ASP B 1 252 ? 1.074 18.781 25.094 1 94.19 252 ASP B N 1
ATOM 5671 C CA . ASP B 1 252 ? 0.959 18.688 26.547 1 94.19 252 ASP B CA 1
ATOM 5672 C C . ASP B 1 252 ? -0.504 18.656 26.984 1 94.19 252 ASP B C 1
ATOM 5674 O O . ASP B 1 252 ? -0.889 17.844 27.812 1 94.19 252 ASP B O 1
ATOM 5678 N N . ASN B 1 253 ? -1.367 19.422 26.422 1 95.5 253 ASN B N 1
ATOM 5679 C CA . ASN B 1 253 ? -2.734 19.5 26.922 1 95.5 253 ASN B CA 1
ATOM 5680 C C . ASN B 1 253 ? -3.754 19.422 25.781 1 95.5 253 ASN B C 1
ATOM 5682 O O . ASN B 1 253 ? -4.926 19.75 25.969 1 95.5 253 ASN B O 1
ATOM 5686 N N . PHE B 1 254 ? -3.293 19 24.672 1 98.31 254 PHE B N 1
ATOM 5687 C CA . PHE B 1 254 ? -4.23 18.844 23.562 1 98.31 254 PHE B CA 1
ATOM 5688 C C . PHE B 1 254 ? -3.654 17.922 22.5 1 98.31 254 PHE B C 1
ATOM 5690 O O . PHE B 1 254 ? -2.506 17.484 22.594 1 98.31 254 PHE B O 1
ATOM 5697 N N . HIS B 1 255 ? -4.438 17.469 21.531 1 98.69 255 HIS B N 1
ATOM 5698 C CA . HIS B 1 255 ? -4.062 16.609 20.406 1 98.69 255 HIS B CA 1
ATOM 5699 C C . HIS B 1 255 ? -4.434 17.266 19.078 1 98.69 255 HIS B C 1
ATOM 5701 O O . HIS B 1 255 ? -5.383 18.047 19.016 1 98.69 255 HIS B O 1
ATOM 5707 N N . VAL B 1 256 ? -3.635 17 18.141 1 98.88 256 VAL B N 1
ATOM 5708 C CA . VAL B 1 256 ? -3.941 17.375 16.766 1 98.88 256 VAL B CA 1
ATOM 5709 C C . VAL B 1 256 ? -4.012 16.125 15.891 1 98.88 256 VAL B C 1
ATOM 5711 O O . VAL B 1 256 ? -3.074 15.328 15.859 1 98.88 256 VAL B O 1
ATOM 5714 N N . ILE B 1 257 ? -5.121 15.93 15.281 1 98.44 257 ILE B N 1
ATOM 5715 C CA . ILE B 1 257 ? -5.387 14.773 14.438 1 98.44 257 ILE B CA 1
ATOM 5716 C C . ILE B 1 257 ? -5.848 15.234 13.055 1 98.44 257 ILE B C 1
ATOM 5718 O O . ILE B 1 257 ? -6.734 16.094 12.945 1 98.44 257 ILE B O 1
ATOM 5722 N N . GLY B 1 258 ? -5.188 14.688 12.016 1 97.06 258 GLY B N 1
ATOM 5723 C CA . GLY B 1 258 ? -5.664 15.188 10.734 1 97.06 258 GLY B CA 1
ATOM 5724 C C . GLY B 1 258 ? -5.312 14.273 9.57 1 97.06 258 GLY B C 1
ATOM 5725 O O . GLY B 1 258 ? -4.547 13.32 9.727 1 97.06 258 GLY B O 1
ATOM 5726 N N . SER B 1 259 ? -5.938 14.492 8.477 1 94 259 SER B N 1
ATOM 5727 C CA . SER B 1 259 ? -5.754 13.859 7.176 1 94 259 SER B CA 1
ATOM 5728 C C . SER B 1 259 ? -5.777 14.891 6.051 1 94 259 SER B C 1
ATOM 5730 O O . SER B 1 259 ? -6.672 14.867 5.203 1 94 259 SER B O 1
ATOM 5732 N N . SER B 1 260 ? -4.746 15.625 5.957 1 93.12 260 SER B N 1
ATOM 5733 C CA . SER B 1 260 ? -4.676 16.75 5.027 1 93.12 260 SER B CA 1
ATOM 5734 C C . SER B 1 260 ? -4.273 16.281 3.631 1 93.12 260 SER B C 1
ATOM 5736 O O . SER B 1 260 ? -3.303 15.539 3.475 1 93.12 260 SER B O 1
ATOM 5738 N N . PRO B 1 261 ? -4.898 16.719 2.609 1 88.69 261 PRO B N 1
ATOM 5739 C CA . PRO B 1 261 ? -4.555 16.297 1.246 1 88.69 261 PRO B CA 1
ATOM 5740 C C . PRO B 1 261 ? -3.492 17.203 0.61 1 88.69 261 PRO B C 1
ATOM 5742 O O . PRO B 1 261 ? -2.986 16.891 -0.472 1 88.69 261 PRO B O 1
ATOM 5745 N N . GLU B 1 262 ? -3.018 18.188 1.344 1 89.75 262 GLU B N 1
ATOM 5746 C CA . GLU B 1 262 ? -2.287 19.219 0.608 1 89.75 262 GLU B CA 1
ATOM 5747 C C . GLU B 1 262 ? -0.988 19.594 1.318 1 89.75 262 GLU B C 1
ATOM 5749 O O . GLU B 1 262 ? -0.991 19.875 2.516 1 89.75 262 GLU B O 1
ATOM 5754 N N . ARG B 1 263 ? 0.058 19.594 0.496 1 93.12 263 ARG B N 1
ATOM 5755 C CA . ARG B 1 263 ? 1.341 20.109 0.974 1 93.12 263 ARG B CA 1
ATOM 5756 C C . ARG B 1 263 ? 1.387 21.625 0.915 1 93.12 263 ARG B C 1
ATOM 5758 O O . ARG B 1 263 ? 1.025 22.219 -0.102 1 93.12 263 ARG B O 1
ATOM 5765 N N . LEU B 1 264 ? 1.811 22.188 1.969 1 96.75 264 LEU B N 1
ATOM 5766 C CA . LEU B 1 264 ? 2.061 23.625 1.956 1 96.75 264 LEU B CA 1
ATOM 5767 C C . LEU B 1 264 ? 3.426 23.938 1.351 1 96.75 264 LEU B C 1
ATOM 5769 O O . LEU B 1 264 ? 3.531 24.734 0.414 1 96.75 264 LEU B O 1
ATOM 5773 N N . VAL B 1 265 ? 4.441 23.266 1.927 1 97.06 265 VAL B N 1
ATOM 5774 C CA . VAL B 1 265 ? 5.785 23.531 1.434 1 97.06 265 VAL B CA 1
ATOM 5775 C C . VAL B 1 265 ? 6.734 22.422 1.868 1 97.06 265 VAL B C 1
ATOM 5777 O O . VAL B 1 265 ? 6.59 21.875 2.961 1 97.06 265 VAL B O 1
ATOM 5780 N N . ALA B 1 266 ? 7.617 22.047 1.03 1 96.38 266 ALA B N 1
ATOM 5781 C CA . ALA B 1 266 ? 8.719 21.156 1.343 1 96.38 266 ALA B CA 1
ATOM 5782 C C . ALA B 1 266 ? 10.047 21.703 0.823 1 96.38 266 ALA B C 1
ATOM 5784 O O . ALA B 1 266 ? 10.094 22.328 -0.243 1 96.38 266 ALA B O 1
ATOM 5785 N N . VAL B 1 267 ? 11.047 21.562 1.634 1 95.81 267 VAL B N 1
ATOM 5786 C CA . VAL B 1 267 ? 12.406 21.891 1.215 1 95.81 267 VAL B CA 1
ATOM 5787 C C . VAL B 1 267 ? 13.305 20.672 1.339 1 95.81 267 VAL B C 1
ATOM 5789 O O . VAL B 1 267 ? 13.375 20.047 2.404 1 95.81 267 VAL B O 1
ATOM 5792 N N . HIS B 1 268 ? 13.906 20.266 0.326 1 92.56 268 HIS B N 1
ATOM 5793 C CA . HIS B 1 268 ? 14.922 19.219 0.256 1 92.56 268 HIS B CA 1
ATOM 5794 C C . HIS B 1 268 ? 16.188 19.719 -0.429 1 92.56 268 HIS B C 1
ATOM 5796 O O . HIS B 1 268 ? 16.219 19.844 -1.656 1 92.56 268 HIS B O 1
ATOM 5802 N N . GLY B 1 269 ? 17.172 19.844 0.379 1 89.88 269 GLY B N 1
ATOM 5803 C CA . GLY B 1 269 ? 18.328 20.531 -0.163 1 89.88 269 GLY B CA 1
ATOM 5804 C C . GLY B 1 269 ? 18.016 21.953 -0.582 1 89.88 269 GLY B C 1
ATOM 5805 O O . GLY B 1 269 ? 17.562 22.766 0.232 1 89.88 269 GLY B O 1
ATOM 5806 N N . ASN B 1 270 ? 18.203 22.234 -1.839 1 93.69 270 ASN B N 1
ATOM 5807 C CA . ASN B 1 270 ? 17.922 23.578 -2.334 1 93.69 270 ASN B CA 1
ATOM 5808 C C . ASN B 1 270 ? 16.641 23.609 -3.152 1 93.69 270 ASN B C 1
ATOM 5810 O O . ASN B 1 270 ? 16.359 24.609 -3.824 1 93.69 270 ASN B O 1
ATOM 5814 N N . GLN B 1 271 ? 15.945 22.562 -3.051 1 94.94 271 GLN B N 1
ATOM 5815 C CA . GLN B 1 271 ? 14.695 22.516 -3.799 1 94.94 271 GLN B CA 1
ATOM 5816 C C . GLN B 1 271 ? 13.5 22.812 -2.893 1 94.94 271 GLN B C 1
ATOM 5818 O O . GLN B 1 271 ? 13.352 22.203 -1.83 1 94.94 271 GLN B O 1
ATOM 5823 N N . VAL B 1 272 ? 12.742 23.781 -3.307 1 96.56 272 VAL B N 1
ATOM 5824 C CA . VAL B 1 272 ? 11.508 24.125 -2.604 1 96.56 272 VAL B CA 1
ATOM 5825 C C . VAL B 1 272 ? 10.305 23.75 -3.465 1 96.56 272 VAL B C 1
ATOM 5827 O O . VAL B 1 272 ? 10.328 23.922 -4.688 1 96.56 272 VAL B O 1
ATOM 5830 N N . SER B 1 273 ? 9.289 23.203 -2.828 1 95.5 273 SER B N 1
ATOM 5831 C CA . SER B 1 273 ? 8.117 22.781 -3.59 1 95.5 273 SER B CA 1
ATOM 5832 C C . SER B 1 273 ? 6.828 23.031 -2.811 1 95.5 273 SER B C 1
ATOM 5834 O O . SER B 1 273 ? 6.832 23.016 -1.577 1 95.5 273 SER B O 1
ATOM 5836 N N . THR B 1 274 ? 5.758 23.359 -3.484 1 94.12 274 THR B N 1
ATOM 5837 C CA . THR B 1 274 ? 4.395 23.438 -2.979 1 94.12 274 THR B CA 1
ATOM 5838 C C . THR B 1 274 ? 3.426 22.719 -3.912 1 94.12 274 THR B C 1
ATOM 5840 O O . THR B 1 274 ? 3.699 22.578 -5.105 1 94.12 274 THR B O 1
ATOM 5843 N N . ASN B 1 275 ? 2.352 22.203 -3.381 1 90.69 275 ASN B N 1
ATOM 5844 C CA . ASN B 1 275 ? 1.416 21.391 -4.152 1 90.69 275 ASN B CA 1
ATOM 5845 C C . ASN B 1 275 ? -0.018 21.891 -3.992 1 90.69 275 ASN B C 1
ATOM 5847 O O . ASN B 1 275 ? -0.81 21.281 -3.266 1 90.69 275 ASN B O 1
ATOM 5851 N N . PRO B 1 276 ? -0.365 22.859 -4.793 1 88.69 276 PRO B N 1
ATOM 5852 C CA . PRO B 1 276 ? -1.759 23.297 -4.73 1 88.69 276 PRO B CA 1
ATOM 5853 C C . PRO B 1 276 ? -2.74 22.234 -5.211 1 88.69 276 PRO B C 1
ATOM 5855 O O . PRO B 1 276 ? -2.455 21.516 -6.172 1 88.69 276 PRO B O 1
ATOM 5858 N N . ILE B 1 277 ? -3.836 22.109 -4.527 1 84.75 277 ILE B N 1
ATOM 5859 C CA . ILE B 1 277 ? -4.891 21.172 -4.891 1 84.75 277 ILE B CA 1
ATOM 5860 C C . ILE B 1 277 ? -6.23 21.891 -4.953 1 84.75 277 ILE B C 1
ATOM 5862 O O . ILE B 1 277 ? -6.492 22.797 -4.156 1 84.75 277 ILE B O 1
ATOM 5866 N N . ALA B 1 278 ? -6.992 21.578 -5.973 1 79.94 278 ALA B N 1
ATOM 5867 C CA . ALA B 1 278 ? -8.352 22.094 -6.09 1 79.94 278 ALA B CA 1
ATOM 5868 C C . ALA B 1 278 ? -9.227 21.156 -6.922 1 79.94 278 ALA B C 1
ATOM 5870 O O . ALA B 1 278 ? -8.719 20.281 -7.621 1 79.94 278 ALA B O 1
ATOM 5871 N N . GLY B 1 279 ? -10.5 21.281 -6.715 1 78.19 279 GLY B N 1
ATOM 5872 C CA . GLY B 1 279 ? -11.406 20.438 -7.477 1 78.19 279 GLY B CA 1
ATOM 5873 C C . GLY B 1 279 ? -11.492 19.016 -6.945 1 78.19 279 GLY B C 1
ATOM 5874 O O . GLY B 1 279 ? -10.469 18.344 -6.805 1 78.19 279 GLY B O 1
ATOM 5875 N N . THR B 1 280 ? -12.68 18.562 -6.59 1 79.88 280 THR B N 1
ATOM 5876 C CA . THR B 1 280 ? -12.867 17.234 -6.02 1 79.88 280 THR B CA 1
ATOM 5877 C C . THR B 1 280 ? -14.062 16.531 -6.656 1 79.88 280 THR B C 1
ATOM 5879 O O . THR B 1 280 ? -15.07 17.172 -6.957 1 79.88 280 THR B O 1
ATOM 5882 N N . ARG B 1 281 ? -13.859 15.32 -7.082 1 84.69 281 ARG B N 1
ATOM 5883 C CA . ARG B 1 281 ? -14.961 14.43 -7.441 1 84.69 281 ARG B CA 1
ATOM 5884 C C . ARG B 1 281 ? -14.852 13.094 -6.715 1 84.69 281 ARG B C 1
ATOM 5886 O O . ARG B 1 281 ? -13.766 12.695 -6.301 1 84.69 281 ARG B O 1
ATOM 5893 N N . LYS B 1 282 ? -15.992 12.461 -6.566 1 82.94 282 LYS B N 1
ATOM 5894 C CA . LYS B 1 282 ? -15.984 11.102 -6.039 1 82.94 282 LYS B CA 1
ATOM 5895 C C . LYS B 1 282 ? -15.43 10.117 -7.062 1 82.94 282 LYS B C 1
ATOM 5897 O O . LYS B 1 282 ? -15.445 10.391 -8.266 1 82.94 282 LYS B O 1
ATOM 5902 N N . ARG B 1 283 ? -14.867 8.969 -6.613 1 82.38 283 ARG B N 1
ATOM 5903 C CA . ARG B 1 283 ? -14.445 7.898 -7.512 1 82.38 283 ARG B CA 1
ATOM 5904 C C . ARG B 1 283 ? -15.648 7.184 -8.117 1 82.38 283 ARG B C 1
ATOM 5906 O O . ARG B 1 283 ? -16.688 7.035 -7.461 1 82.38 283 ARG B O 1
ATOM 5913 N N . GLY B 1 284 ? -15.43 6.793 -9.328 1 80.44 284 GLY B N 1
ATOM 5914 C CA . GLY B 1 284 ? -16.469 5.992 -9.953 1 80.44 284 GLY B CA 1
ATOM 5915 C C . GLY B 1 284 ? -16.5 4.559 -9.453 1 80.44 284 GLY B C 1
ATOM 5916 O O . GLY B 1 284 ? -15.539 4.082 -8.852 1 80.44 284 GLY B O 1
ATOM 5917 N N . GLN B 1 285 ? -17.672 4.031 -9.625 1 72.44 285 GLN B N 1
ATOM 5918 C CA . GLN B 1 285 ? -17.812 2.617 -9.281 1 72.44 285 GLN B CA 1
ATOM 5919 C C . GLN B 1 285 ? -17.062 1.734 -10.273 1 72.44 285 GLN B C 1
ATOM 5921 O O . GLN B 1 285 ? -16.688 0.603 -9.945 1 72.44 285 GLN B O 1
ATOM 5926 N N . THR B 1 286 ? -16.938 2.229 -11.461 1 69.38 286 THR B N 1
ATOM 5927 C CA . THR B 1 286 ? -16.203 1.545 -12.531 1 69.38 286 THR B CA 1
ATOM 5928 C C . THR B 1 286 ? -15.109 2.441 -13.102 1 69.38 286 THR B C 1
ATOM 5930 O O . THR B 1 286 ? -15.102 3.648 -12.852 1 69.38 286 THR B O 1
ATOM 5933 N N . GLU B 1 287 ? -14.219 1.802 -13.82 1 71 287 GLU B N 1
ATOM 5934 C CA . GLU B 1 287 ? -13.164 2.586 -14.461 1 71 287 GLU B CA 1
ATOM 5935 C C . GLU B 1 287 ? -13.75 3.57 -15.469 1 71 287 GLU B C 1
ATOM 5937 O O . GLU B 1 287 ? -13.227 4.672 -15.641 1 71 287 GLU B O 1
ATOM 5942 N N . PHE B 1 288 ? -14.758 3.113 -16.031 1 69.88 288 PHE B N 1
ATOM 5943 C CA . PHE B 1 288 ? -15.406 3.977 -17.016 1 69.88 288 PHE B CA 1
ATOM 5944 C C . PHE B 1 288 ? -16.031 5.195 -16.328 1 69.88 288 PHE B C 1
ATOM 5946 O O . PHE B 1 288 ? -15.891 6.32 -16.812 1 69.88 288 PHE B O 1
ATOM 5953 N N . GLU B 1 289 ? -16.609 4.91 -15.219 1 80.56 289 GLU B N 1
ATOM 5954 C CA . GLU B 1 289 ? -17.203 6.004 -14.453 1 80.56 289 GLU B CA 1
ATOM 5955 C C . GLU B 1 289 ? -16.125 6.941 -13.922 1 80.56 289 GLU B C 1
ATOM 5957 O O . GLU B 1 289 ? -16.312 8.156 -13.883 1 80.56 289 GLU B O 1
ATOM 5962 N N . ASP B 1 290 ? -15.078 6.344 -13.609 1 83.69 290 ASP B N 1
ATOM 5963 C CA . ASP B 1 290 ? -13.953 7.145 -13.133 1 83.69 290 ASP B CA 1
ATOM 5964 C C . ASP B 1 290 ? -13.438 8.086 -14.227 1 83.69 290 ASP B C 1
ATOM 5966 O O . ASP B 1 290 ? -13.164 9.258 -13.961 1 83.69 290 ASP B O 1
ATOM 5970 N N . GLN B 1 291 ? -13.391 7.531 -15.336 1 82.56 291 GLN B N 1
ATOM 5971 C CA . GLN B 1 291 ? -12.883 8.328 -16.453 1 82.56 291 GLN B CA 1
ATOM 5972 C C . GLN B 1 291 ? -13.844 9.469 -16.797 1 82.56 291 GLN B C 1
ATOM 5974 O O . GLN B 1 291 ? -13.406 10.578 -17.109 1 82.56 291 GLN B O 1
ATOM 5979 N N . ALA B 1 292 ? -15.047 9.148 -16.688 1 86.94 292 ALA B N 1
ATOM 5980 C CA . ALA B 1 292 ? -16.047 10.188 -16.953 1 86.94 292 ALA B CA 1
ATOM 5981 C C . ALA B 1 292 ? -15.953 11.312 -15.938 1 86.94 292 ALA B C 1
ATOM 5983 O O . ALA B 1 292 ? -16.094 12.492 -16.281 1 86.94 292 ALA B O 1
ATOM 5984 N N . LEU B 1 293 ? -15.727 10.992 -14.797 1 89.56 293 LEU B N 1
ATOM 5985 C CA . LEU B 1 293 ? -15.617 11.969 -13.727 1 89.56 293 LEU B CA 1
ATOM 5986 C C . LEU B 1 293 ? -14.336 12.781 -13.852 1 89.56 293 LEU B C 1
ATOM 5988 O O . LEU B 1 293 ? -14.305 13.969 -13.531 1 89.56 293 LEU B O 1
ATOM 5992 N N . ILE B 1 294 ? -13.344 12.117 -14.344 1 87.75 294 ILE B N 1
ATOM 5993 C CA . ILE B 1 294 ? -12.086 12.812 -14.594 1 87.75 294 ILE B CA 1
ATOM 5994 C C . ILE B 1 294 ? -12.297 13.883 -15.664 1 87.75 294 ILE B C 1
ATOM 5996 O O . ILE B 1 294 ? -11.898 15.031 -15.484 1 87.75 294 ILE B O 1
ATOM 6000 N N . GLU B 1 295 ? -12.953 13.492 -16.672 1 88.88 295 GLU B N 1
ATOM 6001 C CA . GLU B 1 295 ? -13.203 14.43 -17.766 1 88.88 295 GLU B CA 1
ATOM 6002 C C . GLU B 1 295 ? -14.078 15.594 -17.312 1 88.88 295 GLU B C 1
ATOM 6004 O O . GLU B 1 295 ? -13.852 16.734 -17.703 1 88.88 295 GLU B O 1
ATOM 6009 N N . ASP B 1 296 ? -14.945 15.242 -16.5 1 89.88 296 ASP B N 1
ATOM 6010 C CA . ASP B 1 296 ? -15.812 16.281 -15.945 1 89.88 296 ASP B CA 1
ATOM 6011 C C . ASP B 1 296 ? -15.016 17.281 -15.117 1 89.88 296 ASP B C 1
ATOM 6013 O O . ASP B 1 296 ? -15.211 18.484 -15.25 1 89.88 296 ASP B O 1
ATOM 6017 N N . LEU B 1 297 ? -14.219 16.781 -14.383 1 88 297 LEU B N 1
ATOM 6018 C CA . LEU B 1 297 ? -13.414 17.609 -13.5 1 88 297 LEU B CA 1
ATOM 6019 C C . LEU B 1 297 ? -12.438 18.469 -14.297 1 88 297 LEU B C 1
ATOM 6021 O O . LEU B 1 297 ? -12.266 19.656 -14.008 1 88 297 LEU B O 1
ATOM 6025 N N . GLU B 1 298 ? -11.961 17.906 -15.297 1 89 298 GLU B N 1
ATOM 6026 C CA . GLU B 1 298 ? -10.969 18.594 -16.109 1 89 298 GLU B CA 1
ATOM 6027 C C . GLU B 1 298 ? -11.609 19.672 -16.969 1 89 298 GLU B C 1
ATOM 6029 O O . GLU B 1 298 ? -10.961 20.656 -17.328 1 89 298 GLU B O 1
ATOM 6034 N N . SER B 1 299 ? -12.859 19.516 -17.219 1 88.38 299 SER B N 1
ATOM 6035 C CA . SER B 1 299 ? -13.531 20.438 -18.125 1 88.38 299 SER B CA 1
ATOM 6036 C C . SER B 1 299 ? -14.383 21.453 -17.359 1 88.38 299 SER B C 1
ATOM 6038 O O . SER B 1 299 ? -15 22.328 -17.969 1 88.38 299 SER B O 1
ATOM 6040 N N . ASP B 1 300 ? -14.383 21.359 -16.125 1 85.62 300 ASP B N 1
ATOM 6041 C CA . ASP B 1 300 ? -15.164 22.297 -15.32 1 85.62 300 ASP B CA 1
ATOM 6042 C C . ASP B 1 300 ? -14.492 23.672 -15.258 1 85.62 300 ASP B C 1
ATOM 6044 O O . ASP B 1 300 ? -13.438 23.812 -14.633 1 85.62 300 ASP B O 1
ATOM 6048 N N . PRO B 1 301 ? -15.078 24.625 -15.812 1 83.81 301 PRO B N 1
ATOM 6049 C CA . PRO B 1 301 ? -14.406 25.922 -15.922 1 83.81 301 PRO B CA 1
ATOM 6050 C C . PRO B 1 301 ? -14.133 26.562 -14.562 1 83.81 301 PRO B C 1
ATOM 6052 O O . PRO B 1 301 ? -13.109 27.219 -14.383 1 83.81 301 PRO B O 1
ATOM 6055 N N . LYS B 1 302 ? -14.953 26.391 -13.703 1 76.69 302 LYS B N 1
ATOM 6056 C CA . LYS B 1 302 ? -14.789 26.984 -12.383 1 76.69 302 LYS B CA 1
ATOM 6057 C C . LYS B 1 302 ? -13.594 26.359 -11.648 1 76.69 302 LYS B C 1
ATOM 6059 O O . LYS B 1 302 ? -12.75 27.078 -11.117 1 76.69 302 LYS B O 1
ATOM 6064 N N . GLU B 1 303 ? -13.625 25.109 -11.703 1 81.5 303 GLU B N 1
ATOM 6065 C CA . GLU B 1 303 ? -12.555 24.406 -10.992 1 81.5 303 GLU B CA 1
ATOM 6066 C C . GLU B 1 303 ? -11.195 24.703 -11.625 1 81.5 303 GLU B C 1
ATOM 6068 O O . GLU B 1 303 ? -10.203 24.875 -10.914 1 81.5 303 GLU B O 1
ATOM 6073 N N . VAL B 1 304 ? -11.227 24.797 -12.891 1 84.94 304 VAL B N 1
ATOM 6074 C CA . VAL B 1 304 ? -9.984 25.031 -13.625 1 84.94 304 VAL B CA 1
ATOM 6075 C C . VAL B 1 304 ? -9.469 26.438 -13.336 1 84.94 304 VAL B C 1
ATOM 6077 O O . VAL B 1 304 ? -8.273 26.625 -13.094 1 84.94 304 VAL B O 1
ATOM 6080 N N . ALA B 1 305 ? -10.32 27.344 -13.375 1 82.12 305 ALA B N 1
ATOM 6081 C CA . ALA B 1 305 ? -9.938 28.734 -13.117 1 82.12 305 ALA B CA 1
ATOM 6082 C C . ALA B 1 305 ? -9.398 28.906 -11.695 1 82.12 305 ALA B C 1
ATOM 6084 O O . ALA B 1 305 ? -8.383 29.578 -11.484 1 82.12 305 ALA B O 1
ATOM 6085 N N . GLU B 1 306 ? -10.039 28.312 -10.805 1 80.62 306 GLU B N 1
ATOM 6086 C CA . GLU B 1 306 ? -9.602 28.375 -9.414 1 80.62 306 GLU B CA 1
ATOM 6087 C C . GLU B 1 306 ? -8.234 27.719 -9.242 1 80.62 306 GLU B C 1
ATOM 6089 O O . GLU B 1 306 ? -7.371 28.25 -8.539 1 80.62 306 GLU B O 1
ATOM 6094 N N . HIS B 1 307 ? -8.125 26.656 -9.859 1 85.81 307 HIS B N 1
ATOM 6095 C CA . HIS B 1 307 ? -6.859 25.953 -9.711 1 85.81 307 HIS B CA 1
ATOM 6096 C C . HIS B 1 307 ? -5.707 26.734 -10.305 1 85.81 307 HIS B C 1
ATOM 6098 O O . HIS B 1 307 ? -4.621 26.812 -9.727 1 85.81 307 HIS B O 1
ATOM 6104 N N . LYS B 1 308 ? -5.965 27.328 -11.414 1 87.38 308 LYS B N 1
ATOM 6105 C CA . LYS B 1 308 ? -4.934 28.141 -12.055 1 87.38 308 LYS B CA 1
ATOM 6106 C C . LYS B 1 308 ? -4.508 29.297 -11.148 1 87.38 308 LYS B C 1
ATOM 6108 O O . LYS B 1 308 ? -3.318 29.594 -11.047 1 87.38 308 LYS B O 1
ATOM 6113 N N . MET B 1 309 ? -5.457 29.844 -10.555 1 85.12 309 MET B N 1
ATOM 6114 C CA . MET B 1 309 ? -5.176 30.938 -9.633 1 85.12 309 MET B CA 1
ATOM 6115 C C . MET B 1 309 ? -4.297 30.469 -8.477 1 85.12 309 MET B C 1
ATOM 6117 O O . MET B 1 309 ? -3.361 31.172 -8.078 1 85.12 309 MET B O 1
ATOM 6121 N N . LEU B 1 310 ? -4.566 29.344 -8.031 1 84.81 310 LEU B N 1
ATOM 6122 C CA . LEU B 1 310 ? -3.822 28.828 -6.895 1 84.81 310 LEU B CA 1
ATOM 6123 C C . LEU B 1 310 ? -2.391 28.484 -7.293 1 84.81 310 LEU B C 1
ATOM 6125 O O . LEU B 1 310 ? -1.463 28.656 -6.5 1 84.81 310 LEU B O 1
ATOM 6129 N N . VAL B 1 311 ? -2.238 27.969 -8.492 1 89.31 311 VAL B N 1
ATOM 6130 C CA . VAL B 1 311 ? -0.9 27.703 -9.016 1 89.31 311 VAL B CA 1
ATOM 6131 C C . VAL B 1 311 ? -0.108 29 -9.094 1 89.31 311 VAL B C 1
ATOM 6133 O O . VAL B 1 311 ? 1.066 29.047 -8.719 1 89.31 311 VAL B O 1
ATOM 6136 N N . ASP B 1 312 ? -0.796 30.031 -9.516 1 89.56 312 ASP B N 1
ATOM 6137 C CA . ASP B 1 312 ? -0.136 31.328 -9.633 1 89.56 312 ASP B CA 1
ATOM 6138 C C . ASP B 1 312 ? 0.262 31.859 -8.258 1 89.56 312 ASP B C 1
ATOM 6140 O O . ASP B 1 312 ? 1.328 32.469 -8.109 1 89.56 312 ASP B O 1
ATOM 6144 N N . LEU B 1 313 ? -0.578 31.688 -7.395 1 88.56 313 LEU B N 1
ATOM 6145 C CA . LEU B 1 313 ? -0.262 32.094 -6.031 1 88.56 313 LEU B CA 1
ATOM 6146 C C . LEU B 1 313 ? 0.933 31.312 -5.492 1 88.56 313 LEU B C 1
ATOM 6148 O O . LEU B 1 313 ? 1.788 31.891 -4.805 1 88.56 313 LEU B O 1
ATOM 6152 N N . GLY B 1 314 ? 0.991 30.078 -5.742 1 90.38 314 GLY B N 1
ATOM 6153 C CA . GLY B 1 314 ? 2.125 29.25 -5.355 1 90.38 314 GLY B CA 1
ATOM 6154 C C . GLY B 1 314 ? 3.428 29.688 -5.996 1 90.38 314 GLY B C 1
ATOM 6155 O O . GLY B 1 314 ? 4.461 29.766 -5.328 1 90.38 314 GLY B O 1
ATOM 6156 N N . ARG B 1 315 ? 3.311 29.969 -7.242 1 92.06 315 ARG B N 1
ATOM 6157 C CA . ARG B 1 315 ? 4.473 30.484 -7.961 1 92.06 315 ARG B CA 1
ATOM 6158 C C . ARG B 1 315 ? 4.996 31.766 -7.316 1 92.06 315 ARG B C 1
ATOM 6160 O O . ARG B 1 315 ? 6.207 31.938 -7.168 1 92.06 315 ARG B O 1
ATOM 6167 N N . ASN B 1 316 ? 4.074 32.531 -7.012 1 90.88 316 ASN B N 1
ATOM 6168 C CA . ASN B 1 316 ? 4.445 33.812 -6.391 1 90.88 316 ASN B CA 1
ATOM 6169 C C . ASN B 1 316 ? 5.094 33.594 -5.023 1 90.88 316 ASN B C 1
ATOM 6171 O O . ASN B 1 316 ? 6.109 34.219 -4.715 1 90.88 316 ASN B O 1
ATOM 6175 N N . ASP B 1 317 ? 4.539 32.812 -4.254 1 92.44 317 ASP B N 1
ATOM 6176 C CA . ASP B 1 317 ? 5.02 32.594 -2.891 1 92.44 317 ASP B CA 1
ATOM 6177 C C . ASP B 1 317 ? 6.434 32.031 -2.895 1 92.44 317 ASP B C 1
ATOM 6179 O O . ASP B 1 317 ? 7.305 32.5 -2.17 1 92.44 317 ASP B O 1
ATOM 6183 N N . ILE B 1 318 ? 6.684 30.984 -3.641 1 93.81 318 ILE B N 1
ATOM 6184 C CA . ILE B 1 318 ? 8.016 30.391 -3.6 1 93.81 318 ILE B CA 1
ATOM 6185 C C . ILE B 1 318 ? 8.969 31.203 -4.48 1 93.81 318 ILE B C 1
ATOM 6187 O O . ILE B 1 318 ? 10.188 31.109 -4.328 1 93.81 318 ILE B O 1
ATOM 6191 N N . GLY B 1 319 ? 8.406 31.938 -5.426 1 93.62 319 GLY B N 1
ATOM 6192 C CA . GLY B 1 319 ? 9.234 32.781 -6.262 1 93.62 319 GLY B CA 1
ATOM 6193 C C . GLY B 1 319 ? 10.039 33.812 -5.469 1 93.62 319 GLY B C 1
ATOM 6194 O O . GLY B 1 319 ? 11.156 34.156 -5.852 1 93.62 319 GLY B O 1
ATOM 6195 N N . LYS B 1 320 ? 9.484 34.25 -4.406 1 93.12 320 LYS B N 1
ATOM 6196 C CA . LYS B 1 320 ? 10.117 35.25 -3.564 1 93.12 320 LYS B CA 1
ATOM 6197 C C . LYS B 1 320 ? 11.406 34.719 -2.951 1 93.12 320 LYS B C 1
ATOM 6199 O O . LYS B 1 320 ? 12.297 35.5 -2.602 1 93.12 320 LYS B O 1
ATOM 6204 N N . ILE B 1 321 ? 11.531 33.469 -2.846 1 95.94 321 ILE B N 1
ATOM 6205 C CA . ILE B 1 321 ? 12.664 32.938 -2.113 1 95.94 321 ILE B CA 1
ATOM 6206 C C . ILE B 1 321 ? 13.477 32 -3.031 1 95.94 321 ILE B C 1
ATOM 6208 O O . ILE B 1 321 ? 14.406 31.344 -2.582 1 95.94 321 ILE B O 1
ATOM 6212 N N . SER B 1 322 ? 13.125 31.953 -4.238 1 97.12 322 SER B N 1
ATOM 6213 C CA . SER B 1 322 ? 13.789 31.062 -5.184 1 97.12 322 SER B CA 1
ATOM 6214 C C . SER B 1 322 ? 14.711 31.844 -6.117 1 97.12 322 SER B C 1
ATOM 6216 O O . SER B 1 322 ? 14.539 33.062 -6.309 1 97.12 322 SER B O 1
ATOM 6218 N N . LYS B 1 323 ? 15.625 31.109 -6.68 1 96.88 323 LYS B N 1
ATOM 6219 C CA . LYS B 1 323 ? 16.484 31.672 -7.711 1 96.88 323 LYS B CA 1
ATOM 6220 C C . LYS B 1 323 ? 15.68 32.094 -8.938 1 96.88 323 LYS B C 1
ATOM 6222 O O . LYS B 1 323 ? 14.766 31.375 -9.352 1 96.88 323 LYS B O 1
ATOM 6227 N N . TYR B 1 324 ? 16.125 33.219 -9.453 1 93.12 324 TYR B N 1
ATOM 6228 C CA . TYR B 1 324 ? 15.43 33.719 -10.641 1 93.12 324 TYR B CA 1
ATOM 6229 C C . TYR B 1 324 ? 15.469 32.719 -11.773 1 93.12 324 TYR B C 1
ATOM 6231 O O . TYR B 1 324 ? 16.516 32.125 -12.055 1 93.12 324 TYR B O 1
ATOM 6239 N N . GLY B 1 325 ? 14.328 32.438 -12.32 1 93.5 325 GLY B N 1
ATOM 6240 C CA . GLY B 1 325 ? 14.242 31.547 -13.469 1 93.5 325 GLY B CA 1
ATOM 6241 C C . GLY B 1 325 ? 14.172 30.078 -13.086 1 93.5 325 GLY B C 1
ATOM 6242 O O . GLY B 1 325 ? 14.086 29.219 -13.961 1 93.5 325 GLY B O 1
ATOM 6243 N N . SER B 1 326 ? 14.125 29.812 -11.789 1 95.25 326 SER B N 1
ATOM 6244 C CA . SER B 1 326 ? 14.195 28.422 -11.367 1 95.25 326 SER B CA 1
ATOM 6245 C C . SER B 1 326 ? 12.805 27.828 -11.141 1 95.25 326 SER B C 1
ATOM 6247 O O . SER B 1 326 ? 12.656 26.625 -10.977 1 95.25 326 SER B O 1
ATOM 6249 N N . ILE B 1 327 ? 11.789 28.609 -11.211 1 94.5 327 ILE B N 1
ATOM 6250 C CA . ILE B 1 327 ? 10.43 28.156 -10.922 1 94.5 327 ILE B CA 1
ATOM 6251 C C . ILE B 1 327 ? 9.938 27.25 -12.047 1 94.5 327 ILE B C 1
ATOM 6253 O O . ILE B 1 327 ? 10.008 27.609 -13.219 1 94.5 327 ILE B O 1
ATOM 6257 N N . GLU B 1 328 ? 9.461 26.094 -11.648 1 92.62 328 GLU B N 1
ATOM 6258 C CA . GLU B 1 328 ? 8.891 25.125 -12.578 1 92.62 328 GLU B CA 1
ATOM 6259 C C . GLU B 1 328 ? 7.574 24.562 -12.047 1 92.62 328 GLU B C 1
ATOM 6261 O O . GLU B 1 328 ? 7.324 24.594 -10.844 1 92.62 328 GLU B O 1
ATOM 6266 N N . VAL B 1 329 ? 6.734 24.156 -12.961 1 90.81 329 VAL B N 1
ATOM 6267 C CA . VAL B 1 329 ? 5.5 23.453 -12.641 1 90.81 329 VAL B CA 1
ATOM 6268 C C . VAL B 1 329 ? 5.523 22.062 -13.266 1 90.81 329 VAL B C 1
ATOM 6270 O O . VAL B 1 329 ? 4.797 21.781 -14.227 1 90.81 329 VAL B O 1
ATOM 6273 N N . PRO B 1 330 ? 6.23 21.172 -12.648 1 84.75 330 PRO B N 1
ATOM 6274 C CA . PRO B 1 330 ? 6.414 19.844 -13.242 1 84.75 330 PRO B CA 1
ATOM 6275 C C . PRO B 1 330 ? 5.098 19.078 -13.391 1 84.75 330 PRO B C 1
ATOM 6277 O O . PRO B 1 330 ? 4.973 18.234 -14.273 1 84.75 330 PRO B O 1
ATOM 6280 N N . VAL B 1 331 ? 4.203 19.281 -12.531 1 81.94 331 VAL B N 1
ATOM 6281 C CA . VAL B 1 331 ? 2.854 18.734 -12.602 1 81.94 331 VAL B CA 1
ATOM 6282 C C . VAL B 1 331 ? 1.834 19.875 -12.68 1 81.94 331 VAL B C 1
ATOM 6284 O O . VAL B 1 331 ? 1.761 20.703 -11.781 1 81.94 331 VAL B O 1
ATOM 6287 N N . PHE B 1 332 ? 1.148 19.875 -13.781 1 88 332 PHE B N 1
ATOM 6288 C CA . PHE B 1 332 ? 0.197 20.969 -13.961 1 88 332 PHE B CA 1
ATOM 6289 C C . PHE B 1 332 ? -1.207 20.422 -14.203 1 88 332 PHE B C 1
ATOM 6291 O O . PHE B 1 332 ? -1.478 19.828 -15.25 1 88 332 PHE B O 1
ATOM 6298 N N . MET B 1 333 ? -2.051 20.5 -13.211 1 89.25 333 MET B N 1
ATOM 6299 C CA . MET B 1 333 ? -3.479 20.203 -13.273 1 89.25 333 MET B CA 1
ATOM 6300 C C . MET B 1 333 ? -3.719 18.75 -13.656 1 89.25 333 MET B C 1
ATOM 6302 O O . MET B 1 333 ? -4.484 18.453 -14.578 1 89.25 333 MET B O 1
ATOM 6306 N N . LYS B 1 334 ? -3.061 17.984 -13.055 1 86.38 334 LYS B N 1
ATOM 6307 C CA . LYS B 1 334 ? -3.285 16.547 -13.227 1 86.38 334 LYS B CA 1
ATOM 6308 C C . LYS B 1 334 ? -4.328 16.031 -12.242 1 86.38 334 LYS B C 1
ATOM 6310 O O . LYS B 1 334 ? -4.32 16.406 -11.07 1 86.38 334 LYS B O 1
ATOM 6315 N N . VAL B 1 335 ? -5.23 15.188 -12.719 1 86.06 335 VAL B N 1
ATOM 6316 C CA . VAL B 1 335 ? -6.203 14.562 -11.82 1 86.06 335 VAL B CA 1
ATOM 6317 C C . VAL B 1 335 ? -5.566 13.375 -11.109 1 86.06 335 VAL B C 1
ATOM 6319 O O . VAL B 1 335 ? -5.082 12.445 -11.758 1 86.06 335 VAL B O 1
ATOM 6322 N N . GLU B 1 336 ? -5.5 13.469 -9.891 1 81.81 336 GLU B N 1
ATOM 6323 C CA . GLU B 1 336 ? -4.957 12.391 -9.078 1 81.81 336 GLU B CA 1
ATOM 6324 C C . GLU B 1 336 ? -6.062 11.648 -8.336 1 81.81 336 GLU B C 1
ATOM 6326 O O . GLU B 1 336 ? -6.949 12.266 -7.746 1 81.81 336 GLU B O 1
ATOM 6331 N N . LYS B 1 337 ? -5.914 10.305 -8.453 1 77.06 337 LYS B N 1
ATOM 6332 C CA . LYS B 1 337 ? -6.926 9.453 -7.832 1 77.06 337 LYS B CA 1
ATOM 6333 C C . LYS B 1 337 ? -6.5 9.023 -6.43 1 77.06 337 LYS B C 1
ATOM 6335 O O . LYS B 1 337 ? -5.336 8.703 -6.199 1 77.06 337 LYS B O 1
ATOM 6340 N N . TYR B 1 338 ? -7.441 9.227 -5.48 1 71.38 338 TYR B N 1
ATOM 6341 C CA . TYR B 1 338 ? -7.305 8.664 -4.141 1 71.38 338 TYR B CA 1
ATOM 6342 C C . TYR B 1 338 ? -8.328 7.562 -3.902 1 71.38 338 TYR B C 1
ATOM 6344 O O . TYR B 1 338 ? -8.969 7.086 -4.844 1 71.38 338 TYR B O 1
ATOM 6352 N N . ARG B 1 339 ? -8.43 7.059 -2.725 1 66.06 339 ARG B N 1
ATOM 6353 C CA . ARG B 1 339 ? -9.266 5.891 -2.443 1 66.06 339 ARG B CA 1
ATOM 6354 C C . ARG B 1 339 ? -10.734 6.184 -2.732 1 66.06 339 ARG B C 1
ATOM 6356 O O . ARG B 1 339 ? -11.438 5.348 -3.305 1 66.06 339 ARG B O 1
ATOM 6363 N N . TYR B 1 340 ? -11.195 7.418 -2.295 1 68.75 340 TYR B N 1
ATOM 6364 C CA . TYR B 1 340 ? -12.625 7.684 -2.391 1 68.75 340 TYR B CA 1
ATOM 6365 C C . TYR B 1 340 ? -12.891 8.938 -3.215 1 68.75 340 TYR B C 1
ATOM 6367 O O . TYR B 1 340 ? -14.039 9.211 -3.588 1 68.75 340 TYR B O 1
ATOM 6375 N N . VAL B 1 341 ? -11.781 9.625 -3.527 1 77.06 341 VAL B N 1
ATOM 6376 C CA . VAL B 1 341 ? -11.969 10.898 -4.227 1 77.06 341 VAL B CA 1
ATOM 6377 C C . VAL B 1 341 ? -10.828 11.109 -5.219 1 77.06 341 VAL B C 1
ATOM 6379 O O . VAL B 1 341 ? -9.852 10.352 -5.23 1 77.06 341 VAL B O 1
ATOM 6382 N N . MET B 1 342 ? -11.086 12.008 -6.172 1 85.69 342 MET B N 1
ATOM 6383 C CA . MET B 1 342 ? -10.039 12.484 -7.07 1 85.69 342 MET B CA 1
ATOM 6384 C C . MET B 1 342 ? -9.938 14.008 -7.027 1 85.69 342 MET B C 1
ATOM 6386 O O . MET B 1 342 ? -10.93 14.695 -6.766 1 85.69 342 MET B O 1
ATOM 6390 N N . HIS B 1 343 ? -8.75 14.539 -7.121 1 84.81 343 HIS B N 1
ATOM 6391 C CA . HIS B 1 343 ? -8.477 15.977 -7.082 1 84.81 343 HIS B CA 1
ATOM 6392 C C . HIS B 1 343 ? -7.652 16.406 -8.289 1 84.81 343 HIS B C 1
ATOM 6394 O O . HIS B 1 343 ? -6.91 15.609 -8.859 1 84.81 343 HIS B O 1
ATOM 6400 N N . ILE B 1 344 ? -7.793 17.6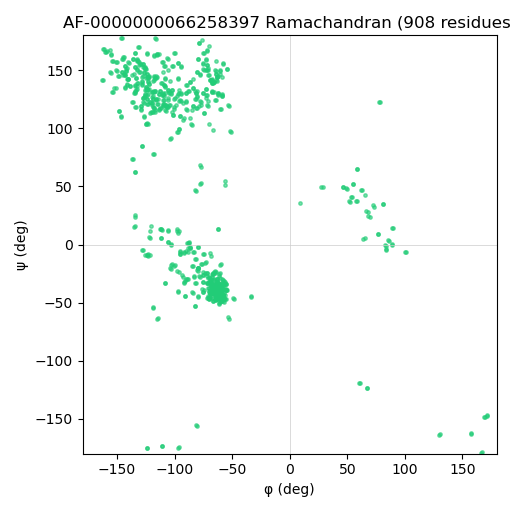41 -8.672 1 87.62 344 ILE B N 1
ATOM 6401 C CA . ILE B 1 344 ? -6.809 18.25 -9.562 1 87.62 344 ILE B CA 1
ATOM 6402 C C . ILE B 1 344 ? -5.59 18.688 -8.758 1 87.62 344 ILE B C 1
ATOM 6404 O O . ILE B 1 344 ? -5.727 19.391 -7.746 1 87.62 344 ILE B O 1
ATOM 6408 N N . THR B 1 345 ? -4.422 18.266 -9.188 1 88.06 345 THR B N 1
ATOM 6409 C CA . THR B 1 345 ? -3.207 18.562 -8.43 1 88.06 345 THR B CA 1
ATOM 6410 C C . THR B 1 345 ? -2.15 19.188 -9.336 1 88.06 345 THR B C 1
ATOM 6412 O O . THR B 1 345 ? -2.102 18.906 -10.531 1 88.06 345 THR B O 1
ATOM 6415 N N . SER B 1 346 ? -1.404 20.109 -8.758 1 89.81 346 SER B N 1
ATOM 6416 C CA . SER B 1 346 ? -0.213 20.656 -9.391 1 89.81 346 SER B CA 1
ATOM 6417 C C . SER B 1 346 ? 0.964 20.688 -8.422 1 89.81 346 SER B C 1
ATOM 6419 O O . SER B 1 346 ? 0.783 20.547 -7.211 1 89.81 346 SER B O 1
ATOM 6421 N N . GLU B 1 347 ? 2.105 20.766 -9.008 1 90.12 347 GLU B N 1
ATOM 6422 C CA . GLU B 1 347 ? 3.322 20.953 -8.227 1 90.12 347 GLU B CA 1
ATOM 6423 C C . GLU B 1 347 ? 4.133 22.141 -8.734 1 90.12 347 GLU B C 1
ATOM 6425 O O . GLU B 1 347 ? 4.383 22.25 -9.938 1 90.12 347 GLU B O 1
ATOM 6430 N N . VAL B 1 348 ? 4.422 23 -7.844 1 92.81 348 VAL B N 1
ATOM 6431 C CA . VAL B 1 348 ? 5.297 24.125 -8.156 1 92.81 348 VAL B CA 1
ATOM 6432 C C . VAL B 1 348 ? 6.633 23.953 -7.438 1 92.81 348 VAL B C 1
ATOM 6434 O O . VAL B 1 348 ? 6.668 23.719 -6.227 1 92.81 348 VAL B O 1
ATOM 6437 N N . THR B 1 349 ? 7.691 24.078 -8.18 1 94.75 349 THR B N 1
ATOM 6438 C CA . THR B 1 349 ? 9.016 23.875 -7.59 1 94.75 349 THR B CA 1
ATOM 6439 C C . THR B 1 349 ? 9.938 25.031 -7.957 1 94.75 349 THR B C 1
ATOM 6441 O O . THR B 1 349 ? 9.672 25.781 -8.906 1 94.75 349 THR B O 1
ATOM 6444 N N . GLY B 1 350 ? 10.922 25.266 -7.145 1 96.19 350 GLY B N 1
ATOM 6445 C CA . GLY B 1 350 ? 11.984 26.234 -7.379 1 96.19 350 GLY B CA 1
ATOM 6446 C C . GLY B 1 350 ? 13.266 25.906 -6.629 1 96.19 350 GLY B C 1
ATOM 6447 O O . GLY B 1 350 ? 13.281 25 -5.793 1 96.19 350 GLY B O 1
ATOM 6448 N N . GLU B 1 351 ? 14.305 26.562 -7.105 1 97.44 351 GLU B N 1
ATOM 6449 C CA . GLU B 1 351 ? 15.562 26.453 -6.383 1 97.44 351 GLU B CA 1
ATOM 6450 C C . GLU B 1 351 ? 15.688 27.531 -5.312 1 97.44 351 GLU B C 1
ATOM 6452 O O . GLU B 1 351 ? 15.734 28.719 -5.625 1 97.44 351 GLU B O 1
ATOM 6457 N N . LEU B 1 352 ? 15.734 27.094 -4.066 1 97.06 352 LEU B N 1
ATOM 6458 C CA . LEU B 1 352 ? 15.844 28.016 -2.941 1 97.06 352 LEU B CA 1
ATOM 6459 C C . LEU B 1 352 ? 17.141 28.797 -3.006 1 97.06 352 LEU B C 1
ATOM 6461 O O . LEU B 1 352 ? 18.219 28.219 -3.215 1 97.06 352 LEU B O 1
ATOM 6465 N N . ARG B 1 353 ? 17.078 30.125 -2.873 1 97.12 353 ARG B N 1
ATOM 6466 C CA . ARG B 1 353 ? 18.281 30.938 -2.793 1 97.12 353 ARG B CA 1
ATOM 6467 C C . ARG B 1 353 ? 19.078 30.609 -1.536 1 97.12 353 ARG B C 1
ATOM 6469 O O . ARG B 1 353 ? 18.5 30.312 -0.487 1 97.12 353 ARG B O 1
ATOM 6476 N N . PRO B 1 354 ? 20.359 30.75 -1.598 1 94.38 354 PRO B N 1
ATOM 6477 C CA . PRO B 1 354 ? 21.219 30.281 -0.51 1 94.38 354 PRO B CA 1
ATOM 6478 C C . PRO B 1 354 ? 20.984 31.047 0.792 1 94.38 354 PRO B C 1
ATOM 6480 O O . PRO B 1 354 ? 21.297 30.531 1.873 1 94.38 354 PRO B O 1
ATOM 6483 N N . GLU B 1 355 ? 20.484 32.25 0.712 1 95 355 GLU B N 1
ATOM 6484 C CA . GLU B 1 355 ? 20.312 33.031 1.917 1 95 355 GLU B CA 1
ATOM 6485 C C . GLU B 1 355 ? 19.031 32.656 2.648 1 95 355 GLU B C 1
ATOM 6487 O O . GLU B 1 355 ? 18.812 33.062 3.793 1 95 355 GLU B O 1
ATOM 6492 N N . PHE B 1 356 ? 18.219 31.938 2.018 1 95.88 356 PHE B N 1
ATOM 6493 C CA . PHE B 1 356 ? 16.953 31.562 2.633 1 95.88 356 PHE B CA 1
ATOM 6494 C C . PHE B 1 356 ? 17.016 30.125 3.16 1 95.88 356 PHE B C 1
ATOM 6496 O O . PHE B 1 356 ? 17.812 29.312 2.682 1 95.88 356 PHE B O 1
ATOM 6503 N N . THR B 1 357 ? 16.203 29.875 4.172 1 95.44 357 THR B N 1
ATOM 6504 C CA . THR B 1 357 ? 16.141 28.578 4.836 1 95.44 357 THR B CA 1
ATOM 6505 C C . THR B 1 357 ? 14.773 27.938 4.66 1 95.44 357 THR B C 1
ATOM 6507 O O . THR B 1 357 ? 13.883 28.516 4.039 1 95.44 357 THR B O 1
ATOM 6510 N N . ALA B 1 358 ? 14.641 26.719 5.18 1 96.5 358 ALA B N 1
ATOM 6511 C CA . ALA B 1 358 ? 13.367 26 5.172 1 96.5 358 ALA B CA 1
ATOM 6512 C C . ALA B 1 358 ? 12.297 26.797 5.918 1 96.5 358 ALA B C 1
ATOM 6514 O O . ALA B 1 358 ? 11.133 26.828 5.5 1 96.5 358 ALA B O 1
ATOM 6515 N N . MET B 1 359 ? 12.656 27.422 6.973 1 96.56 359 MET B N 1
ATOM 6516 C CA . MET B 1 359 ? 11.688 28.172 7.758 1 96.56 359 MET B CA 1
ATOM 6517 C C . MET B 1 359 ? 11.32 29.484 7.066 1 96.56 359 MET B C 1
ATOM 6519 O O . MET B 1 359 ? 10.203 29.984 7.223 1 96.56 359 MET B O 1
ATOM 6523 N N . ASP B 1 360 ? 12.258 30 6.242 1 96 360 ASP B N 1
ATOM 6524 C CA . ASP B 1 360 ? 11.891 31.125 5.371 1 96 360 ASP B CA 1
ATOM 6525 C C . ASP B 1 360 ? 10.828 30.688 4.355 1 96 360 ASP B C 1
ATOM 6527 O O . ASP B 1 360 ? 9.906 31.453 4.055 1 96 360 ASP B O 1
ATOM 6531 N N . ALA B 1 361 ? 11.07 29.531 3.861 1 97.38 361 ALA B N 1
ATOM 6532 C CA . ALA B 1 361 ? 10.094 29 2.91 1 97.38 361 ALA B CA 1
ATOM 6533 C C . ALA B 1 361 ? 8.727 28.844 3.562 1 97.38 361 ALA B C 1
ATOM 6535 O O . ALA B 1 361 ? 7.703 29.172 2.961 1 97.38 361 ALA B O 1
ATOM 6536 N N . LEU B 1 362 ? 8.727 28.344 4.762 1 97.69 362 LEU B N 1
ATOM 6537 C CA . LEU B 1 362 ? 7.473 28.203 5.496 1 97.69 362 LEU B CA 1
ATOM 6538 C C . LEU B 1 362 ? 6.812 29.547 5.703 1 97.69 362 LEU B C 1
ATOM 6540 O O . LEU B 1 362 ? 5.609 29.703 5.48 1 97.69 362 LEU B O 1
ATOM 6544 N N . ARG B 1 363 ? 7.547 30.5 6.086 1 95.25 363 ARG B N 1
ATOM 6545 C CA . ARG B 1 363 ? 7.027 31.844 6.324 1 95.25 363 ARG B CA 1
ATOM 6546 C C . ARG B 1 363 ? 6.465 32.438 5.047 1 95.25 363 ARG B C 1
ATOM 6548 O O . ARG B 1 363 ? 5.434 33.125 5.074 1 95.25 363 ARG B O 1
ATOM 6555 N N . ALA B 1 364 ? 7.102 32.188 3.986 1 94.12 364 ALA B N 1
ATOM 6556 C CA . ALA B 1 364 ? 6.715 32.781 2.705 1 94.12 364 ALA B CA 1
ATOM 6557 C C . ALA B 1 364 ? 5.41 32.156 2.195 1 94.12 364 ALA B C 1
ATOM 6559 O O . ALA B 1 364 ? 4.656 32.812 1.473 1 94.12 364 ALA B O 1
ATOM 6560 N N . THR B 1 365 ? 5.16 30.984 2.562 1 96 365 THR B N 1
ATOM 6561 C CA . THR B 1 365 ? 4.043 30.266 1.959 1 96 365 THR B CA 1
ATOM 6562 C C . THR B 1 365 ? 2.844 30.234 2.904 1 96 365 THR B C 1
ATOM 6564 O O . THR B 1 365 ? 1.712 30 2.473 1 96 365 THR B O 1
ATOM 6567 N N . LEU B 1 366 ? 3.066 30.5 4.156 1 95.75 366 LEU B N 1
ATOM 6568 C CA . LEU B 1 366 ? 2.006 30.453 5.156 1 95.75 366 LEU B CA 1
ATOM 6569 C C . LEU B 1 366 ? 1.323 31.812 5.277 1 95.75 366 LEU B C 1
ATOM 6571 O O . LEU B 1 366 ? 1.99 32.844 5.461 1 95.75 366 LEU B O 1
ATOM 6575 N N . PRO B 1 367 ? 0.035 31.938 5.234 1 95.5 367 PRO B N 1
ATOM 6576 C CA . PRO B 1 367 ? -0.891 30.844 4.918 1 95.5 367 PRO B CA 1
ATOM 6577 C C . PRO B 1 367 ? -0.99 30.578 3.418 1 95.5 367 PRO B C 1
ATOM 6579 O O . PRO B 1 367 ? -0.601 31.422 2.607 1 95.5 367 PRO B O 1
ATOM 6582 N N . ALA B 1 368 ? -1.447 29.406 3.139 1 93.88 368 ALA B N 1
ATOM 6583 C CA . ALA B 1 368 ? -1.707 29.078 1.737 1 93.88 368 ALA B CA 1
ATOM 6584 C C . ALA B 1 368 ? -2.818 29.969 1.173 1 93.88 368 ALA B C 1
ATOM 6586 O O . ALA B 1 368 ? -3.783 30.281 1.872 1 93.88 368 ALA B O 1
ATOM 6587 N N . GLY B 1 369 ? -2.693 30.266 -0.094 1 89.81 369 GLY B N 1
ATOM 6588 C CA . GLY B 1 369 ? -3.758 31 -0.761 1 89.81 369 GLY B CA 1
ATOM 6589 C C . GLY B 1 369 ? -5.098 30.281 -0.701 1 89.81 369 GLY B C 1
ATOM 6590 O O . GLY B 1 369 ? -6.148 30.938 -0.654 1 89.81 369 GLY B O 1
ATOM 6591 N N . THR B 1 370 ? -5.062 29.016 -0.652 1 89 370 THR B N 1
ATOM 6592 C CA . THR B 1 370 ? -6.27 28.203 -0.61 1 89 370 THR B CA 1
ATOM 6593 C C . THR B 1 370 ? -6.988 28.359 0.726 1 89 370 THR B C 1
ATOM 6595 O O . THR B 1 370 ? -8.148 27.984 0.863 1 89 370 THR B O 1
ATOM 6598 N N . LEU B 1 371 ? -6.352 29.047 1.659 1 93.81 371 LEU B N 1
ATOM 6599 C CA . LEU B 1 371 ? -6.953 29.219 2.977 1 93.81 371 LEU B CA 1
ATOM 6600 C C . LEU B 1 371 ? -7.098 30.688 3.318 1 93.81 371 LEU B C 1
ATOM 6602 O O . LEU B 1 371 ? -7.719 31.047 4.324 1 93.81 371 LEU B O 1
ATOM 6606 N N . SER B 1 372 ? -6.539 31.531 2.562 1 94.44 372 SER B N 1
ATOM 6607 C CA . SER B 1 372 ? -6.652 32.969 2.783 1 94.44 372 SER B CA 1
ATOM 6608 C C . SER B 1 372 ? -7.426 33.656 1.653 1 94.44 372 SER B C 1
ATOM 6610 O O . SER B 1 372 ? -8.617 33.938 1.796 1 94.44 372 SER B O 1
ATOM 6612 N N . GLY B 1 373 ? -6.879 33.594 0.452 1 92.38 373 GLY B N 1
ATOM 6613 C CA . GLY B 1 373 ? -7.418 34.281 -0.709 1 92.38 373 GLY B CA 1
ATOM 6614 C C . GLY B 1 373 ? -6.383 35.094 -1.458 1 92.38 373 GLY B C 1
ATOM 6615 O O . GLY B 1 373 ? -5.18 34.844 -1.331 1 92.38 373 GLY B O 1
ATOM 6616 N N . ALA B 1 374 ? -6.973 35.906 -2.219 1 90.75 374 ALA B N 1
ATOM 6617 C CA . ALA B 1 374 ? -6.105 36.719 -3.086 1 90.75 374 ALA B CA 1
ATOM 6618 C C . ALA B 1 374 ? -6.637 38.125 -3.244 1 90.75 374 ALA B C 1
ATOM 6620 O O . ALA B 1 374 ? -7.82 38.344 -3.516 1 90.75 374 ALA B O 1
ATOM 6621 N N . PRO B 1 375 ? -5.68 39.156 -3.141 1 92.81 375 PRO B N 1
ATOM 6622 C CA . PRO B 1 375 ? -4.301 39.125 -2.641 1 92.81 375 PRO B CA 1
ATOM 6623 C C . PRO B 1 375 ? -4.219 38.656 -1.189 1 92.81 375 PRO B C 1
ATOM 6625 O O . PRO B 1 375 ? -5.047 39.031 -0.362 1 92.81 375 PRO B O 1
ATOM 6628 N N . LYS B 1 376 ? -3.221 37.938 -0.804 1 92.31 376 LYS B N 1
ATOM 6629 C CA . LYS B 1 376 ? -3.105 37.219 0.466 1 92.31 376 LYS B CA 1
ATOM 6630 C C . LYS B 1 376 ? -3.271 38.188 1.646 1 92.31 376 LYS B C 1
ATOM 6632 O O . LYS B 1 376 ? -4.098 37.938 2.529 1 92.31 376 LYS B O 1
ATOM 6637 N N . HIS B 1 377 ? -2.551 39.281 1.604 1 93.75 377 HIS B N 1
ATOM 6638 C CA . HIS B 1 377 ? -2.539 40.219 2.723 1 93.75 377 HIS B CA 1
ATOM 6639 C C . HIS B 1 377 ? -3.916 40.844 2.938 1 93.75 377 HIS B C 1
ATOM 6641 O O . HIS B 1 377 ? -4.398 40.906 4.07 1 93.75 377 HIS B O 1
ATOM 6647 N N . ARG B 1 378 ? -4.527 41.281 1.896 1 95.38 378 ARG B N 1
ATOM 6648 C CA . ARG B 1 378 ? -5.844 41.906 1.969 1 95.38 378 ARG B CA 1
ATOM 6649 C C . ARG B 1 378 ? -6.906 40.906 2.398 1 95.38 378 ARG B C 1
ATOM 6651 O O . ARG B 1 378 ? -7.746 41.188 3.25 1 95.38 378 ARG B O 1
ATOM 6658 N N . ALA B 1 379 ? -6.879 39.781 1.813 1 95.69 379 ALA B N 1
ATOM 6659 C CA . ALA B 1 379 ? -7.816 38.719 2.18 1 95.69 379 ALA B CA 1
ATOM 6660 C C . ALA B 1 379 ? -7.688 38.375 3.658 1 95.69 379 ALA B C 1
ATOM 6662 O O . ALA B 1 379 ? -8.688 38.188 4.348 1 95.69 379 ALA B O 1
ATOM 6663 N N . TYR B 1 380 ? -6.512 38.281 4.113 1 95.88 380 TYR B N 1
ATOM 6664 C CA . TYR B 1 380 ? -6.227 37.938 5.508 1 95.88 380 TYR B CA 1
ATOM 6665 C C . TYR B 1 380 ? -6.844 38.969 6.445 1 95.88 380 TYR B C 1
ATOM 6667 O O . TYR B 1 380 ? -7.453 38.625 7.457 1 95.88 380 TYR B O 1
ATOM 6675 N N . GLN B 1 381 ? -6.73 40.188 6.152 1 96 381 GLN B N 1
ATOM 6676 C CA . GLN B 1 381 ? -7.328 41.281 6.945 1 96 381 GLN B CA 1
ATOM 6677 C C . GLN B 1 381 ? -8.844 41.125 7.012 1 96 381 GLN B C 1
ATOM 6679 O O . GLN B 1 381 ? -9.445 41.281 8.078 1 96 381 GLN B O 1
ATOM 6684 N N . ARG B 1 382 ? -9.375 40.875 5.863 1 96.94 382 ARG B N 1
ATOM 6685 C CA . ARG B 1 382 ? -10.828 40.719 5.789 1 96.94 382 ARG B CA 1
ATOM 6686 C C . ARG B 1 382 ? -11.297 39.531 6.594 1 96.94 382 ARG B C 1
ATOM 6688 O O . ARG B 1 382 ? -12.375 39.531 7.191 1 96.94 382 ARG B O 1
ATOM 6695 N N . ILE B 1 383 ? -10.539 38.406 6.605 1 97.12 383 ILE B N 1
ATOM 6696 C CA . ILE B 1 383 ? -10.883 37.219 7.371 1 97.12 383 ILE B CA 1
ATOM 6697 C C . ILE B 1 383 ? -11.039 37.562 8.844 1 97.12 383 ILE B C 1
ATOM 6699 O O . ILE B 1 383 ? -12 37.125 9.492 1 97.12 383 ILE B O 1
ATOM 6703 N N . TYR B 1 384 ? -10.156 38.406 9.391 1 95.31 384 TYR B N 1
ATOM 6704 C CA . TYR B 1 384 ? -10.219 38.781 10.797 1 95.31 384 TYR B CA 1
ATOM 6705 C C . TYR B 1 384 ? -11.469 39.625 11.078 1 95.31 384 TYR B C 1
ATOM 6707 O O . TYR B 1 384 ? -12.023 39.562 12.18 1 95.31 384 TYR B O 1
ATOM 6715 N N . GLU B 1 385 ? -11.906 40.312 10.07 1 95.06 385 GLU B N 1
ATOM 6716 C CA . GLU B 1 385 ? -13.125 41.094 10.219 1 95.06 385 GLU B CA 1
ATOM 6717 C C . GLU B 1 385 ? -14.367 40.219 10.188 1 95.06 385 GLU B C 1
ATOM 6719 O O . GLU B 1 385 ? -15.312 40.438 10.945 1 95.06 385 GLU B O 1
ATOM 6724 N N . PHE B 1 386 ? -14.32 39.25 9.352 1 96.06 386 PHE B N 1
ATOM 6725 C CA . PHE B 1 386 ? -15.492 38.406 9.141 1 96.06 386 PHE B CA 1
ATOM 6726 C C . PHE B 1 386 ? -15.617 37.375 10.242 1 96.06 386 PHE B C 1
ATOM 6728 O O . PHE B 1 386 ? -16.719 37.062 10.703 1 96.06 386 PHE B O 1
ATOM 6735 N N . GLU B 1 387 ? -14.516 36.656 10.68 1 94.75 387 GLU B N 1
ATOM 6736 C CA . GLU B 1 387 ? -14.57 35.531 11.594 1 94.75 387 GLU B CA 1
ATOM 6737 C C . GLU B 1 387 ? -14.438 35.969 13.047 1 94.75 387 GLU B C 1
ATOM 6739 O O . GLU B 1 387 ? -14.93 35.312 13.961 1 94.75 387 GLU B O 1
ATOM 6744 N N . THR B 1 388 ? -13.797 36.969 13.414 1 90.31 388 THR B N 1
ATOM 6745 C CA . THR B 1 388 ? -13.688 37.656 14.695 1 90.31 388 THR B CA 1
ATOM 6746 C C . THR B 1 388 ? -13.062 36.75 15.75 1 90.31 388 THR B C 1
ATOM 6748 O O . THR B 1 388 ? -13.141 37.031 16.953 1 90.31 388 THR B O 1
ATOM 6751 N N . GLN B 1 389 ? -12.633 35.594 15.422 1 93.44 389 GLN B N 1
ATOM 6752 C CA . GLN B 1 389 ? -11.898 34.656 16.281 1 93.44 389 GLN B CA 1
ATOM 6753 C C . GLN B 1 389 ? -10.633 34.156 15.602 1 93.44 389 GLN B C 1
ATOM 6755 O O . GLN B 1 389 ? -10.57 34.094 14.367 1 93.44 389 GLN B O 1
ATOM 6760 N N . LYS B 1 390 ? -9.68 33.75 16.438 1 95.31 390 LYS B N 1
ATOM 6761 C CA . LYS B 1 390 ? -8.484 33.125 15.875 1 95.31 390 LYS B CA 1
ATOM 6762 C C . LYS B 1 390 ? -8.82 31.781 15.211 1 95.31 390 LYS B C 1
ATOM 6764 O O . LYS B 1 390 ? -9.641 31.016 15.719 1 95.31 390 LYS B O 1
ATOM 6769 N N . ARG B 1 391 ? -8.18 31.547 14.078 1 97.19 391 ARG B N 1
ATOM 6770 C CA . ARG B 1 391 ? -8.312 30.234 13.469 1 97.19 391 ARG B CA 1
ATOM 6771 C C . ARG B 1 391 ? -7.434 29.203 14.172 1 97.19 391 ARG B C 1
ATOM 6773 O O . ARG B 1 391 ? -7.754 28.016 14.195 1 97.19 391 ARG B O 1
ATOM 6780 N N . GLY B 1 392 ? -6.305 29.734 14.766 1 97.19 392 GLY B N 1
ATOM 6781 C CA . GLY B 1 392 ? -5.383 28.828 15.438 1 97.19 392 GLY B CA 1
ATOM 6782 C C . GLY B 1 392 ? -4.676 27.891 14.484 1 97.19 392 GLY B C 1
ATOM 6783 O O . GLY B 1 392 ? -4.07 28.328 13.5 1 97.19 392 GLY B O 1
ATOM 6784 N N . ILE B 1 393 ? -4.809 26.609 14.711 1 98.5 393 ILE B N 1
ATOM 6785 C CA . ILE B 1 393 ? -4.078 25.594 13.969 1 98.5 393 ILE B CA 1
ATOM 6786 C C . ILE B 1 393 ? -4.688 25.438 12.578 1 98.5 393 ILE B C 1
ATOM 6788 O O . ILE B 1 393 ? -3.969 25.203 11.602 1 98.5 393 ILE B O 1
ATOM 6792 N N . TYR B 1 394 ? -6.066 25.641 12.461 1 98.19 394 TYR B N 1
ATOM 6793 C CA . TYR B 1 394 ? -6.734 25.516 11.172 1 98.19 394 TYR B CA 1
ATOM 6794 C C . TYR B 1 394 ? -6.148 26.484 10.156 1 98.19 394 TYR B C 1
ATOM 6796 O O . TYR B 1 394 ? -6.035 27.688 10.43 1 98.19 394 TYR B O 1
ATOM 6804 N N . GLY B 1 395 ? -5.785 25.922 9.016 1 97.56 395 GLY B N 1
ATOM 6805 C CA . GLY B 1 395 ? -5.238 26.734 7.949 1 97.56 395 GLY B CA 1
ATOM 6806 C C . GLY B 1 395 ? -3.75 27 8.102 1 97.56 395 GLY B C 1
ATOM 6807 O O . GLY B 1 395 ? -3.135 27.625 7.238 1 97.56 395 GLY B O 1
ATOM 6808 N N . GLY B 1 396 ? -3.199 26.547 9.188 1 98.31 396 GLY B N 1
ATOM 6809 C CA . GLY B 1 396 ? -1.763 26.641 9.398 1 98.31 396 GLY B CA 1
ATOM 6810 C C . GLY B 1 396 ? -0.986 25.547 8.695 1 98.31 396 GLY B C 1
ATOM 6811 O O . GLY B 1 396 ? -1.397 25.062 7.641 1 98.31 396 GLY B O 1
ATOM 6812 N N . ALA B 1 397 ? 0.2 25.297 9.273 1 98.56 397 ALA B N 1
ATOM 6813 C CA . ALA B 1 397 ? 1.115 24.297 8.719 1 98.56 397 ALA B CA 1
ATOM 6814 C C . ALA B 1 397 ? 1.487 23.25 9.758 1 98.56 397 ALA B C 1
ATOM 6816 O O . ALA B 1 397 ? 1.758 23.594 10.914 1 98.56 397 ALA B O 1
ATOM 6817 N N . ILE B 1 398 ? 1.437 22 9.391 1 98.5 398 ILE B N 1
ATOM 6818 C CA . ILE B 1 398 ? 1.825 20.891 10.25 1 98.5 398 ILE B CA 1
ATOM 6819 C C . ILE B 1 398 ? 2.902 20.047 9.57 1 98.5 398 ILE B C 1
ATOM 6821 O O . ILE B 1 398 ? 2.756 19.672 8.406 1 98.5 398 ILE B O 1
ATOM 6825 N N . GLY B 1 399 ? 3.963 19.812 10.281 1 98.19 399 GLY B N 1
ATOM 6826 C CA . GLY B 1 399 ? 5.031 19.016 9.688 1 98.19 399 GLY B CA 1
ATOM 6827 C C . GLY B 1 399 ? 6.305 19.031 10.516 1 98.19 399 GLY B C 1
ATOM 6828 O O . GLY B 1 399 ? 6.258 19 11.742 1 98.19 399 GLY B O 1
ATOM 6829 N N . TYR B 1 400 ? 7.453 18.922 9.789 1 98.38 400 TYR B N 1
ATOM 6830 C CA . TYR B 1 400 ? 8.703 18.797 10.539 1 98.38 400 TYR B CA 1
ATOM 6831 C C . TYR B 1 400 ? 9.82 19.594 9.867 1 98.38 400 TYR B C 1
ATOM 6833 O O . TYR B 1 400 ? 9.734 19.922 8.688 1 98.38 400 TYR B O 1
ATOM 6841 N N . LEU B 1 401 ? 10.727 20.016 10.656 1 97.94 401 LEU B N 1
ATOM 6842 C CA . LEU B 1 401 ? 12.055 20.5 10.297 1 97.94 401 LEU B CA 1
ATOM 6843 C C . LEU B 1 401 ? 13.141 19.578 10.852 1 97.94 401 LEU B C 1
ATOM 6845 O O . LEU B 1 401 ? 13.203 19.344 12.062 1 97.94 401 LEU B O 1
ATOM 6849 N N . THR B 1 402 ? 13.922 19.047 9.992 1 95.69 402 THR B N 1
ATOM 6850 C CA . THR B 1 402 ? 14.938 18.109 10.453 1 95.69 402 THR B CA 1
ATOM 6851 C C . THR B 1 402 ? 16.297 18.781 10.547 1 95.69 402 THR B C 1
ATOM 6853 O O . THR B 1 402 ? 16.5 19.875 10 1 95.69 402 THR B O 1
ATOM 6856 N N . LYS B 1 403 ? 17.219 18.188 11.203 1 94.06 403 LYS B N 1
ATOM 6857 C CA . LYS B 1 403 ? 18.5 18.766 11.578 1 94.06 403 LYS B CA 1
ATOM 6858 C C . LYS B 1 403 ? 19.312 19.172 10.344 1 94.06 403 LYS B C 1
ATOM 6860 O O . LYS B 1 403 ? 20.125 20.094 10.414 1 94.06 403 LYS B O 1
ATOM 6865 N N . ASN B 1 404 ? 19.062 18.547 9.211 1 92.12 404 ASN B N 1
ATOM 6866 C CA . ASN B 1 404 ? 19.812 18.875 8 1 92.12 404 ASN B CA 1
ATOM 6867 C C . ASN B 1 404 ? 19.188 20.031 7.242 1 92.12 404 ASN B C 1
ATOM 6869 O O . ASN B 1 404 ? 19.656 20.406 6.164 1 92.12 404 ASN B O 1
ATOM 6873 N N . GLY B 1 405 ? 18.078 20.547 7.719 1 93.56 405 GLY B N 1
ATOM 6874 C CA . GLY B 1 405 ? 17.5 21.75 7.137 1 93.56 405 GLY B CA 1
ATOM 6875 C C . GLY B 1 405 ? 16.344 21.453 6.195 1 93.56 405 GLY B C 1
ATOM 6876 O O . GLY B 1 405 ? 15.688 22.375 5.699 1 93.56 405 GLY B O 1
ATOM 6877 N N . ASN B 1 406 ? 16.109 20.172 5.93 1 94.44 406 ASN B N 1
ATOM 6878 C CA . ASN B 1 406 ? 14.938 19.812 5.133 1 94.44 406 ASN B CA 1
ATOM 6879 C C . ASN B 1 406 ? 13.648 19.938 5.941 1 94.44 406 ASN B C 1
ATOM 6881 O O . ASN B 1 406 ? 13.672 19.828 7.172 1 94.44 406 ASN B O 1
ATOM 6885 N N . CYS B 1 407 ? 12.594 20.234 5.254 1 96.75 407 CYS B N 1
ATOM 6886 C CA . CYS B 1 407 ? 11.305 20.281 5.93 1 96.75 407 CYS B CA 1
ATOM 6887 C C . CYS B 1 407 ? 10.188 19.797 5.012 1 96.75 407 CYS B C 1
ATOM 6889 O O . CYS B 1 407 ? 10.375 19.688 3.799 1 96.75 407 CYS B O 1
ATOM 6891 N N . ASP B 1 408 ? 9.117 19.406 5.547 1 96.5 408 ASP B N 1
ATOM 6892 C CA . ASP B 1 408 ? 7.887 19.047 4.855 1 96.5 408 ASP B CA 1
ATOM 6893 C C . ASP B 1 408 ? 6.66 19.375 5.703 1 96.5 408 ASP B C 1
ATOM 6895 O O . ASP B 1 408 ? 6.457 18.797 6.766 1 96.5 408 ASP B O 1
ATOM 6899 N N . PHE B 1 409 ? 5.867 20.328 5.199 1 97.81 409 PHE B N 1
ATOM 6900 C CA . PHE B 1 409 ? 4.707 20.812 5.949 1 97.81 409 PHE B CA 1
ATOM 6901 C C . PHE B 1 409 ? 3.434 20.656 5.125 1 97.81 409 PHE B C 1
ATOM 6903 O O . PHE B 1 409 ? 3.4 21.047 3.953 1 97.81 409 PHE B O 1
ATOM 6910 N N . ALA B 1 410 ? 2.4 20.141 5.746 1 96.81 410 ALA B N 1
ATOM 6911 C CA . ALA B 1 410 ? 1.06 20.094 5.172 1 96.81 410 ALA B CA 1
ATOM 6912 C C . ALA B 1 410 ? 0.201 21.25 5.672 1 96.81 410 ALA B C 1
ATOM 6914 O O . ALA B 1 410 ? 0.469 21.812 6.734 1 96.81 410 ALA B O 1
ATOM 6915 N N . ILE B 1 411 ? -0.786 21.562 4.879 1 97.06 411 ILE B N 1
ATOM 6916 C CA . ILE B 1 411 ? -1.769 22.531 5.363 1 97.06 411 ILE B CA 1
ATOM 6917 C C . ILE B 1 411 ? -2.654 21.875 6.422 1 97.06 411 ILE B C 1
ATOM 6919 O O . ILE B 1 411 ? -3.104 20.75 6.25 1 97.06 411 ILE B O 1
ATOM 6923 N N . ALA B 1 412 ? -2.85 22.578 7.492 1 98.06 412 ALA B N 1
ATOM 6924 C CA . ALA B 1 412 ? -3.676 22.047 8.578 1 98.06 412 ALA B CA 1
ATOM 6925 C C . ALA B 1 412 ? -5.16 22.172 8.234 1 98.06 412 ALA B C 1
ATOM 6927 O O . ALA B 1 412 ? -5.895 22.906 8.898 1 98.06 412 ALA B O 1
ATOM 6928 N N . ILE B 1 413 ? -5.594 21.453 7.301 1 95.38 413 ILE B N 1
ATOM 6929 C CA . ILE B 1 413 ? -7.004 21.281 6.965 1 95.38 413 ILE B CA 1
ATOM 6930 C C . ILE B 1 413 ? -7.406 19.828 7.195 1 95.38 413 ILE B C 1
ATOM 6932 O O . ILE B 1 413 ? -6.547 18.953 7.355 1 95.38 413 ILE B O 1
ATOM 6936 N N . ARG B 1 414 ? -8.758 19.672 7.262 1 94.06 414 ARG B N 1
ATOM 6937 C CA . ARG B 1 414 ? -9.234 18.359 7.676 1 94.06 414 ARG B CA 1
ATOM 6938 C C . ARG B 1 414 ? -8.531 17.891 8.945 1 94.06 414 ARG B C 1
ATOM 6940 O O . ARG B 1 414 ? -7.988 16.781 8.984 1 94.06 414 ARG B O 1
ATOM 6947 N N . THR B 1 415 ? -8.516 18.766 9.805 1 97.88 415 THR B N 1
ATOM 6948 C CA . THR B 1 415 ? -7.793 18.594 11.062 1 97.88 415 THR B CA 1
ATOM 6949 C C . THR B 1 415 ? -8.719 18.812 12.25 1 97.88 415 THR B C 1
ATOM 6951 O O . THR B 1 415 ? -9.547 19.719 12.242 1 97.88 415 THR B O 1
ATOM 6954 N N . MET B 1 416 ? -8.633 17.984 13.203 1 98.19 416 MET B N 1
ATOM 6955 C CA . MET B 1 416 ? -9.352 18.094 14.469 1 98.19 416 MET B CA 1
ATOM 6956 C C . MET B 1 416 ? -8.398 18.453 15.609 1 98.19 416 MET B C 1
ATOM 6958 O O . MET B 1 416 ? -7.328 17.844 15.734 1 98.19 416 MET B O 1
ATOM 6962 N N . VAL B 1 417 ? -8.766 19.453 16.359 1 98.62 417 VAL B N 1
ATOM 6963 C CA . VAL B 1 417 ? -8.039 19.797 17.578 1 98.62 417 VAL B CA 1
ATOM 6964 C C . VAL B 1 417 ? -8.844 19.344 18.797 1 98.62 417 VAL B C 1
ATOM 6966 O O . VAL B 1 417 ? -10 19.719 18.969 1 98.62 417 VAL B O 1
ATOM 6969 N N . LEU B 1 418 ? -8.25 18.484 19.578 1 98.44 418 LEU B N 1
ATOM 6970 C CA . LEU B 1 418 ? -8.852 18.016 20.828 1 98.44 418 LEU B CA 1
ATOM 6971 C C . LEU B 1 418 ? -8.25 18.75 22.031 1 98.44 418 LEU B C 1
ATOM 6973 O O . LEU B 1 418 ? -7.051 18.656 22.281 1 98.44 418 LEU B O 1
ATOM 6977 N N . LYS B 1 419 ? -9.023 19.453 22.688 1 98.25 419 LYS B N 1
ATOM 6978 C CA . LYS B 1 419 ? -8.57 20.156 23.891 1 98.25 419 LYS B CA 1
ATOM 6979 C C . LYS B 1 419 ? -9.719 20.344 24.875 1 98.25 419 LYS B C 1
ATOM 6981 O O . LYS B 1 419 ? -10.836 20.672 24.484 1 98.25 419 LYS B O 1
ATOM 6986 N N . ASP B 1 420 ? -9.445 20.062 26.125 1 97.38 420 ASP B N 1
ATOM 6987 C CA . ASP B 1 420 ? -10.398 20.281 27.203 1 97.38 420 ASP B CA 1
ATOM 6988 C C . ASP B 1 420 ? -11.688 19.5 26.969 1 97.38 420 ASP B C 1
ATOM 6990 O O . ASP B 1 420 ? -12.781 20.047 27.109 1 97.38 420 ASP B O 1
ATOM 6994 N N . LYS B 1 421 ? -11.57 18.328 26.438 1 96.62 421 LYS B N 1
ATOM 6995 C CA . LYS B 1 421 ? -12.664 17.391 26.203 1 96.62 421 LYS B CA 1
ATOM 6996 C C . LYS B 1 421 ? -13.594 17.906 25.094 1 96.62 421 LYS B C 1
ATOM 6998 O O . LYS B 1 421 ? -14.797 17.609 25.109 1 96.62 421 LYS B O 1
ATOM 7003 N N . LYS B 1 422 ? -13.008 18.734 24.297 1 97.88 422 LYS B N 1
ATOM 7004 C CA . LYS B 1 422 ? -13.742 19.219 23.141 1 97.88 422 LYS B CA 1
ATOM 7005 C C . LYS B 1 422 ? -12.992 18.906 21.844 1 97.88 422 LYS B C 1
ATOM 7007 O O . LYS B 1 422 ? -11.758 18.969 21.812 1 97.88 422 LYS B O 1
ATOM 7012 N N . ALA B 1 423 ? -13.75 18.609 20.891 1 98 423 ALA B N 1
ATOM 7013 C CA . ALA B 1 423 ? -13.227 18.453 19.531 1 98 423 ALA B CA 1
ATOM 7014 C C . ALA B 1 423 ? -13.602 19.641 18.656 1 98 423 ALA B C 1
ATOM 7016 O O . ALA B 1 423 ? -14.773 20.016 18.578 1 98 423 ALA B O 1
ATOM 7017 N N . HIS B 1 424 ? -12.617 20.234 18.062 1 98.25 424 HIS B N 1
ATOM 7018 C CA . HIS B 1 424 ? -12.836 21.391 17.188 1 98.25 424 HIS B CA 1
ATOM 7019 C C . HIS B 1 424 ? -12.438 21.062 15.75 1 98.25 424 HIS B C 1
ATOM 7021 O O . HIS B 1 424 ? -11.32 20.625 15.492 1 98.25 424 HIS B O 1
ATOM 7027 N N . VAL B 1 425 ? -13.359 21.25 14.836 1 97.81 425 VAL B N 1
ATOM 7028 C CA . VAL B 1 425 ? -13.133 21.094 13.406 1 97.81 425 VAL B CA 1
ATOM 7029 C C . VAL B 1 425 ? -13.547 22.359 12.672 1 97.81 425 VAL B C 1
ATOM 7031 O O . VAL B 1 425 ? -14.641 22.891 12.898 1 97.81 425 VAL B O 1
ATOM 7034 N N . GLN B 1 426 ? -12.648 22.844 11.898 1 97.81 426 GLN B N 1
ATOM 7035 C CA . GLN B 1 426 ? -12.953 24.047 11.133 1 97.81 426 GLN B CA 1
ATOM 7036 C C . GLN B 1 426 ? -12.766 23.812 9.633 1 97.81 426 GLN B C 1
ATOM 7038 O O . GLN B 1 426 ? -11.906 23.016 9.227 1 97.81 426 GLN B O 1
ATOM 7043 N N . ALA B 1 427 ? -13.625 24.344 8.828 1 96.12 427 ALA B N 1
ATOM 7044 C CA . ALA B 1 427 ? -13.609 24.203 7.371 1 96.12 427 ALA B CA 1
ATOM 7045 C C . ALA B 1 427 ? -14.078 25.484 6.691 1 96.12 427 ALA B C 1
ATOM 7047 O O . ALA B 1 427 ? -14.945 26.188 7.207 1 96.12 427 ALA B O 1
ATOM 7048 N N . GLY B 1 428 ? -13.477 25.734 5.551 1 95 428 GLY B N 1
ATOM 7049 C CA . GLY B 1 428 ? -13.766 26.984 4.867 1 95 428 GLY B CA 1
ATOM 7050 C C . GLY B 1 428 ? -14.094 26.797 3.398 1 95 428 GLY B C 1
ATOM 7051 O O . GLY B 1 428 ? -13.969 25.688 2.865 1 95 428 GLY B O 1
ATOM 7052 N N . ALA B 1 429 ? -14.555 27.875 2.809 1 92.5 429 ALA B N 1
ATOM 7053 C CA . ALA B 1 429 ? -14.875 27.953 1.386 1 92.5 429 ALA B CA 1
ATOM 7054 C C . ALA B 1 429 ? -14.328 29.234 0.766 1 92.5 429 ALA B C 1
ATOM 7056 O O . ALA B 1 429 ? -14.367 30.297 1.387 1 92.5 429 ALA B O 1
ATOM 7057 N N . GLY B 1 430 ? -13.766 29.031 -0.394 1 91.88 430 GLY B N 1
ATOM 7058 C CA . GLY B 1 430 ? -13.289 30.203 -1.129 1 91.88 430 GLY B CA 1
ATOM 7059 C C . GLY B 1 430 ? -14.406 30.969 -1.808 1 91.88 430 GLY B C 1
ATOM 7060 O O . GLY B 1 430 ? -15.102 30.438 -2.672 1 91.88 430 GLY B O 1
ATOM 7061 N N . ILE B 1 431 ? -14.547 32.25 -1.417 1 94.12 431 ILE B N 1
ATOM 7062 C CA . ILE B 1 431 ? -15.594 33.094 -1.965 1 94.12 431 ILE B CA 1
ATOM 7063 C C . ILE B 1 431 ? -15.039 33.906 -3.143 1 94.12 431 ILE B C 1
ATOM 7065 O O . ILE B 1 431 ? -14.008 34.562 -3.018 1 94.12 431 ILE B O 1
ATOM 7069 N N . VAL B 1 432 ? -15.68 33.75 -4.258 1 90.94 432 VAL B N 1
ATOM 7070 C CA . VAL B 1 432 ? -15.328 34.5 -5.457 1 90.94 432 VAL B CA 1
ATOM 7071 C C . VAL B 1 432 ? -16.562 35.25 -5.973 1 90.94 432 VAL B C 1
ATOM 7073 O O . VAL B 1 432 ? -17.609 35.219 -5.34 1 90.94 432 VAL B O 1
ATOM 7076 N N . TYR B 1 433 ? -16.375 35.875 -7.113 1 90.25 433 TYR B N 1
ATOM 7077 C CA . TYR B 1 433 ? -17.422 36.719 -7.703 1 90.25 433 TYR B CA 1
ATOM 7078 C C . TYR B 1 433 ? -18.688 35.906 -7.957 1 90.25 433 TYR B C 1
ATOM 7080 O O . TYR B 1 433 ? -19.797 36.406 -7.711 1 90.25 433 TYR B O 1
ATOM 7088 N N . ASP B 1 434 ? -18.594 34.719 -8.359 1 88.25 434 ASP B N 1
ATOM 7089 C CA . ASP B 1 434 ? -19.734 33.906 -8.805 1 88.25 434 ASP B CA 1
ATOM 7090 C C . ASP B 1 434 ? -20.234 33 -7.695 1 88.25 434 ASP B C 1
ATOM 7092 O O . ASP B 1 434 ? -21.078 32.125 -7.93 1 88.25 434 ASP B O 1
ATOM 7096 N N . SER B 1 435 ? -19.781 33.219 -6.48 1 91.31 435 SER B N 1
ATOM 7097 C CA . SER B 1 435 ? -20.156 32.344 -5.379 1 91.31 435 SER B CA 1
ATOM 7098 C C . SER B 1 435 ? -21.641 32.469 -5.051 1 91.31 435 SER B C 1
ATOM 7100 O O . SER B 1 435 ? -22.219 33.531 -5.18 1 91.31 435 SER B O 1
ATOM 7102 N N . VAL B 1 436 ? -22.234 31.328 -4.723 1 93.94 436 VAL B N 1
ATOM 7103 C CA . VAL B 1 436 ? -23.594 31.266 -4.199 1 93.94 436 VAL B CA 1
ATOM 7104 C C . VAL B 1 436 ? -23.562 30.953 -2.703 1 93.94 436 VAL B C 1
ATOM 7106 O O . VAL B 1 436 ? -23.047 29.922 -2.289 1 93.94 436 VAL B O 1
ATOM 7109 N N . PRO B 1 437 ? -24.078 31.891 -1.896 1 96.75 437 PRO B N 1
ATOM 7110 C CA . PRO B 1 437 ? -23.938 31.797 -0.443 1 96.75 437 PRO B CA 1
ATOM 7111 C C . PRO B 1 437 ? -24.312 30.406 0.091 1 96.75 437 PRO B C 1
ATOM 7113 O O . PRO B 1 437 ? -23.562 29.812 0.863 1 96.75 437 PRO B O 1
ATOM 7116 N N . GLU B 1 438 ? -25.406 29.891 -0.345 1 96.25 438 GLU B N 1
ATOM 7117 C CA . GLU B 1 438 ? -25.875 28.594 0.138 1 96.25 438 GLU B CA 1
ATOM 7118 C C . GLU B 1 438 ? -24.906 27.484 -0.242 1 96.25 438 GLU B C 1
ATOM 7120 O O . GLU B 1 438 ? -24.688 26.562 0.535 1 96.25 438 GLU B O 1
ATOM 7125 N N . HIS B 1 439 ? -24.375 27.594 -1.345 1 93.38 439 HIS B N 1
ATOM 7126 C CA . HIS B 1 439 ? -23.438 26.578 -1.818 1 93.38 439 HIS B CA 1
ATOM 7127 C C . HIS B 1 439 ? -22.141 26.609 -1.021 1 93.38 439 HIS B C 1
ATOM 7129 O O . HIS B 1 439 ? -21.578 25.562 -0.692 1 93.38 439 HIS B O 1
ATOM 7135 N N . GLU B 1 440 ? -21.703 27.766 -0.772 1 94.19 440 GLU B N 1
ATOM 7136 C CA . GLU B 1 440 ? -20.469 27.906 -0.013 1 94.19 440 GLU B CA 1
ATOM 7137 C C . GLU B 1 440 ? -20.625 27.375 1.407 1 94.19 440 GLU B C 1
ATOM 7139 O O . GLU B 1 440 ? -19.703 26.75 1.945 1 94.19 440 GLU B O 1
ATOM 7144 N N . TYR B 1 441 ? -21.812 27.688 1.938 1 95.5 441 TYR B N 1
ATOM 7145 C CA . TYR B 1 441 ? -22.109 27.156 3.262 1 95.5 441 TYR B CA 1
ATOM 7146 C C . TYR B 1 441 ? -22.062 25.625 3.258 1 95.5 441 TYR B C 1
ATOM 7148 O O . TYR B 1 441 ? -21.406 25.016 4.109 1 95.5 441 TYR B O 1
ATOM 7156 N N . GLN B 1 442 ? -22.672 25.078 2.301 1 93.25 442 GLN B N 1
ATOM 7157 C CA . GLN B 1 442 ? -22.734 23.625 2.197 1 93.25 442 GLN B CA 1
ATOM 7158 C C . GLN B 1 442 ? -21.344 23.047 1.943 1 93.25 442 GLN B C 1
ATOM 7160 O O . GLN B 1 442 ? -21.031 21.953 2.418 1 93.25 442 GLN B O 1
ATOM 7165 N N . GLU B 1 443 ? -20.531 23.688 1.258 1 89.44 443 GLU B N 1
ATOM 7166 C CA . GLU B 1 443 ? -19.172 23.25 0.97 1 89.44 443 GLU B CA 1
ATOM 7167 C C . GLU B 1 443 ? -18.359 23.078 2.252 1 89.44 443 GLU B C 1
ATOM 7169 O O . GLU B 1 443 ? -17.594 22.125 2.395 1 89.44 443 GLU B O 1
ATOM 7174 N N . THR B 1 444 ? -18.531 24.047 3.148 1 94.25 444 THR B N 1
ATOM 7175 C CA . THR B 1 444 ? -17.797 23.953 4.41 1 94.25 444 THR B CA 1
ATOM 7176 C C . THR B 1 444 ? -18.203 22.688 5.172 1 94.25 444 THR B C 1
ATOM 7178 O O . THR B 1 444 ? -17.344 22 5.734 1 94.25 444 THR B O 1
ATOM 7181 N N . LEU B 1 445 ? -19.406 22.391 5.137 1 93.56 445 LEU B N 1
ATOM 7182 C CA . LEU B 1 445 ? -19.891 21.219 5.84 1 93.56 445 LEU B CA 1
ATOM 7183 C C . LEU B 1 445 ? -19.406 19.938 5.16 1 93.56 445 LEU B C 1
ATOM 7185 O O . LEU B 1 445 ? -19.047 18.969 5.836 1 93.56 445 LEU B O 1
ATOM 7189 N N . ASN B 1 446 ? -19.422 19.984 3.895 1 88.25 446 ASN B N 1
ATOM 7190 C CA . ASN B 1 446 ? -18.938 18.828 3.148 1 88.25 446 ASN B CA 1
ATOM 7191 C C . ASN B 1 446 ? -17.469 18.547 3.443 1 88.25 446 ASN B C 1
ATOM 7193 O O . ASN B 1 446 ? -17.062 17.406 3.611 1 88.25 446 ASN B O 1
ATOM 7197 N N . LYS B 1 447 ? -16.719 19.531 3.518 1 88.12 447 LYS B N 1
ATOM 7198 C CA . LYS B 1 447 ? -15.289 19.422 3.789 1 88.12 447 LYS B CA 1
ATOM 7199 C C . LYS B 1 447 ? -15.039 18.906 5.203 1 88.12 447 LYS B C 1
ATOM 7201 O O . LYS B 1 447 ? -14.047 18.203 5.449 1 88.12 447 LYS B O 1
ATOM 7206 N N . ALA B 1 448 ? -15.945 19.234 6.051 1 92.75 448 ALA B N 1
ATOM 7207 C CA . ALA B 1 448 ? -15.797 18.828 7.445 1 92.75 448 ALA B CA 1
ATOM 7208 C C . ALA B 1 448 ? -16.328 17.406 7.652 1 92.75 448 ALA B C 1
ATOM 7210 O O . ALA B 1 448 ? -15.992 16.766 8.656 1 92.75 448 ALA B O 1
ATOM 7211 N N . GLN B 1 449 ? -17.094 16.969 6.754 1 88.19 449 GLN B N 1
ATOM 7212 C CA . GLN B 1 449 ? -17.844 15.727 6.914 1 88.19 449 GLN B CA 1
ATOM 7213 C C . GLN B 1 449 ? -16.922 14.547 7.156 1 88.19 449 GLN B C 1
ATOM 7215 O O . GLN B 1 449 ? -17.25 13.633 7.926 1 88.19 449 GLN B O 1
ATOM 7220 N N . GLY B 1 450 ? -15.812 14.547 6.504 1 85.94 450 GLY B N 1
ATOM 7221 C CA . GLY B 1 450 ? -14.875 13.445 6.684 1 85.94 450 GLY B CA 1
ATOM 7222 C C . GLY B 1 450 ? -14.453 13.258 8.125 1 85.94 450 GLY B C 1
ATOM 7223 O O . GLY B 1 450 ? -14.188 12.125 8.555 1 85.94 450 GLY B O 1
ATOM 7224 N N . LEU B 1 451 ? -14.352 14.297 8.852 1 91.31 451 LEU B N 1
ATOM 7225 C CA . LEU B 1 451 ? -13.953 14.242 10.258 1 91.31 451 LEU B CA 1
ATOM 7226 C C . LEU B 1 451 ? -15.164 14.047 11.156 1 91.31 451 LEU B C 1
ATOM 7228 O O . LEU B 1 451 ? -15.055 13.422 12.219 1 91.31 451 LEU B O 1
ATOM 7232 N N . LEU B 1 452 ? -16.297 14.531 10.75 1 90.38 452 LEU B N 1
ATOM 7233 C CA . LEU B 1 452 ? -17.484 14.547 11.602 1 90.38 452 LEU B CA 1
ATOM 7234 C C . LEU B 1 452 ? -18.156 13.172 11.625 1 90.38 452 LEU B C 1
ATOM 7236 O O . LEU B 1 452 ? -18.812 12.812 12.609 1 90.38 452 LEU B O 1
ATOM 7240 N N . LYS B 1 453 ? -17.875 12.383 10.664 1 85.62 453 LYS B N 1
ATOM 7241 C CA . LYS B 1 453 ? -18.609 11.133 10.531 1 85.62 453 LYS B CA 1
ATOM 7242 C C . LYS B 1 453 ? -17.719 9.93 10.797 1 85.62 453 LYS B C 1
ATOM 7244 O O . LYS B 1 453 ? -18.078 8.797 10.484 1 85.62 453 LYS B O 1
ATOM 7249 N N . VAL B 1 454 ? -16.656 10.25 11.312 1 86 454 VAL B N 1
ATOM 7250 C CA . VAL B 1 454 ? -15.742 9.148 11.602 1 86 454 VAL B CA 1
ATOM 7251 C C . VAL B 1 454 ? -16.391 8.195 12.609 1 86 454 VAL B C 1
ATOM 7253 O O . VAL B 1 454 ? -16.875 8.617 13.656 1 86 454 VAL B O 1
ATOM 7256 N N . GLY B 1 455 ? -16.422 6.914 12.352 1 72.38 455 GLY B N 1
ATOM 7257 C CA . GLY B 1 455 ? -16.938 5.898 13.25 1 72.38 455 GLY B CA 1
ATOM 7258 C C . GLY B 1 455 ? -18.438 5.742 13.18 1 72.38 455 GLY B C 1
ATOM 7259 O O . GLY B 1 455 ? -19.031 4.988 13.961 1 72.38 455 GLY B O 1
ATOM 7260 N N . GLN B 1 456 ? -19.141 6.57 12.297 1 73.44 456 GLN B N 1
ATOM 7261 C CA . GLN B 1 456 ? -20.594 6.449 12.188 1 73.44 456 GLN B CA 1
ATOM 7262 C C . GLN B 1 456 ? -20.984 5.445 11.109 1 73.44 456 GLN B C 1
ATOM 7264 O O . GLN B 1 456 ? -20.25 5.242 10.148 1 73.44 456 GLN B O 1
#

Solvent-accessible surface area (backbone atoms only — not comparable to full-atom values): 46976 Å² total; per-residue (Å²): 107,71,49,74,48,76,44,82,28,61,50,50,27,74,55,36,49,59,66,25,50,82,74,44,57,40,34,40,42,38,34,50,57,42,70,83,43,78,44,37,51,32,43,35,37,33,51,52,79,44,42,39,36,31,44,93,89,42,32,24,50,72,83,38,77,47,81,97,60,58,65,51,61,50,49,45,62,71,43,39,46,88,88,53,77,60,77,77,62,82,63,93,64,62,34,23,32,43,38,38,42,16,31,52,43,44,29,60,76,68,68,63,59,69,96,51,48,62,86,81,71,68,58,33,24,42,33,32,32,29,28,35,30,37,37,37,32,63,71,72,35,28,33,35,40,31,30,44,20,89,86,76,61,58,50,70,67,56,38,50,52,50,52,51,50,52,56,56,29,64,76,42,86,49,75,71,72,74,51,76,69,78,52,73,87,57,66,65,44,61,80,57,53,69,68,57,51,31,49,51,43,52,52,50,32,51,39,31,72,70,63,71,32,65,25,33,29,52,64,49,42,30,37,20,69,43,84,70,61,68,65,49,52,46,61,44,34,53,54,76,42,64,30,50,37,26,36,41,38,40,52,95,74,36,37,43,38,34,34,14,75,34,46,51,36,32,25,56,85,49,37,32,35,32,30,50,69,36,54,78,45,68,58,40,95,43,72,66,45,31,49,51,47,48,53,50,56,71,64,31,65,65,44,46,53,51,38,51,50,45,47,51,50,50,48,52,33,52,50,76,49,23,39,88,90,41,67,42,58,90,39,71,70,40,78,44,68,56,95,64,34,29,32,32,33,30,32,38,35,25,35,43,32,86,90,55,51,45,50,50,52,46,56,52,39,47,53,41,53,88,56,25,19,30,55,50,71,60,20,45,54,49,41,52,68,72,61,53,44,57,63,35,55,47,43,11,35,36,36,39,40,22,26,75,46,29,28,46,26,26,35,28,39,55,32,37,41,35,42,89,52,24,34,37,36,52,28,54,31,77,42,34,77,85,59,49,40,70,56,43,54,50,45,18,50,57,59,37,39,66,70,62,48,50,70,109,109,72,48,74,48,77,45,81,27,61,48,50,28,75,55,35,49,59,67,26,49,82,74,44,56,41,33,39,41,39,36,49,56,42,69,85,43,78,43,38,49,32,41,34,39,32,52,50,80,41,43,40,36,30,44,94,88,42,33,22,50,73,84,38,76,48,75,101,58,57,64,55,61,50,48,46,62,70,41,39,47,90,89,51,76,58,77,76,62,83,63,92,66,62,33,24,33,43,36,38,41,15,32,53,44,43,30,59,76,69,70,64,58,69,95,50,48,62,86,82,72,68,59,35,23,42,35,31,32,31,28,36,30,40,38,36,32,62,72,72,35,29,33,36,39,31,29,45,21,88,86,75,61,57,48,70,67,56,38,50,51,50,50,53,49,52,56,56,29,64,76,40,87,49,75,70,71,73,49,77,70,79,53,73,87,58,66,65,43,61,80,57,54,69,67,58,51,31,50,51,44,51,52,51,32,50,39,31,73,70,64,71,34,64,25,33,31,52,64,50,41,31,37,20,70,42,85,69,62,69,65,49,51,46,60,45,34,53,53,77,42,64,30,49,38,28,37,42,36,39,54,94,74,37,36,43,38,35,34,14,75,33,45,52,36,33,24,55,86,50,36,33,35,32,30,51,68,38,52,79,44,68,57,39,95,43,72,66,45,33,49,52,46,49,51,48,56,70,64,31,64,66,44,47,52,52,36,52,51,43,49,50,48,49,48,52,34,52,49,76,49,25,38,88,88,41,69,42,57,89,39,70,69,40,78,44,69,56,93,62,34,30,31,33,32,30,32,39,36,24,34,44,32,88,90,53,52,45,51,51,51,47,56,52,38,48,53,43,52,88,55,25,20,30,54,50,71,59,19,45,53,49,40,54,68,74,60,53,43,58,62,35,54,47,43,11,33,35,36,40,40,22,26,76,46,30,29,47,26,26,35,28,39,55,32,38,41,37,43,88,54,26,35,37,38,52,28,53,29,77,41,35,78,85,59,48,40,70,57,44,55,51,45,18,50,58,59,38,40,66,70,62,48,50,70,110

pLDDT: mean 91.17, std 8.95, range [43.81, 98.88]

Nearest PDB structures (foldseek):
  7qu9-assembly2_B  TM=8.883E-01  e=2.515E-46  Bacillus subtilis
  7qu9-assembly1_A  TM=8.801E-01  e=4.897E-45  Bacillus subtilis
  7pi1-assembly4_DDD  TM=8.704E-01  e=1.928E-44  Bacillus subtilis subsp. subtilis str. 168
  7pi1-assembly3_CCC  TM=8.693E-01  e=1.269E-43  Bacillus subtilis subsp. subtilis str. 168
  1qdl-assembly1_A-2  TM=9.044E-01  e=3.480E-42  Saccharolobus solfataricus

Secondary structure (DSSP, 8-state):
-EEEEEEE-TT--HHHHHHH---SS-EEEE-PPPSSS---EEEEEES-SEEEEEETTEEEETTEEE-S--HHHHHHHHH--SS-GGGGT--S-SSEEEEEE-TTHHHHHHT-----B-SS---SEEEEEESEEEEEETTTTEEEEEEE-TTT---HHHHHHHHHHHHHHHTS--GGGG-----PPP--EESS-HHHHHHHHHHHHHHHHTTS-SEEEEEEEEEEE--S-HHHHHHHHHHHS--SEEEEEE-SSEEEEEEE--EEEEEETTEEEE--EEEEEEPPSSHHHHHHHHHHHHH-HHHHHHHHHHHHHHHHHHHTTB-TT--EEEEEEEEEE-SSEEEEEEEEEEEBPTT--HHHHHHHHPSPTTTSEESHHHHHHHHHHHH-B--TTTTSEEEEEETTS-EEEEE--SEEEEETTEEEEEEEEEE-TT--HHHHHHHHHHHHHHHHTTT-/-EEEEEEE-TT--HHHHHHH---SS-EEEE-PPPSSS---EEEEEES-SEEEEEETTEEEETTEEEPS--HHHHHHHHH--SS-GGGGG--S-SSEEEEEE-TTHHHHHHT-----B-SS---SEEEEEESEEEEEETTTTEEEEEEE-TTT---HHHHHHHHHHHHHHHTS--GGGG-----PPP--EESS-HHHHHHHHHHHHHHHHTTS-SEEEEEEEEEEE--S-HHHHHHHHHHHS--SEEEEEE-SSEEEEEEE--EEEEEETTEEEE--EEEEEEPPSSHHHHHHHHHHHHH-HHHHHHHHHHHHHHHHHHHTTB-TT--EEEEEEEEEE-SSEEEEEEEEEEEB-TT--HHHHHHHHPSPTTTSEESHHHHHHHHHHHH-B--TTTTSEEEEEETTS-EEEEE--SEEEEETTEEEEEEEEEE-TT--HHHHHHHHHHHHHHHHTTT-

Sequence (912 aa):
MRKIKEISADTMTPISVYLRLKGKNKVILESIPRENDQSRFSIIALNPVKHIKFTDGILSVNDEIISDENPMEFLEKLVCQPESTDENLDLPFTSGAIGYAGFDTYGIFEGIQPELKDSIGTPDMYFMLYESALIFDHKREKLIFIEDNTYSQRSEKELQNALSANIESLSLLTEAENELTELSKLNFVSNMSQELFEEKVAKAKELIRNGDMFQVVLSQRLTADFTDNPFNYYRKLRVENPSSYMYFMEFDNFHVIGSSPERLVAVHGNQVSTNPIAGTRKRGQTEFEDQALIEDLESDPKEVAEHKMLVDLGRNDIGKISKYGSIEVPVFMKVEKYRYVMHITSEVTGELRPEFTAMDALRATLPAGTLSGAPKHRAYQRIYEFETQKRGIYGGAIGYLTKNGNCDFAIAIRTMVLKDKKAHVQAGAGIVYDSVPEHEYQETLNKAQGLLKVGQMRKIKEISADTMTPISVYLRLKGKNKVILESIPRENDQSRFSIIALNPVKHIKFTDGILSVNDEIISDENPMEFLEKLVCQPESTDENLDLPFTSGAIGYAGFDTYGIFEGIQPELKDSIGTPDMYFMLYESALIFDHKREKLIFIEDNTYSQRSEKELQNALSANIESLSLLTEAENELTELSKLNFVSNMSQELFEEKVAKAKELIRNGDMFQVVLSQRLTADFTDNPFNYYRKLRVENPSSYMYFMEFDNFHVIGSSPERLVAVHGNQVSTNPIAGTRKRGQTEFEDQALIEDLESDPKEVAEHKMLVDLGRNDIGKISKYGSIEVPVFMKVEKYRYVMHITSEVTGELRPEFTAMDALRATLPAGTLSGAPKHRAYQRIYEFETQKRGIYGGAIGYLTKNGNCDFAIAIRTMVLKDKKAHVQAGAGIVYDSVPEHEYQETLNKAQGLLKVGQ

Radius of gyration: 30.18 Å; Cα contacts (8 Å, |Δi|>4): 2090; chains: 2; bounding box: 56×90×71 Å

Foldseek 3Di:
DKDKDKDFQPPDDPLQLQVLDDAPFKKKKFFDAFPPRCSFKIKIFHDFPWKWFAAPNWTDIVNHTDPDDDSLVVQCVLFADDPPPCVVVPAPFQWFKFWWAAQCVLCVVVVQDDDFAAPFDGTNTIITTTQWMWMQGNVVRMIMTMGGPVNPVDDPVVSVVSRVSSVVSSVDGDPVVVDDLFADAWDKDKPDDLVLLLVLLVVVLVCCVVVLWFKFKAKIKIKTFADDDPVSLQVLLCVLPNERIFMWTDDDFKIKTFHFNFWQWWDDPQKIKGKDWWFKDWADPDPVRRVVVQVVRQPDPVRLVVRVVLVVQRCVLVVVFADPPFKDWPAAQDWTDDDTMIIGMIMIMGGGDPVDAPSNSQSSRRQRCQNQNPPRVSSNSVNCVSVSHGPRRQSIWGWIAHRNRIIIIGGCARMWMGGPSMIMHMFIFMRGNPDRSSVRSVVRVVSNVSSNVRSD/DKDKDKDFQPPDDQLQLQVLDDAPFKKKKFFDAFPPRCSFKIKIFHDFPWKWFAAPRWTDIPNHTDPPDDSLVVQCVQFADDPPPCVVVPAPFQWFKFWWAAQCVLCVVVVQDDDFAAPFDGTNTIITTTQWMWMQGNVVRMIMTMGGPVNPVDDPVVSVVSRVSSVVSSVDGDPVVVDDLFADAWDKDKPDDLVLLLVLLVVVLVCCVVVLWFKFKAKIKIKTFADDDPVSLQVLLCVLPNERIFMWTDDDFKIKTFHFNFWQWWDDPQKIKGKDWWFKDWADPDPVRRVVVQVVRQPDPVRLVVRVVLVVQRCVLVVVFADPPFKDWPAAQDWTDDDTMIIGMIMIMGGGDPVDAPSNSLSSRRQRCQNQNPPRVSSNSVNCVSVSHGPRRQSIWGWIAHRNRIIIIGGCARMWMGGPSMIMHMFIFMRGNPDRSSVRSVVRCVSNVSSNPRSD

InterPro domains:
  IPR005256 Anthranilate synthase component I, PabB-like [TIGR00564] (9-455)
  IPR005801 ADC synthase [G3DSA:3.60.120.10] (2-454)
  IPR005801 ADC synthase [SSF56322] (5-454)
  IPR006805 Anthranilate synthase component I, N-terminal [PF04715] (10-144)
  IPR015890 Chorismate-utilising enzyme, C-terminal [PF00425] (194-447)
  IPR019999 Anthranilate synthase component I-like [PR00095] (295-308)
  IPR019999 Anthranilate synthase component I-like [PR00095] (309-322)
  IPR019999 Anthranilate synthase component I-like [PR00095] (389-403)
  IPR019999 Anthranilate synthase component I-like [PR00095] (404-418)
  IPR019999 Anthranilate synthase component I-like [PTHR11236] (9-453)